Protein 6P7L (pdb70)

Secondary structure (DSSP, 8-state):
-PPPHHHHHHHHHHHHHHHHHHHTT-HHHHHTTEEEEEEEE-TTS-EEESHHHHHHHHHHHGGGGTT-EEEEEEEEEEEEE-TTS-EEEEEEEEEEEE-TT--EEEPPPEEEEEEEEEETTEEEEEEEEEEEHHHHHHH-/-PPPHHHHHHHHHHHHHHHHHHHTT-HHHHHHTEEEEEEEE--EEESHHHHHHHHHHHHGGGTT-EEEEEEEEEEEEE-TTS-EEEEEEEEEEEE-TT--EEEPPPEEEEEEEEEETTEEEEEEEEEEEHHHHHHH-/-PPPHHHHHHHHHHHHHHHHHHHTT-HHHHHHTEEEEEEEE---EEESHHHHHHHHHHHHGGGTT-EEEEEEEEEEEEE-TTS-EEEEEEEEEEEE-TT--EEEPPPEEEEEEEEEETTEEEEEEEEEEEHHHHHHH-/-PPPHHHHHHHHHHHHHHHHHHHTT-HHHHHTTEEEEEEEE--EEESHHHHHHHHHHHHGGGTT-EEEEEEEEEEEEE-TTS-EEEEEEEEEEEE-TT--EEEPPPEEEEEEEEEETTEEEEEEEEEEEHHHHHHH-/-PPPHHHHHHHHHHHHHHHHHHHTT-HHHHHTTEEEEEEEE--EEESHHHHHHHHHHHHGGGTTSEEEEEEEEEEEEE-TTS-EEEEEEEEEEEE-TTS-EEEPPPEEEEEEEEEETTEEEEEEEEEEEHHHHHHT-/-PPPHHHHHHHHHHHHHHHHHHHTT-HHHHHTTEEEEEEEE--EEESHHHHHHHHHHHHGGGTTSEEEEEEEEEEEEE-TTS-EEEEEEEEEEEE-TTS-EEEPPPEEEEEEEEEETTEEEEEEEEEEEHHHHH-

Nearest PDB structures (foldseek):
  6p7l-assembly1_D  TM=1.007E+00  e=2.075E-25  Streptomyces sp. CM020
  6p7l-assembly1_A  TM=1.002E+00  e=9.064E-24  Streptomyces sp. CM020
  6p7l-assembly2_C  TM=9.957E-01  e=1.278E-23  Streptomyces sp. CM020
  3eby-assembly1_A  TM=8.204E-01  e=1.516E-06  Novosphingobium aromaticivorans DSM 12444
  3a76-assembly1_A  TM=8.064E-01  e=2.973E-05  Sphingomonas paucimobilis

Solvent-accessible surface area: 33736 Å² total; per-residue (Å²): 206,90,7,47,11,110,7,24,5,22,0,26,2,23,4,1,80,1,2,32,93,31,3,52,86,70,18,32,15,2,4,60,15,1,22,94,51,1,85,20,97,67,32,47,44,79,50,33,86,11,34,156,37,2,50,59,22,16,118,74,43,21,38,82,20,67,49,15,11,9,20,26,20,14,32,13,26,18,0,40,86,54,162,117,20,22,0,54,6,12,1,0,8,13,9,8,10,0,24,32,108,11,3,0,66,24,36,20,0,18,20,6,126,3,30,0,24,101,57,115,50,83,10,59,0,108,27,9,50,37,82,51,1,0,30,48,10,36,96,153,196,95,8,55,16,110,11,24,5,28,0,25,2,23,4,0,75,0,2,34,93,33,1,50,78,71,11,33,15,2,4,56,9,7,26,92,48,0,88,22,124,96,120,70,36,78,10,43,150,35,3,53,60,24,14,134,78,51,20,49,121,20,58,53,15,7,10,21,26,20,15,34,9,25,9,0,64,101,47,164,111,32,19,2,52,4,16,1,0,8,10,11,10,18,0,30,8,7,8,18,3,86,17,30,25,0,18,39,6,104,5,28,0,18,109,74,115,46,70,5,86,0,115,33,9,22,41,71,103,1,3,81,51,13,143,91,154,202,84,7,49,10,108,6,24,5,22,0,27,5,22,3,1,97,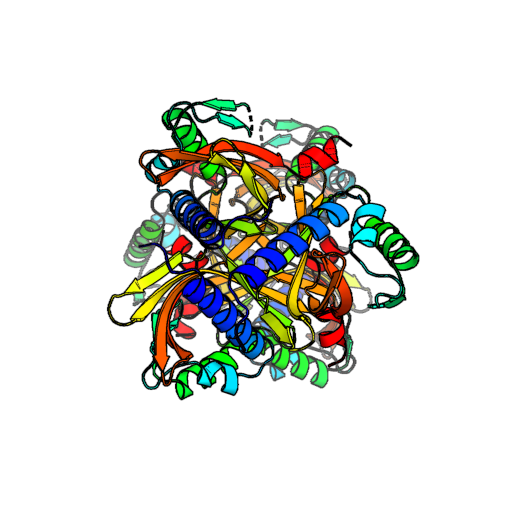0,0,32,92,31,3,50,95,68,20,35,15,2,4,59,15,0,24,85,54,0,93,18,112,93,53,59,71,41,87,10,34,151,36,2,42,56,22,18,123,74,44,20,40,78,19,73,66,18,28,11,19,27,20,16,33,13,27,17,0,91,75,48,164,121,16,21,0,53,5,13,1,0,8,13,10,9,10,0,18,34,80,11,2,0,66,23,38,18,0,16,21,6,129,4,23,0,22,98,55,118,50,85,11,63,0,115,29,7,54,42,81,76,1,0,53,48,16,36,94,152,179,96,8,53,15,108,10,19,4,26,0,18,1,23,4,1,81,0,2,33,97,34,2,51,89,66,16,32,15,2,3,59,15,1,20,90,54,0,40,21,24,110,126,92,36,88,10,44,149,32,2,51,59,21,14,126,78,49,22,55,128,20,32,50,16,8,10,22,26,18,17,32,11,26,5,1,62,98,48,165,114,35,16,3,43,5,16,1,0,8,12,12,10,10,0,22,8,8,8,16,4,98,22,28,27,0,17,42,5,104,3,34,0,22,112,58,112,49,84,8,72,0,110,27,10,50,47,75,106,2,9,80,50,14,158,93,142,159,99,7,50,17,107,9,23,5,22,0,25,6,22,5,1,79,0,2,31,104,34,2,52,78,59,18,33,14,1,3,60,22,0,26,95,45,1,95,17,114,107,120,59,52,79,7,41,151,32,2,45,59,17,6,128,74,56,20,54,90,35,92,43,16,8,8,21,29,21,15,33,12,28,9,0,58,75,41,153,99,30,25,1,49,5,14,1,0,8,10,20,8,20,0,30,26,123,12,36,12,41,8,54,15,0,18,23,6,124,3,34,0,29,113,58,113,51,85,11,66,0,119,25,9,60,39,65,95,2,8,72,59,14,164,89,156,122,103,9,55,24,126,8,25,5,20,0,25,2,21,4,0,66,0,1,33,106,32,2,50,81,58,19,32,14,1,3,61,21,0,22,91,45,2,98,29,132,67,122,52,54,78,9,45,137,22,2,46,49,18,11,132,74,64,21,55,90,32,93,47,18,9,10,22,29,19,16,32,13,27,4,1,70,85,50,122,117,30,17,1,47,5,10,1,0,8,12,18,9,20,0,29,23,117,15,30,12,38,9,51,17,0,19,23,5,135,3,34,0,26,110,61,112,56,82,4,66,0,113,20,8,56,44,82,97,3,4,77,94,45,182

InterPro domains:
  IPR032710 NTF2-like domain superfamily [SSF54427] (30-164)
  IPR037401 SnoaL-like domain [PF13577] (36-157)

Organism: NCBI:txid569580

Structure (mmCIF, N/CA/C/O backbone):
data_6P7L
#
_entry.id   6P7L
#
_cell.length_a   50.201
_cell.length_b   84.932
_cell.length_c   104.655
_cell.angle_alpha   90.000
_cell.angle_beta   100.108
_cell.angle_gamma   90.000
#
_symmetry.space_group_name_H-M   'P 1 21 1'
#
loop_
_entity.id
_entity.type
_entity.pdbx_description
1 polymer Aln2
2 non-polymer GLYCEROL
3 water water
#
loop_
_atom_site.group_PDB
_atom_site.id
_atom_site.type_symbol
_atom_site.label_atom_id
_atom_site.label_alt_id
_atom_site.label_comp_id
_atom_site.label_asym_id
_atom_site.label_entity_id
_atom_site.label_seq_id
_atom_site.pdbx_PDB_ins_code
_atom_site.Cartn_x
_atom_site.Cartn_y
_atom_site.Cartn_z
_atom_site.occupancy
_atom_site.B_iso_or_equiv
_atom_site.auth_seq_id
_atom_site.auth_comp_id
_atom_site.auth_asym_id
_atom_site.auth_atom_id
_atom_site.pdbx_PDB_model_num
ATOM 1 N N . LYS A 1 30 ? -1.34392 99.36233 23.36446 1.000 67.84401 30 LYS A N 1
ATOM 2 C CA . LYS A 1 30 ? -1.27874 98.12311 24.12891 1.000 28.71405 30 LYS A CA 1
ATOM 3 C C . LYS A 1 30 ? 0.15621 97.72015 24.42554 1.000 21.81171 30 LYS A C 1
ATOM 4 O O . LYS A 1 30 ? 0.39184 96.82089 25.23302 1.000 25.88642 30 LYS A O 1
ATOM 22 N N . LEU A 1 31 ? 1.12554 98.38343 23.79731 1.000 22.37520 31 LEU A N 1
ATOM 23 C CA . LEU A 1 31 ? 2.51721 98.01260 24.05258 1.000 16.93686 31 LEU A CA 1
ATOM 24 C C . LEU A 1 31 ? 2.90373 98.43788 25.46849 1.000 22.30802 31 LEU A C 1
ATOM 25 O O . LEU A 1 31 ? 2.44880 99.47812 25.94425 1.000 21.49687 31 LEU A O 1
ATOM 41 N N . PRO A 1 32 ? 3.69443 97.65146 26.18159 1.000 22.93332 32 PRO A N 1
ATOM 42 C CA . PRO A 1 32 ? 4.12420 98.08461 27.52251 1.000 18.68806 32 PRO A CA 1
ATOM 43 C C . PRO A 1 32 ? 5.14876 99.20166 27.43279 1.000 10.91401 32 PRO A C 1
ATOM 44 O O . PRO A 1 32 ? 5.95135 99.24256 26.50406 1.000 14.92747 32 PRO A O 1
ATOM 55 N N . SER A 1 33 ? 5.16779 100.07436 28.45810 1.000 15.38154 33 SER A N 1
ATOM 56 C CA . SER A 1 33 ? 6.21324 101.09043 28.52503 1.000 13.87232 33 SER A CA 1
ATOM 57 C C . SER A 1 33 ? 7.55888 100.38164 28.65573 1.000 18.15931 33 SER A C 1
ATOM 58 O O . SER A 1 33 ? 7.62663 99.24687 29.16395 1.000 13.77188 33 SER A O 1
ATOM 66 N N . PRO A 1 34 ? 8.64890 101.01282 28.20276 1.000 15.48092 34 PRO A N 1
ATOM 67 C CA . PRO A 1 34 ? 9.95449 100.37398 28.40567 1.000 15.34450 34 PRO A CA 1
ATOM 68 C C . PRO A 1 34 ? 10.27601 100.15705 29.87470 1.000 15.79393 34 PRO A C 1
ATOM 69 O O . PRO A 1 34 ? 10.84757 99.11652 30.23791 1.000 13.86818 34 PRO A O 1
ATOM 80 N N . GLU A 1 35 ? 9.86471 101.09057 30.73545 1.000 12.69528 35 GLU A N 1
ATOM 81 C CA . GLU A 1 35 ? 10.11480 100.93807 32.16410 1.000 15.65910 35 GLU A CA 1
ATOM 82 C C . GLU A 1 35 ? 9.44691 99.67861 32.69693 1.000 14.95071 35 GLU A C 1
ATOM 83 O O . GLU A 1 35 ? 10.05554 98.90219 33.45506 1.000 13.68184 35 GLU A O 1
ATOM 95 N N . LEU A 1 36 ? 8.18816 99.45730 32.30012 1.000 12.50608 36 LEU A N 1
ATOM 96 C CA . LEU A 1 36 ? 7.46421 98.26600 32.73596 1.000 15.95244 36 LEU A CA 1
ATOM 97 C C . LEU A 1 36 ? 8.10962 97.00873 32.18825 1.000 17.28901 36 LEU A C 1
ATOM 98 O O . LEU A 1 36 ? 8.29077 96.02175 32.91120 1.000 12.28296 36 LEU A O 1
ATOM 114 N N . TYR A 1 37 ? 8.46243 97.01937 30.89622 1.000 15.42350 37 TYR A N 1
ATOM 115 C CA . TYR A 1 37 ? 9.09778 95.84488 30.30131 1.000 15.74958 37 TYR A CA 1
ATOM 116 C C . TYR A 1 37 ? 10.38297 95.46811 31.04027 1.000 12.53210 37 TYR A C 1
ATOM 117 O O . TYR A 1 37 ? 10.59089 94.29704 31.41846 1.000 12.46938 37 TYR A O 1
ATOM 135 N N . VAL A 1 38 ? 11.24115 96.45709 31.28496 1.000 12.52832 38 VAL A N 1
ATOM 136 C CA . VAL A 1 38 ? 12.47543 96.19236 32.00741 1.000 14.61640 38 VAL A CA 1
ATOM 137 C C . VAL A 1 38 ? 12.16000 95.65445 33.39869 1.000 19.09197 38 VAL A C 1
ATOM 138 O O . VAL A 1 38 ? 12.78686 94.69533 33.85987 1.000 15.99349 38 VAL A O 1
ATOM 151 N N . GLU A 1 39 ? 11.17784 96.25799 34.07794 1.000 12.53966 39 GLU A N 1
ATOM 152 C CA . GLU A 1 39 ? 10.80238 95.83011 35.42329 1.000 10.78139 39 GLU A CA 1
ATOM 153 C C . GLU A 1 39 ? 10.35896 94.36938 35.43830 1.000 15.05215 39 GLU A C 1
ATOM 154 O O . GLU A 1 39 ? 10.69965 93.61261 36.36399 1.000 13.47677 39 GLU A O 1
ATOM 166 N N . VAL A 1 40 ? 9.58177 93.96814 34.42468 1.000 14.93183 40 VAL A N 1
ATOM 167 C CA . VAL A 1 40 ? 9.12460 92.59057 34.29429 1.000 10.87353 40 VAL A CA 1
ATOM 168 C C . VAL A 1 40 ? 10.29817 91.64135 34.06102 1.000 14.53429 40 VAL A C 1
ATOM 169 O O . VAL A 1 40 ? 10.38102 90.57812 34.68831 1.000 14.08934 40 VAL A O 1
ATOM 182 N N . THR A 1 41 ? 11.23602 92.00375 33.18063 1.000 11.33805 41 THR A N 1
ATOM 183 C CA . THR A 1 41 ? 12.36079 91.09250 32.94921 1.000 13.59865 41 THR A CA 1
ATOM 184 C C . THR A 1 41 ? 13.15676 90.87672 34.22573 1.000 9.97879 41 THR A C 1
ATOM 185 O O . THR A 1 41 ? 13.67209 89.77448 34.47056 1.000 13.67736 41 THR A O 1
ATOM 196 N N . GLN A 1 42 ? 13.29556 91.92214 35.02977 1.000 12.45935 42 GLN A N 1
ATOM 197 C CA . GLN A 1 42 ? 14.09855 91.82733 36.25140 1.000 12.98375 42 GLN A CA 1
ATOM 198 C C . GLN A 1 42 ? 13.35358 91.03806 37.31852 1.000 16.16975 42 GLN A C 1
ATOM 199 O O . GLN A 1 42 ? 13.96470 90.28004 38.07878 1.000 13.74287 42 GLN A O 1
ATOM 213 N N . PHE A 1 43 ? 12.03212 91.22442 37.41200 1.000 14.89268 43 PHE A N 1
ATOM 214 C CA . PHE A 1 43 ? 11.23664 90.41626 38.32914 1.000 13.26189 43 PHE A CA 1
ATOM 215 C C . PHE A 1 43 ? 11.41297 88.92729 38.04731 1.000 15.14123 43 PHE A C 1
ATOM 216 O O . PHE A 1 43 ? 11.66978 88.13173 38.95302 1.000 13.48409 43 PHE A O 1
ATOM 233 N N . TYR A 1 44 ? 11.28678 88.53768 36.79247 1.000 11.29131 44 TYR A N 1
ATOM 234 C CA . TYR A 1 44 ? 11.33059 87.11903 36.45638 1.000 11.75455 44 TYR A CA 1
ATOM 235 C C . TYR A 1 44 ? 12.74241 86.54031 36.60043 1.000 11.80915 44 TYR A C 1
ATOM 236 O O . TYR A 1 44 ? 12.90647 85.39334 37.04858 1.000 13.03006 44 TYR A O 1
ATOM 254 N N . ALA A 1 45 ? 13.76900 87.32078 36.24041 1.000 12.92650 45 ALA A N 1
ATOM 255 C CA . ALA A 1 45 ? 15.13365 86.84736 36.41257 1.000 11.83919 45 ALA A CA 1
ATOM 256 C C . ALA A 1 45 ? 15.38492 86.53219 37.88217 1.000 13.35219 45 ALA A C 1
ATOM 257 O O . ALA A 1 45 ? 15.90121 85.45666 38.23191 1.000 11.83817 45 ALA A O 1
ATOM 264 N N . ARG A 1 46 ? 15.00366 87.46368 38.76398 1.000 13.42095 46 ARG A N 1
ATOM 265 C CA . ARG A 1 46 ? 15.22654 87.24684 40.19332 1.000 15.85420 46 ARG A CA 1
ATOM 266 C C . ARG A 1 46 ? 14.33337 86.12769 40.71187 1.000 13.92168 46 ARG A C 1
ATOM 267 O O . ARG A 1 46 ? 14.76191 85.30087 41.53534 1.000 15.26031 46 ARG A O 1
ATOM 288 N N . GLN A 1 47 ? 13.09594 86.05713 40.23075 1.000 12.82926 47 GLN A N 1
ATOM 289 C CA . GLN A 1 47 ? 12.19881 85.01236 40.71659 1.000 17.35476 47 GLN A CA 1
ATOM 290 C C . GLN A 1 47 ? 12.73509 83.62295 40.37445 1.000 16.30927 47 GLN A C 1
ATOM 291 O O . GLN A 1 47 ? 12.69162 82.70086 41.20956 1.000 13.90388 47 GLN A O 1
ATOM 305 N N . MET A 1 48 ? 13.20790 83.44012 39.13467 1.000 13.50804 48 MET A N 1
ATOM 306 C CA . MET A 1 48 ? 13.67945 82.11656 38.72525 1.000 11.68777 48 MET A CA 1
ATOM 307 C C . MET A 1 48 ? 15.05910 81.83132 39.32939 1.000 15.57017 48 MET A C 1
ATOM 308 O O . MET A 1 48 ? 15.36724 80.67154 39.65426 1.000 13.15906 48 MET A O 1
ATOM 322 N N . HIS A 1 49 ? 15.89980 82.86170 39.51134 1.000 13.56210 49 HIS A N 1
ATOM 323 C CA . HIS A 1 49 ? 17.16765 82.60787 40.19800 1.000 11.29436 49 HIS A CA 1
ATOM 324 C C . HIS A 1 49 ? 16.91195 82.00692 41.56935 1.000 13.74868 49 HIS A C 1
ATOM 325 O O . HIS A 1 49 ? 17.59691 81.05617 41.97772 1.000 16.32627 49 HIS A O 1
ATOM 339 N N . ARG A 1 50 ? 15.90705 82.52780 42.27576 1.000 13.44419 50 ARG A N 1
ATOM 340 C CA . ARG A 1 50 ? 15.61036 82.03186 43.61301 1.000 13.17062 50 ARG A CA 1
ATOM 341 C C . ARG A 1 50 ? 15.10102 80.60355 43.53893 1.000 16.17904 50 ARG A C 1
ATOM 342 O O . ARG A 1 50 ? 15.54277 79.72942 44.29793 1.000 20.03159 50 ARG A O 1
ATOM 363 N N . MET A 1 51 ? 14.16823 80.34111 42.62148 1.000 15.00254 51 MET A N 1
ATOM 364 C CA . MET A 1 51 ? 13.60852 79.00050 42.55953 1.000 18.68525 51 MET A CA 1
ATOM 365 C C . MET A 1 51 ? 14.66162 77.98505 42.16611 1.000 13.23812 51 MET A C 1
ATOM 366 O O . MET A 1 51 ? 14.79436 76.92553 42.79956 1.000 16.68137 51 MET A O 1
ATOM 380 N N . ASP A 1 52 ? 15.42945 78.28668 41.11939 1.000 13.99073 52 ASP A N 1
ATOM 381 C CA . ASP A 1 52 ? 16.44818 77.34525 40.65216 1.000 14.43390 52 ASP A CA 1
ATOM 382 C C . ASP A 1 52 ? 17.58405 77.18430 41.65870 1.000 17.35889 52 ASP A C 1
ATOM 383 O O . ASP A 1 52 ? 18.29318 76.17061 41.62653 1.000 19.46992 52 ASP A O 1
ATOM 392 N N . GLY A 1 53 ? 17.79314 78.17506 42.51386 1.000 17.33838 53 GLY A N 1
ATOM 393 C CA . GLY A 1 53 ? 18.80762 78.11854 43.53102 1.000 20.01069 53 GLY A CA 1
ATOM 394 C C . GLY A 1 53 ? 18.35171 77.52792 44.84250 1.000 23.52475 53 GLY A C 1
ATOM 395 O O . GLY A 1 53 ? 19.09840 77.58053 45.83004 1.000 21.94800 53 GLY A O 1
ATOM 399 N N . ASP A 1 54 ? 17.18216 76.91036 44.85149 1.000 23.73489 54 ASP A N 1
ATOM 400 C CA . ASP A 1 54 ? 16.60206 76.26459 46.02485 1.000 23.93722 54 ASP A CA 1
ATOM 401 C C . ASP A 1 54 ? 16.21305 77.25170 47.11699 1.000 21.04591 54 ASP A C 1
ATOM 402 O O . ASP A 1 54 ? 16.04952 76.86560 48.28624 1.000 21.79436 54 ASP A O 1
ATOM 411 N N . ASP A 1 55 ? 16.05122 78.52043 46.77774 1.000 21.77233 55 ASP A N 1
ATOM 412 C CA . ASP A 1 55 ? 15.50300 79.50067 47.71254 1.000 24.67248 55 ASP A CA 1
ATOM 413 C C . ASP A 1 55 ? 13.97932 79.52787 47.54635 1.000 15.35872 55 ASP A C 1
ATOM 414 O O . ASP A 1 55 ? 13.36862 80.45846 46.98965 1.000 17.82698 55 ASP A O 1
ATOM 423 N N . PHE A 1 56 ? 13.35780 78.43622 48.01314 1.000 19.48868 56 PHE A N 1
ATOM 424 C CA . PHE A 1 56 ? 11.92829 78.25066 47.79164 1.000 22.11405 56 PHE A CA 1
ATOM 425 C C . PHE A 1 56 ? 11.12840 79.25634 48.60065 1.000 17.29399 56 PHE A C 1
ATOM 426 O O . PHE A 1 56 ? 10.08791 79.72293 48.13872 1.000 20.90074 56 PHE A O 1
ATOM 443 N N . GLY A 1 57 ? 11.62067 79.64243 49.77589 1.000 22.67632 57 GLY A N 1
ATOM 444 C CA . GLY A 1 57 ? 10.94103 80.67966 50.54241 1.000 24.76487 57 GLY A CA 1
ATOM 445 C C . GLY A 1 57 ? 10.97758 82.02491 49.83600 1.000 25.63262 57 GLY A C 1
ATOM 446 O O . GLY A 1 57 ? 9.96039 82.72517 49.74163 1.000 18.79709 57 GLY A O 1
ATOM 450 N N . GLY A 1 58 ? 12.14284 82.38632 49.29432 1.000 21.21283 58 GLY A N 1
ATOM 451 C CA . GLY A 1 58 ? 12.24801 83.62997 48.55335 1.000 22.12925 58 GLY A CA 1
ATOM 452 C C . GLY A 1 58 ? 11.43158 83.61483 47.27543 1.000 14.67689 58 GLY A C 1
ATOM 453 O O . GLY A 1 58 ? 10.88010 84.64093 46.87568 1.000 17.02313 58 GLY A O 1
ATOM 457 N N . PHE A 1 59 ? 11.38214 82.46505 46.58706 1.000 15.42818 59 PHE A N 1
ATOM 458 C CA . PHE A 1 59 ? 10.51201 82.32483 45.42455 1.000 14.11613 59 PHE A CA 1
ATOM 459 C C . PHE A 1 59 ? 9.05432 82.56618 45.80420 1.000 17.82874 59 PHE A C 1
ATOM 460 O O . PHE A 1 59 ? 8.34568 83.35688 45.16868 1.000 13.87798 59 PHE A O 1
ATOM 477 N N . ALA A 1 60 ? 8.59670 81.90404 46.86099 1.000 15.75874 60 ALA A N 1
ATOM 478 C CA . ALA A 1 60 ? 7.19870 82.03084 47.25011 1.000 15.91642 60 ALA A CA 1
ATOM 479 C C . ALA A 1 60 ? 6.88053 83.43630 47.75203 1.000 13.40999 60 ALA A C 1
ATOM 480 O O . ALA A 1 60 ? 5.75003 83.91033 47.61353 1.000 17.03893 60 ALA A O 1
ATOM 487 N N . ALA A 1 61 ? 7.85201 84.11817 48.34029 1.000 16.65039 61 ALA A N 1
ATOM 488 C CA . ALA A 1 61 ? 7.62006 85.46733 48.85613 1.000 15.43405 61 ALA A CA 1
ATOM 489 C C . ALA A 1 61 ? 7.35083 86.47004 47.74789 1.000 16.52446 61 ALA A C 1
ATOM 490 O O . ALA A 1 61 ? 6.86672 87.58263 48.02466 1.000 19.06852 61 ALA A O 1
ATOM 497 N N . THR A 1 62 ? 7.65429 86.10869 46.50287 1.000 12.75992 62 THR A N 1
ATOM 498 C CA . THR A 1 62 ? 7.31822 86.99800 45.40529 1.000 11.02495 62 THR A CA 1
ATOM 499 C C . THR A 1 62 ? 5.83430 86.95020 45.06474 1.000 14.19695 62 THR A C 1
ATOM 500 O O . THR A 1 62 ? 5.36625 87.80120 44.28972 1.000 16.43940 62 THR A O 1
ATOM 511 N N . PHE A 1 63 ? 5.08373 86.00238 45.64937 1.000 15.78826 63 PHE A N 1
ATOM 512 C CA . PHE A 1 63 ? 3.64989 85.89099 45.41101 1.000 14.07880 63 PHE A CA 1
ATOM 513 C C . PHE A 1 63 ? 2.87207 86.64250 46.48935 1.000 17.13748 63 PHE A C 1
ATOM 514 O O . PHE A 1 63 ? 3.29437 86.72820 47.64213 1.000 17.65229 63 PHE A O 1
ATOM 531 N N . VAL A 1 64 ? 1.73047 87.22104 46.09706 1.000 15.14180 64 VAL A N 1
ATOM 532 C CA . VAL A 1 64 ? 0.87165 87.91066 47.05781 1.000 15.89252 64 VAL A CA 1
ATOM 533 C C . VAL A 1 64 ? -0.00369 86.92584 47.82343 1.000 18.67671 64 VAL A C 1
ATOM 534 O O . VAL A 1 64 ? -0.19572 85.77420 47.43832 1.000 18.40804 64 VAL A O 1
ATOM 547 N N . ALA A 1 65 ? -0.56332 87.40849 48.93133 1.000 19.26041 65 ALA A N 1
ATOM 548 C CA . ALA A 1 65 ? -1.52649 86.61155 49.67743 1.000 22.42100 65 ALA A CA 1
ATOM 549 C C . ALA A 1 65 ? -2.67136 86.19484 48.75405 1.000 25.81275 65 ALA A C 1
ATOM 550 O O . ALA A 1 65 ? -3.13914 86.97740 47.92665 1.000 23.43277 65 ALA A O 1
ATOM 557 N N . GLY A 1 66 ? -3.10914 84.95165 48.88209 1.000 24.76442 66 GLY A N 1
ATOM 558 C CA . GLY A 1 66 ? -4.17151 84.45635 48.01758 1.000 23.39726 66 GLY A CA 1
ATOM 559 C C . GLY A 1 66 ? -3.81409 84.25155 46.55724 1.000 27.92102 66 GLY A C 1
ATOM 560 O O . GLY A 1 66 ? -4.71595 83.95912 45.76301 1.000 21.31396 66 GLY A O 1
ATOM 564 N N . ALA A 1 67 ? -2.53467 84.33798 46.18560 1.000 20.40364 67 ALA A N 1
ATOM 565 C CA . ALA A 1 67 ? -2.13152 84.08062 44.79941 1.000 17.74148 67 ALA A CA 1
ATOM 566 C C . ALA A 1 67 ? -2.54755 82.67274 44.37953 1.000 21.06657 67 ALA A C 1
ATOM 567 O O . ALA A 1 67 ? -2.58541 81.74485 45.18445 1.000 21.52788 67 ALA A O 1
ATOM 574 N N . GLU A 1 68 ? -2.92666 82.52593 43.12015 1.000 17.76702 68 GLU A N 1
ATOM 575 C CA . GLU A 1 68 ? -3.36263 81.23847 42.59009 1.000 19.95235 68 GLU A CA 1
ATOM 576 C C . GLU A 1 68 ? -2.30041 80.71519 41.63947 1.000 20.36584 68 GLU A C 1
ATOM 577 O O . GLU A 1 68 ? -1.88680 81.42836 40.71698 1.000 24.55878 68 GLU A O 1
ATOM 589 N N . PHE A 1 69 ? -1.84937 79.48360 41.87869 1.000 16.53393 69 PHE A N 1
ATOM 590 C CA . PHE A 1 69 ? -0.83534 78.83099 41.06124 1.000 19.50114 69 PHE A CA 1
ATOM 591 C C . PHE A 1 69 ? -1.47038 77.57302 40.49764 1.000 21.71212 69 PHE A C 1
ATOM 592 O O . PHE A 1 69 ? -1.65545 76.59468 41.23339 1.000 19.26688 69 PHE A O 1
ATOM 609 N N . ARG A 1 70 ? -1.73442 77.56928 39.19174 1.000 18.80949 70 ARG A N 1
ATOM 610 C CA . ARG A 1 70 ? -2.44070 76.47312 38.54164 1.000 20.82551 70 ARG A CA 1
ATOM 611 C C . ARG A 1 70 ? -1.43256 75.63913 37.77010 1.000 21.48705 70 ARG A C 1
ATOM 612 O O . ARG A 1 70 ? -0.90795 76.06870 36.72757 1.000 22.38585 70 ARG A O 1
ATOM 633 N N . LEU A 1 71 ? -1.28586 74.40180 38.23269 1.000 28.49454 71 LEU A N 1
ATOM 634 C CA . LEU A 1 71 ? -0.34025 73.42695 37.75411 1.000 57.40521 71 LEU A CA 1
ATOM 635 C C . LEU A 1 71 ? -0.83753 72.85303 36.44188 1.000 41.83601 71 LEU A C 1
ATOM 636 O O . LEU A 1 71 ? -2.03976 72.88398 36.12477 1.000 33.80965 71 LEU A O 1
ATOM 652 N N . ALA A 1 72 ? 0.10108 72.24670 35.72033 1.000 28.21556 72 ALA A N 1
ATOM 653 C CA . ALA A 1 72 ? -0.23472 71.69813 34.40940 1.000 31.31514 72 ALA A CA 1
ATOM 654 C C . ALA A 1 72 ? -1.41331 70.72691 34.48307 1.000 77.38414 72 ALA A C 1
ATOM 655 O O . ALA A 1 72 ? -2.26851 70.69198 33.58707 1.000 40.18833 72 ALA A O 1
ATOM 662 N N . GLY A 1 73 ? -1.49024 69.94530 35.54291 1.000 96.19854 73 GLY A N 1
ATOM 663 C CA . GLY A 1 73 ? -2.50502 68.92123 35.64992 1.000 83.95691 73 GLY A CA 1
ATOM 664 C C . GLY A 1 73 ? -3.85897 69.35392 36.15400 1.000 54.57803 73 GLY A C 1
ATOM 665 O O . GLY A 1 73 ? -4.79796 68.54966 36.17567 1.000 49.00252 73 GLY A O 1
ATOM 669 N N . GLY A 1 74 ? -3.99674 70.60179 36.56133 1.000 49.07720 74 GLY A N 1
ATOM 670 C CA . GLY A 1 74 ? -5.24486 71.12127 37.07202 1.000 50.52047 74 GLY A CA 1
ATOM 671 C C . GLY A 1 74 ? -5.25341 71.38797 38.55779 1.000 38.15271 74 GLY A C 1
ATOM 672 O O . GLY A 1 74 ? -6.16899 72.06548 39.03875 1.000 44.49166 74 GLY A O 1
ATOM 676 N N . THR A 1 75 ? -4.28661 70.87491 39.30650 1.000 35.59385 75 THR A N 1
ATOM 677 C CA . THR A 1 75 ? -4.21277 71.21065 40.72099 1.000 44.93534 75 THR A CA 1
ATOM 678 C C . THR A 1 75 ? -3.87183 72.68936 40.89586 1.000 41.16622 75 THR A C 1
ATOM 679 O O . THR A 1 75 ? -3.05450 73.25411 40.15743 1.000 33.71576 75 THR A O 1
ATOM 690 N N . VAL A 1 76 ? -4.54904 73.33771 41.83682 1.000 28.34024 76 VAL A N 1
ATOM 691 C CA . VAL A 1 76 ? -4.32539 74.74699 42.12798 1.000 22.54308 76 VAL A CA 1
ATOM 692 C C . VAL A 1 76 ? -3.71419 74.82144 43.51319 1.000 27.21855 76 VAL A C 1
ATOM 693 O O . VAL A 1 76 ? -4.22812 74.21002 44.45904 1.000 28.24032 76 VAL A O 1
ATOM 706 N N . LEU A 1 77 ? -2.64715 75.59199 43.63621 1.000 21.85036 77 LEU A N 1
ATOM 707 C CA . LEU A 1 77 ? -2.08438 75.96525 44.92317 1.000 20.26906 77 LEU A CA 1
ATOM 708 C C . LEU A 1 77 ? -2.52226 77.38929 45.22231 1.000 18.63997 77 LEU A C 1
ATOM 709 O O . LEU A 1 77 ? -2.38404 78.26950 44.37606 1.000 20.87425 77 LEU A O 1
ATOM 725 N N . THR A 1 78 ? -3.08339 77.60741 46.40282 1.000 22.29385 78 THR A N 1
ATOM 726 C CA . THR A 1 78 ? -3.57592 78.92755 46.77824 1.000 19.88641 78 THR A CA 1
ATOM 727 C C . THR A 1 78 ? -2.75355 79.45388 47.94429 1.000 16.93753 78 THR A C 1
ATOM 728 O O . THR A 1 78 ? -2.71589 78.84537 49.02193 1.000 19.69731 78 THR A O 1
ATOM 739 N N . GLY A 1 79 ? -2.15597 80.61247 47.73396 1.000 19.20964 79 GLY A N 1
ATOM 740 C CA . GLY A 1 79 ? -1.39999 81.28495 48.75611 1.000 16.33652 79 GLY A CA 1
ATOM 741 C C . GLY A 1 79 ? 0.07484 80.95696 48.70890 1.000 15.98491 79 GLY A C 1
ATOM 742 O O . GLY A 1 79 ? 0.49256 79.88181 48.27859 1.000 18.11932 79 GLY A O 1
ATOM 746 N N . PRO A 1 80 ? 0.89846 81.89877 49.16486 1.000 18.90405 80 PRO A N 1
ATOM 747 C CA . PRO A 1 80 ? 2.35474 81.70259 49.03847 1.000 13.98437 80 PRO A CA 1
ATOM 748 C C . PRO A 1 80 ? 2.87329 80.51120 49.82424 1.000 13.97329 80 PRO A C 1
ATOM 749 O O . PRO A 1 80 ? 3.83178 79.87469 49.37741 1.000 15.19395 80 PRO A O 1
ATOM 760 N N . GLU A 1 81 ? 2.29660 80.19601 50.99264 1.000 14.56910 81 GLU A N 1
ATOM 761 C CA . GLU A 1 81 ? 2.78163 79.03843 51.75490 1.000 15.09182 81 GLU A CA 1
ATOM 762 C C . GLU A 1 81 ? 2.55945 77.73719 50.98139 1.000 19.75903 81 GLU A C 1
ATOM 763 O O . GLU A 1 81 ? 3.44177 76.86109 50.94819 1.000 15.58037 81 GLU A O 1
ATOM 775 N N . ALA A 1 82 ? 1.38299 77.57901 50.37457 1.000 17.33381 82 ALA A N 1
ATOM 776 C CA . ALA A 1 82 ? 1.13406 76.38565 49.56822 1.000 16.65705 82 ALA A CA 1
ATOM 777 C C . ALA A 1 82 ? 2.04558 76.36741 48.34467 1.000 16.53466 82 ALA A C 1
ATOM 778 O O . ALA A 1 82 ? 2.50529 75.30673 47.91419 1.000 17.65541 82 ALA A O 1
ATOM 785 N N . ILE A 1 83 ? 2.29917 77.53571 47.76037 1.000 13.45843 83 ILE A N 1
ATOM 786 C CA . ILE A 1 83 ? 3.16830 77.61480 46.59355 1.000 11.85750 83 ILE A CA 1
ATOM 787 C C . ILE A 1 83 ? 4.59912 77.23952 46.97132 1.000 16.25750 83 ILE A C 1
ATOM 788 O O . ILE A 1 83 ? 5.29763 76.53161 46.21870 1.000 15.23833 83 ILE A O 1
ATOM 804 N N . GLU A 1 84 ? 5.06517 77.68762 48.14066 1.000 15.84100 84 GLU A N 1
ATOM 805 C CA . GLU A 1 84 ? 6.39948 77.27579 48.57485 1.000 14.09573 84 GLU A CA 1
ATOM 806 C C . GLU A 1 84 ? 6.47138 75.75920 48.73787 1.000 16.66290 84 GLU A C 1
ATOM 807 O O . GLU A 1 84 ? 7.42291 75.10608 48.27598 1.000 15.58137 84 GLU A O 1
ATOM 819 N N . ALA A 1 85 ? 5.49002 75.17956 49.43305 1.000 13.99681 85 ALA A N 1
ATOM 820 C CA . ALA A 1 85 ? 5.49531 73.74140 49.64110 1.000 15.53144 85 ALA A CA 1
ATOM 821 C C . ALA A 1 85 ? 5.44642 72.98860 48.30671 1.000 16.24821 85 ALA A C 1
ATOM 822 O O . ALA A 1 85 ? 6.11250 71.95333 48.13534 1.000 18.27106 85 ALA A O 1
ATOM 829 N N . GLY A 1 86 ? 4.63037 73.45992 47.36332 1.000 15.41860 86 GLY A N 1
ATOM 830 C CA . GLY A 1 86 ? 4.54604 72.78369 46.07324 1.000 19.25536 86 GLY A CA 1
ATOM 831 C C . GLY A 1 86 ? 5.83333 72.87539 45.27374 1.000 17.07580 86 GLY A C 1
ATOM 832 O O . GLY A 1 86 ? 6.24623 71.91370 44.59683 1.000 16.97129 86 GLY A O 1
ATOM 836 N N . ALA A 1 87 ? 6.47852 74.03928 45.31889 1.000 17.87913 87 ALA A N 1
ATOM 837 C CA . ALA A 1 87 ? 7.72775 74.22377 44.59895 1.000 18.70735 87 ALA A CA 1
ATOM 838 C C . ALA A 1 87 ? 8.82614 73.33654 45.16622 1.000 20.70369 87 ALA A C 1
ATOM 839 O O . ALA A 1 87 ? 9.59153 72.71940 44.40911 1.000 20.11331 87 ALA A O 1
ATOM 846 N N . ARG A 1 88 ? 8.92687 73.26613 46.49439 1.000 15.81941 88 ARG A N 1
ATOM 847 C CA . ARG A 1 88 ? 9.90972 72.39061 47.11407 1.000 27.00465 88 ARG A CA 1
ATOM 848 C C . ARG A 1 88 ? 9.64775 70.93310 46.75040 1.000 23.85679 88 ARG A C 1
ATOM 849 O O . ARG A 1 88 ? 10.57954 70.18599 46.41728 1.000 19.75676 88 ARG A O 1
ATOM 870 N N . ALA A 1 89 ? 8.38088 70.51144 46.81524 1.000 18.74799 89 ALA A N 1
ATOM 871 C CA . ALA A 1 89 ? 8.04178 69.12833 46.50832 1.000 18.07471 89 ALA A CA 1
ATOM 872 C C . ALA A 1 89 ? 8.37983 68.81487 45.05681 1.000 21.11963 89 ALA A C 1
ATOM 873 O O . ALA A 1 89 ? 8.94987 67.76624 44.75322 1.000 22.76180 89 ALA A O 1
ATOM 880 N N . ALA A 1 90 ? 8.03195 69.72533 44.14273 1.000 21.08458 90 ALA A N 1
ATOM 881 C CA . ALA A 1 90 ? 8.26511 69.48992 42.71844 1.000 25.45733 90 ALA A CA 1
ATOM 882 C C . ALA A 1 90 ? 9.74293 69.38118 42.39453 1.000 26.89382 90 ALA A C 1
ATOM 883 O O . ALA A 1 90 ? 10.12519 68.68541 41.44020 1.000 21.98013 90 ALA A O 1
ATOM 890 N N . ALA A 1 91 ? 10.57726 70.10332 43.13906 1.000 20.28460 91 ALA A N 1
ATOM 891 C CA . ALA A 1 91 ? 12.01684 70.08512 42.90188 1.000 30.43842 91 ALA A CA 1
ATOM 892 C C . ALA A 1 91 ? 12.60466 68.71026 43.16998 1.000 32.79850 91 ALA A C 1
ATOM 893 O O . ALA A 1 91 ? 13.71864 68.41810 42.74058 1.000 17.63983 91 ALA A O 1
ATOM 900 N N . GLY A 1 92 ? 11.90141 67.85974 43.89853 1.000 25.46065 92 GLY A N 1
ATOM 901 C CA . GLY A 1 92 ? 12.41648 66.52418 44.10540 1.000 23.62580 92 GLY A CA 1
ATOM 902 C C . GLY A 1 92 ? 12.70350 65.79373 42.80697 1.000 25.40480 92 GLY A C 1
ATOM 903 O O . GLY A 1 92 ? 13.56552 64.92034 42.76227 1.000 27.04041 92 GLY A O 1
ATOM 907 N N . ARG A 1 93 ? 11.99956 66.14927 41.73281 1.000 21.45727 93 ARG A N 1
ATOM 908 C CA . ARG A 1 93 ? 12.18401 65.47172 40.45195 1.000 22.15449 93 ARG A CA 1
ATOM 909 C C . ARG A 1 93 ? 13.58124 65.66635 39.88728 1.000 31.75234 93 ARG A C 1
ATOM 910 O O . ARG A 1 93 ? 13.96878 64.92130 38.98831 1.000 27.99662 93 ARG A O 1
ATOM 931 N N . PHE A 1 94 ? 14.33373 66.65899 40.37011 1.000 22.82529 94 PHE A N 1
ATOM 932 C CA . PHE A 1 94 ? 15.66864 66.92798 39.83744 1.000 27.39136 94 PHE A CA 1
ATOM 933 C C . PHE A 1 94 ? 16.76210 66.05982 40.45375 1.000 33.46158 94 PHE A C 1
ATOM 934 O O . PHE A 1 94 ? 17.86539 66.00467 39.89870 1.000 32.05739 94 PHE A O 1
ATOM 951 N N . ASP A 1 95 ? 16.51744 65.43790 41.60806 1.000 59.76390 95 ASP A N 1
ATOM 952 C CA . ASP A 1 95 ? 17.39688 64.38958 42.14470 1.000 76.79892 95 ASP A CA 1
ATOM 953 C C . ASP A 1 95 ? 18.83336 64.86152 42.37599 1.000 45.92473 95 ASP A C 1
ATOM 954 O O . ASP A 1 95 ? 19.79518 64.11041 42.18316 1.000 39.97850 95 ASP A O 1
ATOM 958 N N . GLY A 1 96 ? 18.98781 66.09451 42.83348 1.000 34.93530 96 GLY A N 1
ATOM 959 C CA . GLY A 1 96 ? 20.30049 66.65608 43.08953 1.000 40.70043 96 GLY A CA 1
ATOM 960 C C . GLY A 1 96 ? 20.97115 67.31429 41.89414 1.000 31.42359 96 GLY A C 1
ATOM 961 O O . GLY A 1 96 ? 21.99415 67.98367 42.05984 1.000 30.26333 96 GLY A O 1
ATOM 965 N N . ALA A 1 97 ? 20.38641 67.22202 40.71867 1.000 20.65453 97 ALA A N 1
ATOM 966 C CA . ALA A 1 97 ? 20.88275 67.90823 39.54194 1.000 15.57486 97 ALA A CA 1
ATOM 967 C C . ALA A 1 97 ? 20.37619 69.35388 39.56735 1.000 14.05549 97 ALA A C 1
ATOM 968 O O . ALA A 1 97 ? 19.56299 69.74473 40.42833 1.000 18.34491 97 ALA A O 1
ATOM 975 N N . GLN A 1 98 ? 20.88454 70.15946 38.64492 1.000 12.99239 98 GLN A N 1
ATOM 976 C CA . GLN A 1 98 ? 20.66648 71.60337 38.67673 1.000 17.64028 98 GLN A CA 1
ATOM 977 C C . GLN A 1 98 ? 19.66846 72.03346 37.62528 1.000 15.76253 98 GLN A C 1
ATOM 978 O O . GLN A 1 98 ? 19.99412 72.00756 36.42386 1.000 12.29763 98 GLN A O 1
ATOM 992 N N . PRO A 1 99 ? 18.48517 72.49268 38.00718 1.000 12.41850 99 PRO A N 1
ATOM 993 C CA . PRO A 1 99 ? 17.54337 73.01666 37.01917 1.000 11.19512 99 PRO A CA 1
ATOM 994 C C . PRO A 1 99 ? 17.87721 74.43764 36.63456 1.000 12.87063 99 PRO A C 1
ATOM 995 O O . PRO A 1 99 ? 18.35710 75.21937 37.45386 1.000 13.05880 99 PRO A O 1
ATOM 1006 N N . ARG A 1 100 ? 17.51122 74.79316 35.40411 1.000 11.77166 100 ARG A N 1
ATOM 1007 C CA . ARG A 1 100 ? 17.51095 76.19028 34.98220 1.000 12.34871 100 ARG A CA 1
ATOM 1008 C C . ARG A 1 100 ? 16.23739 76.41933 34.17763 1.000 16.02178 100 ARG A C 1
ATOM 1009 O O . ARG A 1 100 ? 15.94789 75.66231 33.24173 1.000 12.32202 100 ARG A O 1
ATOM 1030 N N . HIS A 1 101 ? 15.46525 77.43260 34.57667 1.000 14.26385 101 HIS A N 1
ATOM 1031 C CA . HIS A 1 101 ? 14.23981 77.80865 33.87504 1.000 15.57844 101 HIS A CA 1
ATOM 1032 C C . HIS A 1 101 ? 14.62213 78.80722 32.79508 1.000 17.61957 101 HIS A C 1
ATOM 1033 O O . HIS A 1 101 ? 15.40468 79.72733 33.04920 1.000 17.95707 101 HIS A O 1
ATOM 1047 N N . TRP A 1 102 ? 14.07472 78.60829 31.59546 1.000 14.13910 102 TRP A N 1
ATOM 1048 C CA . TRP A 1 102 ? 14.28300 79.45939 30.43522 1.000 10.34786 102 TRP A CA 1
ATOM 1049 C C . TRP A 1 102 ? 12.91554 79.96285 29.97434 1.000 12.05804 102 TRP A C 1
ATOM 1050 O O . TRP A 1 102 ? 12.03328 79.15511 29.67278 1.000 12.98507 102 TRP A O 1
ATOM 1071 N N . PHE A 1 103 ? 12.75350 81.27804 29.90246 1.000 16.04466 103 PHE A N 1
ATOM 1072 C CA . PHE A 1 103 ? 11.53562 81.90404 29.40217 1.000 12.97722 103 PHE A CA 1
ATOM 1073 C C . PHE A 1 103 ? 11.87429 82.59447 28.09621 1.000 17.65277 103 PHE A C 1
ATOM 1074 O O . PHE A 1 103 ? 12.99751 83.10618 27.93734 1.000 19.29286 103 PHE A O 1
ATOM 1091 N N . ASP A 1 104 ? 10.90133 82.67287 27.19306 1.000 13.40164 104 ASP A N 1
ATOM 1092 C CA . ASP A 1 104 ? 11.09356 83.39725 25.94491 1.000 20.82686 104 ASP A CA 1
ATOM 1093 C C . ASP A 1 104 ? 9.73533 83.70159 25.33879 1.000 14.85346 104 ASP A C 1
ATOM 1094 O O . ASP A 1 104 ? 8.68847 83.19934 25.79051 1.000 14.33597 104 ASP A O 1
ATOM 1103 N N . MET A 1 105 ? 9.76957 84.55789 24.30458 1.000 18.69513 105 MET A N 1
ATOM 1104 C CA . MET A 1 105 ? 8.58829 84.94593 23.52273 1.000 18.14505 105 MET A CA 1
ATOM 1105 C C . MET A 1 105 ? 7.49546 85.51449 24.43272 1.000 10.35436 105 MET A C 1
ATOM 1106 O O . MET A 1 105 ? 6.32711 85.07376 24.39455 1.000 14.31826 105 MET A O 1
ATOM 1120 N N . MET A 1 106 ? 7.87297 86.48978 25.25753 1.000 10.52207 106 MET A N 1
ATOM 1121 C CA . MET A 1 106 ? 6.99507 86.99456 26.30776 1.000 10.91853 106 MET A CA 1
ATOM 1122 C C . MET A 1 106 ? 6.23267 88.24063 25.86722 1.000 13.04984 106 MET A C 1
ATOM 1123 O O . MET A 1 106 ? 6.84897 89.25534 25.52315 1.000 12.35659 106 MET A O 1
ATOM 1137 N N . THR A 1 107 ? 4.89232 88.15782 25.89494 1.000 14.40360 107 THR A N 1
ATOM 1138 C CA . THR A 1 107 ? 4.01750 89.31259 25.73336 1.000 15.54945 107 THR A CA 1
ATOM 1139 C C . THR A 1 107 ? 3.79599 89.93713 27.10805 1.000 13.94154 107 THR A C 1
ATOM 1140 O O . THR A 1 107 ? 3.73434 89.24483 28.14173 1.000 13.85152 107 THR A O 1
ATOM 1151 N N . VAL A 1 108 ? 3.64847 91.25216 27.11545 1.000 14.92430 108 VAL A N 1
ATOM 1152 C CA . VAL A 1 108 ? 3.42772 92.01630 28.34202 1.000 15.00461 108 VAL A CA 1
ATOM 1153 C C . VAL A 1 108 ? 2.34093 93.05473 28.07423 1.000 16.68612 108 VAL A C 1
ATOM 1154 O O . VAL A 1 108 ? 2.47454 93.85020 27.14074 1.000 18.20135 108 VAL A O 1
ATOM 1167 N N . GLU A 1 109 ? 1.28999 93.08172 28.90258 1.000 16.90642 109 GLU A N 1
ATOM 1168 C CA . GLU A 1 109 ? 0.21187 94.05711 28.75914 1.000 18.66229 109 GLU A CA 1
ATOM 1169 C C . GLU A 1 109 ? -0.07459 94.63284 30.13255 1.000 18.32926 109 GLU A C 1
ATOM 1170 O O . GLU A 1 109 ? -0.17929 93.86761 31.09181 1.000 17.43200 109 GLU A O 1
ATOM 1174 N N . GLU A 1 110 ? -0.22862 95.95708 30.20951 1.000 19.54957 110 GLU A N 1
ATOM 1175 C CA . GLU A 1 110 ? -0.56320 96.64095 31.45755 1.000 19.57616 110 GLU A CA 1
ATOM 1176 C C . GLU A 1 110 ? -1.98872 97.15994 31.39237 1.000 21.02040 110 GLU A C 1
ATOM 1177 O O . GLU A 1 110 ? -2.34620 97.88894 30.45915 1.000 22.92371 110 GLU A O 1
ATOM 1189 N N . ALA A 1 111 ? -2.78551 96.81791 32.39025 1.000 20.67595 111 ALA A N 1
ATOM 1190 C CA . ALA A 1 111 ? -4.14218 97.33751 32.46811 1.000 22.48577 111 ALA A CA 1
ATOM 1191 C C . ALA A 1 111 ? -4.14098 98.72940 33.08974 1.000 22.80463 111 ALA A C 1
ATOM 1192 O O . ALA A 1 111 ? -3.17457 99.16158 33.71154 1.000 22.10930 111 ALA A O 1
ATOM 1199 N N . ASP A 1 112 ? -5.24994 99.44344 32.90263 1.000 27.77123 112 ASP A N 1
ATOM 1200 C CA . ASP A 1 112 ? -5.32311 100.81057 33.40712 1.000 56.46402 112 ASP A CA 1
ATOM 1201 C C . ASP A 1 112 ? -5.11369 100.87450 34.91587 1.000 43.97952 112 ASP A C 1
ATOM 1202 O O . ASP A 1 112 ? -4.66477 101.90500 35.43023 1.000 42.59951 112 ASP A O 1
ATOM 1211 N N . ASP A 1 113 ? -5.39958 99.79430 35.64716 1.000 33.26425 113 ASP A N 1
ATOM 1212 C CA . ASP A 1 113 ? -5.17540 99.81566 37.08782 1.000 29.94382 113 ASP A CA 1
ATOM 1213 C C . ASP A 1 113 ? -3.79751 99.30181 37.49567 1.000 31.96777 113 ASP A C 1
ATOM 1214 O O . ASP A 1 113 ? -3.54701 99.10624 38.69095 1.000 35.59128 113 ASP A O 1
ATOM 1223 N N . GLY A 1 114 ? -2.88224 99.12778 36.55035 1.000 27.31220 114 GLY A N 1
ATOM 1224 C CA . GLY A 1 114 ? -1.55235 98.66906 36.87333 1.000 25.90314 114 GLY A CA 1
ATOM 1225 C C . GLY A 1 114 ? -1.36767 97.16545 36.87290 1.000 23.58405 114 GLY A C 1
ATOM 1226 O O . GLY A 1 114 ? -0.23081 96.69047 36.99218 1.000 21.88263 114 GLY A O 1
ATOM 1230 N N . THR A 1 115 ? -2.43439 96.39562 36.73659 1.000 23.76752 115 THR A N 1
ATOM 1231 C CA . THR A 1 115 ? -2.27746 94.95410 36.63821 1.000 22.97647 115 THR A CA 1
ATOM 1232 C C . THR A 1 115 ? -1.57900 94.59578 35.33024 1.000 18.51548 115 THR A C 1
ATOM 1233 O O . THR A 1 115 ? -1.91518 95.11554 34.25415 1.000 23.48279 115 THR A O 1
ATOM 1244 N N . VAL A 1 116 ? -0.60973 93.69995 35.42867 1.000 16.48920 116 VAL A N 1
ATOM 1245 C CA . VAL A 1 116 ? 0.20586 93.27439 34.29849 1.000 15.67137 116 VAL A CA 1
ATOM 1246 C C . VAL A 1 116 ? -0.10685 91.83231 33.93380 1.000 16.41677 116 VAL A C 1
ATOM 1247 O O . VAL A 1 116 ? -0.11668 90.95189 34.79892 1.000 20.30872 116 VAL A O 1
ATOM 1260 N N . SER A 1 117 ? -0.38753 91.58493 32.65607 1.000 15.55586 117 SER A N 1
ATOM 1261 C CA . SER A 1 117 ? -0.63244 90.23585 32.15087 1.000 15.53185 117 SER A CA 1
ATOM 1262 C C . SER A 1 117 ? 0.52609 89.86713 31.23658 1.000 16.40563 117 SER A C 1
ATOM 1263 O O . SER A 1 117 ? 0.88892 90.65548 30.35548 1.000 16.76039 117 SER A O 1
ATOM 1271 N N . THR A 1 118 ? 1.08963 88.68162 31.43126 1.000 14.32389 118 THR A N 1
ATOM 1272 C CA . THR A 1 118 ? 2.11974 88.18051 30.53681 1.000 13.70545 118 THR A CA 1
ATOM 1273 C C . THR A 1 118 ? 1.77373 86.77711 30.03889 1.000 13.85586 118 THR A C 1
ATOM 1274 O O . THR A 1 118 ? 1.00416 86.02569 30.65343 1.000 14.29569 118 THR A O 1
ATOM 1285 N N . SER A 1 119 ? 2.34835 86.42234 28.89022 1.000 13.60029 119 SER A N 1
ATOM 1286 C CA . SER A 1 119 ? 2.27360 85.07060 28.34460 1.000 13.70292 119 SER A CA 1
ATOM 1287 C C . SER A 1 119 ? 3.64319 84.79348 27.75799 1.000 14.13566 119 SER A C 1
ATOM 1288 O O . SER A 1 119 ? 4.28170 85.68775 27.17663 1.000 16.27157 119 SER A O 1
ATOM 1296 N N . TYR A 1 120 ? 4.11095 83.57164 27.95088 1.000 12.88439 120 TYR A N 1
ATOM 1297 C CA . TYR A 1 120 ? 5.45205 83.25955 27.47242 1.000 12.38810 120 TYR A CA 1
ATOM 1298 C C . TYR A 1 120 ? 5.63801 81.75956 27.35505 1.000 12.42392 120 TYR A C 1
ATOM 1299 O O . TYR A 1 120 ? 4.84399 80.96293 27.86616 1.000 13.00265 120 TYR A O 1
ATOM 1317 N N . TYR A 1 121 ? 6.70388 81.39543 26.64520 1.000 12.18187 121 TYR A N 1
ATOM 1318 C CA . TYR A 1 121 ? 7.17098 80.02686 26.58673 1.000 12.66854 121 TYR A CA 1
ATOM 1319 C C . TYR A 1 121 ? 8.14506 79.77364 27.73999 1.000 13.69940 121 TYR A C 1
ATOM 1320 O O . TYR A 1 121 ? 8.94859 80.63921 28.07956 1.000 15.28079 121 TYR A O 1
ATOM 1338 N N . ALA A 1 122 ? 8.12848 78.56186 28.27512 1.000 12.73434 122 ALA A N 1
ATOM 1339 C CA . ALA A 1 122 ? 9.07935 78.16602 29.29990 1.000 12.65804 122 ALA A CA 1
ATOM 1340 C C . ALA A 1 122 ? 9.49385 76.71588 29.12933 1.000 13.16212 122 ALA A C 1
ATOM 1341 O O . ALA A 1 122 ? 8.71791 75.86516 28.69356 1.000 16.65316 122 ALA A O 1
ATOM 1348 N N . THR A 1 123 ? 10.74772 76.45545 29.50011 1.000 11.46474 123 THR A N 1
ATOM 1349 C CA . THR A 1 123 ? 11.22400 75.09630 29.66662 1.000 12.41812 123 THR A CA 1
ATOM 1350 C C . THR A 1 123 ? 12.23515 75.08903 30.79735 1.000 16.35809 123 THR A C 1
ATOM 1351 O O . THR A 1 123 ? 12.61754 76.13365 31.32742 1.000 14.72310 123 THR A O 1
ATOM 1362 N N . VAL A 1 124 ? 12.60097 73.88687 31.20407 1.000 14.37654 124 VAL A N 1
ATOM 1363 C CA . VAL A 1 124 ? 13.59587 73.66374 32.24609 1.000 12.54970 124 VAL A CA 1
ATOM 1364 C C . VAL A 1 124 ? 14.64360 72.72412 31.68010 1.000 12.43740 124 VAL A C 1
ATOM 1365 O O . VAL A 1 124 ? 14.30845 71.64570 31.15878 1.000 15.07182 124 VAL A O 1
ATOM 1378 N N . THR A 1 125 ? 15.90763 73.14293 31.77760 1.000 13.08221 125 THR A N 1
ATOM 1379 C CA . THR A 1 125 ? 17.01726 72.22913 31.55576 1.000 12.02324 125 THR A CA 1
ATOM 1380 C C . THR A 1 125 ? 17.45640 71.67843 32.90551 1.000 13.62283 125 THR A C 1
ATOM 1381 O O . THR A 1 125 ? 17.40780 72.37257 33.92330 1.000 12.35801 125 THR A O 1
ATOM 1392 N N . VAL A 1 126 ? 17.90886 70.42865 32.90939 1.000 13.86990 126 VAL A N 1
ATOM 1393 C CA . VAL A 1 126 ? 18.39649 69.79973 34.13322 1.000 13.40412 126 VAL A CA 1
ATOM 1394 C C . VAL A 1 126 ? 19.78214 69.23046 33.87332 1.000 14.57570 126 VAL A C 1
ATOM 1395 O O . VAL A 1 126 ? 19.92805 68.26576 33.11627 1.000 15.07788 126 VAL A O 1
ATOM 1408 N N . THR A 1 127 ? 20.78514 69.79336 34.53767 1.000 12.34753 127 THR A N 1
ATOM 1409 C CA . THR A 1 127 ? 22.18306 69.45409 34.31119 1.000 12.02478 127 THR A CA 1
ATOM 1410 C C . THR A 1 127 ? 22.70206 68.64064 35.48414 1.000 13.52906 127 THR A C 1
ATOM 1411 O O . THR A 1 127 ? 22.65418 69.09143 36.62900 1.000 16.97919 127 THR A O 1
ATOM 1422 N N . SER A 1 128 ? 23.21572 67.45697 35.18704 1.000 15.15803 128 SER A N 1
ATOM 1423 C CA . SER A 1 128 ? 23.70072 66.52632 36.19565 1.000 18.94585 128 SER A CA 1
ATOM 1424 C C . SER A 1 128 ? 25.20939 66.60522 36.42164 1.000 21.91760 128 SER A C 1
ATOM 1425 O O . SER A 1 128 ? 25.96490 67.23150 35.66792 1.000 21.85211 128 SER A O 1
ATOM 1433 N N . ALA A 1 129 ? 25.63940 65.91063 37.48374 1.000 25.04298 129 ALA A N 1
ATOM 1434 C CA . ALA A 1 129 ? 27.05614 65.81781 37.82311 1.000 28.39353 129 ALA A CA 1
ATOM 1435 C C . ALA A 1 129 ? 27.87583 65.18098 36.71129 1.000 31.35588 129 ALA A C 1
ATOM 1436 O O . ALA A 1 129 ? 29.07707 65.44418 36.61585 1.000 33.22276 129 ALA A O 1
ATOM 1443 N N . GLN A 1 130 ? 27.26139 64.35820 35.86358 1.000 33.28836 130 GLN A N 1
ATOM 1444 C CA . GLN A 1 130 ? 27.97221 63.71338 34.76744 1.000 40.01120 130 GLN A CA 1
ATOM 1445 C C . GLN A 1 130 ? 27.92640 64.53932 33.48718 1.000 36.85493 130 GLN A C 1
ATOM 1446 O O . GLN A 1 130 ? 28.45036 64.10259 32.45567 1.000 37.92789 130 GLN A O 1
ATOM 1460 N N . GLY A 1 131 ? 27.38771 65.74663 33.55122 1.000 27.70578 131 GLY A N 1
ATOM 1461 C CA . GLY A 1 131 ? 27.27520 66.59594 32.38973 1.000 48.42644 131 GLY A CA 1
ATOM 1462 C C . GLY A 1 131 ? 26.10232 66.27869 31.49526 1.000 34.62123 131 GLY A C 1
ATOM 1463 O O . GLY A 1 131 ? 26.03285 66.80637 30.38245 1.000 35.28102 131 GLY A O 1
ATOM 1467 N N . ALA A 1 132 ? 25.20199 65.39932 31.92543 1.000 38.17794 132 ALA A N 1
ATOM 1468 C CA . ALA A 1 132 ? 23.97877 65.17868 31.17536 1.000 36.30196 132 ALA A CA 1
ATOM 1469 C C . ALA A 1 132 ? 23.12360 66.42788 31.26540 1.000 20.46857 132 ALA A C 1
ATOM 1470 O O . ALA A 1 132 ? 23.15792 67.14659 32.27944 1.000 20.31371 132 ALA A O 1
ATOM 1477 N N . VAL A 1 133 ? 22.43984 66.74103 30.16813 1.000 22.52105 133 VAL A N 1
ATOM 1478 C CA . VAL A 1 133 ? 21.47514 67.83284 30.10375 1.000 20.14080 133 VAL A CA 1
ATOM 1479 C C . VAL A 1 133 ? 20.15216 67.26329 29.60740 1.000 24.30426 133 VAL A C 1
ATOM 1480 O O . VAL A 1 133 ? 20.08570 66.76336 28.48154 1.000 24.10537 133 VAL A O 1
ATOM 1493 N N . LEU A 1 134 ? 19.11617 67.31535 30.44343 1.000 17.49053 134 LEU A N 1
ATOM 1494 C CA . LEU A 1 134 ? 17.74352 66.97100 30.06510 1.000 16.21805 134 LEU A CA 1
ATOM 1495 C C . LEU A 1 134 ? 16.98458 68.24961 29.74920 1.000 16.99377 134 LEU A C 1
ATOM 1496 O O . LEU A 1 134 ? 17.25222 69.28438 30.35910 1.000 19.46664 134 LEU A O 1
ATOM 1512 N N . VAL A 1 135 ? 16.10887 68.20860 28.74826 1.000 14.84332 135 VAL A N 1
ATOM 1513 C CA . VAL A 1 135 ? 15.20285 69.32277 28.45700 1.000 13.03489 135 VAL A CA 1
ATOM 1514 C C . VAL A 1 135 ? 13.77683 68.87627 28.74333 1.000 17.33924 135 VAL A C 1
ATOM 1515 O O . VAL A 1 135 ? 13.28435 67.91640 28.13240 1.000 15.64168 135 VAL A O 1
ATOM 1528 N N . GLU A 1 136 ? 13.11929 69.56979 29.66656 1.000 15.87048 136 GLU A N 1
ATOM 1529 C CA . GLU A 1 136 ? 11.75750 69.21861 30.04151 1.000 12.96446 136 GLU A CA 1
ATOM 1530 C C . GLU A 1 136 ? 10.73925 69.69041 29.00117 1.000 14.97038 136 GLU A C 1
ATOM 1531 O O . GLU A 1 136 ? 11.00960 70.60751 28.21504 1.000 15.48524 136 GLU A O 1
ATOM 1543 N N . PRO A 1 137 ? 9.56590 69.04971 28.96013 1.000 13.18886 137 PRO A N 1
ATOM 1544 C CA . PRO A 1 137 ? 8.53511 69.47267 28.00458 1.000 15.61484 137 PRO A CA 1
ATOM 1545 C C . PRO A 1 137 ? 8.29308 70.97433 28.09425 1.000 13.41799 137 PRO A C 1
ATOM 1546 O O . PRO A 1 137 ? 8.22027 71.56653 29.18038 1.000 14.96224 137 PRO A O 1
ATOM 1557 N N . THR A 1 138 ? 8.12366 71.59574 26.93542 1.000 15.35050 138 THR A N 1
ATOM 1558 C CA . THR A 1 138 ? 7.89791 73.02197 26.96417 1.000 13.83915 138 THR A CA 1
ATOM 1559 C C . THR A 1 138 ? 6.49649 73.31802 27.49693 1.000 15.74636 138 THR A C 1
ATOM 1560 O O . THR A 1 138 ? 5.60033 72.47291 27.49434 1.000 16.14279 138 THR A O 1
ATOM 1571 N N . CYS A 1 139 ? 6.35122 74.52420 28.03406 1.000 12.29001 139 CYS A N 1
ATOM 1572 C CA . CYS A 1 139 ? 5.11372 75.02274 28.61382 1.000 12.96907 139 CYS A CA 1
ATOM 1573 C C . CYS A 1 139 ? 4.75947 76.37109 28.00821 1.000 14.51315 139 CYS A C 1
ATOM 1574 O O . CYS A 1 139 ? 5.63016 77.16853 27.63956 1.000 14.48659 139 CYS A O 1
ATOM 1582 N N . PHE A 1 140 ? 3.46921 76.64275 27.97647 1.000 17.13116 140 PHE A N 1
ATOM 1583 C CA . PHE A 1 140 ? 2.96443 77.97522 27.71341 1.000 13.98871 140 PHE A CA 1
ATOM 1584 C C . PHE A 1 140 ? 2.38406 78.50399 29.00449 1.000 13.47413 140 PHE A C 1
ATOM 1585 O O . PHE A 1 140 ? 1.47373 77.88834 29.58290 1.000 15.48208 140 PHE A O 1
ATOM 1602 N N . VAL A 1 141 ? 2.90701 79.64503 29.44863 1.000 13.26431 141 VAL A N 1
ATOM 1603 C CA . VAL A 1 141 ? 2.62658 80.17945 30.77126 1.000 13.93970 141 VAL A CA 1
ATOM 1604 C C . VAL A 1 141 ? 1.89142 81.50500 30.63412 1.000 12.94400 141 VAL A C 1
ATOM 1605 O O . VAL A 1 141 ? 2.23925 82.34045 29.78854 1.000 12.37837 141 VAL A O 1
ATOM 1618 N N . ARG A 1 142 ? 0.87176 81.69047 31.47030 1.000 11.57340 142 ARG A N 1
ATOM 1619 C CA . ARG A 1 142 ? 0.16599 82.96283 31.58449 1.000 12.27984 142 ARG A CA 1
ATOM 1620 C C . ARG A 1 142 ? 0.22088 83.41079 33.04269 1.000 14.65525 142 ARG A C 1
ATOM 1621 O O . ARG A 1 142 ? -0.21687 82.68218 33.94218 1.000 15.31473 142 ARG A O 1
ATOM 1642 N N . ASP A 1 143 ? 0.73061 84.62480 33.27258 1.000 13.71340 143 ASP A N 1
ATOM 1643 C CA . ASP A 1 143 ? 0.82481 85.19730 34.60394 1.000 12.16452 143 ASP A CA 1
ATOM 1644 C C . ASP A 1 143 ? 0.01366 86.48425 34.70742 1.000 12.17833 143 ASP A C 1
ATOM 1645 O O . ASP A 1 143 ? -0.18209 87.20101 33.72007 1.000 14.39657 143 ASP A O 1
ATOM 1654 N N . THR A 1 144 ? -0.39151 86.83181 35.92114 1.000 12.99367 144 THR A N 1
ATOM 1655 C CA . THR A 1 144 ? -0.74549 88.21238 36.21794 1.000 15.13991 144 THR A CA 1
ATOM 1656 C C . THR A 1 144 ? 0.16259 88.67602 37.34768 1.000 19.07745 144 THR A C 1
ATOM 1657 O O . THR A 1 144 ? 0.45200 87.90706 38.28729 1.000 17.23084 144 THR A O 1
ATOM 1668 N N . LEU A 1 145 ? 0.63853 89.91161 37.21773 1.000 14.85525 145 LEU A N 1
ATOM 1669 C CA . LEU A 1 145 ? 1.46709 90.56287 38.21817 1.000 18.77413 145 LEU A CA 1
ATOM 1670 C C . LEU A 1 145 ? 0.75600 91.80685 38.72510 1.000 19.77959 145 LEU A C 1
ATOM 1671 O O . LEU A 1 145 ? -0.00019 92.46981 37.99634 1.000 19.93975 145 LEU A O 1
ATOM 1687 N N . VAL A 1 146 ? 1.01711 92.13182 39.98730 1.000 18.59812 146 VAL A N 1
ATOM 1688 C CA . VAL A 1 146 ? 0.43820 93.31140 40.60777 1.000 16.32317 146 VAL A CA 1
ATOM 1689 C C . VAL A 1 146 ? 1.53945 94.03657 41.36280 1.000 21.27111 146 VAL A C 1
ATOM 1690 O O . VAL A 1 146 ? 2.54493 93.44841 41.75362 1.000 20.04314 146 VAL A O 1
ATOM 1703 N N . ARG A 1 147 ? 1.33158 95.32698 41.57787 1.000 22.69603 147 ARG A N 1
ATOM 1704 C CA . ARG A 1 147 ? 2.30072 96.16857 42.26849 1.000 30.77238 147 ARG A CA 1
ATOM 1705 C C . ARG A 1 147 ? 1.90979 96.30281 43.73821 1.000 30.20036 147 ARG A C 1
ATOM 1706 O O . ARG A 1 147 ? 0.77087 96.65721 44.04782 1.000 28.57584 147 ARG A O 1
ATOM 1727 N N . VAL A 1 148 ? 2.85027 96.00362 44.64052 1.000 22.65065 148 VAL A N 1
ATOM 1728 C CA . VAL A 1 148 ? 2.61154 96.08920 46.08054 1.000 23.56577 148 VAL A CA 1
ATOM 1729 C C . VAL A 1 148 ? 3.74910 96.88268 46.68287 1.000 21.88428 148 VAL A C 1
ATOM 1730 O O . VAL A 1 148 ? 4.91635 96.47742 46.57104 1.000 25.40823 148 VAL A O 1
ATOM 1743 N N . SER A 1 149 ? 3.40645 98.01860 47.30622 1.000 23.71010 149 SER A N 1
ATOM 1744 C CA . SER A 1 149 ? 4.37605 98.97882 47.83067 1.000 28.76785 149 SER A CA 1
ATOM 1745 C C . SER A 1 149 ? 5.44235 99.27485 46.78207 1.000 31.70461 149 SER A C 1
ATOM 1746 O O . SER A 1 149 ? 6.64448 99.26347 47.05566 1.000 33.65661 149 SER A O 1
ATOM 1754 N N . GLY A 1 150 ? 5.00477 99.40522 45.53354 1.000 31.82140 150 GLY A N 1
ATOM 1755 C CA . GLY A 1 150 ? 5.84245 99.87394 44.45618 1.000 38.28494 150 GLY A CA 1
ATOM 1756 C C . GLY A 1 150 ? 6.57219 98.80535 43.68916 1.000 42.16113 150 GLY A C 1
ATOM 1757 O O . GLY A 1 150 ? 7.26537 99.13736 42.72014 1.000 56.52535 150 GLY A O 1
ATOM 1761 N N . VAL A 1 151 ? 6.44801 97.53916 44.08438 1.000 31.45624 151 VAL A N 1
ATOM 1762 C CA . VAL A 1 151 ? 7.24016 96.48732 43.46438 1.000 42.01148 151 VAL A CA 1
ATOM 1763 C C . VAL A 1 151 ? 6.29246 95.44435 42.89988 1.000 27.97468 151 VAL A C 1
ATOM 1764 O O . VAL A 1 151 ? 5.21270 95.19835 43.44173 1.000 22.78344 151 VAL A O 1
ATOM 1777 N N . LEU A 1 152 ? 6.71390 94.80672 41.81906 1.000 20.27715 152 LEU A N 1
ATOM 1778 C CA . LEU A 1 152 ? 5.89074 93.75608 41.23478 1.000 18.83655 152 LEU A CA 1
ATOM 1779 C C . LEU A 1 152 ? 5.89514 92.49095 42.08310 1.000 20.02582 152 LEU A C 1
ATOM 1780 O O . LEU A 1 152 ? 6.91422 92.11936 42.68902 1.000 19.37584 152 LEU A O 1
ATOM 1796 N N . ARG A 1 153 ? 4.74117 91.82369 42.09704 1.000 17.55537 153 ARG A N 1
ATOM 1797 C CA . ARG A 1 153 ? 4.51967 90.54089 42.74970 1.000 18.54335 153 ARG A CA 1
ATOM 1798 C C . ARG A 1 153 ? 3.65173 89.67784 41.84116 1.000 19.95815 153 ARG A C 1
ATOM 1799 O O . ARG A 1 153 ? 2.83249 90.19087 41.07102 1.000 16.28124 153 ARG A O 1
ATOM 1820 N N . SER A 1 154 ? 3.80327 88.36857 41.95994 1.000 15.93733 154 SER A N 1
ATOM 1821 C CA . SER A 1 154 ? 2.96708 87.42955 41.21753 1.000 14.25672 154 SER A CA 1
ATOM 1822 C C . SER A 1 154 ? 1.60909 87.27959 41.90008 1.000 19.73873 154 SER A C 1
ATOM 1823 O O . SER A 1 154 ? 1.53978 87.06931 43.11883 1.000 19.15675 154 SER A O 1
ATOM 1831 N N . ARG A 1 155 ? 0.53197 87.41933 41.12142 1.000 15.62329 155 ARG A N 1
ATOM 1832 C CA . ARG A 1 155 ? -0.83381 87.18268 41.59818 1.000 17.60121 155 ARG A CA 1
ATOM 1833 C C . ARG A 1 155 ? -1.42930 85.87390 41.10795 1.000 17.56721 155 ARG A C 1
ATOM 1834 O O . ARG A 1 155 ? -2.13942 85.19127 41.85859 1.000 24.02683 155 ARG A O 1
ATOM 1855 N N . SER A 1 156 ? -1.13531 85.49746 39.86723 1.000 16.22422 156 SER A N 1
ATOM 1856 C CA . SER A 1 156 ? -1.69855 84.32261 39.22530 1.000 17.47878 156 SER A CA 1
ATOM 1857 C C . SER A 1 156 ? -0.61433 83.73790 38.34709 1.000 19.00300 156 SER A C 1
ATOM 1858 O O . SER A 1 156 ? 0.15475 84.48725 37.75077 1.000 18.50334 156 SER A O 1
ATOM 1866 N N . ARG A 1 157 ? -0.51340 82.41309 38.29539 1.000 13.55554 157 ARG A N 1
ATOM 1867 C CA . ARG A 1 157 ? 0.34530 81.74434 37.32550 1.000 14.66559 157 ARG A CA 1
ATOM 1868 C C . ARG A 1 157 ? -0.43426 80.52584 36.83282 1.000 14.77262 157 ARG A C 1
ATOM 1869 O O . ARG A 1 157 ? -0.91775 79.73516 37.65450 1.000 16.39080 157 ARG A O 1
ATOM 1890 N N . VAL A 1 158 ? -0.55959 80.37117 35.51524 1.000 12.48603 158 VAL A N 1
ATOM 1891 C CA . VAL A 1 158 ? -1.23774 79.20737 34.92158 1.000 12.71269 158 VAL A CA 1
ATOM 1892 C C . VAL A 1 158 ? -0.28414 78.57543 33.91491 1.000 17.52038 158 VAL A C 1
ATOM 1893 O O . VAL A 1 158 ? 0.14169 79.23856 32.96537 1.000 16.31377 158 VAL A O 1
ATOM 1906 N N . ILE A 1 159 ? 0.04925 77.30942 34.11190 1.000 15.61681 159 ILE A N 1
ATOM 1907 C CA . ILE A 1 159 ? 1.00575 76.59141 33.27069 1.000 19.75165 159 ILE A CA 1
ATOM 1908 C C . ILE A 1 159 ? 0.24016 75.57932 32.42462 1.000 15.44865 159 ILE A C 1
ATOM 1909 O O . ILE A 1 159 ? -0.49935 74.75371 32.96898 1.000 18.39675 159 ILE A O 1
ATOM 1925 N N . GLU A 1 160 ? 0.39778 75.64691 31.10069 1.000 15.31730 160 GLU A N 1
ATOM 1926 C CA . GLU A 1 160 ? -0.14540 74.63563 30.19238 1.000 19.24793 160 GLU A CA 1
ATOM 1927 C C . GLU A 1 160 ? 1.04839 73.87093 29.63771 1.000 14.97733 160 GLU A C 1
ATOM 1928 O O . GLU A 1 160 ? 1.91624 74.47080 28.98887 1.000 15.72683 160 GLU A O 1
ATOM 1940 N N . ARG A 1 161 ? 1.12994 72.57322 29.92909 1.000 15.53895 161 ARG A N 1
ATOM 1941 C CA . ARG A 1 161 ? 2.27551 71.78949 29.48822 1.000 12.70845 161 ARG A CA 1
ATOM 1942 C C . ARG A 1 161 ? 2.02113 71.22129 28.10331 1.000 15.38015 161 ARG A C 1
ATOM 1943 O O . ARG A 1 161 ? 0.96453 70.62285 27.85228 1.000 16.50038 161 ARG A O 1
ATOM 1964 N N . ASP A 1 162 ? 2.98185 71.43491 27.19504 1.000 13.28055 162 ASP A N 1
ATOM 1965 C CA . ASP A 1 162 ? 2.71840 71.13692 25.79580 1.000 16.03132 162 ASP A CA 1
ATOM 1966 C C . ASP A 1 162 ? 2.52448 69.65179 25.56294 1.000 18.68944 162 ASP A C 1
ATOM 1967 O O . ASP A 1 162 ? 1.77020 69.27860 24.65922 1.000 15.82482 162 ASP A O 1
ATOM 1976 N N . ASP A 1 163 ? 3.19196 68.77812 26.33701 1.000 16.38771 163 ASP A N 1
ATOM 1977 C CA . ASP A 1 163 ? 2.96115 67.35150 26.12045 1.000 15.25528 163 ASP A CA 1
ATOM 1978 C C . ASP A 1 163 ? 1.51702 66.97816 26.46607 1.000 15.75691 163 ASP A C 1
ATOM 1979 O O . ASP A 1 163 ? 0.88990 66.16853 25.77391 1.000 16.86035 163 ASP A O 1
ATOM 1988 N N . LEU A 1 164 ? 0.97192 67.57750 27.52542 1.000 16.21732 164 LEU A N 1
ATOM 1989 C CA . LEU A 1 164 ? -0.40748 67.31679 27.91976 1.000 17.12299 164 LEU A CA 1
ATOM 1990 C C . LEU A 1 164 ? -1.37959 67.84949 26.88102 1.000 16.26293 164 LEU A C 1
ATOM 1991 O O . LEU A 1 164 ? -2.39143 67.19703 26.58349 1.000 21.68306 164 LEU A O 1
ATOM 2007 N N . VAL A 1 165 ? -1.06802 69.01493 26.29507 1.000 22.45902 165 VAL A N 1
ATOM 2008 C CA . VAL A 1 165 ? -1.88772 69.57447 25.21535 1.000 23.96551 165 VAL A CA 1
ATOM 2009 C C . VAL A 1 165 ? -1.89587 68.63899 24.02461 1.000 20.68233 165 VAL A C 1
ATOM 2010 O O . VAL A 1 165 ? -2.95847 68.32880 23.45614 1.000 19.69699 165 VAL A O 1
ATOM 2023 N N . VAL A 1 166 ? -0.71118 68.15521 23.64084 1.000 17.42843 166 VAL A N 1
ATOM 2024 C CA . VAL A 1 166 ? -0.61022 67.20995 22.53148 1.000 15.84952 166 VAL A CA 1
ATOM 2025 C C . VAL A 1 166 ? -1.44713 65.96391 22.80954 1.000 17.53212 166 VAL A C 1
ATOM 2026 O O . VAL A 1 166 ? -2.14656 65.45463 21.92966 1.000 22.51307 166 VAL A O 1
ATOM 2039 N N . ARG A 1 167 ? -1.31912 65.41446 24.01597 1.000 18.22103 167 ARG A N 1
ATOM 2040 C CA . ARG A 1 167 ? -2.03524 64.18072 24.34279 1.000 20.52336 167 ARG A CA 1
ATOM 2041 C C . ARG A 1 167 ? -3.53538 64.37559 24.20830 1.000 21.71699 167 ARG A C 1
ATOM 2042 O O . ARG A 1 167 ? -4.23075 63.51108 23.67729 1.000 23.58485 167 ARG A O 1
ATOM 2063 N N . ALA A 1 168 ? -4.04934 65.51927 24.67191 1.000 23.87975 168 ALA A N 1
ATOM 2064 C CA . ALA A 1 168 ? -5.48356 65.79518 24.56198 1.000 33.62546 168 ALA A CA 1
ATOM 2065 C C . ALA A 1 168 ? -5.94091 65.96583 23.11795 1.000 40.53557 168 ALA A C 1
ATOM 2066 O O . ALA A 1 168 ? -7.13131 65.77181 22.83081 1.000 38.01338 168 ALA A O 1
ATOM 2073 N N . ARG A 1 169 ? -5.02938 66.28200 22.20609 1.000 31.74273 169 ARG A N 1
ATOM 2074 C CA . ARG A 1 169 ? -5.33996 66.37718 20.77287 1.000 53.21213 169 ARG A CA 1
ATOM 2075 C C . ARG A 1 169 ? -5.24416 65.02699 20.04115 1.000 54.61987 169 ARG A C 1
ATOM 2076 O O . ARG A 1 169 ? -4.53258 64.10417 20.46879 1.000 34.84973 169 ARG A O 1
ATOM 2097 N N . LYS B 1 30 ? 1.77082 22.65460 17.12024 1.000 75.47462 30 LYS B N 1
ATOM 2098 C CA . LYS B 1 30 ? 1.96826 23.97408 16.54015 1.000 49.62456 30 LYS B CA 1
ATOM 2099 C C . LYS B 1 30 ? 2.94245 24.78857 17.38215 1.000 23.76907 30 LYS B C 1
ATOM 2100 O O . LYS B 1 30 ? 3.63986 25.62768 16.86350 1.000 23.82347 30 LYS B O 1
ATOM 2118 N N . LEU B 1 31 ? 2.97818 24.52170 18.67576 1.000 22.51279 31 LEU B N 1
ATOM 2119 C CA . LEU B 1 31 ? 3.86251 25.26574 19.55881 1.000 21.24842 31 LEU B CA 1
ATOM 2120 C C . LEU B 1 31 ? 5.32315 24.90190 19.28684 1.000 17.74551 31 LEU B C 1
ATOM 2121 O O . LEU B 1 31 ? 5.64143 23.73706 19.02332 1.000 23.08524 31 LEU B O 1
ATOM 2137 N N . PRO B 1 32 ? 6.22579 25.87533 19.33175 1.000 17.09206 32 PRO B N 1
ATOM 2138 C CA . PRO B 1 32 ? 7.64405 25.57885 19.12119 1.000 18.44074 32 PRO B CA 1
ATOM 2139 C C . PRO B 1 32 ? 8.21217 24.88543 20.33894 1.000 14.84521 32 PRO B C 1
ATOM 2140 O O . PRO B 1 32 ? 7.73168 25.07217 21.45352 1.000 18.81410 32 PRO B O 1
ATOM 2151 N N . SER B 1 33 ? 9.26213 24.09481 20.12918 1.000 15.76281 33 SER B N 1
ATOM 2152 C CA . SER B 1 33 ? 9.94128 23.52663 21.28757 1.000 12.67005 33 SER B CA 1
ATOM 2153 C C . SER B 1 33 ? 10.52989 24.66526 22.11628 1.000 13.83226 33 SER B C 1
ATOM 2154 O O . SER B 1 33 ? 10.82097 25.74853 21.58474 1.000 14.01671 33 SER B O 1
ATOM 2162 N N . PRO B 1 34 ? 10.72454 24.46748 23.42066 1.000 13.81703 34 PRO B N 1
ATOM 2163 C CA . PRO B 1 34 ? 11.38529 25.52489 24.18731 1.000 15.28357 34 PRO B CA 1
ATOM 2164 C C . PRO B 1 34 ? 12.77888 25.82346 23.67930 1.000 12.04409 34 PRO B C 1
ATOM 2165 O O . PRO B 1 34 ? 13.17827 26.99266 23.69056 1.000 12.19205 34 PRO B O 1
ATOM 2176 N N . GLU B 1 35 ? 13.51005 24.81162 23.20435 1.000 14.19501 35 GLU B N 1
ATOM 2177 C CA . GLU B 1 35 ? 14.82946 25.06787 22.63099 1.000 13.96930 35 GLU B CA 1
ATOM 2178 C C . GLU B 1 35 ? 14.73145 26.01424 21.44263 1.000 17.89685 35 GLU B C 1
ATOM 2179 O O . GLU B 1 35 ? 15.46144 27.00821 21.34482 1.000 13.13510 35 GLU B O 1
ATOM 2191 N N . LEU B 1 36 ? 13.78962 25.76020 20.55201 1.000 14.68467 36 LEU B N 1
ATOM 2192 C CA . LEU B 1 36 ? 13.63942 26.64734 19.39793 1.000 16.23910 36 LEU B CA 1
ATOM 2193 C C . LEU B 1 36 ? 13.23606 28.06177 19.82229 1.000 19.92553 36 LEU B C 1
ATOM 2194 O O . LEU B 1 36 ? 13.78963 29.05631 19.32416 1.000 13.63898 36 LEU B O 1
ATOM 2210 N N . TYR B 1 37 ? 12.27180 28.17716 20.73954 1.000 11.01890 37 TYR B N 1
ATOM 2211 C CA . TYR B 1 37 ? 11.84921 29.48591 21.21618 1.000 10.04405 37 TYR B CA 1
ATOM 2212 C C . TYR B 1 37 ? 13.02245 30.27632 21.77655 1.000 13.78224 37 TYR B C 1
ATOM 2213 O O . TYR B 1 37 ? 13.20867 31.44678 21.42987 1.000 15.42497 37 TYR B O 1
ATOM 2231 N N . VAL B 1 38 ? 13.83381 29.65308 22.64482 1.000 13.33771 38 VAL B N 1
ATOM 2232 C CA . VAL B 1 38 ? 14.99634 30.34873 23.20191 1.000 11.18893 38 VAL B CA 1
ATOM 2233 C C . VAL B 1 38 ? 15.96636 30.76033 22.10345 1.000 13.25649 38 VAL B C 1
ATOM 2234 O O . VAL B 1 38 ? 16.48859 31.88124 22.09411 1.000 15.79934 38 VAL B O 1
ATOM 2247 N N . GLU B 1 39 ? 16.24077 29.84889 21.18016 1.000 14.65857 39 GLU B N 1
ATOM 2248 C CA . GLU B 1 39 ? 17.17431 30.14856 20.10442 1.000 13.57586 39 GLU B CA 1
ATOM 2249 C C . GLU B 1 39 ? 16.70276 31.34899 19.30496 1.000 14.69807 39 GLU B C 1
ATOM 2250 O O . GLU B 1 39 ? 17.51580 32.18226 18.90624 1.000 13.96939 39 GLU B O 1
ATOM 2262 N N . VAL B 1 40 ? 15.39321 31.44536 19.05035 1.000 16.03973 40 VAL B N 1
ATOM 2263 C CA . VAL B 1 40 ? 14.85556 32.60046 18.32612 1.000 12.05158 40 VAL B CA 1
ATOM 2264 C C . VAL B 1 40 ? 15.04798 33.89054 19.11925 1.000 11.63620 40 VAL B C 1
ATOM 2265 O O . VAL B 1 40 ? 15.47237 34.92094 18.55957 1.000 14.78053 40 VAL B O 1
ATOM 2278 N N . THR B 1 41 ? 14.80927 33.85922 20.43471 1.000 12.27095 41 THR B N 1
ATOM 2279 C CA . THR B 1 41 ? 14.98576 35.10135 21.18930 1.000 15.96134 41 THR B CA 1
ATOM 2280 C C . THR B 1 41 ? 16.43319 35.56884 21.13105 1.000 12.66978 41 THR B C 1
ATOM 2281 O O . THR B 1 41 ? 16.70972 36.77953 21.07488 1.000 15.62182 41 THR B O 1
ATOM 2292 N N . GLN B 1 42 ? 17.36755 34.61476 21.17884 1.000 11.20799 42 GLN B N 1
ATOM 2293 C CA . GLN B 1 42 ? 18.79106 34.92907 21.18720 1.000 12.21580 42 GLN B CA 1
ATOM 2294 C C . GLN B 1 42 ? 19.26740 35.39909 19.82595 1.000 15.01502 42 GLN B C 1
ATOM 2295 O O . GLN B 1 42 ? 20.07334 36.32905 19.72816 1.000 15.63278 42 GLN B O 1
ATOM 2309 N N . PHE B 1 43 ? 18.74575 34.78409 18.76552 1.000 14.81280 43 PHE B N 1
ATOM 2310 C CA . PHE B 1 43 ? 19.00963 35.24824 17.41115 1.000 14.34731 43 PHE B CA 1
ATOM 2311 C C . PHE B 1 43 ? 18.62879 36.71715 17.25001 1.000 15.96060 43 PHE B C 1
ATOM 2312 O O . PHE B 1 43 ? 19.42370 37.54527 16.76387 1.000 14.33421 43 PHE B O 1
ATOM 2329 N N . TYR B 1 44 ? 17.40939 37.06596 17.65923 1.000 13.93620 44 TYR B N 1
ATOM 2330 C CA . TYR B 1 44 ? 16.94945 38.43468 17.47126 1.000 11.36584 44 TYR B CA 1
ATOM 2331 C C . TYR B 1 44 ? 17.68556 39.40384 18.38956 1.000 12.45629 44 TYR B C 1
ATOM 2332 O O . TYR B 1 44 ? 17.99727 40.53237 17.97853 1.000 16.91638 44 TYR B O 1
ATOM 2350 N N . ALA B 1 45 ? 17.97692 38.99912 19.62519 1.000 11.61976 45 ALA B N 1
ATOM 2351 C CA . ALA B 1 45 ? 18.71946 39.90194 20.51046 1.000 15.81517 45 ALA B CA 1
ATOM 2352 C C . ALA B 1 45 ? 20.06721 40.25596 19.89954 1.000 15.11307 45 ALA B C 1
ATOM 2353 O O . ALA B 1 45 ? 20.44456 41.42872 19.85733 1.000 15.98366 45 ALA B O 1
ATOM 2360 N N . ARG B 1 46 ? 20.79610 39.24322 19.39135 1.000 13.65181 46 ARG B N 1
ATOM 2361 C CA . ARG B 1 46 ? 22.11649 39.47780 18.81028 1.000 16.66766 46 ARG B CA 1
ATOM 2362 C C . ARG B 1 46 ? 22.00897 40.25251 17.51198 1.000 14.07776 46 ARG B C 1
ATOM 2363 O O . ARG B 1 46 ? 22.80721 41.16443 17.26735 1.000 18.34749 46 ARG B O 1
ATOM 2384 N N . GLN B 1 47 ? 21.00506 39.93148 16.68589 1.000 11.87632 47 GLN B N 1
ATOM 2385 C CA . GLN B 1 47 ? 20.82448 40.62115 15.41293 1.000 15.39714 47 GLN B CA 1
ATOM 2386 C C . GLN B 1 47 ? 20.56001 42.12028 15.62717 1.000 16.94645 47 GLN B C 1
ATOM 2387 O O . GLN B 1 47 ? 21.16531 42.97516 14.96363 1.000 18.16414 47 GLN B O 1
ATOM 2401 N N . MET B 1 48 ? 19.68177 42.46281 16.57864 1.000 17.13503 48 MET B N 1
ATOM 2402 C CA . MET B 1 48 ? 19.38657 43.86930 16.79990 1.000 17.23755 48 MET B CA 1
ATOM 2403 C C . MET B 1 48 ? 20.52752 44.57973 17.53397 1.000 17.90427 48 MET B C 1
ATOM 2404 O O . MET B 1 48 ? 20.80501 45.74542 17.25265 1.000 14.67271 48 MET B O 1
ATOM 2418 N N . HIS B 1 49 ? 21.21340 43.90909 18.46336 1.000 13.27970 49 HIS B N 1
ATOM 2419 C CA . HIS B 1 49 ? 22.35709 44.56913 19.10202 1.000 14.70028 49 HIS B CA 1
ATOM 2420 C C . HIS B 1 49 ? 23.36104 44.98690 18.04696 1.000 13.95480 49 HIS B C 1
ATOM 2421 O O . HIS B 1 49 ? 23.98005 46.04476 18.15337 1.000 14.75921 49 HIS B O 1
ATOM 2435 N N . ARG B 1 50 ? 23.55346 44.13631 17.03786 1.000 17.62825 50 ARG B N 1
ATOM 2436 C CA . ARG B 1 50 ? 24.50134 44.45143 15.96647 1.000 18.08320 50 ARG B CA 1
ATOM 2437 C C . ARG B 1 50 ? 24.01163 45.65084 15.16585 1.000 18.40286 50 ARG B C 1
ATOM 2438 O O . ARG B 1 50 ? 24.76232 46.60732 14.93161 1.000 19.38931 50 ARG B O 1
ATOM 2459 N N . MET B 1 51 ? 22.74490 45.64152 14.76267 1.000 19.12032 51 MET B N 1
ATOM 2460 C CA . MET B 1 51 ? 22.26334 46.75253 13.95076 1.000 18.64578 51 MET B CA 1
ATOM 2461 C C . MET B 1 51 ? 22.26787 48.06051 14.73319 1.000 16.31115 51 MET B C 1
ATOM 2462 O O . MET B 1 51 ? 22.70052 49.09835 14.22101 1.000 20.41347 51 MET B O 1
ATOM 2476 N N . ASP B 1 52 ? 21.74768 48.03622 15.96148 1.000 15.80359 52 ASP B N 1
ATOM 2477 C CA . ASP B 1 52 ? 21.68783 49.25370 16.76619 1.000 16.69325 52 ASP B CA 1
ATOM 2478 C C . ASP B 1 52 ? 23.09141 49.74000 17.14314 1.000 20.38296 52 ASP B C 1
ATOM 2479 O O . ASP B 1 52 ? 23.28903 50.92288 17.43973 1.000 21.29184 52 ASP B O 1
ATOM 2488 N N . GLY B 1 53 ? 24.06208 48.83879 17.17819 1.000 23.83910 53 GLY B N 1
ATOM 2489 C CA . GLY B 1 53 ? 25.42663 49.20607 17.48049 1.000 29.54851 53 GLY B CA 1
ATOM 2490 C C . GLY B 1 53 ? 26.27056 49.54021 16.26573 1.000 33.99948 53 GLY B C 1
ATOM 2491 O O . GLY B 1 53 ? 27.49132 49.66751 16.39498 1.000 31.59032 53 GLY B O 1
ATOM 2495 N N . ASP B 1 54 ? 25.64703 49.67385 15.08998 1.000 27.71263 54 ASP B N 1
ATOM 2496 C CA . ASP B 1 54 ? 26.28520 50.05046 13.82720 1.000 30.00063 54 ASP B CA 1
ATOM 2497 C C . ASP B 1 54 ? 27.23488 48.99052 13.29417 1.000 29.73467 54 ASP B C 1
ATOM 2498 O O . ASP B 1 54 ? 28.16055 49.31062 12.52647 1.000 33.98516 54 ASP B O 1
ATOM 2507 N N . ASP B 1 55 ? 27.04163 47.73829 13.69517 1.000 28.46839 55 ASP B N 1
ATOM 2508 C CA . ASP B 1 55 ? 27.76166 46.61819 13.10759 1.000 29.30357 55 ASP B CA 1
ATOM 2509 C C . ASP B 1 55 ? 26.92698 46.08701 11.94617 1.000 26.20658 55 ASP B C 1
ATOM 2510 O O . ASP B 1 55 ? 26.33345 45.02499 12.00369 1.000 25.67508 55 ASP B O 1
ATOM 2519 N N . PHE B 1 56 ? 26.90028 46.87142 10.86454 1.000 28.19954 56 PHE B N 1
ATOM 2520 C CA . PHE B 1 56 ? 25.98487 46.57199 9.77026 1.000 37.37497 56 PHE B CA 1
ATOM 2521 C C . PHE B 1 56 ? 26.40272 45.32427 9.01121 1.000 34.94975 56 PHE B C 1
ATOM 2522 O O . PHE B 1 56 ? 25.54360 44.58980 8.51366 1.000 27.66461 56 PHE B O 1
ATOM 2539 N N . GLY B 1 57 ? 27.70420 45.06615 8.90644 1.000 39.39223 57 GLY B N 1
ATOM 2540 C CA . GLY B 1 57 ? 28.14370 43.81029 8.32130 1.000 35.53385 57 GLY B CA 1
ATOM 2541 C C . GLY B 1 57 ? 27.74750 42.62030 9.17390 1.000 35.08012 57 GLY B C 1
ATOM 2542 O O . GLY B 1 57 ? 27.29199 41.59559 8.65718 1.000 29.61659 57 GLY B O 1
ATOM 2546 N N . GLY B 1 58 ? 27.91293 42.74002 10.49355 1.000 30.66290 58 GLY B N 1
ATOM 2547 C CA . GLY B 1 58 ? 27.50340 41.66552 11.37036 1.000 31.46115 58 GLY B CA 1
ATOM 2548 C C . GLY B 1 58 ? 26.00664 41.44221 11.33741 1.000 26.49103 58 GLY B C 1
ATOM 2549 O O . GLY B 1 58 ? 25.54260 40.30791 11.40234 1.000 25.67620 58 GLY B O 1
ATOM 2553 N N . PHE B 1 59 ? 25.23138 42.52585 11.25322 1.000 23.85940 59 PHE B N 1
ATOM 2554 C CA . PHE B 1 59 ? 23.78836 42.40212 11.05714 1.000 21.31434 59 PHE B CA 1
ATOM 2555 C C . PHE B 1 59 ? 23.49572 41.61911 9.78428 1.000 21.33565 59 PHE B C 1
ATOM 2556 O O . PHE B 1 59 ? 22.69950 40.67320 9.78017 1.000 22.14357 59 PHE B O 1
ATOM 2573 N N . ALA B 1 60 ? 24.15519 42.01164 8.69355 1.000 26.87259 60 ALA B N 1
ATOM 2574 C CA . ALA B 1 60 ? 23.90637 41.40404 7.39581 1.000 30.27553 60 ALA B CA 1
ATOM 2575 C C . ALA B 1 60 ? 24.31052 39.93865 7.38689 1.000 23.13321 60 ALA B C 1
ATOM 2576 O O . ALA B 1 60 ? 23.68391 39.12989 6.69033 1.000 26.74915 60 ALA B O 1
ATOM 2583 N N . ALA B 1 61 ? 25.31635 39.56512 8.18388 1.000 32.01768 61 ALA B N 1
ATOM 2584 C CA . ALA B 1 61 ? 25.75474 38.17445 8.22305 1.000 31.64108 61 ALA B CA 1
ATOM 2585 C C . ALA B 1 61 ? 24.68996 37.25716 8.81246 1.000 23.68459 61 ALA B C 1
ATOM 2586 O O . ALA B 1 61 ? 24.74515 36.03559 8.60744 1.000 26.06967 61 ALA B O 1
ATOM 2593 N N . THR B 1 62 ? 23.69897 37.81915 9.50224 1.000 20.10021 62 THR B N 1
ATOM 2594 C CA . THR B 1 62 ? 22.63945 36.97072 10.01919 1.000 17.48871 62 THR B CA 1
ATOM 2595 C C . THR B 1 62 ? 21.64331 36.55786 8.95075 1.000 19.15346 62 THR B C 1
ATOM 2596 O O . THR B 1 62 ? 20.76343 35.75517 9.24307 1.000 22.25820 62 THR B O 1
ATOM 2607 N N . PHE B 1 63 ? 21.75044 37.08613 7.73314 1.000 20.59276 63 PHE B N 1
ATOM 2608 C CA . PHE B 1 63 ? 20.87076 36.74963 6.62636 1.000 21.61709 63 PHE B CA 1
ATOM 2609 C C . PHE B 1 63 ? 21.54976 35.76709 5.68573 1.000 22.60892 63 PHE B C 1
ATOM 2610 O O . PHE B 1 63 ? 22.76167 35.83530 5.46806 1.000 24.10898 63 PHE B O 1
ATOM 2627 N N . VAL B 1 64 ? 20.75085 34.87700 5.09059 1.000 25.08846 64 VAL B N 1
ATOM 2628 C CA . VAL B 1 64 ? 21.30828 33.94556 4.12219 1.000 25.57927 64 VAL B CA 1
ATOM 2629 C C . VAL B 1 64 ? 21.54623 34.65775 2.79320 1.000 27.79851 64 VAL B C 1
ATOM 2630 O O . VAL B 1 64 ? 20.95355 35.68918 2.48212 1.000 24.60423 64 VAL B O 1
ATOM 2643 N N . ALA B 1 65 ? 22.39721 34.06113 1.98041 1.000 24.08542 65 ALA B N 1
ATOM 2644 C CA . ALA B 1 65 ? 22.56251 34.52729 0.60968 1.000 25.73740 65 ALA B CA 1
ATOM 2645 C C . ALA B 1 65 ? 21.19020 34.49517 -0.04561 1.000 40.62519 65 ALA B C 1
ATOM 2646 O O . ALA B 1 65 ? 20.43020 33.54589 0.13316 1.000 38.30908 65 ALA B O 1
ATOM 2653 N N . GLY B 1 66 ? 20.83445 35.54389 -0.75243 1.000 41.92887 66 GLY B N 1
ATOM 2654 C CA . GLY B 1 66 ? 19.52269 35.53923 -1.36805 1.000 44.55246 66 GLY B CA 1
ATOM 2655 C C . GLY B 1 66 ? 18.37172 35.80293 -0.42924 1.000 30.02601 66 GLY B C 1
ATOM 2656 O O . GLY B 1 66 ? 17.21300 35.65183 -0.83421 1.000 32.36990 66 GLY B O 1
ATOM 2660 N N . ALA B 1 67 ? 18.64753 36.18471 0.81059 1.000 24.06954 67 ALA B N 1
ATOM 2661 C CA . ALA B 1 67 ? 17.58217 36.62087 1.70073 1.000 23.39171 67 ALA B CA 1
ATOM 2662 C C . ALA B 1 67 ? 16.86550 37.82702 1.09515 1.000 31.14780 67 ALA B C 1
ATOM 2663 O O . ALA B 1 67 ? 17.46887 38.63589 0.39064 1.000 28.95743 67 ALA B O 1
ATOM 2670 N N . GLU B 1 68 ? 15.55468 37.92075 1.32931 1.000 21.77433 68 GLU B N 1
ATOM 2671 C CA . GLU B 1 68 ? 14.74051 39.02970 0.83908 1.000 22.28883 68 GLU B CA 1
ATOM 2672 C C . GLU B 1 68 ? 14.24011 39.85312 2.02637 1.000 25.88833 68 GLU B C 1
ATOM 2673 O O . GLU B 1 68 ? 13.70762 39.29637 2.98950 1.000 26.41922 68 GLU B O 1
ATOM 2685 N N . PHE B 1 69 ? 14.44970 41.16509 1.95703 1.000 26.53769 69 PHE B N 1
ATOM 2686 C CA . PHE B 1 69 ? 14.06434 42.14604 2.97319 1.000 27.90245 69 PHE B CA 1
ATOM 2687 C C . PHE B 1 69 ? 13.13144 43.15138 2.30271 1.000 23.56137 69 PHE B C 1
ATOM 2688 O O . PHE B 1 69 ? 13.55626 43.91376 1.42249 1.000 25.88657 69 PHE B O 1
ATOM 2705 N N . ARG B 1 70 ? 11.85319 43.13213 2.68506 1.000 24.30870 70 ARG B N 1
ATOM 2706 C CA . ARG B 1 70 ? 10.82656 43.96776 2.06956 1.000 31.47372 70 ARG B CA 1
ATOM 2707 C C . ARG B 1 70 ? 10.47525 45.09996 3.02894 1.000 29.64016 70 ARG B C 1
ATOM 2708 O O . ARG B 1 70 ? 9.95505 44.84966 4.12522 1.000 26.06542 70 ARG B O 1
ATOM 2729 N N . LEU B 1 71 ? 10.77030 46.31994 2.61018 1.000 31.27252 71 LEU B N 1
ATOM 2730 C CA . LEU B 1 71 ? 10.54463 47.52927 3.37994 1.000 61.10614 71 LEU B CA 1
ATOM 2731 C C . LEU B 1 71 ? 9.09594 47.98129 3.29417 1.000 31.08945 71 LEU B C 1
ATOM 2732 O O . LEU B 1 71 ? 8.60407 48.64023 4.22318 1.000 50.49405 71 LEU B O 1
ATOM 2748 N N . THR B 1 75 ? 9.65976 48.39962 -1.54896 1.000 47.57867 75 THR B N 1
ATOM 2749 C CA . THR B 1 75 ? 10.90878 47.90212 -2.11649 1.000 67.17315 75 THR B CA 1
ATOM 2750 C C . THR B 1 75 ? 11.58707 46.78473 -1.29148 1.000 61.09513 75 THR B C 1
ATOM 2751 O O . THR B 1 75 ? 11.60647 46.75104 -0.03789 1.000 48.49597 75 THR B O 1
ATOM 2761 N N . VAL B 1 76 ? 12.13613 45.86426 -2.07830 1.000 36.21321 76 VAL B N 1
ATOM 2762 C CA . VAL B 1 76 ? 12.77403 44.63979 -1.61490 1.000 43.01941 76 VAL B CA 1
ATOM 2763 C C . VAL B 1 76 ? 14.27760 44.76490 -1.79098 1.000 49.01174 76 VAL B C 1
ATOM 2764 O O . VAL B 1 76 ? 14.75529 45.18606 -2.85048 1.000 45.95314 76 VAL B O 1
ATOM 2777 N N . LEU B 1 77 ? 15.01547 44.39635 -0.75317 1.000 42.76363 77 LEU B N 1
ATOM 2778 C CA . LEU B 1 77 ? 16.45559 44.21203 -0.80821 1.000 38.38901 77 LEU B CA 1
ATOM 2779 C C . LEU B 1 77 ? 16.74872 42.72101 -0.80556 1.000 37.15352 77 LEU B C 1
ATOM 2780 O O . LEU B 1 77 ? 16.18859 41.98031 0.01168 1.000 33.81042 77 LEU B O 1
ATOM 2796 N N . THR B 1 78 ? 17.59244 42.28233 -1.73832 1.000 37.29253 78 THR B N 1
ATOM 2797 C CA . THR B 1 78 ? 17.94927 40.87495 -1.86200 1.000 33.49018 78 THR B CA 1
ATOM 2798 C C . THR B 1 78 ? 19.43746 40.68782 -1.60355 1.000 29.21335 78 THR B C 1
ATOM 2799 O O . THR B 1 78 ? 20.27732 41.30468 -2.27846 1.000 28.88761 78 THR B O 1
ATOM 2810 N N . GLY B 1 79 ? 19.75460 39.80868 -0.64797 1.000 31.15858 79 GLY B N 1
ATOM 2811 C CA . GLY B 1 79 ? 21.12134 39.44341 -0.36149 1.000 33.80753 79 GLY B CA 1
ATOM 2812 C C . GLY B 1 79 ? 21.73320 40.27351 0.74549 1.000 32.03094 79 GLY B C 1
ATOM 2813 O O . GLY B 1 79 ? 21.35045 41.42481 0.97104 1.000 31.32691 79 GLY B O 1
ATOM 2817 N N . PRO B 1 80 ? 22.71015 39.69857 1.45672 1.000 33.70930 80 PRO B N 1
ATOM 2818 C CA . PRO B 1 80 ? 23.30866 40.43521 2.58342 1.000 32.81894 80 PRO B CA 1
ATOM 2819 C C . PRO B 1 80 ? 23.96021 41.74486 2.16351 1.000 32.93837 80 PRO B C 1
ATOM 2820 O O . PRO B 1 80 ? 23.92557 42.70619 2.93258 1.000 32.47884 80 PRO B O 1
ATOM 2831 N N . GLU B 1 81 ? 24.56861 41.82182 0.97702 1.000 33.70270 81 GLU B N 1
ATOM 2832 C CA . GLU B 1 81 ? 25.21299 43.07493 0.59623 1.000 34.05884 81 GLU B CA 1
ATOM 2833 C C . GLU B 1 81 ? 24.19821 44.20738 0.50157 1.000 32.99938 81 GLU B C 1
ATOM 2834 O O . GLU B 1 81 ? 24.40235 45.29000 1.05785 1.000 37.45635 81 GLU B O 1
ATOM 2846 N N . ALA B 1 82 ? 23.08263 43.97070 -0.18237 1.000 32.33338 82 ALA B N 1
ATOM 2847 C CA . ALA B 1 82 ? 22.06857 45.01341 -0.29634 1.000 36.30496 82 ALA B CA 1
ATOM 2848 C C . ALA B 1 82 ? 21.42810 45.30723 1.05815 1.000 33.05107 82 ALA B C 1
ATOM 2849 O O . ALA B 1 82 ? 21.08571 46.45694 1.35405 1.000 29.94369 82 ALA B O 1
ATOM 2856 N N . ILE B 1 83 ? 21.24949 44.27951 1.89335 1.000 30.29200 83 ILE B N 1
ATOM 2857 C CA . ILE B 1 83 ? 20.64768 44.48986 3.20385 1.000 29.54303 83 ILE B CA 1
ATOM 2858 C C . ILE B 1 83 ? 21.57102 45.32712 4.07802 1.000 29.85948 83 ILE B C 1
ATOM 2859 O O . ILE B 1 83 ? 21.11674 46.19662 4.83509 1.000 29.24331 83 ILE B O 1
ATOM 2875 N N . GLU B 1 84 ? 22.88033 45.08081 3.99621 1.000 30.89986 84 GLU B N 1
ATOM 2876 C CA . GLU B 1 84 ? 23.82258 45.88224 4.76906 1.000 33.32374 84 GLU B CA 1
ATOM 2877 C C . GLU B 1 84 ? 23.78330 47.34474 4.34124 1.000 33.25383 84 GLU B C 1
ATOM 2878 O O . GLU B 1 84 ? 23.66360 48.24912 5.17949 1.000 31.62077 84 GLU B O 1
ATOM 2890 N N . ALA B 1 85 ? 23.86851 47.58737 3.03242 1.000 31.56005 85 ALA B N 1
ATOM 2891 C CA . ALA B 1 85 ? 23.89253 48.95606 2.52407 1.000 32.40081 85 ALA B CA 1
ATOM 2892 C C . ALA B 1 85 ? 22.60822 49.69130 2.86713 1.000 35.43231 85 ALA B C 1
ATOM 2893 O O . ALA B 1 85 ? 22.63566 50.87061 3.24450 1.000 33.31125 85 ALA B O 1
ATOM 2900 N N . GLY B 1 86 ? 21.47146 49.00986 2.74156 1.000 31.33422 86 GLY B N 1
ATOM 2901 C CA . GLY B 1 86 ? 20.21295 49.62523 3.11424 1.000 36.75611 86 GLY B CA 1
ATOM 2902 C C . GLY B 1 86 ? 20.15377 49.91183 4.59822 1.000 28.22704 86 GLY B C 1
ATOM 2903 O O . GLY B 1 86 ? 19.65974 50.96143 5.01898 1.000 35.88094 86 GLY B O 1
ATOM 2907 N N . ALA B 1 87 ? 20.66866 48.99858 5.41751 1.000 30.95172 87 ALA B N 1
ATOM 2908 C CA . ALA B 1 87 ? 20.65515 49.25435 6.85620 1.000 37.06237 87 ALA B CA 1
ATOM 2909 C C . ALA B 1 87 ? 21.53894 50.44616 7.19525 1.000 40.69516 87 ALA B C 1
ATOM 2910 O O . ALA B 1 87 ? 21.16677 51.29763 8.01407 1.000 32.88979 87 ALA B O 1
ATOM 2917 N N . ARG B 1 88 ? 22.71465 50.52678 6.56288 1.000 36.86027 88 ARG B N 1
ATOM 2918 C CA . ARG B 1 88 ? 23.59508 51.66485 6.78926 1.000 37.23201 88 ARG B CA 1
ATOM 2919 C C . ARG B 1 88 ? 22.91828 52.95834 6.36809 1.000 30.75009 88 ARG B C 1
ATOM 2920 O O . ARG B 1 88 ? 22.99411 53.96932 7.07603 1.000 37.22171 88 ARG B O 1
ATOM 2941 N N . ALA B 1 89 ? 22.25673 52.94566 5.21154 1.000 33.89342 89 ALA B N 1
ATOM 2942 C CA . ALA B 1 89 ? 21.58354 54.14299 4.72140 1.000 42.06478 89 ALA B CA 1
ATOM 2943 C C . ALA B 1 89 ? 20.43463 54.54019 5.64264 1.000 46.53857 89 ALA B C 1
ATOM 2944 O O . ALA B 1 89 ? 20.31176 55.70968 6.02837 1.000 35.70063 89 ALA B O 1
ATOM 2951 N N . ALA B 1 90 ? 19.59730 53.57656 6.02483 1.000 37.77034 90 ALA B N 1
ATOM 2952 C CA . ALA B 1 90 ? 18.46656 53.88060 6.89636 1.000 40.86311 90 ALA B CA 1
ATOM 2953 C C . ALA B 1 90 ? 18.92650 54.45146 8.22872 1.000 38.76054 90 ALA B C 1
ATOM 2954 O O . ALA B 1 90 ? 18.22402 55.27798 8.82977 1.000 41.42830 90 ALA B O 1
ATOM 2961 N N . ALA B 1 91 ? 20.09035 54.01750 8.71757 1.000 34.98317 91 ALA B N 1
ATOM 2962 C CA . ALA B 1 91 ? 20.58894 54.52602 9.99208 1.000 34.56685 91 ALA B CA 1
ATOM 2963 C C . ALA B 1 91 ? 20.87770 56.01834 9.94288 1.000 32.56195 91 ALA B C 1
ATOM 2964 O O . ALA B 1 91 ? 20.88784 56.67372 10.99207 1.000 30.80734 91 ALA B O 1
ATOM 2971 N N . GLY B 1 92 ? 21.09061 56.57599 8.75040 1.000 32.19663 92 GLY B N 1
ATOM 2972 C CA . GLY B 1 92 ? 21.34913 57.99983 8.64802 1.000 34.06939 92 GLY B CA 1
ATOM 2973 C C . GLY B 1 92 ? 20.25349 58.85872 9.24432 1.000 30.31935 92 GLY B C 1
ATOM 2974 O O . GLY B 1 92 ? 20.50716 59.99010 9.65851 1.000 37.29136 92 GLY B O 1
ATOM 2978 N N . ARG B 1 93 ? 19.02271 58.34672 9.28066 1.000 30.56766 93 ARG B N 1
ATOM 2979 C CA . ARG B 1 93 ? 17.90849 59.11051 9.83355 1.000 37.68918 93 ARG B CA 1
ATOM 2980 C C . ARG B 1 93 ? 18.06304 59.39835 11.32278 1.000 36.68096 93 ARG B C 1
ATOM 2981 O O . ARG B 1 93 ? 17.36097 60.26877 11.84978 1.000 33.93904 93 ARG B O 1
ATOM 3002 N N . PHE B 1 94 ? 18.93870 58.67724 12.02020 1.000 31.46599 94 PHE B N 1
ATOM 3003 C CA . PHE B 1 94 ? 19.08852 58.87408 13.45539 1.000 32.64903 94 PHE B CA 1
ATOM 3004 C C . PHE B 1 94 ? 19.98029 60.06484 13.79926 1.000 49.41793 94 PHE B C 1
ATOM 3005 O O . PHE B 1 94 ? 19.93430 60.55011 14.93673 1.000 32.91359 94 PHE B O 1
ATOM 3022 N N . ASP B 1 95 ? 20.79320 60.54586 12.85841 1.000 54.81429 95 ASP B N 1
ATOM 3023 C CA . ASP B 1 95 ? 21.52634 61.80461 13.03779 1.000 72.42338 95 ASP B CA 1
ATOM 3024 C C . ASP B 1 95 ? 22.44435 61.76084 14.25946 1.000 57.01055 95 ASP B C 1
ATOM 3025 O O . ASP B 1 95 ? 22.49165 62.69237 15.06673 1.000 43.95384 95 ASP B O 1
ATOM 3034 N N . GLY B 1 96 ? 23.14012 60.65185 14.43633 1.000 51.68348 96 GLY B N 1
ATOM 3035 C CA . GLY B 1 96 ? 24.05524 60.51644 15.54772 1.000 61.78272 96 GLY B CA 1
ATOM 3036 C C . GLY B 1 96 ? 23.40674 60.11807 16.85935 1.000 38.37847 96 GLY B C 1
ATOM 3037 O O . GLY B 1 96 ? 24.12485 59.82889 17.82754 1.000 35.74508 96 GLY B O 1
ATOM 3041 N N . ALA B 1 97 ? 22.08316 60.02612 16.90767 1.000 25.01711 97 ALA B N 1
ATOM 3042 C CA . ALA B 1 97 ? 21.40460 59.61478 18.12854 1.000 21.14446 97 ALA B CA 1
ATOM 3043 C C . ALA B 1 97 ? 21.44943 58.09197 18.21472 1.000 19.57636 97 ALA B C 1
ATOM 3044 O O . ALA B 1 97 ? 21.90409 57.41180 17.29786 1.000 19.86226 97 ALA B O 1
ATOM 3051 N N . GLN B 1 98 ? 21.01546 57.54533 19.34756 1.000 17.00262 98 GLN B N 1
ATOM 3052 C CA . GLN B 1 98 ? 21.18176 56.11895 19.56261 1.000 20.30838 98 GLN B CA 1
ATOM 3053 C C . GLN B 1 98 ? 19.86741 55.37924 19.36542 1.000 14.36179 98 GLN B C 1
ATOM 3054 O O . GLN B 1 98 ? 18.94970 55.51576 20.19858 1.000 13.59270 98 GLN B O 1
ATOM 3068 N N . PRO B 1 99 ? 19.75123 54.55567 18.32662 1.000 14.63924 99 PRO B N 1
ATOM 3069 C CA . PRO B 1 99 ? 18.55132 53.73845 18.18473 1.000 14.47381 99 PRO B CA 1
ATOM 3070 C C . PRO B 1 99 ? 18.56861 52.49351 19.05088 1.000 14.18005 99 PRO B C 1
ATOM 3071 O O . PRO B 1 99 ? 19.61512 51.91591 19.33097 1.000 15.75412 99 PRO B O 1
ATOM 3082 N N . ARG B 1 100 ? 17.38281 52.07546 19.43325 1.000 11.86949 100 ARG B N 1
ATOM 3083 C CA . ARG B 1 100 ? 17.16673 50.75792 20.03285 1.000 14.96005 100 ARG B CA 1
ATOM 3084 C C . ARG B 1 100 ? 15.90132 50.13470 19.45960 1.000 16.28062 100 ARG B C 1
ATOM 3085 O O . ARG B 1 100 ? 14.84023 50.75091 19.51064 1.000 14.33731 100 ARG B O 1
ATOM 3106 N N . HIS B 1 101 ? 16.00083 48.91428 18.92872 1.000 11.70298 101 HIS B N 1
ATOM 3107 C CA . HIS B 1 101 ? 14.84448 48.19882 18.39483 1.000 12.25319 101 HIS B CA 1
ATOM 3108 C C . HIS B 1 101 ? 14.20144 47.43016 19.53214 1.000 17.59047 101 HIS B C 1
ATOM 3109 O O . HIS B 1 101 ? 14.90049 46.80004 20.32015 1.000 15.93359 101 HIS B O 1
ATOM 3123 N N . TRP B 1 102 ? 12.87283 47.48577 19.62261 1.000 13.01151 102 TRP B N 1
ATOM 3124 C CA . TRP B 1 102 ? 12.09448 46.76063 20.62735 1.000 18.18386 102 TRP B CA 1
ATOM 3125 C C . TRP B 1 102 ? 11.13142 45.83447 19.89125 1.000 21.22333 102 TRP B C 1
ATOM 3126 O O . TRP B 1 102 ? 10.34578 46.30295 19.05894 1.000 17.54019 102 TRP B O 1
ATOM 3147 N N . PHE B 1 103 ? 11.19590 44.52631 20.18071 1.000 12.42485 103 PHE B N 1
ATOM 3148 C CA . PHE B 1 103 ? 10.25723 43.55164 19.62117 1.000 12.22882 103 PHE B CA 1
ATOM 3149 C C . PHE B 1 103 ? 9.36142 43.03660 20.74638 1.000 21.00320 103 PHE B C 1
ATOM 3150 O O . PHE B 1 103 ? 9.79267 42.92385 21.89617 1.000 19.10820 103 PHE B O 1
ATOM 3167 N N . ASP B 1 104 ? 8.12931 42.66552 20.42051 1.000 17.53230 104 ASP B N 1
ATOM 3168 C CA . ASP B 1 104 ? 7.26999 42.07758 21.43464 1.000 20.46424 104 ASP B CA 1
ATOM 3169 C C . ASP B 1 104 ? 6.13314 41.36598 20.73642 1.000 18.58211 104 ASP B C 1
ATOM 3170 O O . ASP B 1 104 ? 5.94074 41.50213 19.52413 1.000 14.59967 104 ASP B O 1
ATOM 3179 N N . MET B 1 105 ? 5.38488 40.58616 21.52390 1.000 19.14889 105 MET B N 1
ATOM 3180 C CA . MET B 1 105 ? 4.20799 39.87928 21.03071 1.000 17.69356 105 MET B CA 1
ATOM 3181 C C . MET B 1 105 ? 4.57887 38.98438 19.84518 1.000 13.72507 105 MET B C 1
ATOM 3182 O O . MET B 1 105 ? 3.97236 39.02006 18.77163 1.000 17.62277 105 MET B O 1
ATOM 3196 N N . MET B 1 106 ? 5.58604 38.16918 20.05131 1.000 17.01014 106 MET B N 1
ATOM 3197 C CA . MET B 1 106 ? 6.15971 37.37666 18.97221 1.000 16.99474 106 MET B CA 1
ATOM 3198 C C . MET B 1 106 ? 5.58644 35.96061 18.89828 1.000 18.32806 106 MET B C 1
ATOM 3199 O O . MET B 1 106 ? 5.72968 35.17004 19.82881 1.000 13.64673 106 MET B O 1
ATOM 3213 N N . THR B 1 107 ? 5.01128 35.61924 17.74608 1.000 14.10136 107 THR B N 1
ATOM 3214 C CA . THR B 1 107 ? 4.64639 34.24670 17.45911 1.000 12.59621 107 THR B CA 1
ATOM 3215 C C . THR B 1 107 ? 5.83319 33.52464 16.84083 1.000 16.23164 107 THR B C 1
ATOM 3216 O O . THR B 1 107 ? 6.59085 34.11224 16.07327 1.000 15.87003 107 THR B O 1
ATOM 3227 N N . VAL B 1 108 ? 5.95479 32.24040 17.14577 1.000 15.20425 108 VAL B N 1
ATOM 3228 C CA . VAL B 1 108 ? 7.02887 31.38823 16.62640 1.000 12.45584 108 VAL B CA 1
ATOM 3229 C C . VAL B 1 108 ? 6.41775 30.05272 16.25908 1.000 16.49490 108 VAL B C 1
ATOM 3230 O O . VAL B 1 108 ? 5.78236 29.39967 17.09769 1.000 16.06529 108 VAL B O 1
ATOM 3243 N N . GLU B 1 109 ? 6.60050 29.64777 15.00525 1.000 14.84217 109 GLU B N 1
ATOM 3244 C CA . GLU B 1 109 ? 6.07009 28.37966 14.52923 1.000 20.10937 109 GLU B CA 1
ATOM 3245 C C . GLU B 1 109 ? 7.08274 27.71554 13.62528 1.000 23.66403 109 GLU B C 1
ATOM 3246 O O . GLU B 1 109 ? 7.64169 28.37515 12.74561 1.000 21.71470 109 GLU B O 1
ATOM 3258 N N . GLU B 1 110 ? 7.26058 26.40021 13.78975 1.000 20.57342 110 GLU B N 1
ATOM 3259 C CA . GLU B 1 110 ? 8.14532 25.62899 12.93174 1.000 20.69792 110 GLU B CA 1
ATOM 3260 C C . GLU B 1 110 ? 7.31121 24.86164 11.91621 1.000 20.58758 110 GLU B C 1
ATOM 3261 O O . GLU B 1 110 ? 6.42514 24.07514 12.28584 1.000 23.62200 110 GLU B O 1
ATOM 3273 N N . ALA B 1 111 ? 7.62480 25.04999 10.63650 1.000 21.37299 111 ALA B N 1
ATOM 3274 C CA . ALA B 1 111 ? 6.91623 24.32709 9.58627 1.000 21.54393 111 ALA B CA 1
ATOM 3275 C C . ALA B 1 111 ? 7.47895 22.91662 9.40614 1.000 26.66642 111 ALA B C 1
ATOM 3276 O O . ALA B 1 111 ? 8.57849 22.58306 9.85946 1.000 24.10437 111 ALA B O 1
ATOM 3283 N N . ASP B 1 112 ? 6.71309 22.08496 8.69788 1.000 22.30454 112 ASP B N 1
ATOM 3284 C CA . ASP B 1 112 ? 7.11070 20.69197 8.51482 1.000 26.76882 112 ASP B CA 1
ATOM 3285 C C . ASP B 1 112 ? 8.44841 20.57416 7.78946 1.000 23.25822 112 ASP B C 1
ATOM 3286 O O . ASP B 1 112 ? 9.15931 19.57108 7.94695 1.000 31.17470 112 ASP B O 1
ATOM 3295 N N . ASP B 1 113 ? 8.79836 21.56770 6.97630 1.000 26.42772 113 ASP B N 1
ATOM 3296 C CA . ASP B 1 113 ? 10.06196 21.57397 6.25012 1.000 30.50271 113 ASP B CA 1
ATOM 3297 C C . ASP B 1 113 ? 11.18398 22.28251 7.01006 1.000 29.65629 113 ASP B C 1
ATOM 3298 O O . ASP B 1 113 ? 12.19700 22.63899 6.40265 1.000 26.69246 113 ASP B O 1
ATOM 3307 N N . GLY B 1 114 ? 11.01830 22.52238 8.31677 1.000 28.25635 114 GLY B N 1
ATOM 3308 C CA . GLY B 1 114 ? 12.07431 23.09843 9.11509 1.000 28.10485 114 GLY B CA 1
ATOM 3309 C C . GLY B 1 114 ? 12.14740 24.60839 9.10228 1.000 23.47324 114 GLY B C 1
ATOM 3310 O O . GLY B 1 114 ? 12.96514 25.17425 9.83338 1.000 27.45742 114 GLY B O 1
ATOM 3314 N N . THR B 1 115 ? 11.37301 25.27520 8.24463 1.000 26.20439 115 THR B N 1
ATOM 3315 C CA . THR B 1 115 ? 11.35103 26.73185 8.24741 1.000 20.91015 115 THR B CA 1
ATOM 3316 C C . THR B 1 115 ? 10.62039 27.27487 9.46804 1.000 18.69445 115 THR B C 1
ATOM 3317 O O . THR B 1 115 ? 9.57542 26.76280 9.86989 1.000 28.17306 115 THR B O 1
ATOM 3328 N N . VAL B 1 116 ? 11.16778 28.32694 10.05627 1.000 17.80262 116 VAL B N 1
ATOM 3329 C CA . VAL B 1 116 ? 10.58004 28.94867 11.22959 1.000 17.08183 116 VAL B CA 1
ATOM 3330 C C . VAL B 1 116 ? 9.97013 30.27170 10.79141 1.000 20.51915 116 VAL B C 1
ATOM 3331 O O . VAL B 1 116 ? 10.65399 31.11209 10.20821 1.000 22.10799 116 VAL B O 1
ATOM 3344 N N . SER B 1 117 ? 8.68963 30.45407 11.09379 1.000 16.81153 117 SER B N 1
ATOM 3345 C CA . SER B 1 117 ? 7.95748 31.67963 10.81719 1.000 17.91169 117 SER B CA 1
ATOM 3346 C C . SER B 1 117 ? 7.69286 32.40220 12.12308 1.000 19.20157 117 SER B C 1
ATOM 3347 O O . SER B 1 117 ? 7.23836 31.78448 13.08310 1.000 19.08877 117 SER B O 1
ATOM 3355 N N . THR B 1 118 ? 7.96540 33.70128 12.14548 1.000 16.10477 118 THR B N 1
ATOM 3356 C CA . THR B 1 118 ? 7.64189 34.54923 13.28765 1.000 16.28234 118 THR B CA 1
ATOM 3357 C C . THR B 1 118 ? 6.86241 35.76690 12.81119 1.000 14.77745 118 THR B C 1
ATOM 3358 O O . THR B 1 118 ? 6.94580 36.17607 11.64325 1.000 15.34457 118 THR B O 1
ATOM 3369 N N . SER B 1 119 ? 6.06834 36.32939 13.72250 1.000 14.73992 119 SER B N 1
ATOM 3370 C CA . SER B 1 119 ? 5.39507 37.60126 13.51026 1.000 15.77933 119 SER B CA 1
ATOM 3371 C C . SER B 1 119 ? 5.46934 38.33530 14.83315 1.000 18.90932 119 SER B C 1
ATOM 3372 O O . SER B 1 119 ? 5.37556 37.71076 15.89661 1.000 19.15136 119 SER B O 1
ATOM 3380 N N . TYR B 1 120 ? 5.70193 39.64346 14.76824 1.000 15.04417 120 TYR B N 1
ATOM 3381 C CA . TYR B 1 120 ? 5.88705 40.39660 15.99819 1.000 15.08242 120 TYR B CA 1
ATOM 3382 C C . TYR B 1 120 ? 5.68468 41.88737 15.75868 1.000 14.54210 120 TYR B C 1
ATOM 3383 O O . TYR B 1 120 ? 5.58472 42.36317 14.62384 1.000 15.77367 120 TYR B O 1
ATOM 3401 N N . TYR B 1 121 ? 5.54559 42.59468 16.87201 1.000 14.41540 121 TYR B N 1
ATOM 3402 C CA . TYR B 1 121 ? 5.51322 44.03585 16.90970 1.000 12.81675 121 TYR B CA 1
ATOM 3403 C C . TYR B 1 121 ? 6.93300 44.54310 17.05333 1.000 11.63647 121 TYR B C 1
ATOM 3404 O O . TYR B 1 121 ? 7.73094 43.95826 17.80485 1.000 12.98984 121 TYR B O 1
ATOM 3422 N N . ALA B 1 122 ? 7.21175 45.67497 16.40544 1.000 16.88755 122 ALA B N 1
ATOM 3423 C CA . ALA B 1 122 ? 8.51358 46.31551 16.48276 1.000 14.15483 122 ALA B CA 1
ATOM 3424 C C . ALA B 1 122 ? 8.35786 47.82777 16.50073 1.000 18.49481 122 ALA B C 1
ATOM 3425 O O . ALA B 1 122 ? 7.50510 48.40162 15.81942 1.000 18.39699 122 ALA B O 1
ATOM 3432 N N . THR B 1 123 ? 9.19125 48.47318 17.28284 1.000 15.73000 123 THR B N 1
ATOM 3433 C CA . THR B 1 123 ? 9.34594 49.91515 17.15210 1.000 19.03631 123 THR B CA 1
ATOM 3434 C C . THR B 1 123 ? 10.80878 50.21153 17.41277 1.000 19.29971 123 THR B C 1
ATOM 3435 O O . THR B 1 123 ? 11.57884 49.32406 17.81019 1.000 22.01020 123 THR B O 1
ATOM 3446 N N . VAL B 1 124 ? 11.20405 51.45632 17.12101 1.000 16.06558 124 VAL B N 1
ATOM 3447 C CA . VAL B 1 124 ? 12.55726 51.92650 17.37772 1.000 11.59249 124 VAL B CA 1
ATOM 3448 C C . VAL B 1 124 ? 12.44286 53.16824 18.25276 1.000 14.50433 124 VAL B C 1
ATOM 3449 O O . VAL B 1 124 ? 11.70126 54.09531 17.90938 1.000 20.31606 124 VAL B O 1
ATOM 3462 N N . THR B 1 125 ? 13.16197 53.17664 19.37070 1.000 15.63567 125 THR B N 1
ATOM 3463 C CA . THR B 1 125 ? 13.38330 54.40333 20.12195 1.000 11.29118 125 THR B CA 1
ATOM 3464 C C . THR B 1 125 ? 14.69060 55.03474 19.66583 1.000 14.40111 125 THR B C 1
ATOM 3465 O O . THR B 1 125 ? 15.63517 54.34677 19.29580 1.000 15.93334 125 THR B O 1
ATOM 3476 N N . VAL B 1 126 ? 14.72315 56.36187 19.65151 1.000 15.24040 126 VAL B N 1
ATOM 3477 C CA . VAL B 1 126 ? 15.89590 57.10290 19.22445 1.000 13.56242 126 VAL B CA 1
ATOM 3478 C C . VAL B 1 126 ? 16.18097 58.10593 20.33336 1.000 13.49786 126 VAL B C 1
ATOM 3479 O O . VAL B 1 126 ? 15.41662 59.05271 20.50615 1.000 16.38297 126 VAL B O 1
ATOM 3492 N N . THR B 1 127 ? 17.28727 57.92025 21.05732 1.000 18.33940 127 THR B N 1
ATOM 3493 C CA . THR B 1 127 ? 17.61279 58.74182 22.22725 1.000 14.01748 127 THR B CA 1
ATOM 3494 C C . THR B 1 127 ? 18.69295 59.74857 21.85433 1.000 17.25190 127 THR B C 1
ATOM 3495 O O . THR B 1 127 ? 19.76305 59.38410 21.33107 1.000 16.47702 127 THR B O 1
ATOM 3506 N N . SER B 1 128 ? 18.40444 61.01825 22.12772 1.000 18.31638 128 SER B N 1
ATOM 3507 C CA . SER B 1 128 ? 19.26342 62.12345 21.75524 1.000 14.84062 128 SER B CA 1
ATOM 3508 C C . SER B 1 128 ? 20.30933 62.36682 22.83253 1.000 17.46361 128 SER B C 1
ATOM 3509 O O . SER B 1 128 ? 20.29963 61.75758 23.89547 1.000 16.42291 128 SER B O 1
ATOM 3517 N N . ALA B 1 129 ? 21.22913 63.27672 22.52905 1.000 13.67307 129 ALA B N 1
ATOM 3518 C CA . ALA B 1 129 ? 22.23007 63.69437 23.50243 1.000 17.08821 129 ALA B CA 1
ATOM 3519 C C . ALA B 1 129 ? 21.60960 64.27125 24.76740 1.000 14.46820 129 ALA B C 1
ATOM 3520 O O . ALA B 1 129 ? 22.29628 64.40127 25.79324 1.000 19.03470 129 ALA B O 1
ATOM 3527 N N . GLN B 1 130 ? 20.38693 64.76197 24.68427 1.000 13.77215 130 GLN B N 1
ATOM 3528 C CA . GLN B 1 130 ? 19.70797 65.31731 25.84997 1.000 14.89855 130 GLN B CA 1
ATOM 3529 C C . GLN B 1 130 ? 18.76887 64.31216 26.48605 1.000 15.55147 130 GLN B C 1
ATOM 3530 O O . GLN B 1 130 ? 17.96720 64.68458 27.33767 1.000 15.99584 130 GLN B O 1
ATOM 3544 N N . GLY B 1 131 ? 18.79505 63.05894 26.03999 1.000 19.12307 131 GLY B N 1
ATOM 3545 C CA . GLY B 1 131 ? 17.91342 62.06583 26.63144 1.000 18.83882 131 GLY B CA 1
ATOM 3546 C C . GLY B 1 131 ? 16.47872 62.13166 26.14940 1.000 15.24696 131 GLY B C 1
ATOM 3547 O O . GLY B 1 131 ? 15.62137 61.49976 26.76266 1.000 17.12106 131 GLY B O 1
ATOM 3551 N N . ALA B 1 132 ? 16.18192 62.93542 25.12482 1.000 13.67848 132 ALA B N 1
ATOM 3552 C CA . ALA B 1 132 ? 14.85819 62.89822 24.51495 1.000 13.47774 132 ALA B CA 1
ATOM 3553 C C . ALA B 1 132 ? 14.70838 61.57963 23.78115 1.000 16.40554 132 ALA B C 1
ATOM 3554 O O . ALA B 1 132 ? 15.57902 61.20360 23.00173 1.000 16.47789 132 ALA B O 1
ATOM 3561 N N . VAL B 1 133 ? 13.56963 60.92267 23.94184 1.000 14.46235 133 VAL B N 1
ATOM 3562 C CA . VAL B 1 133 ? 13.35968 59.62440 23.29758 1.000 12.90999 133 VAL B CA 1
ATOM 3563 C C . VAL B 1 133 ? 12.25105 59.80019 22.28002 1.000 15.17532 133 VAL B C 1
ATOM 3564 O O . VAL B 1 133 ? 11.07688 59.91422 22.63570 1.000 18.41368 133 VAL B O 1
ATOM 3577 N N . LEU B 1 134 ? 12.60504 59.69077 21.00728 1.000 14.75858 134 LEU B N 1
ATOM 3578 C CA . LEU B 1 134 ? 11.61614 59.66782 19.93899 1.000 16.00586 134 LEU B CA 1
ATOM 3579 C C . LEU B 1 134 ? 11.16290 58.22861 19.81057 1.000 19.79816 134 LEU B C 1
ATOM 3580 O O . LEU B 1 134 ? 11.98378 57.30834 19.91609 1.000 18.35144 134 LEU B O 1
ATOM 3596 N N . VAL B 1 135 ? 9.85311 58.02041 19.67342 1.000 16.25620 135 VAL B N 1
ATOM 3597 C CA . VAL B 1 135 ? 9.29636 56.68237 19.43927 1.000 15.55745 135 VAL B CA 1
ATOM 3598 C C . VAL B 1 135 ? 8.77437 56.64488 18.00750 1.000 17.89589 135 VAL B C 1
ATOM 3599 O O . VAL B 1 135 ? 7.83483 57.37217 17.66650 1.000 17.25510 135 VAL B O 1
ATOM 3612 N N . GLU B 1 136 ? 9.36322 55.77848 17.18024 1.000 18.07342 136 GLU B N 1
ATOM 3613 C CA . GLU B 1 136 ? 8.97109 55.70218 15.79008 1.000 20.78988 136 GLU B CA 1
ATOM 3614 C C . GLU B 1 136 ? 7.64708 54.95673 15.66010 1.000 18.53089 136 GLU B C 1
ATOM 3615 O O . GLU B 1 136 ? 7.28958 54.15771 16.52805 1.000 17.36597 136 GLU B O 1
ATOM 3627 N N . PRO B 1 137 ? 6.91348 55.20143 14.57292 1.000 17.48325 137 PRO B N 1
ATOM 3628 C CA . PRO B 1 137 ? 5.69593 54.42840 14.29785 1.000 15.39932 137 PRO B CA 1
ATOM 3629 C C . PRO B 1 137 ? 5.96977 52.94410 14.41385 1.000 18.46145 137 PRO B C 1
ATOM 3630 O O . PRO B 1 137 ? 7.02708 52.45876 14.01580 1.000 18.79066 137 PRO B O 1
ATOM 3641 N N . THR B 1 138 ? 5.01352 52.21901 14.98877 1.000 16.01849 138 THR B N 1
ATOM 3642 C CA . THR B 1 138 ? 5.18738 50.80780 15.19607 1.000 14.00437 138 THR B CA 1
ATOM 3643 C C . THR B 1 138 ? 5.03588 50.08324 13.86993 1.000 15.47635 138 THR B C 1
ATOM 3644 O O . THR B 1 138 ? 4.48635 50.61998 12.89127 1.000 19.86015 138 THR B O 1
ATOM 3655 N N . CYS B 1 139 ? 5.57784 48.87668 13.83763 1.000 16.37379 139 CYS B N 1
ATOM 3656 C CA . CYS B 1 139 ? 5.55824 47.98768 12.68760 1.000 14.29081 139 CYS B CA 1
ATOM 3657 C C . CYS B 1 139 ? 5.01653 46.63000 13.10613 1.000 18.55322 139 CYS B C 1
ATOM 3658 O O . CYS B 1 139 ? 5.21515 46.19959 14.24281 1.000 17.15340 139 CYS B O 1
ATOM 3666 N N . PHE B 1 140 ? 4.39501 45.93633 12.16076 1.000 16.53553 140 PHE B N 1
ATOM 3667 C CA . PHE B 1 140 ? 4.08600 44.51582 12.27250 1.000 17.15341 140 PHE B CA 1
ATOM 3668 C C . PHE B 1 140 ? 5.04034 43.79041 11.31716 1.000 20.54328 140 PHE B C 1
ATOM 3669 O O . PHE B 1 140 ? 5.10975 44.12321 10.13242 1.000 21.99314 140 PHE B O 1
ATOM 3686 N N . VAL B 1 141 ? 5.84306 42.88540 11.85414 1.000 15.23611 141 VAL B N 1
ATOM 3687 C CA . VAL B 1 141 ? 6.92845 42.25403 11.11164 1.000 13.92328 141 VAL B CA 1
ATOM 3688 C C . VAL B 1 141 ? 6.63498 40.77504 10.98910 1.000 18.26188 141 VAL B C 1
ATOM 3689 O O . VAL B 1 141 ? 6.20443 40.14136 11.95359 1.000 18.48387 141 VAL B O 1
ATOM 3702 N N . ARG B 1 142 ? 6.85925 40.22762 9.79434 1.000 19.72041 142 ARG B N 1
ATOM 3703 C CA . ARG B 1 142 ? 6.78497 38.79257 9.56002 1.000 17.24636 142 ARG B CA 1
ATOM 3704 C C . ARG B 1 142 ? 8.11859 38.33670 8.98250 1.000 20.09037 142 ARG B C 1
ATOM 3705 O O . ARG B 1 142 ? 8.56574 38.85997 7.94775 1.000 18.58048 142 ARG B O 1
ATOM 3726 N N . ASP B 1 143 ? 8.74216 37.36966 9.66024 1.000 17.24756 143 ASP B N 1
ATOM 3727 C CA . ASP B 1 143 ? 10.03103 36.81856 9.28846 1.000 19.65015 143 ASP B CA 1
ATOM 3728 C C . ASP B 1 143 ? 9.90230 35.34204 8.93805 1.000 16.50621 143 ASP B C 1
ATOM 3729 O O . ASP B 1 143 ? 9.05281 34.62862 9.47721 1.000 17.36336 143 ASP B O 1
ATOM 3738 N N . THR B 1 144 ? 10.79351 34.86895 8.07565 1.000 15.57812 144 THR B N 1
ATOM 3739 C CA . THR B 1 144 ? 11.06778 33.45183 7.95586 1.000 16.47001 144 THR B CA 1
ATOM 3740 C C . THR B 1 144 ? 12.52778 33.26932 8.28700 1.000 20.12825 144 THR B C 1
ATOM 3741 O O . THR B 1 144 ? 13.35894 34.05935 7.82858 1.000 19.10866 144 THR B O 1
ATOM 3752 N N . LEU B 1 145 ? 12.81235 32.25073 9.09819 1.000 16.49198 145 LEU B N 1
ATOM 3753 C CA . LEU B 1 145 ? 14.15830 31.86606 9.47749 1.000 16.99382 145 LEU B CA 1
ATOM 3754 C C . LEU B 1 145 ? 14.40360 30.44963 8.98694 1.000 22.11382 145 LEU B C 1
ATOM 3755 O O . LEU B 1 145 ? 13.48619 29.62728 8.90765 1.000 21.48487 145 LEU B O 1
ATOM 3771 N N . VAL B 1 146 ? 15.64384 30.16862 8.62340 1.000 21.18951 146 VAL B N 1
ATOM 3772 C CA . VAL B 1 146 ? 16.02037 28.83603 8.16659 1.000 21.80937 146 VAL B CA 1
ATOM 3773 C C . VAL B 1 146 ? 17.31713 28.45326 8.85881 1.000 23.31426 146 VAL B C 1
ATOM 3774 O O . VAL B 1 146 ? 18.08440 29.30533 9.30891 1.000 25.31254 146 VAL B O 1
ATOM 3787 N N . ARG B 1 147 ? 17.54919 27.15052 8.94065 1.000 24.38024 147 ARG B N 1
ATOM 3788 C CA . ARG B 1 147 ? 18.72958 26.61175 9.59935 1.000 23.40387 147 ARG B CA 1
ATOM 3789 C C . ARG B 1 147 ? 19.77310 26.29843 8.54452 1.000 27.76929 147 ARG B C 1
ATOM 3790 O O . ARG B 1 147 ? 19.47401 25.64910 7.54056 1.000 26.52682 147 ARG B O 1
ATOM 3811 N N . VAL B 1 148 ? 20.97567 26.81500 8.73033 1.000 29.30658 148 VAL B N 1
ATOM 3812 C CA . VAL B 1 148 ? 22.06812 26.56630 7.79200 1.000 36.42373 148 VAL B CA 1
ATOM 3813 C C . VAL B 1 148 ? 23.28344 26.13812 8.59511 1.000 48.26970 148 VAL B C 1
ATOM 3814 O O . VAL B 1 148 ? 23.72870 26.87033 9.49025 1.000 36.48110 148 VAL B O 1
ATOM 3827 N N . SER B 1 149 ? 23.82634 24.95815 8.30159 1.000 40.76267 149 SER B N 1
ATOM 3828 C CA . SER B 1 149 ? 24.88007 24.37818 9.12782 1.000 58.11007 149 SER B CA 1
ATOM 3829 C C . SER B 1 149 ? 24.41705 24.25272 10.56769 1.000 56.54132 149 SER B C 1
ATOM 3830 O O . SER B 1 149 ? 25.21345 24.33275 11.49990 1.000 48.40608 149 SER B O 1
ATOM 3838 N N . GLY B 1 150 ? 23.10844 24.17051 10.75998 1.000 79.45810 150 GLY B N 1
ATOM 3839 C CA . GLY B 1 150 ? 22.58342 23.97208 12.08156 1.000 72.20533 150 GLY B CA 1
ATOM 3840 C C . GLY B 1 150 ? 22.27032 25.27077 12.78022 1.000 40.47089 150 GLY B C 1
ATOM 3841 O O . GLY B 1 150 ? 21.81509 25.24638 13.92405 1.000 37.26732 150 GLY B O 1
ATOM 3845 N N . VAL B 1 151 ? 22.46878 26.40145 12.10960 1.000 31.69335 151 VAL B N 1
ATOM 3846 C CA . VAL B 1 151 ? 22.39468 27.72512 12.72337 1.000 39.55207 151 VAL B CA 1
ATOM 3847 C C . VAL B 1 151 ? 21.23418 28.47062 12.09417 1.000 26.03414 151 VAL B C 1
ATOM 3848 O O . VAL B 1 151 ? 21.04784 28.41403 10.87641 1.000 29.10939 151 VAL B O 1
ATOM 3861 N N . LEU B 1 152 ? 20.47954 29.20469 12.90825 1.000 24.00294 152 LEU B N 1
ATOM 3862 C CA . LEU B 1 152 ? 19.37071 29.98072 12.38933 1.000 28.37236 152 LEU B CA 1
ATOM 3863 C C . LEU B 1 152 ? 19.89780 31.21192 11.67810 1.000 22.75322 152 LEU B C 1
ATOM 3864 O O . LEU B 1 152 ? 20.79136 31.90368 12.18498 1.000 21.95199 152 LEU B O 1
ATOM 3880 N N . ARG B 1 153 ? 19.28291 31.51403 10.53754 1.000 21.25001 153 ARG B N 1
ATOM 3881 C CA . ARG B 1 153 ? 19.57987 32.68905 9.73155 1.000 21.69000 153 ARG B CA 1
ATOM 3882 C C . ARG B 1 153 ? 18.27186 33.24974 9.20894 1.000 19.73681 153 ARG B C 1
ATOM 3883 O O . ARG B 1 153 ? 17.30227 32.51433 9.01086 1.000 21.70755 153 ARG B O 1
ATOM 3904 N N . SER B 1 154 ? 18.26231 34.55068 8.95084 1.000 19.10850 154 SER B N 1
ATOM 3905 C CA . SER B 1 154 ? 17.08496 35.18024 8.36707 1.000 18.07055 154 SER B CA 1
ATOM 3906 C C . SER B 1 154 ? 17.00071 34.86717 6.88396 1.000 23.33109 154 SER B C 1
ATOM 3907 O O . SER B 1 154 ? 17.95924 35.10823 6.14821 1.000 22.02287 154 SER B O 1
ATOM 3915 N N . ARG B 1 155 ? 15.83623 34.39365 6.44625 1.000 21.54715 155 ARG B N 1
ATOM 3916 C CA . ARG B 1 155 ? 15.58544 34.14469 5.03081 1.000 22.22616 155 ARG B CA 1
ATOM 3917 C C . ARG B 1 155 ? 14.74055 35.23545 4.40241 1.000 21.92760 155 ARG B C 1
ATOM 3918 O O . ARG B 1 155 ? 14.99111 35.62308 3.25280 1.000 24.17170 155 ARG B O 1
ATOM 3939 N N . SER B 1 156 ? 13.73646 35.72578 5.13407 1.000 22.09948 156 SER B N 1
ATOM 3940 C CA . SER B 1 156 ? 12.84350 36.76182 4.63229 1.000 21.29421 156 SER B CA 1
ATOM 3941 C C . SER B 1 156 ? 12.37457 37.62752 5.78118 1.000 25.37492 156 SER B C 1
ATOM 3942 O O . SER B 1 156 ? 12.22492 37.15943 6.91421 1.000 22.35927 156 SER B O 1
ATOM 3950 N N . ARG B 1 157 ? 12.19779 38.91760 5.49066 1.000 17.48513 157 ARG B N 1
ATOM 3951 C CA . ARG B 1 157 ? 11.63831 39.85341 6.45603 1.000 18.92150 157 ARG B CA 1
ATOM 3952 C C . ARG B 1 157 ? 10.70549 40.78779 5.70198 1.000 20.28235 157 ARG B C 1
ATOM 3953 O O . ARG B 1 157 ? 11.09435 41.36425 4.69116 1.000 20.79940 157 ARG B O 1
ATOM 3974 N N . VAL B 1 158 ? 9.47443 40.91152 6.17202 1.000 19.66579 158 VAL B N 1
ATOM 3975 C CA . VAL B 1 158 ? 8.49292 41.80121 5.56687 1.000 22.63933 158 VAL B CA 1
ATOM 3976 C C . VAL B 1 158 ? 7.98157 42.73308 6.65301 1.000 23.53018 158 VAL B C 1
ATOM 3977 O O . VAL B 1 158 ? 7.41132 42.27429 7.64794 1.000 22.27026 158 VAL B O 1
ATOM 3990 N N . ILE B 1 159 ? 8.17831 44.03598 6.46088 1.000 22.88379 159 ILE B N 1
ATOM 3991 C CA . ILE B 1 159 ? 7.83160 45.05714 7.44272 1.000 18.90829 159 ILE B CA 1
ATOM 3992 C C . ILE B 1 159 ? 6.59444 45.78850 6.95168 1.000 22.09836 159 ILE B C 1
ATOM 3993 O O . ILE B 1 159 ? 6.58402 46.29528 5.82889 1.000 22.79890 159 ILE B O 1
ATOM 4009 N N . GLU B 1 160 ? 5.55393 45.83791 7.77636 1.000 21.80854 160 GLU B N 1
ATOM 4010 C CA . GLU B 1 160 ? 4.36153 46.64125 7.53130 1.000 24.39349 160 GLU B CA 1
ATOM 4011 C C . GLU B 1 160 ? 4.37552 47.77759 8.54140 1.000 19.82375 160 GLU B C 1
ATOM 4012 O O . GLU B 1 160 ? 4.33013 47.52655 9.74824 1.000 18.54164 160 GLU B O 1
ATOM 4024 N N . ARG B 1 161 ? 4.49518 49.01845 8.06925 1.000 21.93119 161 ARG B N 1
ATOM 4025 C CA . ARG B 1 161 ? 4.57236 50.15769 8.98157 1.000 21.98105 161 ARG B CA 1
ATOM 4026 C C . ARG B 1 161 ? 3.14894 50.62354 9.29604 1.000 17.00404 161 ARG B C 1
ATOM 4027 O O . ARG B 1 161 ? 2.32576 50.78636 8.38744 1.000 20.35763 161 ARG B O 1
ATOM 4048 N N . ASP B 1 162 ? 2.84788 50.76997 10.58898 1.000 22.74316 162 ASP B N 1
ATOM 4049 C CA . ASP B 1 162 ? 1.46836 50.99054 11.00659 1.000 19.07720 162 ASP B CA 1
ATOM 4050 C C . ASP B 1 162 ? 0.95216 52.34779 10.56640 1.000 20.55236 162 ASP B C 1
ATOM 4051 O O . ASP B 1 162 ? -0.23175 52.46804 10.25629 1.000 23.05231 162 ASP B O 1
ATOM 4060 N N . ASP B 1 163 ? 1.80487 53.37110 10.49896 1.000 17.34893 163 ASP B N 1
ATOM 4061 C CA . ASP B 1 163 ? 1.31817 54.66301 10.02799 1.000 18.98828 163 ASP B CA 1
ATOM 4062 C C . ASP B 1 163 ? 0.90708 54.57528 8.55464 1.000 22.29760 163 ASP B C 1
ATOM 4063 O O . ASP B 1 163 ? -0.06579 55.20928 8.12649 1.000 22.11984 163 ASP B O 1
ATOM 4072 N N . LEU B 1 164 ? 1.64133 53.79467 7.76190 1.000 23.32475 164 LEU B N 1
ATOM 4073 C CA . LEU B 1 164 ? 1.27967 53.64388 6.35421 1.000 25.91765 164 LEU B CA 1
ATOM 4074 C C . LEU B 1 164 ? -0.01453 52.85092 6.19190 1.000 20.77174 164 LEU B C 1
ATOM 4075 O O . LEU B 1 164 ? -0.83760 53.16222 5.32360 1.000 26.01619 164 LEU B O 1
ATOM 4091 N N . VAL B 1 165 ? -0.20834 51.83178 7.02967 1.000 19.32926 165 VAL B N 1
ATOM 4092 C CA . VAL B 1 165 ? -1.44281 51.06076 6.99919 1.000 26.18463 165 VAL B CA 1
ATOM 4093 C C . VAL B 1 165 ? -2.62832 51.94894 7.33728 1.000 23.44525 165 VAL B C 1
ATOM 4094 O O . VAL B 1 165 ? -3.65210 51.93025 6.64414 1.000 24.62993 165 VAL B O 1
ATOM 4107 N N . VAL B 1 166 ? -2.49519 52.76299 8.39203 1.000 26.28797 166 VAL B N 1
ATOM 4108 C CA . VAL B 1 166 ? -3.55571 53.70431 8.77046 1.000 26.16453 166 VAL B CA 1
ATOM 4109 C C . VAL B 1 166 ? -3.83707 54.66948 7.63698 1.000 29.15216 166 VAL B C 1
ATOM 4110 O O . VAL B 1 166 ? -4.99467 54.92843 7.28375 1.000 26.42798 166 VAL B O 1
ATOM 4123 N N . ARG B 1 167 ? -2.77859 55.27275 7.08881 1.000 24.41681 167 ARG B N 1
ATOM 4124 C CA . ARG B 1 167 ? -2.96358 56.18746 5.96884 1.000 26.85539 167 ARG B CA 1
ATOM 4125 C C . ARG B 1 167 ? -3.75293 55.55414 4.83548 1.000 28.36977 167 ARG B C 1
ATOM 4126 O O . ARG B 1 167 ? -4.63350 56.19575 4.25631 1.000 35.74225 167 ARG B O 1
ATOM 4147 N N . ALA B 1 168 ? -3.50378 54.29486 4.55063 1.000 27.33323 168 ALA B N 1
ATOM 4148 C CA . ALA B 1 168 ? -4.14014 53.64565 3.41618 1.000 33.07646 168 ALA B CA 1
ATOM 4149 C C . ALA B 1 168 ? -5.60639 53.31362 3.66186 1.000 48.56510 168 ALA B C 1
ATOM 4150 O O . ALA B 1 168 ? -6.34279 53.11584 2.68921 1.000 59.69438 168 ALA B O 1
ATOM 4157 N N . ARG B 1 169 ? -6.04677 53.22912 4.91718 1.000 48.71567 169 ARG B N 1
ATOM 4158 C CA . ARG B 1 169 ? -7.47472 53.05263 5.19809 1.000 42.67355 169 ARG B CA 1
ATOM 4159 C C . ARG B 1 169 ? -8.19351 54.35754 4.93736 1.000 45.51093 169 ARG B C 1
ATOM 4160 O O . ARG B 1 169 ? -7.97657 55.33604 5.66130 1.000 59.98099 169 ARG B O 1
ATOM 4181 N N . LYS C 1 30 ? 26.51338 27.63543 23.45189 1.000 91.65862 30 LYS C N 1
ATOM 4182 C CA . LYS C 1 30 ? 26.48825 28.94538 24.08418 1.000 43.60265 30 LYS C CA 1
ATOM 4183 C C . LYS C 1 30 ? 25.04400 29.37002 24.37489 1.000 33.11142 30 LYS C C 1
ATOM 4184 O O . LYS C 1 30 ? 24.82740 30.29334 25.14905 1.000 25.88973 30 LYS C O 1
ATOM 4202 N N . LEU C 1 31 ? 24.06824 28.69673 23.76509 1.000 25.67657 31 LEU C N 1
ATOM 4203 C CA . LEU C 1 31 ? 22.66993 29.03860 24.02283 1.000 24.40069 31 LEU C CA 1
ATOM 4204 C C . LEU C 1 31 ? 22.28422 28.58595 25.42606 1.000 23.24087 31 LEU C C 1
ATOM 4205 O O . LEU C 1 31 ? 22.69200 27.50668 25.85675 1.000 19.63855 31 LEU C O 1
ATOM 4221 N N . PRO C 1 32 ? 21.49201 29.36694 26.14958 1.000 19.19468 32 PRO C N 1
ATOM 4222 C CA . PRO C 1 32 ? 21.07582 28.94690 27.49437 1.000 24.77545 32 PRO C CA 1
ATOM 4223 C C . PRO C 1 32 ? 20.05222 27.83537 27.41604 1.000 15.18013 32 PRO C C 1
ATOM 4224 O O . PRO C 1 32 ? 19.28946 27.76348 26.46087 1.000 15.68399 32 PRO C O 1
ATOM 4235 N N . SER C 1 33 ? 20.03812 26.95750 28.43064 1.000 15.76225 33 SER C N 1
ATOM 4236 C CA . SER C 1 33 ? 18.98415 25.95169 28.48079 1.000 13.40623 33 SER C CA 1
ATOM 4237 C C . SER C 1 33 ? 17.63691 26.65867 28.63110 1.000 16.55069 33 SER C C 1
ATOM 4238 O O . SER C 1 33 ? 17.56483 27.76598 29.18300 1.000 12.95711 33 SER C O 1
ATOM 4246 N N . PRO C 1 34 ? 16.54497 26.04482 28.16937 1.000 12.60456 34 PRO C N 1
ATOM 4247 C CA . PRO C 1 34 ? 15.22697 26.68971 28.36878 1.000 17.81582 34 PRO C CA 1
ATOM 4248 C C . PRO C 1 34 ? 14.88528 26.90019 29.84079 1.000 15.72305 34 PRO C C 1
ATOM 4249 O O . PRO C 1 34 ? 14.25632 27.90327 30.21856 1.000 14.26768 34 PRO C O 1
ATOM 4260 N N . GLU C 1 35 ? 15.29795 25.96219 30.69405 1.000 13.66356 35 GLU C N 1
ATOM 4261 C CA . GLU C 1 35 ? 15.09448 26.10440 32.12264 1.000 13.11202 35 GLU C CA 1
ATOM 4262 C C . GLU C 1 35 ? 15.77154 27.36055 32.65007 1.000 12.15759 35 GLU C C 1
ATOM 4263 O O . GLU C 1 35 ? 15.17825 28.12840 33.41329 1.000 14.78813 35 GLU C O 1
ATOM 4275 N N . LEU C 1 36 ? 17.02215 27.58563 32.25278 1.000 13.09441 36 LEU C N 1
ATOM 4276 C CA . LEU C 1 36 ? 17.72572 28.78749 32.70445 1.000 15.56826 36 LEU C CA 1
ATOM 4277 C C . LEU C 1 36 ? 17.07351 30.04283 32.14304 1.000 14.74419 36 LEU C C 1
ATOM 4278 O O . LEU C 1 36 ? 16.88186 31.03645 32.85724 1.000 11.83100 36 LEU C O 1
ATOM 4294 N N . TYR C 1 37 ? 16.72975 30.02799 30.85792 1.000 12.48544 37 TYR C N 1
ATOM 4295 C CA . TYR C 1 37 ? 16.08647 31.19422 30.25269 1.000 12.05102 37 TYR C CA 1
ATOM 4296 C C . TYR C 1 37 ? 14.79981 31.56810 30.98752 1.000 14.25810 37 TYR C C 1
ATOM 4297 O O . TYR C 1 37 ? 14.61831 32.73493 31.37499 1.000 13.08668 37 TYR C O 1
ATOM 4315 N N . VAL C 1 38 ? 13.92364 30.58508 31.25182 1.000 13.41179 38 VAL C N 1
ATOM 4316 C CA . VAL C 1 38 ? 12.69560 30.86047 31.99887 1.000 12.58937 38 VAL C CA 1
ATOM 4317 C C . VAL C 1 38 ? 13.02693 31.42555 33.39033 1.000 14.88964 38 VAL C C 1
ATOM 4318 O O . VAL C 1 38 ? 12.42306 32.40185 33.84151 1.000 14.79468 38 VAL C O 1
ATOM 4331 N N . GLU C 1 39 ? 13.99974 30.82300 34.07669 1.000 11.74010 39 GLU C N 1
ATOM 4332 C CA . GLU C 1 39 ? 14.37127 31.27875 35.40652 1.000 11.07232 39 GLU C CA 1
ATOM 4333 C C . GLU C 1 39 ? 14.79101 32.74287 35.38661 1.000 10.73113 39 GLU C C 1
ATOM 4334 O O . GLU C 1 39 ? 14.42997 33.51754 36.28893 1.000 12.30948 39 GLU C O 1
ATOM 4346 N N . VAL C 1 40 ? 15.59809 33.11501 34.38647 1.000 13.51839 40 VAL C N 1
ATOM 4347 C CA . VAL C 1 40 ? 16.05677 34.48686 34.23832 1.000 12.48434 40 VAL C CA 1
ATOM 4348 C C . VAL C 1 40 ? 14.87260 35.42471 34.01200 1.000 15.54022 40 VAL C C 1
ATOM 4349 O O . VAL C 1 40 ? 14.77774 36.46922 34.66255 1.000 10.55583 40 VAL C O 1
ATOM 4362 N N . THR C 1 41 ? 13.92814 35.06608 33.12767 1.000 13.02122 41 THR C N 1
ATOM 4363 C CA . THR C 1 41 ? 12.79033 35.98269 32.92448 1.000 11.74871 41 THR C CA 1
ATOM 4364 C C . THR C 1 41 ? 12.03632 36.21399 34.22321 1.000 12.36048 41 THR C C 1
ATOM 4365 O O . THR C 1 41 ? 11.55067 37.32404 34.47535 1.000 12.60123 41 THR C O 1
ATOM 4376 N N . GLN C 1 42 ? 11.90772 35.16323 35.05049 1.000 15.44869 42 GLN C N 1
ATOM 4377 C CA . GLN C 1 42 ? 11.15591 35.24972 36.30192 1.000 14.47981 42 GLN C CA 1
ATOM 4378 C C . GLN C 1 42 ? 11.92408 36.02976 37.36106 1.000 15.13411 42 GLN C C 1
ATOM 4379 O O . GLN C 1 42 ? 11.33521 36.79924 38.12154 1.000 13.34809 42 GLN C O 1
ATOM 4393 N N . PHE C 1 43 ? 13.24283 35.85018 37.41408 1.000 13.57302 43 PHE C N 1
ATOM 4394 C CA . PHE C 1 43 ? 14.08011 36.66424 38.28329 1.000 14.13774 43 PHE C CA 1
ATOM 4395 C C . PHE C 1 43 ? 13.89792 38.15080 37.99537 1.000 13.17107 43 PHE C C 1
ATOM 4396 O O . PHE C 1 43 ? 13.68888 38.95664 38.91076 1.000 13.02218 43 PHE C O 1
ATOM 4413 N N . TYR C 1 44 ? 13.98410 38.53722 36.72732 1.000 10.72183 44 TYR C N 1
ATOM 4414 C CA . TYR C 1 44 ? 13.89017 39.95773 36.41874 1.000 11.85728 44 TYR C CA 1
ATOM 4415 C C . TYR C 1 44 ? 12.47236 40.49595 36.62364 1.000 12.02269 44 TYR C C 1
ATOM 4416 O O . TYR C 1 44 ? 12.29140 41.64347 37.05703 1.000 12.30251 44 TYR C O 1
ATOM 4434 N N . ALA C 1 45 ? 11.46100 39.71502 36.28431 1.000 11.15608 45 ALA C N 1
ATOM 4435 C CA . ALA C 1 45 ? 10.09430 40.18282 36.49913 1.000 11.95680 45 ALA C CA 1
ATOM 4436 C C . ALA C 1 45 ? 9.85723 40.50397 37.96708 1.000 11.28800 45 ALA C C 1
ATOM 4437 O O . ALA C 1 45 ? 9.31180 41.56993 38.31153 1.000 12.57561 45 ALA C O 1
ATOM 4444 N N . ARG C 1 46 ? 10.27246 39.59542 38.84392 1.000 12.34105 46 ARG C N 1
ATOM 4445 C CA . ARG C 1 46 ? 10.08171 39.78979 40.27163 1.000 16.29545 46 ARG C CA 1
ATOM 4446 C C . ARG C 1 46 ? 10.96322 40.91384 40.77114 1.000 12.25073 46 ARG C C 1
ATOM 4447 O O . ARG C 1 46 ? 10.52261 41.75029 41.56804 1.000 16.01605 46 ARG C O 1
ATOM 4468 N N . GLN C 1 47 ? 12.20669 40.97447 40.29609 1.000 10.78777 47 GLN C N 1
ATOM 4469 C CA . GLN C 1 47 ? 13.10298 42.02111 40.77320 1.000 12.64438 47 GLN C CA 1
ATOM 4470 C C . GLN C 1 47 ? 12.57389 43.40032 40.39378 1.000 15.94962 47 GLN C C 1
ATOM 4471 O O . GLN C 1 47 ? 12.59368 44.32372 41.21697 1.000 14.40376 47 GLN C O 1
ATOM 4485 N N . MET C 1 48 ? 12.10262 43.56363 39.15268 1.000 11.73233 48 MET C N 1
ATOM 4486 C CA . MET C 1 48 ? 11.61405 44.87452 38.73975 1.000 11.02820 48 MET C CA 1
ATOM 4487 C C . MET C 1 48 ? 10.22757 45.17581 39.33837 1.000 12.62797 48 MET C C 1
ATOM 4488 O O . MET C 1 48 ? 9.94836 46.32601 39.67890 1.000 12.53235 48 MET C O 1
ATOM 4502 N N . HIS C 1 49 ? 9.35106 44.17963 39.50949 1.000 12.84817 49 HIS C N 1
ATOM 4503 C CA . HIS C 1 49 ? 8.10279 44.47614 40.22369 1.000 14.16490 49 HIS C CA 1
ATOM 4504 C C . HIS C 1 49 ? 8.38484 45.07722 41.59969 1.000 16.89060 49 HIS C C 1
ATOM 4505 O O . HIS C 1 49 ? 7.68626 46.00151 42.04902 1.000 16.10542 49 HIS C O 1
ATOM 4519 N N . ARG C 1 50 ? 9.39035 44.54436 42.29749 1.000 15.24935 50 ARG C N 1
ATOM 4520 C CA . ARG C 1 50 ? 9.74070 45.06165 43.62354 1.000 13.10251 50 ARG C CA 1
ATOM 4521 C C . ARG C 1 50 ? 10.29874 46.48103 43.53933 1.000 15.47021 50 ARG C C 1
ATOM 4522 O O . ARG C 1 50 ? 9.95360 47.34552 44.35294 1.000 18.22930 50 ARG C O 1
ATOM 4543 N N . MET C 1 51 ? 11.20562 46.72761 42.59043 1.000 16.85695 51 MET C N 1
ATOM 4544 C CA . MET C 1 51 ? 11.79305 48.05671 42.48246 1.000 14.67121 51 MET C CA 1
ATOM 4545 C C . MET C 1 51 ? 10.73442 49.08318 42.13936 1.000 12.39159 51 MET C C 1
ATOM 4546 O O . MET C 1 51 ? 10.66021 50.15253 42.76438 1.000 16.31899 51 MET C O 1
ATOM 4560 N N . ASP C 1 52 ? 9.90849 48.77743 41.13240 1.000 14.83831 52 ASP C N 1
ATOM 4561 C CA . ASP C 1 52 ? 8.89055 49.72393 40.68457 1.000 14.06038 52 ASP C CA 1
ATOM 4562 C C . ASP C 1 52 ? 7.77991 49.90690 41.72329 1.000 21.48703 52 ASP C C 1
ATOM 4563 O O . ASP C 1 52 ? 7.11466 50.94944 41.74237 1.000 20.01785 52 ASP C O 1
ATOM 4572 N N . GLY C 1 53 ? 7.55283 48.91444 42.57224 1.000 16.50404 53 GLY C N 1
ATOM 4573 C CA . GLY C 1 53 ? 6.54976 48.96960 43.61738 1.000 17.61507 53 GLY C CA 1
ATOM 4574 C C . GLY C 1 53 ? 7.03924 49.49364 44.94734 1.000 23.22634 53 GLY C C 1
ATOM 4575 O O . GLY C 1 53 ? 6.35551 49.34376 45.96739 1.000 21.34025 53 GLY C O 1
ATOM 4579 N N . ASP C 1 54 ? 8.22084 50.08489 44.97709 1.000 22.42833 54 ASP C N 1
ATOM 4580 C CA . ASP C 1 54 ? 8.79426 50.67752 46.18667 1.000 21.86150 54 ASP C CA 1
ATOM 4581 C C . ASP C 1 54 ? 9.13055 49.64669 47.25843 1.000 22.12743 54 ASP C C 1
ATOM 4582 O O . ASP C 1 54 ? 9.23486 50.00239 48.45408 1.000 24.62609 54 ASP C O 1
ATOM 4591 N N . ASP C 1 55 ? 9.28508 48.37578 46.87442 1.000 19.83747 55 ASP C N 1
ATOM 4592 C CA . ASP C 1 55 ? 9.74836 47.35201 47.80235 1.000 20.27926 55 ASP C CA 1
ATOM 4593 C C . ASP C 1 55 ? 11.26865 47.32869 47.71408 1.000 22.69170 55 ASP C C 1
ATOM 4594 O O . ASP C 1 55 ? 11.88221 46.45150 47.10557 1.000 19.67899 55 ASP C O 1
ATOM 4603 N N . PHE C 1 56 ? 11.87642 48.39561 48.25376 1.000 19.75496 56 PHE C N 1
ATOM 4604 C CA . PHE C 1 56 ? 13.31405 48.56323 48.04014 1.000 17.79356 56 PHE C CA 1
ATOM 4605 C C . PHE C 1 56 ? 14.09868 47.51928 48.82014 1.000 22.55454 56 PHE C C 1
ATOM 4606 O O . PHE C 1 56 ? 15.18691 47.12295 48.39924 1.000 24.14751 56 PHE C O 1
ATOM 4623 N N . GLY C 1 57 ? 13.57804 47.08720 49.96515 1.000 20.82585 57 GLY C N 1
ATOM 4624 C CA . GLY C 1 57 ? 14.22493 46.00695 50.70040 1.000 25.26080 57 GLY C CA 1
ATOM 4625 C C . GLY C 1 57 ? 14.18408 44.67767 49.96468 1.000 26.53151 57 GLY C C 1
ATOM 4626 O O . GLY C 1 57 ? 15.18608 43.95510 49.92051 1.000 22.20515 57 GLY C O 1
ATOM 4630 N N . GLY C 1 58 ? 13.02737 44.32366 49.39073 1.000 24.71463 58 GLY C N 1
ATOM 4631 C CA . GLY C 1 58 ? 12.94779 43.09820 48.59343 1.000 21.85998 58 GLY C CA 1
ATOM 4632 C C . GLY C 1 58 ? 13.77042 43.17113 47.31423 1.000 18.76862 58 GLY C C 1
ATOM 4633 O O . GLY C 1 58 ? 14.36762 42.17436 46.86392 1.000 17.60812 58 GLY C O 1
ATOM 4637 N N . PHE C 1 59 ? 13.79395 44.34298 46.68974 1.000 20.06542 59 PHE C N 1
ATOM 4638 C CA . PHE C 1 59 ? 14.69158 44.56347 45.55991 1.000 19.02881 59 PHE C CA 1
ATOM 4639 C C . PHE C 1 59 ? 16.13238 44.28947 45.96898 1.000 18.14233 59 PHE C C 1
ATOM 4640 O O . PHE C 1 59 ? 16.87518 43.58190 45.27495 1.000 16.16155 59 PHE C O 1
ATOM 4657 N N . ALA C 1 60 ? 16.55675 44.85242 47.09370 1.000 16.19174 60 ALA C N 1
ATOM 4658 C CA . ALA C 1 60 ? 17.95535 44.69487 47.49548 1.000 23.88845 60 ALA C CA 1
ATOM 4659 C C . ALA C 1 60 ? 18.28521 43.24772 47.83925 1.000 19.10867 60 ALA C C 1
ATOM 4660 O O . ALA C 1 60 ? 19.44035 42.82167 47.70309 1.000 23.04462 60 ALA C O 1
ATOM 4667 N N . ALA C 1 61 ? 17.29585 42.49103 48.31202 1.000 20.77337 61 ALA C N 1
ATOM 4668 C CA . ALA C 1 61 ? 17.52342 41.10791 48.69817 1.000 26.13481 61 ALA C CA 1
ATOM 4669 C C . ALA C 1 61 ? 17.86586 40.23195 47.50412 1.000 23.53153 61 ALA C C 1
ATOM 4670 O O . ALA C 1 61 ? 18.43486 39.15388 47.68342 1.000 17.86483 61 ALA C O 1
ATOM 4677 N N . THR C 1 62 ? 17.56704 40.69057 46.28635 1.000 15.07625 62 THR C N 1
ATOM 4678 C CA . THR C 1 62 ? 17.89513 39.90185 45.10510 1.000 14.23775 62 THR C CA 1
ATOM 4679 C C . THR C 1 62 ? 19.36918 39.98852 44.76555 1.000 15.47694 62 THR C C 1
ATOM 4680 O O . THR C 1 62 ? 19.81887 39.26333 43.86717 1.000 16.29834 62 THR C O 1
ATOM 4691 N N . PHE C 1 63 ? 20.12387 40.86595 45.44730 1.000 16.90988 63 PHE C N 1
ATOM 4692 C CA . PHE C 1 63 ? 21.55453 41.02570 45.20597 1.000 19.48092 63 PHE C CA 1
ATOM 4693 C C . PHE C 1 63 ? 22.38908 40.23681 46.20308 1.000 19.46378 63 PHE C C 1
ATOM 4694 O O . PHE C 1 63 ? 22.03999 40.13310 47.38171 1.000 18.78782 63 PHE C O 1
ATOM 4711 N N . VAL C 1 64 ? 23.55167 39.74182 45.74293 1.000 17.22016 64 VAL C N 1
ATOM 4712 C CA . VAL C 1 64 ? 24.47902 39.08208 46.69566 1.000 16.13201 64 VAL C CA 1
ATOM 4713 C C . VAL C 1 64 ? 25.13881 40.14414 47.58357 1.000 19.59657 64 VAL C C 1
ATOM 4714 O O . VAL C 1 64 ? 25.12133 41.33084 47.29505 1.000 18.15002 64 VAL C O 1
ATOM 4727 N N . ALA C 1 65 ? 25.73357 39.69672 48.68794 1.000 22.00033 65 ALA C N 1
ATOM 4728 C CA . ALA C 1 65 ? 26.29061 40.63551 49.67192 1.000 21.30192 65 ALA C CA 1
ATOM 4729 C C . ALA C 1 65 ? 27.42203 41.51066 49.13398 1.000 22.33879 65 ALA C C 1
ATOM 4730 O O . ALA C 1 65 ? 27.62445 42.61961 49.63707 1.000 27.73262 65 ALA C O 1
ATOM 4737 N N . GLY C 1 66 ? 28.21954 41.01566 48.19398 1.000 23.07247 66 GLY C N 1
ATOM 4738 C CA . GLY C 1 66 ? 29.29963 41.81126 47.63014 1.000 24.43265 66 GLY C CA 1
ATOM 4739 C C . GLY C 1 66 ? 28.96171 42.44786 46.29214 1.000 19.06789 66 GLY C C 1
ATOM 4740 O O . GLY C 1 66 ? 29.86016 42.88972 45.55358 1.000 19.88774 66 GLY C O 1
ATOM 4744 N N . ALA C 1 67 ? 27.67318 42.47584 45.96329 1.000 16.67631 67 ALA C N 1
ATOM 4745 C CA . ALA C 1 67 ? 27.23722 42.93180 44.63918 1.000 16.29161 67 ALA C CA 1
ATOM 4746 C C . ALA C 1 67 ? 27.66148 44.36322 44.33204 1.000 16.67515 67 ALA C C 1
ATOM 4747 O O . ALA C 1 67 ? 27.81701 45.20192 45.21899 1.000 17.85317 67 ALA C O 1
ATOM 4754 N N . GLU C 1 68 ? 27.96169 44.60038 43.05327 1.000 17.30933 68 GLU C N 1
ATOM 4755 C CA . GLU C 1 68 ? 28.38026 45.90627 42.56726 1.000 17.96093 68 GLU C CA 1
ATOM 4756 C C . GLU C 1 68 ? 27.35805 46.41654 41.56364 1.000 17.11148 68 GLU C C 1
ATOM 4757 O O . GLU C 1 68 ? 27.03638 45.72231 40.59629 1.000 20.93470 68 GLU C O 1
ATOM 4769 N N . PHE C 1 69 ? 26.88077 47.63403 41.77312 1.000 16.91896 69 PHE C N 1
ATOM 4770 C CA . PHE C 1 69 ? 25.87586 48.27131 40.93072 1.000 17.24667 69 PHE C CA 1
ATOM 4771 C C . PHE C 1 69 ? 26.52585 49.54285 40.39549 1.000 17.86436 69 PHE C C 1
ATOM 4772 O O . PHE C 1 69 ? 26.78379 50.47034 41.16529 1.000 18.65749 69 PHE C O 1
ATOM 4789 N N . ARG C 1 70 ? 26.83592 49.56935 39.10395 1.000 20.91908 70 ARG C N 1
ATOM 4790 C CA . ARG C 1 70 ? 27.53688 50.69490 38.49193 1.000 23.66386 70 ARG C CA 1
ATOM 4791 C C . ARG C 1 70 ? 26.56025 51.49624 37.64935 1.000 20.45849 70 ARG C C 1
ATOM 4792 O O . ARG C 1 70 ? 26.03375 50.99499 36.64737 1.000 19.74843 70 ARG C O 1
ATOM 4813 N N . LEU C 1 71 ? 26.33418 52.73851 38.05531 1.000 26.67480 71 LEU C N 1
ATOM 4814 C CA . LEU C 1 71 ? 25.41805 53.65007 37.38753 1.000 38.36640 71 LEU C CA 1
ATOM 4815 C C . LEU C 1 71 ? 26.06644 54.29131 36.17239 1.000 27.15176 71 LEU C C 1
ATOM 4816 O O . LEU C 1 71 ? 25.37599 54.93181 35.36461 1.000 48.52776 71 LEU C O 1
ATOM 4832 N N . GLY C 1 74 ? 28.95379 57.22390 36.68365 1.000 35.62555 74 GLY C N 1
ATOM 4833 C CA . GLY C 1 74 ? 29.90776 56.16369 36.95073 1.000 61.66133 74 GLY C CA 1
ATOM 4834 C C . GLY C 1 74 ? 30.18256 55.80824 38.40689 1.000 69.62508 74 GLY C C 1
ATOM 4835 O O . GLY C 1 74 ? 31.17706 55.16355 38.71139 1.000 76.39604 74 GLY C O 1
ATOM 4838 N N . THR C 1 75 ? 29.30040 56.21877 39.31149 1.000 36.23597 75 THR C N 1
ATOM 4839 C CA . THR C 1 75 ? 29.42548 55.83581 40.71673 1.000 31.93513 75 THR C CA 1
ATOM 4840 C C . THR C 1 75 ? 29.07833 54.36340 40.91995 1.000 27.71636 75 THR C C 1
ATOM 4841 O O . THR C 1 75 ? 28.20338 53.80857 40.24283 1.000 29.23798 75 THR C O 1
ATOM 4845 N N . VAL C 1 76 ? 29.80411 53.70162 41.81687 1.000 28.36715 76 VAL C N 1
ATOM 4846 C CA . VAL C 1 76 ? 29.59710 52.28303 42.09183 1.000 23.48560 76 VAL C CA 1
ATOM 4847 C C . VAL C 1 76 ? 28.95953 52.16989 43.46284 1.000 22.99010 76 VAL C C 1
ATOM 4848 O O . VAL C 1 76 ? 29.45503 52.75987 44.43070 1.000 27.08392 76 VAL C O 1
ATOM 4861 N N . LEU C 1 77 ? 27.87802 51.40518 43.55464 1.000 20.91511 77 LEU C N 1
ATOM 4862 C CA . LEU C 1 77 ? 27.30147 51.04086 44.84198 1.000 21.46808 77 LEU C CA 1
ATOM 4863 C C . LEU C 1 77 ? 27.66879 49.59683 45.14643 1.000 19.32787 77 LEU C C 1
ATOM 4864 O O . LEU C 1 77 ? 27.45556 48.71341 44.31387 1.000 20.36783 77 LEU C O 1
ATOM 4880 N N . THR C 1 78 ? 28.20936 49.35854 46.34221 1.000 23.38114 78 THR C N 1
ATOM 4881 C CA . THR C 1 78 ? 28.66398 48.02843 46.73082 1.000 20.23050 78 THR C CA 1
ATOM 4882 C C . THR C 1 78 ? 27.83353 47.51744 47.90044 1.000 18.76430 78 THR C C 1
ATOM 4883 O O . THR C 1 78 ? 27.74993 48.18047 48.93308 1.000 19.88814 78 THR C O 1
ATOM 4894 N N . GLY C 1 79 ? 27.21498 46.34741 47.71408 1.000 19.24203 79 GLY C N 1
ATOM 4895 C CA . GLY C 1 79 ? 26.46724 45.70407 48.76841 1.000 26.03758 79 GLY C CA 1
ATOM 4896 C C . GLY C 1 79 ? 24.99605 46.08637 48.71874 1.000 24.28982 79 GLY C C 1
ATOM 4897 O O . GLY C 1 79 ? 24.61589 47.15470 48.23640 1.000 18.00114 79 GLY C O 1
ATOM 4901 N N . PRO C 1 80 ? 24.14649 45.20957 49.23046 1.000 18.13586 80 PRO C N 1
ATOM 4902 C CA . PRO C 1 80 ? 22.70376 45.46942 49.13907 1.000 17.80168 80 PRO C CA 1
ATOM 4903 C C . PRO C 1 80 ? 22.23033 46.70275 49.89511 1.000 15.80032 80 PRO C C 1
ATOM 4904 O O . PRO C 1 80 ? 21.26849 47.32392 49.44161 1.000 17.90520 80 PRO C O 1
ATOM 4915 N N . GLU C 1 81 ? 22.79559 47.03756 51.06313 1.000 16.61414 81 GLU C N 1
ATOM 4916 C CA . GLU C 1 81 ? 22.32692 48.23930 51.75467 1.000 17.80613 81 GLU C CA 1
ATOM 4917 C C . GLU C 1 81 ? 22.54989 49.48306 50.89821 1.000 17.53398 81 GLU C C 1
ATOM 4918 O O . GLU C 1 81 ? 21.67613 50.36668 50.82240 1.000 17.94461 81 GLU C O 1
ATOM 4930 N N . ALA C 1 82 ? 23.72168 49.58176 50.25442 1.000 17.31535 82 ALA C N 1
ATOM 4931 C CA . ALA C 1 82 ? 23.99673 50.74798 49.41746 1.000 22.76293 82 ALA C CA 1
ATOM 4932 C C . ALA C 1 82 ? 23.09555 50.76415 48.19255 1.000 23.62070 82 ALA C C 1
ATOM 4933 O O . ALA C 1 82 ? 22.63551 51.83192 47.75019 1.000 16.71434 82 ALA C O 1
ATOM 4940 N N . ILE C 1 83 ? 22.83730 49.57941 47.63751 1.000 17.74420 83 ILE C N 1
ATOM 4941 C CA . ILE C 1 83 ? 21.99043 49.45612 46.46865 1.000 16.18943 83 ILE C CA 1
ATOM 4942 C C . ILE C 1 83 ? 20.55698 49.79768 46.83133 1.000 15.42139 83 ILE C C 1
ATOM 4943 O O . ILE C 1 83 ? 19.87386 50.52171 46.09428 1.000 17.42249 83 ILE C O 1
ATOM 4959 N N . GLU C 1 84 ? 20.09980 49.35394 48.01623 1.000 16.51194 84 GLU C N 1
ATOM 4960 C CA . GLU C 1 84 ? 18.76045 49.71809 48.47437 1.000 17.28117 84 GLU C CA 1
ATOM 4961 C C . GLU C 1 84 ? 18.61208 51.22650 48.64126 1.000 17.98030 84 GLU C C 1
ATOM 4962 O O . GLU C 1 84 ? 17.62438 51.81712 48.18722 1.000 17.25348 84 GLU C O 1
ATOM 4974 N N . ALA C 1 85 ? 19.55920 51.85969 49.34779 1.000 17.51570 85 ALA C N 1
ATOM 4975 C CA . ALA C 1 85 ? 19.51090 53.29973 49.56205 1.000 18.81813 85 ALA C CA 1
ATOM 4976 C C . ALA C 1 85 ? 19.59538 54.06024 48.24421 1.000 18.09294 85 ALA C C 1
ATOM 4977 O O . ALA C 1 85 ? 18.95132 55.10593 48.07382 1.000 19.96074 85 ALA C O 1
ATOM 4984 N N . GLY C 1 86 ? 20.41108 53.57215 47.31376 1.000 19.68155 86 GLY C N 1
ATOM 4985 C CA . GLY C 1 86 ? 20.52845 54.24791 46.04021 1.000 19.57858 86 GLY C CA 1
ATOM 4986 C C . GLY C 1 86 ? 19.23965 54.19238 45.25137 1.000 19.56622 86 GLY C C 1
ATOM 4987 O O . GLY C 1 86 ? 18.85672 55.17133 44.60320 1.000 20.82267 86 GLY C O 1
ATOM 4991 N N . ALA C 1 87 ? 18.56868 53.03463 45.27361 1.000 19.64768 87 ALA C N 1
ATOM 4992 C CA . ALA C 1 87 ? 17.30612 52.89539 44.56770 1.000 20.88795 87 ALA C CA 1
ATOM 4993 C C . ALA C 1 87 ? 16.22241 53.76271 45.19318 1.000 22.43548 87 ALA C C 1
ATOM 4994 O O . ALA C 1 87 ? 15.40814 54.36793 44.47840 1.000 20.47183 87 ALA C O 1
ATOM 5001 N N . ARG C 1 88 ? 16.16409 53.80168 46.52651 1.000 19.17479 88 ARG C N 1
ATOM 5002 C CA . ARG C 1 88 ? 15.19402 54.66171 47.19936 1.000 20.57249 88 ARG C CA 1
ATOM 5003 C C . ARG C 1 88 ? 15.43695 56.13001 46.85538 1.000 19.81556 88 ARG C C 1
ATOM 5004 O O . ARG C 1 88 ? 14.51026 56.87371 46.50056 1.000 22.49678 88 ARG C O 1
ATOM 5025 N N . ALA C 1 89 ? 16.69890 56.54776 46.89429 1.000 19.70971 89 ALA C N 1
ATOM 5026 C CA . ALA C 1 89 ? 17.01972 57.94022 46.60122 1.000 23.28804 89 ALA C CA 1
ATOM 5027 C C . ALA C 1 89 ? 16.65861 58.26905 45.15724 1.000 23.55173 89 ALA C C 1
ATOM 5028 O O . ALA C 1 89 ? 16.03459 59.29215 44.87369 1.000 21.78020 89 ALA C O 1
ATOM 5035 N N . ALA C 1 90 ? 17.02181 57.38321 44.23509 1.000 20.01359 90 ALA C N 1
ATOM 5036 C CA . ALA C 1 90 ? 16.76685 57.59751 42.81442 1.000 27.18044 90 ALA C CA 1
ATOM 5037 C C . ALA C 1 90 ? 15.28512 57.68371 42.50671 1.000 28.14970 90 ALA C C 1
ATOM 5038 O O . ALA C 1 90 ? 14.88552 58.37676 41.56970 1.000 24.80275 90 ALA C O 1
ATOM 5045 N N . ALA C 1 91 ? 14.46699 56.94261 43.24143 1.000 23.87248 91 ALA C N 1
ATOM 5046 C CA . ALA C 1 91 ? 13.02390 56.97034 43.02004 1.000 27.86632 91 ALA C CA 1
ATOM 5047 C C . ALA C 1 91 ? 12.45099 58.34730 43.30980 1.000 26.34787 91 ALA C C 1
ATOM 5048 O O . ALA C 1 91 ? 11.34357 58.66036 42.88028 1.000 22.21923 91 ALA C O 1
ATOM 5055 N N . GLY C 1 92 ? 13.16077 59.17571 44.05720 1.000 26.43544 92 GLY C N 1
ATOM 5056 C CA . GLY C 1 92 ? 12.63807 60.50038 44.31382 1.000 26.37226 92 GLY C CA 1
ATOM 5057 C C . GLY C 1 92 ? 12.34266 61.26158 43.04388 1.000 24.48697 92 GLY C C 1
ATOM 5058 O O . GLY C 1 92 ? 11.43287 62.09229 43.01586 1.000 26.63618 92 GLY C O 1
ATOM 5062 N N . ARG C 1 93 ? 13.06097 60.95344 41.96014 1.000 23.40050 93 ARG C N 1
ATOM 5063 C CA . ARG C 1 93 ? 12.86473 61.66833 40.70267 1.000 36.30262 93 ARG C CA 1
ATOM 5064 C C . ARG C 1 93 ? 11.46850 61.48310 40.12310 1.000 49.61423 93 ARG C C 1
ATOM 5065 O O . ARG C 1 93 ? 11.07564 62.26657 39.25051 1.000 32.56820 93 ARG C O 1
ATOM 5086 N N . PHE C 1 94 ? 10.71825 60.47044 40.58282 1.000 42.83486 94 PHE C N 1
ATOM 5087 C CA . PHE C 1 94 ? 9.39641 60.16181 40.02988 1.000 33.97671 94 PHE C CA 1
ATOM 5088 C C . PHE C 1 94 ? 8.26499 61.02177 40.59684 1.000 33.88882 94 PHE C C 1
ATOM 5089 O O . PHE C 1 94 ? 7.16017 61.00992 40.03966 1.000 32.22209 94 PHE C O 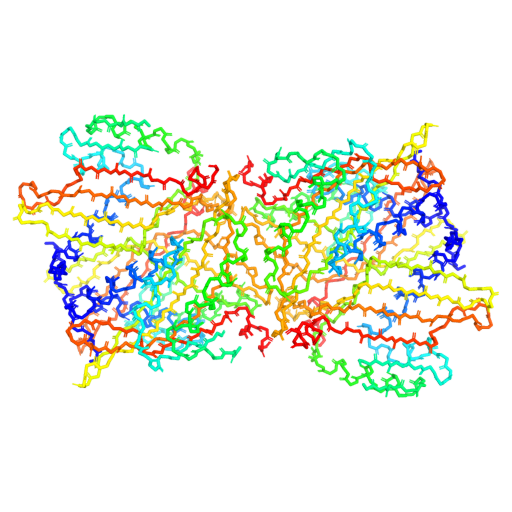1
ATOM 5106 N N . ASP C 1 95 ? 8.47552 61.75674 41.68549 1.000 57.61973 95 ASP C N 1
ATOM 5107 C CA . ASP C 1 95 ? 7.50242 62.75295 42.13108 1.000 73.07342 95 ASP C CA 1
ATOM 5108 C C . ASP C 1 95 ? 6.13444 62.19059 42.47817 1.000 44.47878 95 ASP C C 1
ATOM 5109 O O . ASP C 1 95 ? 5.13612 62.93259 42.43491 1.000 37.68515 95 ASP C O 1
ATOM 5113 N N . GLY C 1 96 ? 6.08973 60.95244 42.96012 1.000 32.13097 96 GLY C N 1
ATOM 5114 C CA . GLY C 1 96 ? 4.81778 60.32677 43.24869 1.000 33.80793 96 GLY C CA 1
ATOM 5115 C C . GLY C 1 96 ? 4.16287 59.65607 42.04609 1.000 22.33017 96 GLY C C 1
ATOM 5116 O O . GLY C 1 96 ? 3.12292 58.99761 42.20695 1.000 28.84356 96 GLY C O 1
ATOM 5120 N N . ALA C 1 97 ? 4.75502 59.76963 40.85859 1.000 19.14853 97 ALA C N 1
ATOM 5121 C CA . ALA C 1 97 ? 4.27544 59.08107 39.67761 1.000 14.52144 97 ALA C CA 1
ATOM 5122 C C . ALA C 1 97 ? 4.79785 57.64635 39.69039 1.000 13.94070 97 ALA C C 1
ATOM 5123 O O . ALA C 1 97 ? 5.66825 57.27809 40.47792 1.000 21.06225 97 ALA C O 1
ATOM 5130 N N . GLN C 1 98 ? 4.29743 56.84528 38.76987 1.000 15.24938 98 GLN C N 1
ATOM 5131 C CA . GLN C 1 98 ? 4.55178 55.40516 38.82146 1.000 15.55322 98 GLN C CA 1
ATOM 5132 C C . GLN C 1 98 ? 5.54532 54.99310 37.75169 1.000 13.69646 98 GLN C C 1
ATOM 5133 O O . GLN C 1 98 ? 5.20579 55.02163 36.55421 1.000 13.46251 98 GLN C O 1
ATOM 5147 N N . PRO C 1 99 ? 6.74797 54.56802 38.12673 1.000 14.14973 99 PRO C N 1
ATOM 5148 C CA . PRO C 1 99 ? 7.67705 54.03024 37.12695 1.000 11.25810 99 PRO C CA 1
ATOM 5149 C C . PRO C 1 99 ? 7.30661 52.61135 36.72567 1.000 14.91138 99 PRO C C 1
ATOM 5150 O O . PRO C 1 99 ? 6.81865 51.81802 37.53709 1.000 13.47904 99 PRO C O 1
ATOM 5161 N N . ARG C 1 100 ? 7.64833 52.26347 35.47870 1.000 14.02549 100 ARG C N 1
ATOM 5162 C CA . ARG C 1 100 ? 7.65519 50.86696 35.05227 1.000 14.38591 100 ARG C CA 1
ATOM 5163 C C . ARG C 1 100 ? 8.92558 50.63245 34.24318 1.000 15.06485 100 ARG C C 1
ATOM 5164 O O . ARG C 1 100 ? 9.17983 51.37903 33.28623 1.000 13.59004 100 ARG C O 1
ATOM 5185 N N . HIS C 1 101 ? 9.72162 49.61317 34.63804 1.000 13.27135 101 HIS C N 1
ATOM 5186 C CA . HIS C 1 101 ? 10.94913 49.24798 33.92698 1.000 14.75600 101 HIS C CA 1
ATOM 5187 C C . HIS C 1 101 ? 10.56160 48.28175 32.81492 1.000 14.98674 101 HIS C C 1
ATOM 5188 O O . HIS C 1 101 ? 9.71846 47.39513 33.01882 1.000 17.76952 101 HIS C O 1
ATOM 5202 N N . TRP C 1 102 ? 11.10493 48.51230 31.62676 1.000 12.40231 102 TRP C N 1
ATOM 5203 C CA . TRP C 1 102 ? 10.87513 47.68506 30.44822 1.000 11.70902 102 TRP C CA 1
ATOM 5204 C C . TRP C 1 102 ? 12.23749 47.17354 29.98433 1.000 11.38399 102 TRP C C 1
ATOM 5205 O O . TRP C 1 102 ? 13.10694 47.98839 29.67377 1.000 12.98123 102 TRP C O 1
ATOM 5226 N N . PHE C 1 103 ? 12.40791 45.84425 29.92224 1.000 15.91856 103 PHE C N 1
ATOM 5227 C CA . PHE C 1 103 ? 13.62017 45.21634 29.39734 1.000 13.69672 103 PHE C CA 1
ATOM 5228 C C . PHE C 1 103 ? 13.27173 44.49420 28.09437 1.000 19.59306 103 PHE C C 1
ATOM 5229 O O . PHE C 1 103 ? 12.16318 43.97831 27.93823 1.000 19.24111 103 PHE C O 1
ATOM 5246 N N . ASP C 1 104 ? 14.23066 44.40533 27.18625 1.000 13.79535 104 ASP C N 1
ATOM 5247 C CA . ASP C 1 104 ? 14.02785 43.67944 25.93523 1.000 20.90013 104 ASP C CA 1
ATOM 5248 C C . ASP C 1 104 ? 15.37437 43.38419 25.28970 1.000 17.40179 104 ASP C C 1
ATOM 5249 O O . ASP C 1 104 ? 16.42662 43.90087 25.70405 1.000 16.20471 104 ASP C O 1
ATOM 5258 N N . MET C 1 105 ? 15.31839 42.53506 24.25255 1.000 15.28773 105 MET C N 1
ATOM 5259 C CA . MET C 1 105 ? 16.49165 42.14974 23.47136 1.000 15.62245 105 MET C CA 1
ATOM 5260 C C . MET C 1 105 ? 17.57783 41.57167 24.37960 1.000 13.83449 105 MET C C 1
ATOM 5261 O O . MET C 1 105 ? 18.72966 42.02384 24.35542 1.000 15.30271 105 MET C O 1
ATOM 5275 N N . MET C 1 106 ? 17.21803 40.58488 25.20914 1.000 14.35290 106 MET C N 1
ATOM 5276 C CA . MET C 1 106 ? 18.11783 40.09957 26.26531 1.000 12.90476 106 MET C CA 1
ATOM 5277 C C . MET C 1 106 ? 18.90960 38.87481 25.81218 1.000 12.83724 106 MET C C 1
ATOM 5278 O O . MET C 1 106 ? 18.32086 37.84504 25.44847 1.000 16.34020 106 MET C O 1
ATOM 5292 N N . THR C 1 107 ? 20.25191 38.99192 25.79931 1.000 15.62285 107 THR C N 1
ATOM 5293 C CA . THR C 1 107 ? 21.12060 37.83381 25.62421 1.000 14.68339 107 THR C CA 1
ATOM 5294 C C . THR C 1 107 ? 21.34788 37.17443 26.98210 1.000 15.22540 107 THR C C 1
ATOM 5295 O O . THR C 1 107 ? 21.41460 37.83273 28.02849 1.000 16.23596 107 THR C O 1
ATOM 5306 N N . VAL C 1 108 ? 21.48455 35.86074 26.95501 1.000 14.96749 108 VAL C N 1
ATOM 5307 C CA . VAL C 1 108 ? 21.69906 35.07065 28.15755 1.000 13.54507 108 VAL C CA 1
ATOM 5308 C C . VAL C 1 108 ? 22.77089 34.01849 27.86737 1.000 17.11391 108 VAL C C 1
ATOM 5309 O O . VAL C 1 108 ? 22.64676 33.22771 26.92097 1.000 15.84046 108 VAL C O 1
ATOM 5322 N N . GLU C 1 109 ? 23.81678 33.98820 28.69420 1.000 15.98919 109 GLU C N 1
ATOM 5323 C CA . GLU C 1 109 ? 24.88661 32.99285 28.56563 1.000 16.30649 109 GLU C CA 1
ATOM 5324 C C . GLU C 1 109 ? 25.21664 32.42852 29.94289 1.000 16.88689 109 GLU C C 1
ATOM 5325 O O . GLU C 1 109 ? 25.29425 33.17064 30.92406 1.000 18.76147 109 GLU C O 1
ATOM 5337 N N . GLU C 1 110 ? 25.33513 31.11356 30.03833 1.000 16.91870 110 GLU C N 1
ATOM 5338 C CA . GLU C 1 110 ? 25.71085 30.44920 31.28686 1.000 17.64976 110 GLU C CA 1
ATOM 5339 C C . GLU C 1 110 ? 27.12078 29.88208 31.21238 1.000 19.79847 110 GLU C C 1
ATOM 5340 O O . GLU C 1 110 ? 27.44998 29.13426 30.28432 1.000 28.31782 110 GLU C O 1
ATOM 5352 N N . ALA C 1 111 ? 27.92933 30.18871 32.21614 1.000 20.03270 111 ALA C N 1
ATOM 5353 C CA . ALA C 1 111 ? 29.26616 29.61565 32.30061 1.000 22.56895 111 ALA C CA 1
ATOM 5354 C C . ALA C 1 111 ? 29.22595 28.23747 32.96024 1.000 24.43536 111 ALA C C 1
ATOM 5355 O O . ALA C 1 111 ? 28.24810 27.85487 33.59935 1.000 23.71548 111 ALA C O 1
ATOM 5362 N N . ASP C 1 112 ? 30.32410 27.49659 32.81071 1.000 27.32853 112 ASP C N 1
ATOM 5363 C CA . ASP C 1 112 ? 30.35327 26.13240 33.32102 1.000 91.36474 112 ASP C CA 1
ATOM 5364 C C . ASP C 1 112 ? 30.10223 26.08457 34.82031 1.000 77.80216 112 ASP C C 1
ATOM 5365 O O . ASP C 1 112 ? 29.56745 25.09035 35.32150 1.000 77.47226 112 ASP C O 1
ATOM 5374 N N . ASP C 1 113 ? 30.43028 27.15010 35.54751 1.000 41.89998 113 ASP C N 1
ATOM 5375 C CA . ASP C 1 113 ? 30.19206 27.16822 36.98244 1.000 36.79264 113 ASP C CA 1
ATOM 5376 C C . ASP C 1 113 ? 28.83592 27.75597 37.35498 1.000 37.18631 113 ASP C C 1
ATOM 5377 O O . ASP C 1 113 ? 28.59359 28.01677 38.53802 1.000 30.03687 113 ASP C O 1
ATOM 5386 N N . GLY C 1 114 ? 27.93442 27.93534 36.39033 1.000 30.56792 114 GLY C N 1
ATOM 5387 C CA . GLY C 1 114 ? 26.61724 28.44375 36.68647 1.000 28.16447 114 GLY C CA 1
ATOM 5388 C C . GLY C 1 114 ? 26.47925 29.95800 36.65771 1.000 23.18608 114 GLY C C 1
ATOM 5389 O O . GLY C 1 114 ? 25.35047 30.46619 36.75610 1.000 25.94418 114 GLY C O 1
ATOM 5393 N N . THR C 1 115 ? 27.56850 30.69829 36.51620 1.000 20.26481 115 THR C N 1
ATOM 5394 C CA . THR C 1 115 ? 27.44300 32.15232 36.39681 1.000 19.54935 115 THR C CA 1
ATOM 5395 C C . THR C 1 115 ? 26.72673 32.51348 35.09943 1.000 21.59150 115 THR C C 1
ATOM 5396 O O . THR C 1 115 ? 27.03738 31.99000 34.02303 1.000 21.66188 115 THR C O 1
ATOM 5407 N N . VAL C 1 116 ? 25.77304 33.42925 35.20827 1.000 15.67253 116 VAL C N 1
ATOM 5408 C CA . VAL C 1 116 ? 24.94325 33.86674 34.09118 1.000 12.52457 116 VAL C CA 1
ATOM 5409 C C . VAL C 1 116 ? 25.32136 35.28486 33.72777 1.000 14.56071 116 VAL C C 1
ATOM 5410 O O . VAL C 1 116 ? 25.40561 36.15596 34.59500 1.000 17.21820 116 VAL C O 1
ATOM 5423 N N . SER C 1 117 ? 25.58144 35.51431 32.45109 1.000 14.56974 117 SER C N 1
ATOM 5424 C CA . SER C 1 117 ? 25.82388 36.85202 31.92589 1.000 14.84912 117 SER C CA 1
ATOM 5425 C C . SER C 1 117 ? 24.64836 37.23674 31.03268 1.000 12.15217 117 SER C C 1
ATOM 5426 O O . SER C 1 117 ? 24.26481 36.47997 30.14059 1.000 18.44710 117 SER C O 1
ATOM 5434 N N . THR C 1 118 ? 24.08907 38.42058 31.25252 1.000 10.97324 118 THR C N 1
ATOM 5435 C CA . THR C 1 118 ? 23.05188 38.91251 30.37824 1.000 10.85037 118 THR C CA 1
ATOM 5436 C C . THR C 1 118 ? 23.41875 40.31267 29.90227 1.000 12.74255 118 THR C C 1
ATOM 5437 O O . THR C 1 118 ? 24.17307 41.05326 30.54739 1.000 14.36419 118 THR C O 1
ATOM 5448 N N . SER C 1 119 ? 22.84096 40.67842 28.75638 1.000 11.48916 119 SER C N 1
ATOM 5449 C CA . SER C 1 119 ? 22.90875 42.03586 28.22178 1.000 10.22993 119 SER C CA 1
ATOM 5450 C C . SER C 1 119 ? 21.53819 42.31643 27.63025 1.000 16.49464 119 SER C C 1
ATOM 5451 O O . SER C 1 119 ? 20.91304 41.41927 27.05207 1.000 14.72758 119 SER C O 1
ATOM 5459 N N . TYR C 1 120 ? 21.04363 43.53420 27.83630 1.000 12.01649 120 TYR C N 1
ATOM 5460 C CA . TYR C 1 120 ? 19.69206 43.84539 27.38599 1.000 13.38789 120 TYR C CA 1
ATOM 5461 C C . TYR C 1 120 ? 19.48692 45.34576 27.27809 1.000 17.00934 120 TYR C C 1
ATOM 5462 O O . TYR C 1 120 ? 20.28528 46.14478 27.77580 1.000 16.14811 120 TYR C O 1
ATOM 5480 N N . TYR C 1 121 ? 18.41551 45.71541 26.57564 1.000 12.75881 121 TYR C N 1
ATOM 5481 C CA . TYR C 1 121 ? 17.96623 47.09003 26.52197 1.000 12.97237 121 TYR C CA 1
ATOM 5482 C C . TYR C 1 121 ? 17.00913 47.33649 27.67623 1.000 14.83219 121 TYR C C 1
ATOM 5483 O O . TYR C 1 121 ? 16.24536 46.45031 28.03907 1.000 14.46275 121 TYR C O 1
ATOM 5501 N N . ALA C 1 122 ? 17.02744 48.54882 28.21769 1.000 10.45097 122 ALA C N 1
ATOM 5502 C CA . ALA C 1 122 ? 16.11085 48.94033 29.28593 1.000 13.95385 122 ALA C CA 1
ATOM 5503 C C . ALA C 1 122 ? 15.67255 50.39174 29.13260 1.000 12.74288 122 ALA C C 1
ATOM 5504 O O . ALA C 1 122 ? 16.41366 51.25438 28.64895 1.000 14.60758 122 ALA C O 1
ATOM 5511 N N . THR C 1 123 ? 14.41132 50.63808 29.50819 1.000 12.41902 123 THR C N 1
ATOM 5512 C CA . THR C 1 123 ? 13.95358 51.99386 29.70165 1.000 13.21516 123 THR C CA 1
ATOM 5513 C C . THR C 1 123 ? 12.93856 51.99138 30.83086 1.000 17.43794 123 THR C C 1
ATOM 5514 O O . THR C 1 123 ? 12.54870 50.94363 31.35112 1.000 15.31468 123 THR C O 1
ATOM 5525 N N . VAL C 1 124 ? 12.58198 53.18781 31.25269 1.000 12.49167 124 VAL C N 1
ATOM 5526 C CA . VAL C 1 124 ? 11.57998 53.39910 32.29609 1.000 11.86792 124 VAL C CA 1
ATOM 5527 C C . VAL C 1 124 ? 10.53632 54.33733 31.74071 1.000 15.93640 124 VAL C C 1
ATOM 5528 O O . VAL C 1 124 ? 10.88809 55.40899 31.22229 1.000 15.57392 124 VAL C O 1
ATOM 5541 N N . THR C 1 125 ? 9.25990 53.92422 31.83669 1.000 12.18174 125 THR C N 1
ATOM 5542 C CA . THR C 1 125 ? 8.13916 54.83068 31.64539 1.000 12.64240 125 THR C CA 1
ATOM 5543 C C . THR C 1 125 ? 7.69436 55.37001 33.00326 1.000 18.28294 125 THR C C 1
ATOM 5544 O O . THR C 1 125 ? 7.76819 54.67430 34.02217 1.000 13.06494 125 THR C O 1
ATOM 5555 N N . VAL C 1 126 ? 7.24463 56.62009 33.01239 1.000 14.58258 126 VAL C N 1
ATOM 5556 C CA . VAL C 1 126 ? 6.77848 57.26694 34.23223 1.000 14.82427 126 VAL C CA 1
ATOM 5557 C C . VAL C 1 126 ? 5.39161 57.82235 33.96783 1.000 19.89492 126 VAL C C 1
ATOM 5558 O O . VAL C 1 126 ? 5.23731 58.80204 33.22068 1.000 16.13536 126 VAL C O 1
ATOM 5571 N N . THR C 1 127 ? 4.39033 57.23284 34.61755 1.000 14.81800 127 THR C N 1
ATOM 5572 C CA . THR C 1 127 ? 2.98515 57.57169 34.41019 1.000 15.31396 127 THR C CA 1
ATOM 5573 C C . THR C 1 127 ? 2.45737 58.38557 35.58034 1.000 18.54199 127 THR C C 1
ATOM 5574 O O . THR C 1 127 ? 2.49901 57.94223 36.73425 1.000 16.89963 127 THR C O 1
ATOM 5585 N N . SER C 1 128 ? 1.93383 59.57066 35.28180 1.000 15.60177 128 SER C N 1
ATOM 5586 C CA . SER C 1 128 ? 1.45710 60.47636 36.31737 1.000 20.05515 128 SER C CA 1
ATOM 5587 C C . SER C 1 128 ? -0.05241 60.37085 36.56487 1.000 21.64471 128 SER C C 1
ATOM 5588 O O . SER C 1 128 ? -0.80294 59.74445 35.81598 1.000 25.98691 128 SER C O 1
ATOM 5596 N N . ALA C 1 129 ? -0.48470 61.05524 37.61946 1.000 25.89092 129 ALA C N 1
ATOM 5597 C CA . ALA C 1 129 ? -1.90757 61.14829 37.96350 1.000 28.67065 129 ALA C CA 1
ATOM 5598 C C . ALA C 1 129 ? -2.73958 61.79735 36.85855 1.000 31.90119 129 ALA C C 1
ATOM 5599 O O . ALA C 1 129 ? -3.95568 61.58044 36.79385 1.000 34.46800 129 ALA C O 1
ATOM 5606 N N . GLN C 1 130 ? -2.13337 62.62387 36.01237 1.000 48.50613 130 GLN C N 1
ATOM 5607 C CA . GLN C 1 130 ? -2.86980 63.24026 34.91418 1.000 47.58971 130 GLN C CA 1
ATOM 5608 C C . GLN C 1 130 ? -2.78794 62.39204 33.64808 1.000 42.69632 130 GLN C C 1
ATOM 5609 O O . GLN C 1 130 ? -3.23739 62.81677 32.57880 1.000 41.04297 130 GLN C O 1
ATOM 5623 N N . GLY C 1 131 ? -2.24296 61.19162 33.75163 1.000 32.76980 131 GLY C N 1
ATOM 5624 C CA . GLY C 1 131 ? -2.12022 60.33176 32.59496 1.000 42.96330 131 GLY C CA 1
ATOM 5625 C C . GLY C 1 131 ? -0.96689 60.67384 31.68382 1.000 41.90044 131 GLY C C 1
ATOM 5626 O O . GLY C 1 131 ? -0.88629 60.12431 30.58010 1.000 51.23721 131 GLY C O 1
ATOM 5630 N N . ALA C 1 132 ? -0.09064 61.58709 32.09464 1.000 35.40198 132 ALA C N 1
ATOM 5631 C CA . ALA C 1 132 ? 1.12020 61.84889 31.33546 1.000 30.30671 132 ALA C CA 1
ATOM 5632 C C . ALA C 1 132 ? 2.01044 60.62380 31.43067 1.000 21.80792 132 ALA C C 1
ATOM 5633 O O . ALA C 1 132 ? 1.96115 59.89727 32.42726 1.000 19.22478 132 ALA C O 1
ATOM 5640 N N . VAL C 1 133 ? 2.69262 60.31403 30.32748 1.000 22.38819 133 VAL C N 1
ATOM 5641 C CA . VAL C 1 133 ? 3.66223 59.22835 30.25239 1.000 19.94938 133 VAL C CA 1
ATOM 5642 C C . VAL C 1 133 ? 4.96310 59.81301 29.72295 1.000 19.01614 133 VAL C C 1
ATOM 5643 O O . VAL C 1 133 ? 4.97650 60.36825 28.62312 1.000 24.09731 133 VAL C O 1
ATOM 5656 N N . LEU C 1 134 ? 6.01747 59.75437 30.52164 1.000 17.89909 134 LEU C N 1
ATOM 5657 C CA . LEU C 1 134 ? 7.37623 60.10403 30.11037 1.000 16.75361 134 LEU C CA 1
ATOM 5658 C C . LEU C 1 134 ? 8.14785 58.82541 29.80352 1.000 17.48634 134 LEU C C 1
ATOM 5659 O O . LEU C 1 134 ? 7.93294 57.80188 30.46000 1.000 18.76534 134 LEU C O 1
ATOM 5675 N N . VAL C 1 135 ? 9.00229 58.87494 28.78033 1.000 17.73213 135 VAL C N 1
ATOM 5676 C CA . VAL C 1 135 ? 9.93374 57.78377 28.48854 1.000 17.66317 135 VAL C CA 1
ATOM 5677 C C . VAL C 1 135 ? 11.35893 58.24439 28.79200 1.000 14.22435 135 VAL C C 1
ATOM 5678 O O . VAL C 1 135 ? 11.85955 59.21965 28.20184 1.000 15.22645 135 VAL C O 1
ATOM 5691 N N . GLU C 1 136 ? 12.02119 57.55150 29.73046 1.000 16.19418 136 GLU C N 1
ATOM 5692 C CA . GLU C 1 136 ? 13.38323 57.92485 30.10048 1.000 17.04161 136 GLU C CA 1
ATOM 5693 C C . GLU C 1 136 ? 14.39833 57.44219 29.05663 1.000 16.33123 136 GLU C C 1
ATOM 5694 O O . GLU C 1 136 ? 14.12711 56.51131 28.29248 1.000 15.72992 136 GLU C O 1
ATOM 5706 N N . PRO C 1 137 ? 15.57695 58.07538 28.99962 1.000 13.77946 137 PRO C N 1
ATOM 5707 C CA . PRO C 1 137 ? 16.59325 57.65830 28.01979 1.000 12.33832 137 PRO C CA 1
ATOM 5708 C C . PRO C 1 137 ? 16.82966 56.15580 28.09070 1.000 12.13546 137 PRO C C 1
ATOM 5709 O O . PRO C 1 137 ? 16.87371 55.56586 29.18025 1.000 16.62005 137 PRO C O 1
ATOM 5720 N N . THR C 1 138 ? 16.99063 55.52920 26.92818 1.000 14.79957 138 THR C N 1
ATOM 5721 C CA . THR C 1 138 ? 17.24336 54.10233 26.94572 1.000 18.78018 138 THR C CA 1
ATOM 5722 C C . THR C 1 138 ? 18.64572 53.80838 27.48404 1.000 15.63904 138 THR C C 1
ATOM 5723 O O . THR C 1 138 ? 19.55974 54.64925 27.47043 1.000 16.38687 138 THR C O 1
ATOM 5734 N N . CYS C 1 139 ? 18.79131 52.58785 27.99802 1.000 14.10811 139 CYS C N 1
ATOM 5735 C CA . CYS C 1 139 ? 20.04011 52.09616 28.55395 1.000 14.57927 139 CYS C CA 1
ATOM 5736 C C . CYS C 1 139 ? 20.38462 50.75694 27.93937 1.000 14.20713 139 CYS C C 1
ATOM 5737 O O . CYS C 1 139 ? 19.50347 49.97890 27.55313 1.000 13.97808 139 CYS C O 1
ATOM 5745 N N . PHE C 1 140 ? 21.67672 50.47761 27.88514 1.000 15.06435 140 PHE C N 1
ATOM 5746 C CA . PHE C 1 140 ? 22.17268 49.14846 27.60459 1.000 15.89275 140 PHE C CA 1
ATOM 5747 C C . PHE C 1 140 ? 22.76298 48.63372 28.90053 1.000 15.01656 140 PHE C C 1
ATOM 5748 O O . PHE C 1 140 ? 23.66141 49.26974 29.46318 1.000 18.75691 140 PHE C O 1
ATOM 5765 N N . VAL C 1 141 ? 22.24510 47.50022 29.36930 1.000 14.44486 141 VAL C N 1
ATOM 5766 C CA . VAL C 1 141 ? 22.55723 46.95528 30.67982 1.000 14.41204 141 VAL C CA 1
ATOM 5767 C C . VAL C 1 141 ? 23.28381 45.62030 30.52237 1.000 14.21293 141 VAL C C 1
ATOM 5768 O O . VAL C 1 141 ? 22.94195 44.80054 29.65767 1.000 11.94369 141 VAL C O 1
ATOM 5781 N N . ARG C 1 142 ? 24.30795 45.42024 31.34812 1.000 14.20237 142 ARG C N 1
ATOM 5782 C CA . ARG C 1 142 ? 25.00510 44.15032 31.46032 1.000 12.93392 142 ARG C CA 1
ATOM 5783 C C . ARG C 1 142 ? 24.94367 43.70982 32.91297 1.000 15.95753 142 ARG C C 1
ATOM 5784 O O . ARG C 1 142 ? 25.36300 44.44326 33.82336 1.000 18.26035 142 ARG C O 1
ATOM 5805 N N . ASP C 1 143 ? 24.44084 42.50256 33.11985 1.000 16.84150 143 ASP C N 1
ATOM 5806 C CA . ASP C 1 143 ? 24.33395 41.90492 34.43242 1.000 13.59420 143 ASP C CA 1
ATOM 5807 C C . ASP C 1 143 ? 25.13822 40.61631 34.51062 1.000 13.54580 143 ASP C C 1
ATOM 5808 O O . ASP C 1 143 ? 25.28028 39.87564 33.52767 1.000 13.78551 143 ASP C O 1
ATOM 5817 N N . THR C 1 144 ? 25.57857 40.30012 35.71974 1.000 14.71452 144 THR C N 1
ATOM 5818 C CA . THR C 1 144 ? 26.00717 38.96753 36.07310 1.000 14.64506 144 THR C CA 1
ATOM 5819 C C . THR C 1 144 ? 25.11341 38.48700 37.19556 1.000 18.55460 144 THR C C 1
ATOM 5820 O O . THR C 1 144 ? 24.84562 39.22325 38.16135 1.000 16.65035 144 THR C O 1
ATOM 5831 N N . LEU C 1 145 ? 24.66250 37.24860 37.05569 1.000 14.52557 145 LEU C N 1
ATOM 5832 C CA . LEU C 1 145 ? 23.81996 36.59848 38.04435 1.000 17.09446 145 LEU C CA 1
ATOM 5833 C C . LEU C 1 145 ? 24.53734 35.34642 38.50166 1.000 18.65949 145 LEU C C 1
ATOM 5834 O O . LEU C 1 145 ? 25.26303 34.70843 37.72280 1.000 21.17589 145 LEU C O 1
ATOM 5850 N N . VAL C 1 146 ? 24.33451 34.98604 39.76949 1.000 18.34788 146 VAL C N 1
ATOM 5851 C CA . VAL C 1 146 ? 24.95326 33.79666 40.33637 1.000 19.08447 146 VAL C CA 1
ATOM 5852 C C . VAL C 1 146 ? 23.86260 33.03221 41.06614 1.000 19.98299 146 VAL C C 1
ATOM 5853 O O . VAL C 1 146 ? 22.84571 33.59229 41.46070 1.000 19.87322 146 VAL C O 1
ATOM 5866 N N . ARG C 1 147 ? 24.08746 31.73928 41.24506 1.000 21.81973 147 ARG C N 1
ATOM 5867 C CA . ARG C 1 147 ? 23.13174 30.87472 41.93038 1.000 23.23786 147 ARG C CA 1
ATOM 5868 C C . ARG C 1 147 ? 23.56862 30.70380 43.38048 1.000 28.91147 147 ARG C C 1
ATOM 5869 O O . ARG C 1 147 ? 24.70410 30.30064 43.64757 1.000 27.56636 147 ARG C O 1
ATOM 5890 N N . VAL C 1 148 ? 22.66463 31.01023 44.30881 1.000 21.80420 148 VAL C N 1
ATOM 5891 C CA . VAL C 1 148 ? 22.94296 30.92521 45.73730 1.000 21.97923 148 VAL C CA 1
ATOM 5892 C C . VAL C 1 148 ? 21.82007 30.13554 46.38197 1.000 20.95226 148 VAL C C 1
ATOM 5893 O O . VAL C 1 148 ? 20.65298 30.53940 46.32561 1.000 24.13673 148 VAL C O 1
ATOM 5906 N N . SER C 1 149 ? 22.16415 28.98837 46.95936 1.000 24.67301 149 SER C N 1
ATOM 5907 C CA . SER C 1 149 ? 21.16835 28.10107 47.54182 1.000 27.25901 149 SER C CA 1
ATOM 5908 C C . SER C 1 149 ? 20.01227 27.85764 46.57964 1.000 29.90476 149 SER C C 1
ATOM 5909 O O . SER C 1 149 ? 18.84139 27.93301 46.94469 1.000 26.30435 149 SER C O 1
ATOM 5917 N N . GLY C 1 150 ? 20.36074 27.60413 45.32631 1.000 26.35484 150 GLY C N 1
ATOM 5918 C CA . GLY C 1 150 ? 19.44459 27.13760 44.32225 1.000 32.73636 150 GLY C CA 1
ATOM 5919 C C . GLY C 1 150 ? 18.70335 28.18399 43.53883 1.000 36.18769 150 GLY C C 1
ATOM 5920 O O . GLY C 1 150 ? 17.93189 27.80813 42.65244 1.000 30.20832 150 GLY C O 1
ATOM 5924 N N . VAL C 1 151 ? 18.87284 29.46749 43.85960 1.000 28.72988 151 VAL C N 1
ATOM 5925 C CA . VAL C 1 151 ? 18.12558 30.55025 43.23055 1.000 29.31413 151 VAL C CA 1
ATOM 5926 C C . VAL C 1 151 ? 19.07486 31.62271 42.72279 1.000 27.47202 151 VAL C C 1
ATOM 5927 O O . VAL C 1 151 ? 20.17051 31.83201 43.25147 1.000 23.68516 151 VAL C O 1
ATOM 5940 N N . LEU C 1 152 ? 18.63093 32.33322 41.70073 1.000 20.18057 152 LEU C N 1
ATOM 5941 C CA . LEU C 1 152 ? 19.46649 33.37415 41.11693 1.000 20.06467 152 LEU C CA 1
ATOM 5942 C C . LEU C 1 152 ? 19.52272 34.62921 41.97321 1.000 21.59226 152 LEU C C 1
ATOM 5943 O O . LEU C 1 152 ? 18.53704 35.03309 42.59316 1.000 18.70557 152 LEU C O 1
ATOM 5959 N N . ARG C 1 153 ? 20.69589 35.26700 41.96232 1.000 16.86024 153 ARG C N 1
ATOM 5960 C CA . ARG C 1 153 ? 20.92908 36.54971 42.62431 1.000 16.41253 153 ARG C CA 1
ATOM 5961 C C . ARG C 1 153 ? 21.76449 37.43733 41.71404 1.000 19.72847 153 ARG C C 1
ATOM 5962 O O . ARG C 1 153 ? 22.60577 36.95278 40.96186 1.000 15.74737 153 ARG C O 1
ATOM 5983 N N . SER C 1 154 ? 21.56734 38.74791 41.81240 1.000 15.13398 154 SER C N 1
ATOM 5984 C CA . SER C 1 154 ? 22.38254 39.67816 41.04670 1.000 17.46495 154 SER C CA 1
ATOM 5985 C C . SER C 1 154 ? 23.75189 39.81699 41.70425 1.000 18.92341 154 SER C C 1
ATOM 5986 O O . SER C 1 154 ? 23.84396 40.12994 42.90748 1.000 15.81223 154 SER C O 1
ATOM 5994 N N . ARG C 1 155 ? 24.81340 39.65902 40.90801 1.000 17.61656 155 ARG C N 1
ATOM 5995 C CA . ARG C 1 155 ? 26.16750 39.91491 41.40223 1.000 19.77746 155 ARG C CA 1
ATOM 5996 C C . ARG C 1 155 ? 26.69676 41.26205 40.93722 1.000 15.72081 155 ARG C C 1
ATOM 5997 O O . ARG C 1 155 ? 27.41132 41.94376 41.67666 1.000 22.74751 155 ARG C O 1
ATOM 6018 N N . SER C 1 156 ? 26.41584 41.63059 39.69579 1.000 14.88760 156 SER C N 1
ATOM 6019 C CA . SER C 1 156 ? 26.88284 42.90783 39.18447 1.000 18.48364 156 SER C CA 1
ATOM 6020 C C . SER C 1 156 ? 25.88510 43.40671 38.15383 1.000 17.26700 156 SER C C 1
ATOM 6021 O O . SER C 1 156 ? 25.25308 42.61783 37.43765 1.000 14.17829 156 SER C O 1
ATOM 6029 N N . ARG C 1 157 ? 25.73957 44.72126 38.10636 1.000 13.51665 157 ARG C N 1
ATOM 6030 C CA . ARG C 1 157 ? 24.87298 45.38623 37.14501 1.000 16.48492 157 ARG C CA 1
ATOM 6031 C C . ARG C 1 157 ? 25.63930 46.61212 36.67624 1.000 17.92377 157 ARG C C 1
ATOM 6032 O O . ARG C 1 157 ? 26.12642 47.38722 37.50496 1.000 17.76571 157 ARG C O 1
ATOM 6053 N N . VAL C 1 158 ? 25.77807 46.77167 35.36441 1.000 12.90504 158 VAL C N 1
ATOM 6054 C CA . VAL C 1 158 ? 26.45698 47.92688 34.79252 1.000 11.20895 158 VAL C CA 1
ATOM 6055 C C . VAL C 1 158 ? 25.51262 48.56588 33.79013 1.000 18.36017 158 VAL C C 1
ATOM 6056 O O . VAL C 1 158 ? 25.12297 47.91967 32.81495 1.000 14.30101 158 VAL C O 1
ATOM 6069 N N . ILE C 1 159 ? 25.16938 49.82754 34.00650 1.000 16.37149 159 ILE C N 1
ATOM 6070 C CA . ILE C 1 159 ? 24.20158 50.54974 33.18591 1.000 14.65441 159 ILE C CA 1
ATOM 6071 C C . ILE C 1 159 ? 24.96144 51.55841 32.33597 1.000 16.60592 159 ILE C C 1
ATOM 6072 O O . ILE C 1 159 ? 25.68627 52.39962 32.87191 1.000 19.91330 159 ILE C O 1
ATOM 6088 N N . GLU C 1 160 ? 24.78819 51.49390 31.01343 1.000 17.91628 160 GLU C N 1
ATOM 6089 C CA . GLU C 1 160 ? 25.30753 52.52485 30.11750 1.000 15.76825 160 GLU C CA 1
ATOM 6090 C C . GLU C 1 160 ? 24.11133 53.28661 29.56551 1.000 16.04772 160 GLU C C 1
ATOM 6091 O O . GLU C 1 160 ? 23.26572 52.69914 28.88494 1.000 16.66191 160 GLU C O 1
ATOM 6103 N N . ARG C 1 161 ? 24.01000 54.56933 29.88974 1.000 16.24142 161 ARG C N 1
ATOM 6104 C CA . ARG C 1 161 ? 22.84886 55.33662 29.46756 1.000 13.37678 161 ARG C CA 1
ATOM 6105 C C . ARG C 1 161 ? 23.08280 55.87926 28.06169 1.000 17.00093 161 ARG C C 1
ATOM 6106 O O . ARG C 1 161 ? 24.14104 56.41655 27.77697 1.000 14.99602 161 ARG C O 1
ATOM 6127 N N . ASP C 1 162 ? 22.11766 55.67510 27.16423 1.000 12.45309 162 ASP C N 1
ATOM 6128 C CA . ASP C 1 162 ? 22.37576 55.96396 25.76175 1.000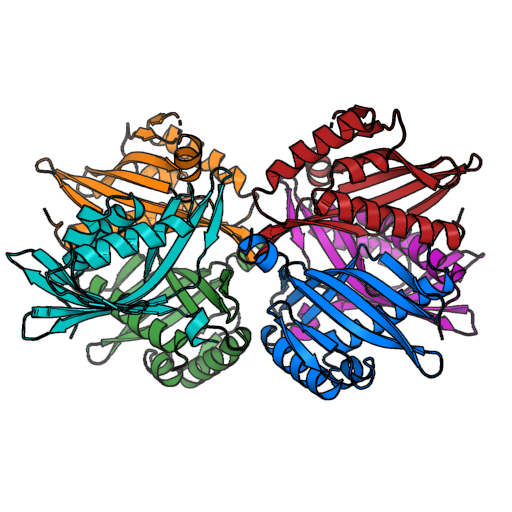 12.41709 162 ASP C CA 1
ATOM 6129 C C . ASP C 1 162 ? 22.57950 57.45533 25.50759 1.000 21.25614 162 ASP C C 1
ATOM 6130 O O . ASP C 1 162 ? 23.31734 57.81212 24.58687 1.000 17.25017 162 ASP C O 1
ATOM 6139 N N . ASP C 1 163 ? 21.92497 58.34092 26.27046 1.000 14.58094 163 ASP C N 1
ATOM 6140 C CA . ASP C 1 163 ? 22.16145 59.77535 26.04654 1.000 15.04290 163 ASP C CA 1
ATOM 6141 C C . ASP C 1 163 ? 23.60286 60.14493 26.38303 1.000 15.07001 163 ASP C C 1
ATOM 6142 O O . ASP C 1 163 ? 24.24626 60.92258 25.66247 1.000 16.26147 163 ASP C O 1
ATOM 6151 N N . LEU C 1 164 ? 24.15066 59.53769 27.43508 1.000 15.35851 164 LEU C N 1
ATOM 6152 C CA . LEU C 1 164 ? 25.53819 59.78493 27.81885 1.000 16.71008 164 LEU C CA 1
ATOM 6153 C C . LEU C 1 164 ? 26.50144 59.23442 26.78298 1.000 16.73103 164 LEU C C 1
ATOM 6154 O O . LEU C 1 164 ? 27.54274 59.84723 26.50524 1.000 15.53201 164 LEU C O 1
ATOM 6170 N N . VAL C 1 165 ? 26.18043 58.07707 26.20423 1.000 21.15905 165 VAL C N 1
ATOM 6171 C CA . VAL C 1 165 ? 27.00556 57.52549 25.13033 1.000 21.31809 165 VAL C CA 1
ATOM 6172 C C . VAL C 1 165 ? 27.00408 58.45453 23.92916 1.000 20.63729 165 VAL C C 1
ATOM 6173 O O . VAL C 1 165 ? 28.05215 58.74085 23.33668 1.000 19.97792 165 VAL C O 1
ATOM 6186 N N . VAL C 1 166 ? 25.82719 58.92967 23.53546 1.000 16.28406 166 VAL C N 1
ATOM 6187 C CA . VAL C 1 166 ? 25.73887 59.86425 22.41919 1.000 17.95995 166 VAL C CA 1
ATOM 6188 C C . VAL C 1 166 ? 26.56778 61.11957 22.70878 1.000 18.90462 166 VAL C C 1
ATOM 6189 O O . VAL C 1 166 ? 27.30771 61.62053 21.84913 1.000 20.25659 166 VAL C O 1
ATOM 6202 N N . ARG C 1 167 ? 26.42842 61.65897 23.91254 1.000 18.38137 167 ARG C N 1
ATOM 6203 C CA . ARG C 1 167 ? 27.16869 62.87186 24.26698 1.000 19.38955 167 ARG C CA 1
ATOM 6204 C C . ARG C 1 167 ? 28.67114 62.65344 24.14870 1.000 21.34436 167 ARG C C 1
ATOM 6205 O O . ARG C 1 167 ? 29.38681 63.49932 23.60623 1.000 23.21186 167 ARG C O 1
ATOM 6226 N N . ALA C 1 168 ? 29.15408 61.48831 24.58152 1.000 25.07443 168 ALA C N 1
ATOM 6227 C CA . ALA C 1 168 ? 30.58229 61.18575 24.50147 1.000 38.87014 168 ALA C CA 1
ATOM 6228 C C . ALA C 1 168 ? 31.09151 61.06964 23.06937 1.000 35.40121 168 ALA C C 1
ATOM 6229 O O . ALA C 1 168 ? 32.29045 61.27815 22.83052 1.000 36.32122 168 ALA C O 1
ATOM 6236 N N . ARG C 1 169 ? 30.22488 60.74998 22.11718 1.000 30.53782 169 ARG C N 1
ATOM 6237 C CA . ARG C 1 169 ? 30.61568 60.66527 20.71324 1.000 34.74524 169 ARG C CA 1
ATOM 6238 C C . ARG C 1 169 ? 30.63028 62.01100 19.98882 1.000 42.82107 169 ARG C C 1
ATOM 6239 O O . ARG C 1 169 ? 29.85045 62.91502 20.30632 1.000 53.77851 169 ARG C O 1
ATOM 6260 N N . LYS D 1 30 ? 22.70422 104.36350 16.21981 1.000 52.21543 30 LYS D N 1
ATOM 6261 C CA . LYS D 1 30 ? 23.09606 102.95916 16.24401 1.000 47.60825 30 LYS D CA 1
ATOM 6262 C C . LYS D 1 30 ? 22.18274 102.19465 17.20678 1.000 31.45825 30 LYS D C 1
ATOM 6263 O O . LYS D 1 30 ? 21.46482 101.33390 16.76194 1.000 29.22547 30 LYS D O 1
ATOM 6281 N N . LEU D 1 31 ? 22.19307 102.51100 18.50477 1.000 24.20737 31 LEU D N 1
ATOM 6282 C CA . LEU D 1 31 ? 21.31619 101.78845 19.43651 1.000 20.13434 31 LEU D CA 1
ATOM 6283 C C . LEU D 1 31 ? 19.85819 102.18673 19.19424 1.000 17.33786 31 LEU D C 1
ATOM 6284 O O . LEU D 1 31 ? 19.57041 103.37000 18.98912 1.000 20.71290 31 LEU D O 1
ATOM 6300 N N . PRO D 1 32 ? 18.93044 101.22263 19.23163 1.000 21.06937 32 PRO D N 1
ATOM 6301 C CA . PRO D 1 32 ? 17.50729 101.53274 19.05474 1.000 20.13468 32 PRO D CA 1
ATOM 6302 C C . PRO D 1 32 ? 16.94725 102.17662 20.30968 1.000 15.67252 32 PRO D C 1
ATOM 6303 O O . PRO D 1 32 ? 17.41757 101.92310 21.42012 1.000 18.77045 32 PRO D O 1
ATOM 6314 N N . SER D 1 33 ? 15.90419 102.98718 20.11813 1.000 16.37816 33 SER D N 1
ATOM 6315 C CA . SER D 1 33 ? 15.23505 103.55414 21.28313 1.000 16.82508 33 SER D CA 1
ATOM 6316 C C . SER D 1 33 ? 14.65875 102.41956 22.12861 1.000 13.49002 33 SER D C 1
ATOM 6317 O O . SER D 1 33 ? 14.34557 101.33626 21.60830 1.000 13.58755 33 SER D O 1
ATOM 6325 N N . PRO D 1 34 ? 14.46853 102.62750 23.43908 1.000 13.23566 34 PRO D N 1
ATOM 6326 C CA . PRO D 1 34 ? 13.81369 101.56380 24.20660 1.000 13.96101 34 PRO D CA 1
ATOM 6327 C C . PRO D 1 34 ? 12.41306 101.25581 23.68258 1.000 14.68950 34 PRO D C 1
ATOM 6328 O O . PRO D 1 34 ? 11.99354 100.08754 23.71656 1.000 13.82395 34 PRO D O 1
ATOM 6339 N N . GLU D 1 35 ? 11.68672 102.26593 23.18065 1.000 13.80800 35 GLU D N 1
ATOM 6340 C CA . GLU D 1 35 ? 10.35549 102.00201 22.64815 1.000 14.38658 35 GLU D CA 1
ATOM 6341 C C . GLU D 1 35 ? 10.43960 101.05394 21.46839 1.000 15.51902 35 GLU D C 1
ATOM 6342 O O . GLU D 1 35 ? 9.66719 100.09420 21.36128 1.000 13.43105 35 GLU D O 1
ATOM 6354 N N . LEU D 1 36 ? 11.37571 101.30966 20.56281 1.000 14.40076 36 LEU D N 1
ATOM 6355 C CA . LEU D 1 36 ? 11.51897 100.42979 19.40435 1.000 15.18379 36 LEU D CA 1
ATOM 6356 C C . LEU D 1 36 ? 11.92089 99.02330 19.83842 1.000 18.74333 36 LEU D C 1
ATOM 6357 O O . LEU D 1 36 ? 11.35934 98.02758 19.36115 1.000 15.38021 36 LEU D O 1
ATOM 6373 N N . TYR D 1 37 ? 12.88224 98.91984 20.75411 1.000 13.54923 37 TYR D N 1
ATOM 6374 C CA . TYR D 1 37 ? 13.31573 97.60637 21.22212 1.000 11.09094 37 TYR D CA 1
ATOM 6375 C C . TYR D 1 37 ? 12.14342 96.81203 21.78062 1.000 12.80690 37 TYR D C 1
ATOM 6376 O O . TYR D 1 37 ? 11.95904 95.63871 21.43937 1.000 14.86297 37 TYR D O 1
ATOM 6394 N N . VAL D 1 38 ? 11.34174 97.43344 22.64520 1.000 13.33455 38 VAL D N 1
ATOM 6395 C CA . VAL D 1 38 ? 10.19589 96.74176 23.22823 1.000 12.93681 38 VAL D CA 1
ATOM 6396 C C . VAL D 1 38 ? 9.20776 96.32394 22.15841 1.000 13.25777 38 VAL D C 1
ATOM 6397 O O . VAL D 1 38 ? 8.69377 95.19390 22.18000 1.000 16.68443 38 VAL D O 1
ATOM 6410 N N . GLU D 1 39 ? 8.92113 97.23077 21.22253 1.000 15.24157 39 GLU D N 1
ATOM 6411 C CA . GLU D 1 39 ? 7.97479 96.94781 20.14879 1.000 13.53204 39 GLU D CA 1
ATOM 6412 C C . GLU D 1 39 ? 8.42271 95.74153 19.33378 1.000 14.13802 39 GLU D C 1
ATOM 6413 O O . GLU D 1 39 ? 7.59003 94.90424 18.95336 1.000 12.89435 39 GLU D O 1
ATOM 6425 N N . VAL D 1 40 ? 9.73397 95.63759 19.06650 1.000 16.23156 40 VAL D N 1
ATOM 6426 C CA . VAL D 1 40 ? 10.27017 94.49284 18.33167 1.000 16.26733 40 VAL D CA 1
ATOM 6427 C C . VAL D 1 40 ? 10.09678 93.19830 19.12395 1.000 14.43737 40 VAL D C 1
ATOM 6428 O O . VAL D 1 40 ? 9.67631 92.17944 18.56143 1.000 15.44459 40 VAL D O 1
ATOM 6441 N N . THR D 1 41 ? 10.37138 93.20732 20.44280 1.000 13.90749 41 THR D N 1
ATOM 6442 C CA . THR D 1 41 ? 10.16929 91.96664 21.20509 1.000 15.59705 41 THR D CA 1
ATOM 6443 C C . THR D 1 41 ? 8.70481 91.52997 21.17088 1.000 13.24847 41 THR D C 1
ATOM 6444 O O . THR D 1 41 ? 8.39288 90.32610 21.14051 1.000 15.25186 41 THR D O 1
ATOM 6455 N N . GLN D 1 42 ? 7.78510 92.49059 21.25055 1.000 10.99717 42 GLN D N 1
ATOM 6456 C CA . GLN D 1 42 ? 6.36502 92.15794 21.25636 1.000 12.68169 42 GLN D CA 1
ATOM 6457 C C . GLN D 1 42 ? 5.90043 91.70127 19.88146 1.000 15.86355 42 GLN D C 1
ATOM 6458 O O . GLN D 1 42 ? 5.08090 90.77904 19.76368 1.000 13.22724 42 GLN D O 1
ATOM 6472 N N . PHE D 1 43 ? 6.41747 92.33493 18.83666 1.000 15.94198 43 PHE D N 1
ATOM 6473 C CA . PHE D 1 43 ? 6.13123 91.88707 17.47962 1.000 15.04662 43 PHE D CA 1
ATOM 6474 C C . PHE D 1 43 ? 6.49577 90.40790 17.29702 1.000 12.78086 43 PHE D C 1
ATOM 6475 O O . PHE D 1 43 ? 5.70216 89.61952 16.75249 1.000 15.38407 43 PHE D O 1
ATOM 6492 N N . TYR D 1 44 ? 7.70925 90.02285 17.72590 1.000 12.15902 44 TYR D N 1
ATOM 6493 C CA . TYR D 1 44 ? 8.16807 88.65587 17.52434 1.000 13.76932 44 TYR D CA 1
ATOM 6494 C C . TYR D 1 44 ? 7.42840 87.68656 18.43169 1.000 15.67590 44 TYR D C 1
ATOM 6495 O O . TYR D 1 44 ? 7.06578 86.59138 17.99636 1.000 15.55646 44 TYR D O 1
ATOM 6513 N N . ALA D 1 45 ? 7.16549 88.07376 19.68556 1.000 12.64889 45 ALA D N 1
ATOM 6514 C CA . ALA D 1 45 ? 6.40755 87.18476 20.55652 1.000 14.38901 45 ALA D CA 1
ATOM 6515 C C . ALA D 1 45 ? 5.05953 86.86227 19.91776 1.000 16.32652 45 ALA D C 1
ATOM 6516 O O . ALA D 1 45 ? 4.67302 85.69997 19.80336 1.000 16.12113 45 ALA D O 1
ATOM 6523 N N . ARG D 1 46 ? 4.35130 87.88722 19.42908 1.000 17.01864 46 ARG D N 1
ATOM 6524 C CA . ARG D 1 46 ? 3.02530 87.64800 18.85394 1.000 20.38225 46 ARG D CA 1
ATOM 6525 C C . ARG D 1 46 ? 3.11848 86.85976 17.55917 1.000 19.53533 46 ARG D C 1
ATOM 6526 O O . ARG D 1 46 ? 2.31019 85.96795 17.31600 1.000 18.94863 46 ARG D O 1
ATOM 6547 N N . GLN D 1 47 ? 4.10232 87.15710 16.72071 1.000 14.93168 47 GLN D N 1
ATOM 6548 C CA . GLN D 1 47 ? 4.25465 86.43273 15.45859 1.000 15.00782 47 GLN D CA 1
ATOM 6549 C C . GLN D 1 47 ? 4.53063 84.94513 15.68982 1.000 16.21040 47 GLN D C 1
ATOM 6550 O O . GLN D 1 47 ? 3.93533 84.08788 15.02707 1.000 20.63916 47 GLN D O 1
ATOM 6564 N N . MET D 1 48 ? 5.40451 84.61580 16.64511 1.000 13.14972 48 MET D N 1
ATOM 6565 C CA . MET D 1 48 ? 5.72018 83.21456 16.87020 1.000 13.73249 48 MET D CA 1
ATOM 6566 C C . MET D 1 48 ? 4.57985 82.51362 17.59516 1.000 20.34104 48 MET D C 1
ATOM 6567 O O . MET D 1 48 ? 4.31595 81.33711 17.34250 1.000 17.64107 48 MET D O 1
ATOM 6581 N N . HIS D 1 49 ? 3.90909 83.19820 18.52827 1.000 13.89167 49 HIS D N 1
ATOM 6582 C CA . HIS D 1 49 ? 2.75814 82.55565 19.16536 1.000 14.80903 49 HIS D CA 1
ATOM 6583 C C . HIS D 1 49 ? 1.74664 82.13585 18.11904 1.000 15.37724 49 HIS D C 1
ATOM 6584 O O . HIS D 1 49 ? 1.16542 81.05261 18.20399 1.000 16.79213 49 HIS D O 1
ATOM 6598 N N . ARG D 1 50 ? 1.51473 82.99282 17.12659 1.000 17.66694 50 ARG D N 1
ATOM 6599 C CA . ARG D 1 50 ? 0.57385 82.65408 16.07024 1.000 18.62741 50 ARG D CA 1
ATOM 6600 C C . ARG D 1 50 ? 1.08040 81.46736 15.26877 1.000 22.13283 50 ARG D C 1
ATOM 6601 O O . ARG D 1 50 ? 0.32795 80.52267 14.99540 1.000 22.33656 50 ARG D O 1
ATOM 6622 N N . MET D 1 51 ? 2.35358 81.49392 14.86949 1.000 16.36931 51 MET D N 1
ATOM 6623 C CA . MET D 1 51 ? 2.82764 80.38522 14.04498 1.000 16.83133 51 MET D CA 1
ATOM 6624 C C . MET D 1 51 ? 2.80058 79.07349 14.81890 1.000 17.27852 51 MET D C 1
ATOM 6625 O O . MET D 1 51 ? 2.35794 78.04323 14.29121 1.000 18.37772 51 MET D O 1
ATOM 6639 N N . ASP D 1 52 ? 3.31162 79.08881 16.05319 1.000 16.82161 52 ASP D N 1
ATOM 6640 C CA . ASP D 1 52 ? 3.35409 77.88034 16.86982 1.000 17.78203 52 ASP D CA 1
ATOM 6641 C C . ASP D 1 52 ? 1.96299 77.40601 17.24627 1.000 19.70906 52 ASP D C 1
ATOM 6642 O O . ASP D 1 52 ? 1.78491 76.21506 17.53836 1.000 21.67015 52 ASP D O 1
ATOM 6651 N N . GLY D 1 53 ? 0.99184 78.30822 17.25620 1.000 23.63347 53 GLY D N 1
ATOM 6652 C CA . GLY D 1 53 ? -0.38062 77.96721 17.55644 1.000 26.87409 53 GLY D CA 1
ATOM 6653 C C . GLY D 1 53 ? -1.22870 77.62872 16.34605 1.000 31.99892 53 GLY D C 1
ATOM 6654 O O . GLY D 1 53 ? -2.45879 77.59345 16.46138 1.000 30.23149 53 GLY D O 1
ATOM 6658 N N . ASP D 1 54 ? -0.61332 77.42616 15.18141 1.000 26.21497 54 ASP D N 1
ATOM 6659 C CA . ASP D 1 54 ? -1.29803 77.04504 13.94554 1.000 37.76102 54 ASP D CA 1
ATOM 6660 C C . ASP D 1 54 ? -2.22990 78.13155 13.42499 1.000 40.07633 54 ASP D C 1
ATOM 6661 O O . ASP D 1 54 ? -3.18681 77.83293 12.68218 1.000 34.04109 54 ASP D O 1
ATOM 6670 N N . ASP D 1 55 ? -1.98794 79.38767 13.81239 1.000 25.46162 55 ASP D N 1
ATOM 6671 C CA . ASP D 1 55 ? -2.69967 80.52641 13.23388 1.000 26.61580 55 ASP D CA 1
ATOM 6672 C C . ASP D 1 55 ? -1.87951 81.05323 12.05579 1.000 28.00526 55 ASP D C 1
ATOM 6673 O O . ASP D 1 55 ? -1.24847 82.10808 12.10639 1.000 26.08998 55 ASP D O 1
ATOM 6682 N N . PHE D 1 56 ? -1.89754 80.27361 10.97508 1.000 26.57022 56 PHE D N 1
ATOM 6683 C CA . PHE D 1 56 ? -0.98643 80.53785 9.86718 1.000 30.65130 56 PHE D CA 1
ATOM 6684 C C . PHE D 1 56 ? -1.34883 81.80654 9.11889 1.000 26.84191 56 PHE D C 1
ATOM 6685 O O . PHE D 1 56 ? -0.45187 82.52763 8.65472 1.000 30.87699 56 PHE D O 1
ATOM 6702 N N . GLY D 1 57 ? -2.64685 82.10075 9.01523 1.000 31.93173 57 GLY D N 1
ATOM 6703 C CA . GLY D 1 57 ? -3.07843 83.35922 8.42595 1.000 37.52226 57 GLY D CA 1
ATOM 6704 C C . GLY D 1 57 ? -2.68736 84.55728 9.27429 1.000 40.57563 57 GLY D C 1
ATOM 6705 O O . GLY D 1 57 ? -2.24980 85.58640 8.75282 1.000 28.24569 57 GLY D O 1
ATOM 6709 N N . GLY D 1 58 ? -2.86734 84.45163 10.58998 1.000 31.78970 58 GLY D N 1
ATOM 6710 C CA . GLY D 1 58 ? -2.45505 85.52825 11.46642 1.000 30.89934 58 GLY D CA 1
ATOM 6711 C C . GLY D 1 58 ? -0.95503 85.72900 11.44487 1.000 27.06576 58 GLY D C 1
ATOM 6712 O O . GLY D 1 58 ? -0.47554 86.85951 11.52127 1.000 25.40995 58 GLY D O 1
ATOM 6716 N N . PHE D 1 59 ? -0.19686 84.62728 11.35703 1.000 25.74046 59 PHE D N 1
ATOM 6717 C CA . PHE D 1 59 ? 1.24264 84.71257 11.14026 1.000 22.08223 59 PHE D CA 1
ATOM 6718 C C . PHE D 1 59 ? 1.55006 85.46820 9.85625 1.000 22.79186 59 PHE D C 1
ATOM 6719 O O . PHE D 1 59 ? 2.39716 86.36884 9.82889 1.000 20.90647 59 PHE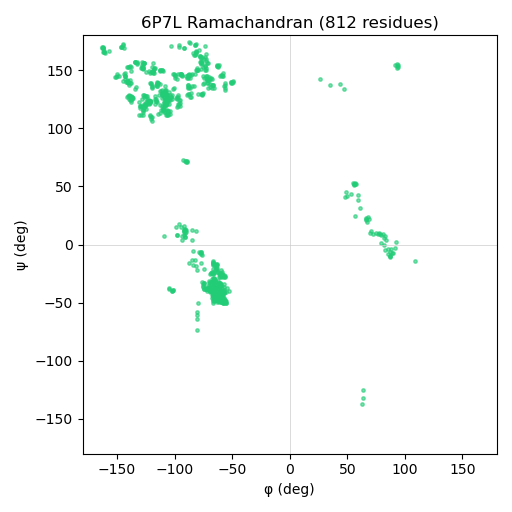 D O 1
ATOM 6736 N N . ALA D 1 60 ? 0.88657 85.08871 8.76791 1.000 23.56768 60 ALA D N 1
ATOM 6737 C CA . ALA D 1 60 ? 1.16539 85.71164 7.47901 1.000 39.91449 60 ALA D CA 1
ATOM 6738 C C . ALA D 1 60 ? 0.76788 87.18405 7.46591 1.000 27.76423 60 ALA D C 1
ATOM 6739 O O . ALA D 1 60 ? 1.39896 87.98506 6.76697 1.000 27.42405 60 ALA D O 1
ATOM 6746 N N . ALA D 1 61 ? -0.24766 87.56438 8.25595 1.000 27.45104 61 ALA D N 1
ATOM 6747 C CA . ALA D 1 61 ? -0.69524 88.94959 8.29378 1.000 31.74584 61 ALA D CA 1
ATOM 6748 C C . ALA D 1 61 ? 0.35462 89.87610 8.89393 1.000 24.86473 61 ALA D C 1
ATOM 6749 O O . ALA D 1 61 ? 0.25363 91.09884 8.73303 1.000 28.15564 61 ALA D O 1
ATOM 6756 N N . THR D 1 62 ? 1.35505 89.32599 9.57658 1.000 20.31009 62 THR D N 1
ATOM 6757 C CA . THR D 1 62 ? 2.42583 90.16659 10.10030 1.000 22.77925 62 THR D CA 1
ATOM 6758 C C . THR D 1 62 ? 3.42721 90.58226 9.02912 1.000 20.16266 62 THR D C 1
ATOM 6759 O O . THR D 1 62 ? 4.33898 91.37233 9.32741 1.000 21.25890 62 THR D O 1
ATOM 6770 N N . PHE D 1 63 ? 3.30640 90.04068 7.81522 1.000 24.09684 63 PHE D N 1
ATOM 6771 C CA . PHE D 1 63 ? 4.17338 90.37963 6.69703 1.000 19.65978 63 PHE D CA 1
ATOM 6772 C C . PHE D 1 63 ? 3.49361 91.35706 5.74638 1.000 21.96326 63 PHE D C 1
ATOM 6773 O O . PHE D 1 63 ? 2.29282 91.25690 5.47457 1.000 23.36054 63 PHE D O 1
ATOM 6790 N N . VAL D 1 64 ? 4.29070 92.23933 5.15075 1.000 26.26047 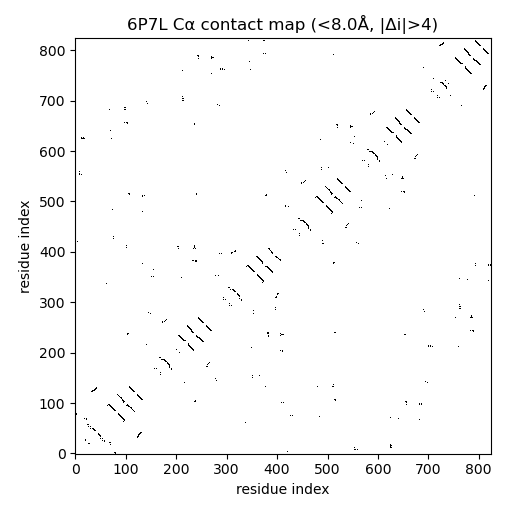64 VAL D N 1
ATOM 6791 C CA . VAL D 1 64 ? 3.74151 93.17329 4.17649 1.000 29.00396 64 VAL D CA 1
ATOM 6792 C C . VAL D 1 64 ? 3.51146 92.47501 2.83541 1.000 24.39122 64 VAL D C 1
ATOM 6793 O O . VAL D 1 64 ? 4.07576 91.42492 2.52312 1.000 27.03445 64 VAL D O 1
ATOM 6806 N N . ALA D 1 65 ? 2.68709 93.10288 2.01461 1.000 25.09382 65 ALA D N 1
ATOM 6807 C CA . ALA D 1 65 ? 2.51467 92.63826 0.65027 1.000 26.73829 65 ALA D CA 1
ATOM 6808 C C . ALA D 1 65 ? 3.87938 92.61915 -0.02522 1.000 32.19453 65 ALA D C 1
ATOM 6809 O O . ALA D 1 65 ? 4.66985 93.55584 0.10769 1.000 39.81463 65 ALA D O 1
ATOM 6816 N N . GLY D 1 66 ? 4.16400 91.55439 -0.75624 1.000 37.10685 66 GLY D N 1
ATOM 6817 C CA . GLY D 1 66 ? 5.47057 91.49899 -1.39568 1.000 46.19056 66 GLY D CA 1
ATOM 6818 C C . GLY D 1 66 ? 6.65345 91.25328 -0.48187 1.000 31.98206 66 GLY D C 1
ATOM 6819 O O . GLY D 1 66 ? 7.80003 91.35058 -0.93189 1.000 31.29711 66 GLY D O 1
ATOM 6823 N N . ALA D 1 67 ? 6.41710 90.92592 0.78153 1.000 24.17527 67 ALA D N 1
ATOM 6824 C CA . ALA D 1 67 ? 7.50346 90.50892 1.65901 1.000 22.82712 67 ALA D CA 1
ATOM 6825 C C . ALA D 1 67 ? 8.22626 89.28627 1.08201 1.000 24.52125 67 ALA D C 1
ATOM 6826 O O . ALA D 1 67 ? 7.62918 88.44122 0.41160 1.000 28.02254 67 ALA D O 1
ATOM 6833 N N . GLU D 1 68 ? 9.53351 89.20951 1.33615 1.000 24.40908 68 GLU D N 1
ATOM 6834 C CA . GLU D 1 68 ? 10.38572 88.11907 0.85650 1.000 26.92773 68 GLU D CA 1
ATOM 6835 C C . GLU D 1 68 ? 10.84738 87.25532 2.03057 1.000 27.71375 68 GLU D C 1
ATOM 6836 O O . GLU D 1 68 ? 11.42378 87.76973 2.99128 1.000 29.30096 68 GLU D O 1
ATOM 6840 N N . PHE D 1 69 ? 10.61386 85.94691 1.93371 1.000 28.89967 69 PHE D N 1
ATOM 6841 C CA . PHE D 1 69 ? 10.97624 84.95946 2.95483 1.000 23.20807 69 PHE D CA 1
ATOM 6842 C C . PHE D 1 69 ? 11.90728 83.94531 2.29081 1.000 24.60537 69 PHE D C 1
ATOM 6843 O O . PHE D 1 69 ? 11.48380 83.19494 1.39882 1.000 30.52407 69 PHE D O 1
ATOM 6860 N N . ARG D 1 70 ? 13.18271 83.95070 2.68261 1.000 26.76412 70 ARG D N 1
ATOM 6861 C CA . ARG D 1 70 ? 14.20452 83.09912 2.07641 1.000 35.86680 70 ARG D CA 1
ATOM 6862 C C . ARG D 1 70 ? 14.53658 81.96534 3.04185 1.000 26.14272 70 ARG D C 1
ATOM 6863 O O . ARG D 1 70 ? 15.04016 82.20283 4.14675 1.000 26.44769 70 ARG D O 1
ATOM 6867 N N . LEU D 1 71 ? 14.22287 80.74367 2.63313 1.000 29.92714 71 LEU D N 1
ATOM 6868 C CA . LEU D 1 71 ? 14.44030 79.55472 3.45760 1.000 51.26339 71 LEU D CA 1
ATOM 6869 C C . LEU D 1 71 ? 15.87800 79.05450 3.40949 1.000 29.66335 71 LEU D C 1
ATOM 6870 O O . LEU D 1 71 ? 16.66288 79.52389 2.59682 1.000 51.71112 71 LEU D O 1
ATOM 6886 N N . THR D 1 75 ? 15.19182 78.67719 -1.39393 1.000 42.35670 75 THR D N 1
ATOM 6887 C CA . THR D 1 75 ? 13.87026 78.96102 -1.95604 1.000 50.11313 75 THR D CA 1
ATOM 6888 C C . THR D 1 75 ? 13.26179 80.22324 -1.33671 1.000 60.61103 75 THR D C 1
ATOM 6889 O O . THR D 1 75 ? 13.33718 80.41947 -0.12340 1.000 54.06916 75 THR D O 1
ATOM 6893 N N . VAL D 1 76 ? 12.64614 81.06191 -2.16815 1.000 39.47689 76 VAL D N 1
ATOM 6894 C CA . VAL D 1 76 ? 12.07304 82.32953 -1.73021 1.000 51.22769 76 VAL D CA 1
ATOM 6895 C C . VAL D 1 76 ? 10.55974 82.23728 -1.82239 1.000 68.90286 76 VAL D C 1
ATOM 6896 O O . VAL D 1 76 ? 10.01977 81.77953 -2.83614 1.000 85.07089 76 VAL D O 1
ATOM 6908 N N . LEU D 1 77 ? 9.88023 82.66995 -0.76480 1.000 39.92132 77 LEU D N 1
ATOM 6909 C CA . LEU D 1 77 ? 8.43756 82.87067 -0.76471 1.000 32.75276 77 LEU D CA 1
ATOM 6910 C C . LEU D 1 77 ? 8.15018 84.36058 -0.78516 1.000 33.07610 77 LEU D C 1
ATOM 6911 O O . LEU D 1 77 ? 8.69710 85.10576 0.02618 1.000 30.38280 77 LEU D O 1
ATOM 6927 N N . THR D 1 78 ? 7.30484 84.79944 -1.70992 1.000 32.10786 78 THR D N 1
ATOM 6928 C CA . THR D 1 78 ? 6.97789 86.21236 -1.84707 1.000 28.68405 78 THR D CA 1
ATOM 6929 C C . THR D 1 78 ? 5.50272 86.42709 -1.55251 1.000 29.88445 78 THR D C 1
ATOM 6930 O O . THR D 1 78 ? 4.63710 85.81937 -2.20395 1.000 30.60952 78 THR D O 1
ATOM 6941 N N . GLY D 1 79 ? 5.21981 87.30305 -0.59402 1.000 29.22474 79 GLY D N 1
ATOM 6942 C CA . GLY D 1 79 ? 3.86106 87.68577 -0.28891 1.000 33.41662 79 GLY D CA 1
ATOM 6943 C C . GLY D 1 79 ? 3.25376 86.86463 0.82625 1.000 29.71727 79 GLY D C 1
ATOM 6944 O O . GLY D 1 79 ? 3.64592 85.71964 1.07143 1.000 29.35859 79 GLY D O 1
ATOM 6948 N N . PRO D 1 80 ? 2.27198 87.44141 1.52351 1.000 28.37434 80 PRO D N 1
ATOM 6949 C CA . PRO D 1 80 ? 1.66433 86.71131 2.64684 1.000 33.91709 80 PRO D CA 1
ATOM 6950 C C . PRO D 1 80 ? 1.01388 85.40547 2.23157 1.000 27.89336 80 PRO D C 1
ATOM 6951 O O . PRO D 1 80 ? 1.08551 84.41883 2.97118 1.000 28.74350 80 PRO D O 1
ATOM 6962 N N . GLU D 1 81 ? 0.37991 85.34901 1.06111 1.000 28.09552 81 GLU D N 1
ATOM 6963 C CA . GLU D 1 81 ? -0.26317 84.09307 0.69603 1.000 49.72437 81 GLU D CA 1
ATOM 6964 C C . GLU D 1 81 ? 0.75588 82.95973 0.61444 1.000 28.86185 81 GLU D C 1
ATOM 6965 O O . GLU D 1 81 ? 0.54425 81.87648 1.16706 1.000 33.26828 81 GLU D O 1
ATOM 6977 N N . ALA D 1 82 ? 1.88309 83.19378 -0.06577 1.000 29.23845 82 ALA D N 1
ATOM 6978 C CA . ALA D 1 82 ? 2.88552 82.13961 -0.19755 1.000 28.38414 82 ALA D CA 1
ATOM 6979 C C . ALA D 1 82 ? 3.50960 81.81701 1.15008 1.000 30.96447 82 ALA D C 1
ATOM 6980 O O . ALA D 1 82 ? 3.79539 80.65133 1.45511 1.000 27.79367 82 ALA D O 1
ATOM 6987 N N . ILE D 1 83 ? 3.71882 82.84039 1.97977 1.000 31.30736 83 ILE D N 1
ATOM 6988 C CA . ILE D 1 83 ? 4.32902 82.61697 3.28224 1.000 29.71412 83 ILE D CA 1
ATOM 6989 C C . ILE D 1 83 ? 3.40120 81.79212 4.16265 1.000 24.67049 83 ILE D C 1
ATOM 6990 O O . ILE D 1 83 ? 3.84492 80.88314 4.87862 1.000 25.51724 83 ILE D O 1
ATOM 7006 N N . GLU D 1 84 ? 2.09519 82.05592 4.09080 1.000 25.88236 84 GLU D N 1
ATOM 7007 C CA . GLU D 1 84 ? 1.15359 81.24445 4.85009 1.000 27.94415 84 GLU D CA 1
ATOM 7008 C C . GLU D 1 84 ? 1.19264 79.79047 4.39165 1.000 30.43485 84 GLU D C 1
ATOM 7009 O O . GLU D 1 84 ? 1.25778 78.86574 5.20840 1.000 28.95564 84 GLU D O 1
ATOM 7021 N N . ALA D 1 85 ? 1.12610 79.57226 3.07912 1.000 28.16048 85 ALA D N 1
ATOM 7022 C CA . ALA D 1 85 ? 1.09914 78.21328 2.55343 1.000 30.23729 85 ALA D CA 1
ATOM 7023 C C . ALA D 1 85 ? 2.37229 77.46126 2.90474 1.000 28.72155 85 ALA D C 1
ATOM 7024 O O . ALA D 1 85 ? 2.32612 76.27942 3.26800 1.000 33.41375 85 ALA D O 1
ATOM 7031 N N . GLY D 1 86 ? 3.51679 78.13608 2.81090 1.000 30.21315 86 GLY D N 1
ATOM 7032 C CA . GLY D 1 86 ? 4.77584 77.50384 3.15911 1.000 35.83920 86 GLY D CA 1
ATOM 7033 C C . GLY D 1 86 ? 4.87598 77.18507 4.63548 1.000 35.85869 86 GLY D C 1
ATOM 7034 O O . GLY D 1 86 ? 5.38435 76.12616 5.01728 1.000 35.47023 86 GLY D O 1
ATOM 7038 N N . ALA D 1 87 ? 4.38960 78.09097 5.48981 1.000 27.37660 87 ALA D N 1
ATOM 7039 C CA . ALA D 1 87 ? 4.41755 77.82745 6.92470 1.000 34.06513 87 ALA D CA 1
ATOM 7040 C C . ALA D 1 87 ? 3.53411 76.63666 7.27756 1.000 28.52801 87 ALA D C 1
ATOM 7041 O O . ALA D 1 87 ? 3.92003 75.78030 8.08622 1.000 29.33533 87 ALA D O 1
ATOM 7048 N N . ARG D 1 88 ? 2.34465 76.56386 6.66866 1.000 25.98453 88 ARG D N 1
ATOM 7049 C CA . ARG D 1 88 ? 1.45332 75.43936 6.90908 1.000 30.58798 88 ARG D CA 1
ATOM 7050 C C . ARG D 1 88 ? 2.11355 74.14210 6.48167 1.000 35.68066 88 ARG D C 1
ATOM 7051 O O . ARG D 1 88 ? 2.06547 73.13518 7.20374 1.000 35.36643 88 ARG D O 1
ATOM 7072 N N . ALA D 1 89 ? 2.75458 74.15862 5.31529 1.000 35.25394 89 ALA D N 1
ATOM 7073 C CA . ALA D 1 89 ? 3.42593 72.96771 4.82191 1.000 32.13183 89 ALA D CA 1
ATOM 7074 C C . ALA D 1 89 ? 4.57453 72.56953 5.73961 1.000 48.78758 89 ALA D C 1
ATOM 7075 O O . ALA D 1 89 ? 4.71294 71.39359 6.10394 1.000 36.86133 89 ALA D O 1
ATOM 7082 N N . ALA D 1 90 ? 5.41024 73.53766 6.12526 1.000 48.64121 90 ALA D N 1
ATOM 7083 C CA . ALA D 1 90 ? 6.54720 73.22746 6.98370 1.000 54.70499 90 ALA D CA 1
ATOM 7084 C C . ALA D 1 90 ? 6.09803 72.64211 8.31027 1.000 34.45715 90 ALA D C 1
ATOM 7085 O O . ALA D 1 90 ? 6.78299 71.78001 8.86800 1.000 34.56421 90 ALA D O 1
ATOM 7092 N N . ALA D 1 91 ? 4.94799 73.07933 8.81981 1.000 31.54571 91 ALA D N 1
ATOM 7093 C CA . ALA D 1 91 ? 4.45685 72.56682 10.09412 1.000 39.77566 91 ALA D CA 1
ATOM 7094 C C . ALA D 1 91 ? 4.14732 71.07657 10.03866 1.000 51.73675 91 ALA D C 1
ATOM 7095 O O . ALA D 1 91 ? 4.07844 70.42555 11.08680 1.000 32.46520 91 ALA D O 1
ATOM 7102 N N . GLY D 1 92 ? 3.94099 70.52204 8.84501 1.000 62.11439 92 GLY D N 1
ATOM 7103 C CA . GLY D 1 92 ? 3.66983 69.09798 8.73900 1.000 29.68743 92 GLY D CA 1
ATOM 7104 C C . GLY D 1 92 ? 4.75961 68.22417 9.32620 1.000 28.95681 92 GLY D C 1
ATOM 7105 O O . GLY D 1 92 ? 4.48938 67.11654 9.80140 1.000 33.12058 92 GLY D O 1
ATOM 7109 N N . ARG D 1 93 ? 5.99916 68.72104 9.34082 1.000 31.35815 93 ARG D N 1
ATOM 7110 C CA . ARG D 1 93 ? 7.11059 67.95383 9.88785 1.000 42.52530 93 ARG D CA 1
ATOM 7111 C C . ARG D 1 93 ? 6.94770 67.67624 11.37610 1.000 40.91530 93 ARG D C 1
ATOM 7112 O O . ARG D 1 93 ? 7.62589 66.79275 11.90778 1.000 39.04291 93 ARG D O 1
ATOM 7133 N N . PHE D 1 94 ? 6.07640 68.40667 12.07018 1.000 37.59567 94 PHE D N 1
ATOM 7134 C CA . PHE D 1 94 ? 5.95326 68.21236 13.51263 1.000 36.95706 94 PHE D CA 1
ATOM 7135 C C . PHE D 1 94 ? 5.08921 67.00156 13.87022 1.000 47.00506 94 PHE D C 1
ATOM 7136 O O . PHE D 1 94 ? 5.22410 66.45878 14.97699 1.000 37.30231 94 PHE D O 1
ATOM 7153 N N . ASP D 1 95 ? 4.22554 66.55155 12.95894 1.000 51.55429 95 ASP D N 1
ATOM 7154 C CA . ASP D 1 95 ? 3.55733 65.25006 13.08657 1.000 63.92784 95 ASP D CA 1
ATOM 7155 C C . ASP D 1 95 ? 2.77460 65.10533 14.39705 1.000 52.05745 95 ASP D C 1
ATOM 7156 O O . ASP D 1 95 ? 2.97744 64.16507 15.17322 1.000 38.79430 95 ASP D O 1
ATOM 7160 N N . GLY D 1 96 ? 1.89337 66.05572 14.67429 1.000 42.60985 96 GLY D N 1
ATOM 7161 C CA . GLY D 1 96 ? 1.09638 65.90573 15.86969 1.000 73.60885 96 GLY D CA 1
ATOM 7162 C C . GLY D 1 96 ? 1.75693 66.36851 17.14528 1.000 69.80795 96 GLY D C 1
ATOM 7163 O O . GLY D 1 96 ? 1.22611 66.09341 18.22597 1.000 101.76201 96 GLY D O 1
ATOM 7167 N N . ALA D 1 97 ? 2.95547 66.92882 17.06512 1.000 28.70806 97 ALA D N 1
ATOM 7168 C CA . ALA D 1 97 ? 3.67966 67.43577 18.22691 1.000 25.94189 97 ALA D CA 1
ATOM 7169 C C . ALA D 1 97 ? 3.60495 68.95716 18.29455 1.000 21.01777 97 ALA D C 1
ATOM 7170 O O . ALA D 1 97 ? 3.14118 69.62823 17.36766 1.000 21.60695 97 ALA D O 1
ATOM 7177 N N . GLN D 1 98 ? 4.07116 69.51772 19.42049 1.000 19.32781 98 GLN D N 1
ATOM 7178 C CA . GLN D 1 98 ? 3.90442 70.94866 19.63610 1.000 19.03044 98 GLN D CA 1
ATOM 7179 C C . GLN D 1 98 ? 5.22117 71.68244 19.43317 1.000 19.64982 98 GLN D C 1
ATOM 7180 O O . GLN D 1 98 ? 6.14069 71.53471 20.25830 1.000 15.88002 98 GLN D O 1
ATOM 7194 N N . PRO D 1 99 ? 5.35183 72.49903 18.39013 1.000 17.17591 99 PRO D N 1
ATOM 7195 C CA . PRO D 1 99 ? 6.55769 73.32830 18.24517 1.000 16.06677 99 PRO D CA 1
ATOM 7196 C C . PRO D 1 99 ? 6.54740 74.58118 19.11084 1.000 14.93424 99 PRO D C 1
ATOM 7197 O O . PRO D 1 99 ? 5.50100 75.14741 19.41132 1.000 17.14565 99 PRO D O 1
ATOM 7208 N N . ARG D 1 100 ? 7.74735 75.00191 19.49449 1.000 13.88141 100 ARG D N 1
ATOM 7209 C CA . ARG D 1 100 ? 7.96293 76.31223 20.10063 1.000 13.02375 100 ARG D CA 1
ATOM 7210 C C . ARG D 1 100 ? 9.22676 76.91826 19.52211 1.000 16.22940 100 ARG D C 1
ATOM 7211 O O . ARG D 1 100 ? 10.27448 76.28247 19.56115 1.000 16.00684 100 ARG D O 1
ATOM 7232 N N . HIS D 1 101 ? 9.12420 78.14034 18.98484 1.000 17.05748 101 HIS D N 1
ATOM 7233 C CA . HIS D 1 101 ? 10.25911 78.88025 18.42377 1.000 14.30777 101 HIS D CA 1
ATOM 7234 C C . HIS D 1 101 ? 10.89209 79.67030 19.55805 1.000 19.66078 101 HIS D C 1
ATOM 7235 O O . HIS D 1 101 ? 10.19581 80.29183 20.36436 1.000 19.38689 101 HIS D O 1
ATOM 7249 N N . TRP D 1 102 ? 12.22470 79.63122 19.62304 1.000 12.48175 102 TRP D N 1
ATOM 7250 C CA . TRP D 1 102 ? 13.01167 80.33477 20.62940 1.000 14.80689 102 TRP D CA 1
ATOM 7251 C C . TRP D 1 102 ? 13.95191 81.25279 19.87068 1.000 12.58337 102 TRP D C 1
ATOM 7252 O O . TRP D 1 102 ? 14.69139 80.77213 19.00776 1.000 14.35119 102 TRP D O 1
ATOM 7273 N N . PHE D 1 103 ? 13.90595 82.56012 20.15823 1.000 13.01021 103 PHE D N 1
ATOM 7274 C CA . PHE D 1 103 ? 14.84670 83.54652 19.62600 1.000 14.09830 103 PHE D CA 1
ATOM 7275 C C . PHE D 1 103 ? 15.76247 84.04549 20.74192 1.000 18.73456 103 PHE D C 1
ATOM 7276 O O . PHE D 1 103 ? 15.36198 84.13574 21.91176 1.000 18.15432 103 PHE D O 1
ATOM 7293 N N . ASP D 1 104 ? 16.99199 84.40400 20.38649 1.000 15.86542 104 ASP D N 1
ATOM 7294 C CA . ASP D 1 104 ? 17.88976 84.98606 21.38313 1.000 13.84036 104 ASP D CA 1
ATOM 7295 C C . ASP D 1 104 ? 19.01774 85.70063 20.66828 1.000 16.47599 104 ASP D C 1
ATOM 7296 O O . ASP D 1 104 ? 19.15530 85.60372 19.44724 1.000 15.22223 104 ASP D O 1
ATOM 7305 N N . MET D 1 105 ? 19.79335 86.47426 21.44224 1.000 13.23490 105 MET D N 1
ATOM 7306 C CA . MET D 1 105 ? 20.97851 87.17682 20.92332 1.000 17.13834 105 MET D CA 1
ATOM 7307 C C . MET D 1 105 ? 20.58581 88.09232 19.76765 1.000 14.43970 105 MET D C 1
ATOM 7308 O O . MET D 1 105 ? 21.14704 88.01487 18.67397 1.000 14.91691 105 MET D O 1
ATOM 7322 N N . MET D 1 106 ? 19.58455 88.93119 19.99608 1.000 16.16161 106 MET D N 1
ATOM 7323 C CA . MET D 1 106 ? 18.96742 89.70920 18.92618 1.000 15.35137 106 MET D CA 1
ATOM 7324 C C . MET D 1 106 ? 19.54344 91.11948 18.86057 1.000 17.76842 106 MET D C 1
ATOM 7325 O O . MET D 1 106 ? 19.47585 91.87033 19.83509 1.000 17.13981 106 MET D O 1
ATOM 7339 N N . THR D 1 107 ? 20.12179 91.45975 17.70453 1.000 14.66984 107 THR D N 1
ATOM 7340 C CA . THR D 1 107 ? 20.51951 92.81635 17.39518 1.000 15.63744 107 THR D CA 1
ATOM 7341 C C . THR D 1 107 ? 19.31995 93.53334 16.78548 1.000 12.42381 107 THR D C 1
ATOM 7342 O O . THR D 1 107 ? 18.54460 92.94025 16.02254 1.000 17.98409 107 THR D O 1
ATOM 7353 N N . VAL D 1 108 ? 19.18871 94.81571 17.11334 1.000 17.06683 108 VAL D N 1
ATOM 7354 C CA . VAL D 1 108 ? 18.09820 95.65135 16.62522 1.000 16.66485 108 VAL D CA 1
ATOM 7355 C C . VAL D 1 108 ? 18.68380 97.00581 16.24120 1.000 16.94171 108 VAL D C 1
ATOM 7356 O O . VAL D 1 108 ? 19.29546 97.68472 17.07141 1.000 18.46326 108 VAL D O 1
ATOM 7369 N N . GLU D 1 109 ? 18.49783 97.40868 14.99089 1.000 19.37917 109 GLU D N 1
ATOM 7370 C CA . GLU D 1 109 ? 18.96594 98.72915 14.59208 1.000 22.47029 109 GLU D CA 1
ATOM 7371 C C . GLU D 1 109 ? 17.98467 99.36975 13.62648 1.000 18.75538 109 GLU D C 1
ATOM 7372 O O . GLU D 1 109 ? 17.43413 98.69303 12.75335 1.000 20.22820 109 GLU D O 1
ATOM 7384 N N . GLU D 1 110 ? 17.77111 100.67469 13.80384 1.000 17.98211 110 GLU D N 1
ATOM 7385 C CA . GLU D 1 110 ? 16.92409 101.46212 12.91563 1.000 17.18582 110 GLU D CA 1
ATOM 7386 C C . GLU D 1 110 ? 17.78650 102.21871 11.90508 1.000 22.30642 110 GLU D C 1
ATOM 7387 O O . GLU D 1 110 ? 18.69074 102.97540 12.27797 1.000 23.28455 110 GLU D O 1
ATOM 7399 N N . ALA D 1 111 ? 17.47980 102.03821 10.62511 1.000 19.25603 111 ALA D N 1
ATOM 7400 C CA . ALA D 1 111 ? 18.19445 102.75041 9.58278 1.000 23.25791 111 ALA D CA 1
ATOM 7401 C C . ALA D 1 111 ? 17.64272 104.16268 9.41260 1.000 27.49390 111 ALA D C 1
ATOM 7402 O O . ALA D 1 111 ? 16.54536 104.49008 9.85741 1.000 25.80237 111 ALA D O 1
ATOM 7409 N N . ASP D 1 112 ? 18.40333 104.99145 8.70024 1.000 23.48645 112 ASP D N 1
ATOM 7410 C CA . ASP D 1 112 ? 17.99491 106.38805 8.51263 1.000 25.55812 112 ASP D CA 1
ATOM 7411 C C . ASP D 1 112 ? 16.65957 106.49861 7.78676 1.000 27.60793 112 ASP D C 1
ATOM 7412 O O . ASP D 1 112 ? 15.97195 107.52659 7.89607 1.000 36.60108 112 ASP D O 1
ATOM 7421 N N . ASP D 1 113 ? 16.30433 105.49025 6.99070 1.000 25.72133 113 ASP D N 1
ATOM 7422 C CA . ASP D 1 113 ? 15.06285 105.50844 6.22441 1.000 31.41119 113 ASP D CA 1
ATOM 7423 C C . ASP D 1 113 ? 13.90594 104.81609 6.94125 1.000 29.67800 113 ASP D C 1
ATOM 7424 O O . ASP D 1 113 ? 12.91033 104.48257 6.29285 1.000 26.50528 113 ASP D O 1
ATOM 7433 N N . GLY D 1 114 ? 14.03287 104.56729 8.24313 1.000 28.08178 114 GLY D N 1
ATOM 7434 C CA . GLY D 1 114 ? 12.96966 103.98875 9.02434 1.000 44.78979 114 GLY D CA 1
ATOM 7435 C C . GLY D 1 114 ? 12.91957 102.48293 9.02396 1.000 46.66202 114 GLY D C 1
ATOM 7436 O O . GLY D 1 114 ? 12.12093 101.92136 9.77274 1.000 30.34734 114 GLY D O 1
ATOM 7440 N N . THR D 1 115 ? 13.70718 101.82247 8.17765 1.000 19.99750 115 THR D N 1
ATOM 7441 C CA . THR D 1 115 ? 13.79091 100.36748 8.17286 1.000 19.07161 115 THR D CA 1
ATOM 7442 C C . THR D 1 115 ? 14.48450 99.86284 9.43047 1.000 17.53690 115 THR D C 1
ATOM 7443 O O . THR D 1 115 ? 15.49807 100.40625 9.85721 1.000 25.83542 115 THR D O 1
ATOM 7454 N N . VAL D 1 116 ? 13.94991 98.78879 9.99699 1.000 18.46144 116 VAL D N 1
ATOM 7455 C CA . VAL D 1 116 ? 14.51597 98.16654 11.17909 1.000 15.55463 116 VAL D CA 1
ATOM 7456 C C . VAL D 1 116 ? 15.14410 96.84153 10.75332 1.000 19.83150 116 VAL D C 1
ATOM 7457 O O . VAL D 1 116 ? 14.46280 95.98947 10.17786 1.000 20.64951 116 VAL D O 1
ATOM 7470 N N . SER D 1 117 ? 16.42495 96.65413 11.07454 1.000 18.30917 117 SER D N 1
ATOM 7471 C CA . SER D 1 117 ? 17.15965 95.43146 10.78963 1.000 18.87881 117 SER D CA 1
ATOM 7472 C C . SER D 1 117 ? 17.41717 94.68298 12.08357 1.000 18.51705 117 SER D C 1
ATOM 7473 O O . SER D 1 117 ? 17.92138 95.28002 13.03621 1.000 20.45892 117 SER D O 1
ATOM 7481 N N . THR D 1 118 ? 17.12743 93.38182 12.09428 1.000 13.54137 118 THR D N 1
ATOM 7482 C CA . THR D 1 118 ? 17.46002 92.53462 13.23259 1.000 13.11035 118 THR D CA 1
ATOM 7483 C C . THR D 1 118 ? 18.26052 91.32811 12.76815 1.000 17.83537 118 THR D C 1
ATOM 7484 O O . THR D 1 118 ? 18.19131 90.91308 11.61325 1.000 18.51185 118 THR D O 1
ATOM 7495 N N . SER D 1 119 ? 19.03624 90.75943 13.68680 1.000 13.67293 119 SER D N 1
ATOM 7496 C CA . SER D 1 119 ? 19.69321 89.48501 13.45819 1.000 16.04964 119 SER D CA 1
ATOM 7497 C C . SER D 1 119 ? 19.59518 88.74053 14.77250 1.000 17.31901 119 SER D C 1
ATOM 7498 O O . SER D 1 119 ? 19.74473 89.34612 15.83459 1.000 20.20893 119 SER D O 1
ATOM 7506 N N . TYR D 1 120 ? 19.31843 87.44522 14.70677 1.000 14.17286 120 TYR D N 1
ATOM 7507 C CA . TYR D 1 120 ? 19.16774 86.69847 15.94056 1.000 16.95679 120 TYR D CA 1
ATOM 7508 C C . TYR D 1 120 ? 19.41027 85.21153 15.70150 1.000 16.56560 120 TYR D C 1
ATOM 7509 O O . TYR D 1 120 ? 19.52010 84.72928 14.56729 1.000 13.92464 120 TYR D O 1
ATOM 7527 N N . TYR D 1 121 ? 19.57055 84.50942 16.80943 1.000 14.63965 121 TYR D N 1
ATOM 7528 C CA . TYR D 1 121 ? 19.59948 83.06514 16.82305 1.000 11.76372 121 TYR D CA 1
ATOM 7529 C C . TYR D 1 121 ? 18.18396 82.54971 17.01670 1.000 13.03725 121 TYR D C 1
ATOM 7530 O O . TYR D 1 121 ? 17.42228 83.10127 17.81098 1.000 14.88500 121 TYR D O 1
ATOM 7548 N N . ALA D 1 122 ? 17.88177 81.41608 16.37896 1.000 16.09924 122 ALA D N 1
ATOM 7549 C CA . ALA D 1 122 ? 16.57610 80.78144 16.48975 1.000 12.17851 122 ALA D CA 1
ATOM 7550 C C . ALA D 1 122 ? 16.72526 79.26813 16.49825 1.000 18.00548 122 ALA D C 1
ATOM 7551 O O . ALA D 1 122 ? 17.59299 78.72251 15.83537 1.000 16.42887 122 ALA D O 1
ATOM 7558 N N . THR D 1 123 ? 15.87765 78.59606 17.25296 1.000 16.66033 123 THR D N 1
ATOM 7559 C CA . THR D 1 123 ? 15.72914 77.15307 17.12923 1.000 16.06998 123 THR D CA 1
ATOM 7560 C C . THR D 1 123 ? 14.26202 76.86897 17.40043 1.000 17.93029 123 THR D C 1
ATOM 7561 O O . THR D 1 123 ? 13.49435 77.76741 17.78846 1.000 16.92580 123 THR D O 1
ATOM 7572 N N . VAL D 1 124 ? 13.86797 75.62863 17.12854 1.000 17.08072 124 VAL D N 1
ATOM 7573 C CA . VAL D 1 124 ? 12.52274 75.15132 17.37315 1.000 15.62738 124 VAL D CA 1
ATOM 7574 C C . VAL D 1 124 ? 12.64473 73.91868 18.25650 1.000 18.30413 124 VAL D C 1
ATOM 7575 O O . VAL D 1 124 ? 13.39618 72.99806 17.93141 1.000 20.18388 124 VAL D O 1
ATOM 7588 N N . THR D 1 125 ? 11.92344 73.90853 19.36507 1.000 16.25608 125 THR D N 1
ATOM 7589 C CA . THR D 1 125 ? 11.73275 72.68194 20.11812 1.000 12.85016 125 THR D CA 1
ATOM 7590 C C . THR D 1 125 ? 10.42286 72.05238 19.66694 1.000 16.82526 125 THR D C 1
ATOM 7591 O O . THR D 1 125 ? 9.47009 72.75009 19.31534 1.000 15.86515 125 THR D O 1
ATOM 7602 N N . VAL D 1 126 ? 10.37120 70.71769 19.67603 1.000 13.72063 126 VAL D N 1
ATOM 7603 C CA . VAL D 1 126 ? 9.18420 69.99250 19.26233 1.000 11.46706 126 VAL D CA 1
ATOM 7604 C C . VAL D 1 126 ? 8.88265 68.97091 20.34974 1.000 12.95600 126 VAL D C 1
ATOM 7605 O O . VAL D 1 126 ? 9.64002 68.02500 20.52449 1.000 15.77215 126 VAL D O 1
ATOM 7618 N N . THR D 1 127 ? 7.78498 69.16492 21.07817 1.000 16.20797 127 THR D N 1
ATOM 7619 C CA . THR D 1 127 ? 7.45454 68.34145 22.24003 1.000 13.75159 127 THR D CA 1
ATOM 7620 C C . THR D 1 127 ? 6.36838 67.34398 21.87842 1.000 15.54815 127 THR D C 1
ATOM 7621 O O . THR D 1 127 ? 5.30191 67.71483 21.37274 1.000 14.79740 127 THR D O 1
ATOM 7632 N N . SER D 1 128 ? 6.65534 66.07052 22.15268 1.000 13.98213 128 SER D N 1
ATOM 7633 C CA . SER D 1 128 ? 5.78606 64.96517 21.80407 1.000 16.52176 128 SER D CA 1
ATOM 7634 C C . SER D 1 128 ? 4.76435 64.72040 22.90334 1.000 16.26325 128 SER D C 1
ATOM 7635 O O . SER D 1 128 ? 4.78218 65.34942 23.96122 1.000 13.73450 128 SER D O 1
ATOM 7643 N N . ALA D 1 129 ? 3.84035 63.80609 22.61611 1.000 12.73898 129 ALA D N 1
ATOM 7644 C CA . ALA D 1 129 ? 2.83009 63.40243 23.58961 1.000 16.85861 129 ALA D CA 1
ATOM 7645 C C . ALA D 1 129 ? 3.44143 62.81058 24.84925 1.000 15.51886 129 ALA D C 1
ATOM 7646 O O . ALA D 1 129 ? 2.74160 62.68754 25.87164 1.000 16.81081 129 ALA D O 1
ATOM 7653 N N . GLN D 1 130 ? 4.67843 62.31404 24.76115 1.000 14.89620 130 GLN D N 1
ATOM 7654 C CA . GLN D 1 130 ? 5.39635 61.77424 25.90946 1.000 16.60687 130 GLN D CA 1
ATOM 7655 C C . GLN D 1 130 ? 6.35399 62.78749 26.51507 1.000 15.44434 130 GLN D C 1
ATOM 7656 O O . GLN D 1 130 ? 7.17536 62.42445 27.36876 1.000 15.91901 130 GLN D O 1
ATOM 7670 N N . GLY D 1 131 ? 6.30853 64.03509 26.06142 1.000 12.79029 131 GLY D N 1
ATOM 7671 C CA . GLY D 1 131 ? 7.19768 65.01248 26.63426 1.000 13.74349 131 GLY D CA 1
ATOM 7672 C C . GLY D 1 131 ? 8.61842 64.93652 26.14697 1.000 16.96316 131 GLY D C 1
ATOM 7673 O O . GLY D 1 131 ? 9.48551 65.56077 26.75463 1.000 16.52378 131 GLY D O 1
ATOM 7677 N N . ALA D 1 132 ? 8.89926 64.15496 25.11998 1.000 12.87986 132 ALA D N 1
ATOM 7678 C CA . ALA D 1 132 ? 10.22475 64.18137 24.50880 1.000 14.94152 132 ALA D CA 1
ATOM 7679 C C . ALA D 1 132 ? 10.38119 65.49009 23.75288 1.000 20.09081 132 ALA D C 1
ATOM 7680 O O . ALA D 1 132 ? 9.52648 65.85429 22.94432 1.000 16.97710 132 ALA D O 1
ATOM 7687 N N . VAL D 1 133 ? 11.52020 66.14247 23.91932 1.000 14.80310 133 VAL D N 1
ATOM 7688 C CA . VAL D 1 133 ? 11.72742 67.42991 23.27256 1.000 12.15022 133 VAL D CA 1
ATOM 7689 C C . VAL D 1 133 ? 12.81934 67.25897 22.23081 1.000 13.70453 133 VAL D C 1
ATOM 7690 O O . VAL D 1 133 ? 14.00683 67.15516 22.56345 1.000 16.53980 133 VAL D O 1
ATOM 7703 N N . LEU D 1 134 ? 12.41608 67.38848 20.96818 1.000 14.96975 134 LEU D N 1
ATOM 7704 C CA . LEU D 1 134 ? 13.37235 67.45099 19.87394 1.000 17.58745 134 LEU D CA 1
ATOM 7705 C C . LEU D 1 134 ? 13.84991 68.88730 19.79566 1.000 23.67957 134 LEU D C 1
ATOM 7706 O O . LEU D 1 134 ? 13.03761 69.80698 19.88722 1.000 21.09604 134 LEU D O 1
ATOM 7722 N N . VAL D 1 135 ? 15.16490 69.07305 19.61848 1.000 17.58212 135 VAL D N 1
ATOM 7723 C CA . VAL D 1 135 ? 15.75524 70.39642 19.40263 1.000 13.39760 135 VAL D CA 1
ATOM 7724 C C . VAL D 1 135 ? 16.26387 70.43421 17.96100 1.000 15.16981 135 VAL D C 1
ATOM 7725 O O . VAL D 1 135 ? 17.19216 69.69571 17.60576 1.000 14.90336 135 VAL D O 1
ATOM 7738 N N . GLU D 1 136 ? 15.68734 71.30086 17.15443 1.000 16.29808 136 GLU D N 1
ATOM 7739 C CA . GLU D 1 136 ? 16.07290 71.37978 15.75511 1.000 16.99948 136 GLU D CA 1
ATOM 7740 C C . GLU D 1 136 ? 17.39238 72.12022 15.59058 1.000 19.67380 136 GLU D C 1
ATOM 7741 O O . GLU D 1 136 ? 17.78568 72.92882 16.44160 1.000 17.45768 136 GLU D O 1
ATOM 7753 N N . PRO D 1 137 ? 18.09854 71.86465 14.49407 1.000 16.95959 137 PRO D N 1
ATOM 7754 C CA . PRO D 1 137 ? 19.31111 72.64124 14.21519 1.000 13.55732 137 PRO D CA 1
ATOM 7755 C C . PRO D 1 137 ? 19.05259 74.13074 14.34417 1.000 18.61925 137 PRO D C 1
ATOM 7756 O O . PRO D 1 137 ? 17.98970 74.64143 13.97165 1.000 17.40831 137 PRO D O 1
ATOM 7767 N N . THR D 1 138 ? 20.02796 74.82986 14.92690 1.000 14.84051 138 THR D N 1
ATOM 7768 C CA . THR D 1 138 ? 19.87335 76.24969 15.10173 1.000 13.13252 138 THR D CA 1
ATOM 7769 C C . THR D 1 138 ? 20.02038 76.98241 13.77299 1.000 16.88209 138 THR D C 1
ATOM 7770 O O . THR D 1 138 ? 20.57886 76.46327 12.79340 1.000 19.52974 138 THR D O 1
ATOM 7781 N N . CYS D 1 139 ? 19.50895 78.21533 13.76554 1.000 21.34698 139 CYS D N 1
ATOM 7782 C CA . CYS D 1 139 ? 19.53709 79.11320 12.63110 1.000 18.67761 139 CYS D CA 1
ATOM 7783 C C . CYS D 1 139 ? 20.09816 80.46367 13.05077 1.000 19.12653 139 CYS D C 1
ATOM 7784 O O . CYS D 1 139 ? 19.91850 80.90218 14.19514 1.000 16.06520 139 CYS D O 1
ATOM 7792 N N . PHE D 1 140 ? 20.71121 81.14054 12.09310 1.000 17.31230 140 PHE D N 1
ATOM 7793 C CA . PHE D 1 140 ? 21.02720 82.55873 12.19255 1.000 13.74673 140 PHE D CA 1
ATOM 7794 C C . PHE D 1 140 ? 20.06446 83.27866 11.25574 1.000 14.16117 140 PHE D C 1
ATOM 7795 O O . PHE D 1 140 ? 20.00325 82.94447 10.06316 1.000 18.51569 140 PHE D O 1
ATOM 7812 N N . VAL D 1 141 ? 19.26320 84.18302 11.81025 1.000 14.42421 141 VAL D N 1
ATOM 7813 C CA . VAL D 1 141 ? 18.16427 84.81903 11.07152 1.000 13.49997 141 VAL D CA 1
ATOM 7814 C C . VAL D 1 141 ? 18.44801 86.30494 10.93070 1.000 19.70294 141 VAL D C 1
ATOM 7815 O O . VAL D 1 141 ? 18.83779 86.96200 11.89734 1.000 21.09225 141 VAL D O 1
ATOM 7828 N N . ARG D 1 142 ? 18.21340 86.84000 9.73546 1.000 18.08502 142 ARG D N 1
ATOM 7829 C CA . ARG D 1 142 ? 18.28282 88.27463 9.47406 1.000 16.99764 142 ARG D CA 1
ATOM 7830 C C . ARG D 1 142 ? 16.94485 88.74916 8.91968 1.000 18.62244 142 ARG D C 1
ATOM 7831 O O . ARG D 1 142 ? 16.47201 88.24226 7.89375 1.000 18.72827 142 ARG D O 1
ATOM 7852 N N . ASP D 1 143 ? 16.34927 89.72096 9.60752 1.000 17.06031 143 ASP D N 1
ATOM 7853 C CA . ASP D 1 143 ? 15.05357 90.28297 9.27636 1.000 17.30756 143 ASP D CA 1
ATOM 7854 C C . ASP D 1 143 ? 15.17949 91.76368 8.95699 1.000 19.53778 143 ASP D C 1
ATOM 7855 O O . ASP D 1 143 ? 16.00076 92.48353 9.54625 1.000 17.17442 143 ASP D O 1
ATOM 7864 N N . THR D 1 144 ? 14.31303 92.24477 8.08428 1.000 16.34003 144 THR D N 1
ATOM 7865 C CA . THR D 1 144 ? 14.05281 93.67754 8.01838 1.000 15.74399 144 THR D CA 1
ATOM 7866 C C . THR D 1 144 ? 12.56942 93.86000 8.30967 1.000 25.06614 144 THR D C 1
ATOM 7867 O O . THR D 1 144 ? 11.73525 93.09293 7.80492 1.000 20.77692 144 THR D O 1
ATOM 7878 N N . LEU D 1 145 ? 12.26307 94.86074 9.13453 1.000 18.27944 145 LEU D N 1
ATOM 7879 C CA . LEU D 1 145 ? 10.91300 95.25445 9.50550 1.000 18.85134 145 LEU D CA 1
ATOM 7880 C C . LEU D 1 145 ? 10.66662 96.67679 9.03395 1.000 17.54095 145 LEU D C 1
ATOM 7881 O O . LEU D 1 145 ? 11.58071 97.50305 8.95430 1.000 21.70856 145 LEU D O 1
ATOM 7897 N N . VAL D 1 146 ? 9.42779 96.95710 8.67340 1.000 20.67093 146 VAL D N 1
ATOM 7898 C CA . VAL D 1 146 ? 9.06197 98.28177 8.20862 1.000 22.58447 146 VAL D CA 1
ATOM 7899 C C . VAL D 1 146 ? 7.77198 98.64598 8.91689 1.000 19.37037 146 VAL D C 1
ATOM 7900 O O . VAL D 1 146 ? 7.01934 97.78005 9.36559 1.000 25.68239 146 VAL D O 1
ATOM 7913 N N . ARG D 1 147 ? 7.52623 99.94491 8.99897 1.000 28.26969 147 ARG D N 1
ATOM 7914 C CA . ARG D 1 147 ? 6.33751 100.47307 9.64709 1.000 27.24682 147 ARG D CA 1
ATOM 7915 C C . ARG D 1 147 ? 5.28666 100.76283 8.58435 1.000 21.59339 147 ARG D C 1
ATOM 7916 O O . ARG D 1 147 ? 5.56800 101.43202 7.58759 1.000 23.80697 147 ARG D O 1
ATOM 7937 N N . VAL D 1 148 ? 4.07904 100.24861 8.80401 1.000 30.47739 148 VAL D N 1
ATOM 7938 C CA . VAL D 1 148 ? 2.96067 100.42879 7.88871 1.000 26.29303 148 VAL D CA 1
ATOM 7939 C C . VAL D 1 148 ? 1.78694 100.92541 8.71618 1.000 35.03054 148 VAL D C 1
ATOM 7940 O O . VAL D 1 148 ? 1.35077 100.23641 9.64840 1.000 32.40505 148 VAL D O 1
ATOM 7953 N N . SER D 1 149 ? 1.29058 102.11634 8.39496 1.000 34.48684 149 SER D N 1
ATOM 7954 C CA . SER D 1 149 ? 0.27266 102.75155 9.22423 1.000 62.97835 149 SER D CA 1
ATOM 7955 C C . SER D 1 149 ? 0.72219 102.74079 10.68100 1.000 51.97195 149 SER D C 1
ATOM 7956 O O . SER D 1 149 ? -0.04189 102.41977 11.59305 1.000 45.97072 149 SER D O 1
ATOM 7964 N N . GLY D 1 150 ? 2.00370 103.02576 10.89055 1.000 48.07029 150 GLY D N 1
ATOM 7965 C CA . GLY D 1 150 ? 2.54203 103.12128 12.22182 1.000 33.97517 150 GLY D CA 1
ATOM 7966 C C . GLY D 1 150 ? 2.84486 101.79622 12.88502 1.000 34.50002 150 GLY D C 1
ATOM 7967 O O . GLY D 1 150 ? 3.32505 101.79453 14.02277 1.000 44.71733 150 GLY D O 1
ATOM 7971 N N . VAL D 1 151 ? 2.62873 100.67650 12.20328 1.000 33.08071 151 VAL D N 1
ATOM 7972 C CA . VAL D 1 151 ? 2.70537 99.35223 12.80475 1.000 32.09869 151 VAL D CA 1
ATOM 7973 C C . VAL D 1 151 ? 3.86668 98.60814 12.17379 1.000 26.43774 151 VAL D C 1
ATOM 7974 O O . VAL D 1 151 ? 4.01674 98.62762 10.94637 1.000 27.00927 151 VAL D O 1
ATOM 7987 N N . LEU D 1 152 ? 4.62051 97.87113 12.99327 1.000 26.04349 152 LEU D N 1
ATOM 7988 C CA . LEU D 1 152 ? 5.72862 97.09851 12.46239 1.000 29.79741 152 LEU D CA 1
ATOM 7989 C C . LEU D 1 152 ? 5.18857 95.87555 11.74034 1.000 28.52035 152 LEU D C 1
ATOM 7990 O O . LEU D 1 152 ? 4.25304 95.21184 12.21330 1.000 22.79304 152 LEU D O 1
ATOM 8006 N N . ARG D 1 153 ? 5.79394 95.57868 10.59808 1.000 22.06003 153 ARG D N 1
ATOM 8007 C CA . ARG D 1 153 ? 5.49093 94.40482 9.79955 1.000 22.18976 153 ARG D CA 1
ATOM 8008 C C . ARG D 1 153 ? 6.80493 93.87684 9.25881 1.000 20.75468 153 ARG D C 1
ATOM 8009 O O . ARG D 1 153 ? 7.76190 94.64485 9.08769 1.000 22.67400 153 ARG D O 1
ATOM 8030 N N . SER D 1 154 ? 6.84735 92.56478 8.99230 1.000 20.19622 154 SER D N 1
ATOM 8031 C CA . SER D 1 154 ? 8.02118 91.95030 8.38937 1.000 19.21102 154 SER D CA 1
ATOM 8032 C C . SER D 1 154 ? 8.07291 92.28128 6.90623 1.000 21.17945 154 SER D C 1
ATOM 8033 O O . SER D 1 154 ? 7.09175 92.07124 6.19527 1.000 23.23374 154 SER D O 1
ATOM 8041 N N . ARG D 1 155 ? 9.22462 92.75809 6.44100 1.000 22.11699 155 ARG D N 1
ATOM 8042 C CA . ARG D 1 155 ? 9.44445 92.96767 5.01691 1.000 27.86095 155 ARG D CA 1
ATOM 8043 C C . ARG D 1 155 ? 10.28162 91.85167 4.41259 1.000 22.95112 155 ARG D C 1
ATOM 8044 O O . ARG D 1 155 ? 10.02204 91.41066 3.29264 1.000 25.43282 155 ARG D O 1
ATOM 8065 N N . SER D 1 156 ? 11.29032 91.37888 5.13495 1.000 20.68329 156 SER D N 1
ATOM 8066 C CA . SER D 1 156 ? 12.15124 90.32690 4.61452 1.000 20.64991 156 SER D CA 1
ATOM 8067 C C . SER D 1 156 ? 12.66793 89.48566 5.76019 1.000 23.78709 156 SER D C 1
ATOM 8068 O O . SER D 1 156 ? 12.91810 89.98445 6.86805 1.000 22.16797 156 SER D O 1
ATOM 8076 N N . ARG D 1 157 ? 12.81246 88.18822 5.48103 1.000 20.27161 157 ARG D N 1
ATOM 8077 C CA . ARG D 1 157 ? 13.37839 87.25172 6.43461 1.000 15.98349 157 ARG D CA 1
ATOM 8078 C C . ARG D 1 157 ? 14.29067 86.30438 5.67217 1.000 22.77264 157 ARG D C 1
ATOM 8079 O O . ARG D 1 157 ? 13.87855 85.74184 4.66159 1.000 22.30747 157 ARG D O 1
ATOM 8100 N N . VAL D 1 158 ? 15.52862 86.15579 6.14002 1.000 18.82721 158 VAL D N 1
ATOM 8101 C CA . VAL D 1 158 ? 16.50679 85.26663 5.52684 1.000 20.11191 158 VAL D CA 1
ATOM 8102 C C . VAL D 1 158 ? 17.02261 84.32372 6.60478 1.000 18.30921 158 VAL D C 1
ATOM 8103 O O . VAL D 1 158 ? 17.59602 84.77260 7.60740 1.000 22.16193 158 VAL D O 1
ATOM 8116 N N . ILE D 1 159 ? 16.83318 83.02473 6.39861 1.000 20.84413 159 ILE D N 1
ATOM 8117 C CA . ILE D 1 159 ? 17.18533 82.01410 7.38503 1.000 21.62487 159 ILE D CA 1
ATOM 8118 C C . ILE D 1 159 ? 18.43335 81.30048 6.89566 1.000 22.07052 159 ILE D C 1
ATOM 8119 O O . ILE D 1 159 ? 18.46120 80.81979 5.76217 1.000 21.15869 159 ILE D O 1
ATOM 8135 N N . GLU D 1 160 ? 19.47202 81.27376 7.73108 1.000 24.14941 160 GLU D N 1
ATOM 8136 C CA . GLU D 1 160 ? 20.68320 80.48177 7.50749 1.000 25.56434 160 GLU D CA 1
ATOM 8137 C C . GLU D 1 160 ? 20.65475 79.34249 8.51610 1.000 22.03605 160 GLU D C 1
ATOM 8138 O O . GLU D 1 160 ? 20.73014 79.59117 9.72257 1.000 20.18444 160 GLU D O 1
ATOM 8150 N N . ARG D 1 161 ? 20.53400 78.10135 8.04839 1.000 21.37653 161 ARG D N 1
ATOM 8151 C CA . ARG D 1 161 ? 20.46133 76.95506 8.95000 1.000 22.36037 161 ARG D CA 1
ATOM 8152 C C . ARG D 1 161 ? 21.87160 76.45213 9.23206 1.000 25.76625 161 ARG D C 1
ATOM 8153 O O . ARG D 1 161 ? 22.67722 76.24168 8.30609 1.000 19.74530 161 ARG D O 1
ATOM 8174 N N . ASP D 1 162 ? 22.17292 76.30783 10.52449 1.000 24.08705 162 ASP D N 1
ATOM 8175 C CA . ASP D 1 162 ? 23.53777 76.07087 10.95011 1.000 19.54714 162 ASP D CA 1
ATOM 8176 C C . ASP D 1 162 ? 24.05858 74.71590 10.49325 1.000 21.66705 162 ASP D C 1
ATOM 8177 O O . ASP D 1 162 ? 25.25577 74.59166 10.21488 1.000 22.88007 162 ASP D O 1
ATOM 8186 N N . ASP D 1 163 ? 23.20329 73.69065 10.40389 1.000 19.43599 163 ASP D N 1
ATOM 8187 C CA . ASP D 1 163 ? 23.70930 72.40248 9.93000 1.000 20.25380 163 ASP D CA 1
ATOM 8188 C C . ASP D 1 163 ? 24.14261 72.50132 8.46961 1.000 21.08119 163 ASP D C 1
ATOM 8189 O O . ASP D 1 163 ? 25.14962 71.90328 8.07146 1.000 22.54993 163 ASP D O 1
ATOM 8198 N N . LEU D 1 164 ? 23.40452 73.27005 7.66950 1.000 20.95749 164 LEU D N 1
ATOM 8199 C CA . LEU D 1 164 ? 23.75587 73.45341 6.26378 1.000 35.66041 164 LEU D CA 1
ATOM 8200 C C . LEU D 1 164 ? 25.04028 74.25791 6.10354 1.000 26.22108 164 LEU D C 1
ATOM 8201 O O . LEU D 1 164 ? 25.85143 73.96973 5.21070 1.000 28.16745 164 LEU D O 1
ATOM 8217 N N . VAL D 1 165 ? 25.23742 75.28355 6.93571 1.000 21.91313 165 VAL D N 1
ATOM 8218 C CA . VAL D 1 165 ? 26.49320 76.02753 6.89200 1.000 28.12522 165 VAL D CA 1
ATOM 8219 C C . VAL D 1 165 ? 27.66712 75.11384 7.21874 1.000 23.26759 165 VAL D C 1
ATOM 8220 O O . VAL D 1 165 ? 28.69765 75.12353 6.52424 1.000 24.27979 165 VAL D O 1
ATOM 8233 N N . VAL D 1 166 ? 27.53220 74.32115 8.28928 1.000 23.58574 166 VAL D N 1
ATOM 8234 C CA . VAL D 1 166 ? 28.57176 73.36862 8.66897 1.000 25.03236 166 VAL D CA 1
ATOM 8235 C C . VAL D 1 166 ? 28.84885 72.40637 7.52496 1.000 28.03285 166 VAL D C 1
ATOM 8236 O O . VAL D 1 166 ? 30.00767 72.10767 7.21844 1.000 27.15312 166 VAL D O 1
ATOM 8249 N N . ARG D 1 167 ? 27.78468 71.83722 6.94338 1.000 25.34295 167 ARG D N 1
ATOM 8250 C CA . ARG D 1 167 ? 27.98560 70.87891 5.85876 1.000 27.77106 167 ARG D CA 1
ATOM 8251 C C . ARG D 1 167 ? 28.79153 71.51636 4.73256 1.000 29.13553 167 ARG D C 1
ATOM 8252 O O . ARG D 1 167 ? 29.61244 70.85506 4.08154 1.000 31.61763 167 ARG D O 1
ATOM 8273 N N . ALA D 1 168 ? 28.55628 72.80028 4.47640 1.000 35.13023 168 ALA D N 1
ATOM 8274 C CA . ALA D 1 168 ? 29.14742 73.46448 3.31722 1.000 38.86977 168 ALA D CA 1
ATOM 8275 C C . ALA D 1 168 ? 30.61816 73.80825 3.51347 1.000 55.07970 168 ALA D C 1
ATOM 8276 O O . ALA D 1 168 ? 31.31200 74.07503 2.52297 1.000 51.33625 168 ALA D O 1
ATOM 8283 N N . ARG D 1 169 ? 31.10720 73.79042 4.75064 1.000 59.92003 169 ARG D N 1
ATOM 8284 C CA . ARG D 1 169 ? 32.46976 74.21263 5.04162 1.000 53.14849 169 ARG D CA 1
ATOM 8285 C C . ARG D 1 169 ? 33.35944 73.06283 5.47936 1.000 39.15018 169 ARG D C 1
ATOM 8286 O O . ARG D 1 169 ? 32.91015 71.92164 5.60814 1.000 51.53551 169 ARG D O 1
ATOM 8307 N N . LYS E 1 30 ? 18.27947 98.16174 42.55981 1.000 30.31787 30 LYS E N 1
ATOM 8308 C CA . LYS E 1 30 ? 17.88221 99.30968 41.72940 1.000 22.45404 30 LYS E CA 1
ATOM 8309 C C . LYS E 1 30 ? 17.68013 98.86734 40.26254 1.000 19.30162 30 LYS E C 1
ATOM 8310 O O . LYS E 1 30 ? 18.56963 98.23214 39.67238 1.000 20.93222 30 LYS E O 1
ATOM 8328 N N . LEU E 1 31 ? 16.52896 99.21948 39.68612 1.000 20.02605 31 LEU E N 1
ATOM 8329 C CA . LEU E 1 31 ? 16.25753 98.81815 38.31531 1.000 20.74032 31 LEU E CA 1
ATOM 8330 C C . LEU E 1 31 ? 17.11962 99.61516 37.34281 1.000 21.72541 31 LEU E C 1
ATOM 8331 O O . LEU E 1 31 ? 17.34720 100.82204 37.54860 1.000 21.65261 31 LEU E O 1
ATOM 8347 N N . PRO E 1 32 ? 17.62681 98.99202 36.28254 1.000 17.09831 32 PRO E N 1
ATOM 8348 C CA . PRO E 1 32 ? 18.38035 99.74498 35.28173 1.000 16.40041 32 PRO E CA 1
ATOM 8349 C C . PRO E 1 32 ? 17.44406 100.61466 34.44492 1.000 16.96199 32 PRO E C 1
ATOM 8350 O O . PRO E 1 32 ? 16.27568 100.28935 34.26727 1.000 17.99517 32 PRO E O 1
ATOM 8361 N N . SER E 1 33 ? 17.96523 101.73310 33.93876 1.000 17.72331 33 SER E N 1
ATOM 8362 C CA . SER E 1 33 ? 17.18538 102.53204 32.99923 1.000 14.33634 33 SER E CA 1
ATOM 8363 C C . SER E 1 33 ? 16.90437 101.70152 31.74514 1.000 13.03981 33 SER E C 1
ATOM 8364 O O . SER E 1 33 ? 17.70066 100.81925 31.38011 1.000 13.84685 33 SER E O 1
ATOM 8372 N N . PRO E 1 34 ? 15.80927 101.99118 31.03581 1.000 18.36283 34 PRO E N 1
ATOM 8373 C CA . PRO E 1 34 ? 15.55533 101.23481 29.79730 1.000 13.22969 34 PRO E CA 1
ATOM 8374 C C . PRO E 1 34 ? 16.68661 101.40177 28.78419 1.000 14.24125 34 PRO E C 1
ATOM 8375 O O . PRO E 1 34 ? 17.02013 100.44969 28.07105 1.000 14.34301 34 PRO E O 1
ATOM 8386 N N . GLU E 1 35 ? 17.30105 102.59176 28.71441 1.000 14.61397 35 GLU E N 1
ATOM 8387 C CA . GLU E 1 35 ? 18.42357 102.77727 27.79277 1.000 17.60794 35 GLU E CA 1
ATOM 8388 C C . GLU E 1 35 ? 19.57917 101.84757 28.14058 1.000 18.80173 35 GLU E C 1
ATOM 8389 O O . GLU E 1 35 ? 20.20974 101.24964 27.24980 1.000 15.42300 35 GLU E O 1
ATOM 8401 N N . LEU E 1 36 ? 19.90319 101.74392 29.42512 1.000 14.69936 36 LEU E N 1
ATOM 8402 C CA . LEU E 1 36 ? 20.99095 100.84012 29.81688 1.000 14.80114 36 LEU E CA 1
ATOM 8403 C C . LEU E 1 36 ? 20.63579 99.39705 29.49958 1.000 10.73925 36 LEU E C 1
ATOM 8404 O O . LEU E 1 36 ? 21.45445 98.63543 28.99356 1.000 15.12174 36 LEU E O 1
ATOM 8420 N N . TYR E 1 37 ? 19.40562 98.99021 29.80907 1.000 13.96509 37 TYR E N 1
ATOM 8421 C CA . TYR E 1 37 ? 19.01922 97.61324 29.54287 1.000 17.15751 37 TYR E CA 1
ATOM 8422 C C . TYR E 1 37 ? 19.15702 97.28986 28.05609 1.000 13.11101 37 TYR E C 1
ATOM 8423 O O . TYR E 1 37 ? 19.73031 96.25549 27.67048 1.000 14.74902 37 TYR E O 1
ATOM 8441 N N . VAL E 1 38 ? 18.65036 98.16911 27.20434 1.000 13.20149 38 VAL E N 1
ATOM 8442 C CA . VAL E 1 38 ? 18.76298 97.93896 25.76843 1.000 14.52680 38 VAL E CA 1
ATOM 8443 C C . VAL E 1 38 ? 20.23449 97.86062 25.36392 1.000 14.19671 38 VAL E C 1
ATOM 8444 O O . VAL E 1 38 ? 20.65805 96.95090 24.63596 1.000 14.74967 38 VAL E O 1
ATOM 8457 N N . GLU E 1 39 ? 21.04566 98.77753 25.88175 1.000 12.09514 39 GLU E N 1
ATOM 8458 C CA . GLU E 1 39 ? 22.46241 98.78452 25.52788 1.000 16.67156 39 GLU E CA 1
ATOM 8459 C C . GLU E 1 39 ? 23.13338 97.46794 25.90074 1.000 19.05217 39 GLU E C 1
ATOM 8460 O O . GLU E 1 39 ? 23.97380 96.95088 25.15193 1.000 14.86572 39 GLU E O 1
ATOM 8472 N N . VAL E 1 40 ? 22.80256 96.93588 27.08450 1.000 15.94482 40 VAL E N 1
ATOM 8473 C CA . VAL E 1 40 ? 23.33968 95.65396 27.53340 1.000 12.14858 40 VAL E CA 1
ATOM 8474 C C . VAL E 1 40 ? 22.90460 94.51211 26.60883 1.000 14.92228 40 VAL E C 1
ATOM 8475 O O . VAL E 1 40 ? 23.71939 93.64676 26.25252 1.000 15.44572 40 VAL E O 1
ATOM 8488 N N . THR E 1 41 ? 21.62811 94.48142 26.19105 1.000 14.16538 41 THR E N 1
ATOM 8489 C CA . THR E 1 41 ? 21.22304 93.38801 25.30275 1.000 14.23371 41 THR E CA 1
ATOM 8490 C C . THR E 1 41 ? 22.02047 93.43660 24.01034 1.000 17.72208 41 THR E C 1
ATOM 8491 O O . THR E 1 41 ? 22.37225 92.39634 23.43794 1.000 14.13023 41 THR E O 1
ATOM 8502 N N . GLN E 1 42 ? 22.27042 94.64712 23.51534 1.000 14.02119 42 GLN E N 1
ATOM 8503 C CA . GLN E 1 42 ? 22.97320 94.78481 22.24281 1.000 11.14848 42 GLN E CA 1
ATOM 8504 C C . GLN E 1 42 ? 24.44912 94.44297 22.39788 1.000 15.42284 42 GLN E C 1
ATOM 8505 O O . GLN E 1 42 ? 25.06349 93.86822 21.48884 1.000 16.59091 42 GLN E O 1
ATOM 8519 N N . PHE E 1 43 ? 25.03579 94.80573 23.53545 1.000 17.54477 43 PHE E N 1
ATOM 8520 C CA . PHE E 1 43 ? 26.41384 94.41190 23.79812 1.000 17.41742 43 PHE E CA 1
ATOM 8521 C C . PHE E 1 43 ? 26.58178 92.89792 23.73009 1.000 15.54417 43 PHE E C 1
ATOM 8522 O O . PHE E 1 43 ? 27.51627 92.37912 23.09421 1.000 15.39791 43 PHE E O 1
ATOM 8539 N N . TYR E 1 44 ? 25.71549 92.16851 24.43469 1.000 13.17812 44 TYR E N 1
ATOM 8540 C CA . TYR E 1 44 ? 25.87947 90.72060 24.49751 1.000 13.58958 44 TYR E CA 1
ATOM 8541 C C . TYR E 1 44 ? 25.56342 90.04972 23.16962 1.000 14.21471 44 TYR E C 1
ATOM 8542 O O . TYR E 1 44 ? 26.24221 89.08488 22.77807 1.000 15.29250 44 TYR E O 1
ATOM 8560 N N . ALA E 1 45 ? 24.55422 90.54622 22.45108 1.000 14.12225 45 ALA E N 1
ATOM 8561 C CA . ALA E 1 45 ? 24.24623 89.95665 21.14898 1.000 12.74234 45 ALA E CA 1
ATOM 8562 C C . ALA E 1 45 ? 25.44596 90.05604 20.22006 1.000 17.26589 45 ALA E C 1
ATOM 8563 O O . ALA E 1 45 ? 25.82068 89.08138 19.55868 1.000 16.78213 45 ALA E O 1
ATOM 8570 N N . ARG E 1 46 ? 26.06406 91.23924 20.15669 1.000 15.03876 46 ARG E N 1
ATOM 8571 C CA . ARG E 1 46 ? 27.19911 91.43999 19.27622 1.000 16.71968 46 ARG E CA 1
ATOM 8572 C C . ARG E 1 46 ? 28.41446 90.66460 19.75910 1.000 15.42709 46 ARG E C 1
ATOM 8573 O O . ARG E 1 46 ? 29.15305 90.09618 18.94374 1.000 19.76285 46 ARG E O 1
ATOM 8594 N N . GLN E 1 47 ? 28.63823 90.62652 21.07175 1.000 16.04647 47 GLN E N 1
ATOM 8595 C CA . GLN E 1 47 ? 29.78382 89.89760 21.60275 1.000 17.09423 47 GLN E CA 1
ATOM 8596 C C . GLN E 1 47 ? 29.67216 88.41733 21.28507 1.000 18.64613 47 GLN E C 1
ATOM 8597 O O . GLN E 1 47 ? 30.63154 87.80511 20.82580 1.000 15.97370 47 GLN E O 1
ATOM 8611 N N . MET E 1 48 ? 28.49479 87.82503 21.49984 1.000 16.12395 48 MET E N 1
ATOM 8612 C CA . MET E 1 48 ? 28.36216 86.39437 21.26312 1.000 17.15035 48 MET E CA 1
ATOM 8613 C C . MET E 1 48 ? 28.31284 86.07266 19.77690 1.000 15.74760 48 MET E C 1
ATOM 8614 O O . MET E 1 48 ? 28.78448 85.00876 19.36783 1.000 17.32861 48 MET E O 1
ATOM 8628 N N . HIS E 1 49 ? 27.73660 86.95148 18.94388 1.000 15.80996 49 HIS E N 1
ATOM 8629 C CA . HIS E 1 49 ? 27.80280 86.69825 17.50298 1.000 15.94097 49 HIS E CA 1
ATOM 8630 C C . HIS E 1 49 ? 29.25466 86.56052 17.03748 1.000 21.35675 49 HIS E C 1
ATOM 8631 O O . HIS E 1 49 ? 29.57215 85.72758 16.17807 1.000 18.82306 49 HIS E O 1
ATOM 8645 N N . ARG E 1 50 ? 30.14600 87.40815 17.56551 1.000 16.54115 50 ARG E N 1
ATOM 8646 C CA . ARG E 1 50 ? 31.55546 87.33147 17.18909 1.000 16.57253 50 ARG E CA 1
ATOM 8647 C C . ARG E 1 50 ? 32.18332 86.02977 17.67491 1.000 27.40572 50 ARG E C 1
ATOM 8648 O O . ARG E 1 50 ? 32.85019 85.31748 16.91478 1.000 20.06990 50 ARG E O 1
ATOM 8669 N N . MET E 1 51 ? 31.95676 85.67913 18.93640 1.000 19.38783 51 MET E N 1
ATOM 8670 C CA . MET E 1 51 ? 32.55588 84.45097 19.44120 1.000 23.91361 51 MET E CA 1
ATOM 8671 C C . MET E 1 51 ? 32.05448 83.23944 18.65772 1.000 16.50704 51 MET E C 1
ATOM 8672 O O . MET E 1 51 ? 32.84588 82.40136 18.21415 1.000 19.33107 51 MET E O 1
ATOM 8686 N N . ASP E 1 52 ? 30.73760 83.14596 18.46317 1.000 15.86326 52 ASP E N 1
ATOM 8687 C CA . ASP E 1 52 ? 30.17142 82.00285 17.76686 1.000 19.64840 52 ASP E CA 1
ATOM 8688 C C . ASP E 1 52 ? 30.53566 81.98455 16.28896 1.000 20.53454 52 ASP E C 1
ATOM 8689 O O . ASP E 1 52 ? 30.48521 80.92671 15.66228 1.000 20.11249 52 ASP E O 1
ATOM 8698 N N . GLY E 1 53 ? 30.84509 83.13497 15.71307 1.000 20.43021 53 GLY E N 1
ATOM 8699 C CA . GLY E 1 53 ? 31.20690 83.24033 14.31934 1.000 21.30407 53 GLY E CA 1
ATOM 8700 C C . GLY E 1 53 ? 32.69307 83.12534 14.06685 1.000 29.07676 53 GLY E C 1
ATOM 8701 O O . GLY E 1 53 ? 33.13986 83.35226 12.93678 1.000 27.51155 53 GLY E O 1
ATOM 8705 N N . ASP E 1 54 ? 33.45810 82.74683 15.09644 1.000 23.30093 54 ASP E N 1
ATOM 8706 C CA . ASP E 1 54 ? 34.90158 82.53763 15.05278 1.000 21.93007 54 ASP E CA 1
ATOM 8707 C C . ASP E 1 54 ? 35.69390 83.83210 14.87110 1.000 24.58291 54 ASP E C 1
ATOM 8708 O O . ASP E 1 54 ? 36.86534 83.79178 14.45620 1.000 28.54197 54 ASP E O 1
ATOM 8717 N N . ASP E 1 55 ? 35.10026 84.97586 15.21923 1.000 27.86693 55 ASP E N 1
ATOM 8718 C CA . ASP E 1 55 ? 35.81521 86.26273 15.22972 1.000 24.26962 55 ASP E CA 1
ATOM 8719 C C . ASP E 1 55 ? 36.43647 86.44848 16.61700 1.000 34.53005 55 ASP E C 1
ATOM 8720 O O . ASP E 1 55 ? 35.98845 87.22744 17.45073 1.000 26.09208 55 ASP E O 1
ATOM 8729 N N . PHE E 1 56 ? 37.48075 85.66118 16.87253 1.000 36.42553 56 PHE E N 1
ATOM 8730 C CA . PHE E 1 56 ? 38.01044 85.57923 18.22954 1.000 39.88206 56 PHE E CA 1
ATOM 8731 C C . PHE E 1 56 ? 38.67410 86.88350 18.64434 1.000 26.76437 56 PHE E C 1
ATOM 8732 O O . PHE E 1 56 ? 38.59221 87.28617 19.81154 1.000 25.92619 56 PHE E O 1
ATOM 8749 N N . GLY E 1 57 ? 39.32857 87.55756 17.69946 1.000 25.39191 57 GLY E N 1
ATOM 8750 C CA . GLY E 1 57 ? 39.91452 88.84766 18.00717 1.000 29.41473 57 GLY E CA 1
ATOM 8751 C C . GLY E 1 57 ? 38.86697 89.90176 18.28659 1.000 37.70414 57 GLY E C 1
ATOM 8752 O O . GLY E 1 57 ? 39.01530 90.70794 19.21282 1.000 33.31370 57 GLY E O 1
ATOM 8756 N N . GLY E 1 58 ? 37.80709 89.92984 17.46823 1.000 33.92112 58 GLY E N 1
ATOM 8757 C CA . GLY E 1 58 ? 36.72321 90.85978 17.71152 1.000 26.16795 58 GLY E CA 1
ATOM 8758 C C . GLY E 1 58 ? 36.01125 90.56699 19.01379 1.000 27.77075 58 GLY E C 1
ATOM 8759 O O . GLY E 1 58 ? 35.60186 91.47942 19.72653 1.000 25.49283 58 GLY E O 1
ATOM 8763 N N . PHE E 1 59 ? 35.84279 89.28773 19.33704 1.000 23.94927 59 PHE E N 1
ATOM 8764 C CA . PHE E 1 59 ? 35.33063 88.92012 20.65017 1.000 20.66266 59 PHE E CA 1
ATOM 8765 C C . PHE E 1 59 ? 36.22339 89.47604 21.75776 1.000 24.01957 59 PHE E C 1
ATOM 8766 O O . PHE E 1 59 ? 35.74198 90.15878 22.66927 1.000 23.25636 59 PHE E O 1
ATOM 8783 N N . ALA E 1 60 ? 37.53669 89.24166 21.66256 1.000 24.51704 60 ALA E N 1
ATOM 8784 C CA . ALA E 1 60 ? 38.43395 89.65516 22.73914 1.000 25.17515 60 ALA E CA 1
ATOM 8785 C C . ALA E 1 60 ? 38.48835 91.16569 22.86127 1.000 22.47464 60 ALA E C 1
ATOM 8786 O O . ALA E 1 60 ? 38.72025 91.69027 23.95929 1.000 26.35702 60 ALA E O 1
ATOM 8793 N N . ALA E 1 61 ? 38.28000 91.87470 21.74917 1.000 21.61060 61 ALA E N 1
ATOM 8794 C CA . ALA E 1 61 ? 38.28809 93.33143 21.73997 1.000 29.49290 61 ALA E CA 1
ATOM 8795 C C . ALA E 1 61 ? 37.12856 93.91929 22.52969 1.000 25.56075 61 ALA E C 1
ATOM 8796 O O . ALA E 1 61 ? 37.16059 95.11229 22.84443 1.000 25.25582 61 ALA E O 1
ATOM 8803 N N . THR E 1 62 ? 36.09423 93.12290 22.84960 1.000 21.82213 62 THR E N 1
ATOM 8804 C CA . THR E 1 62 ? 35.04892 93.65291 23.70258 1.000 20.59739 62 THR E CA 1
ATOM 8805 C C . THR E 1 62 ? 35.46857 93.69399 25.16441 1.000 23.52174 62 THR E C 1
ATOM 8806 O O . THR E 1 62 ? 34.71820 94.22967 25.97095 1.000 21.07399 62 THR E O 1
ATOM 8817 N N . PHE E 1 63 ? 36.63030 93.13782 25.52319 1.000 19.45424 63 PHE E N 1
ATOM 8818 C CA . PHE E 1 63 ? 37.15968 93.15635 26.88023 1.000 19.95137 63 PHE E CA 1
ATOM 8819 C C . PHE E 1 63 ? 38.20708 94.25436 27.03975 1.000 18.45818 63 PHE E C 1
ATOM 8820 O O . PHE E 1 63 ? 38.97902 94.54699 26.11451 1.000 25.25891 63 PHE E O 1
ATOM 8837 N N . VAL E 1 64 ? 38.23537 94.86213 28.23533 1.000 26.11309 64 VAL E N 1
ATOM 8838 C CA . VAL E 1 64 ? 39.24552 95.88192 28.54370 1.000 27.40322 64 VAL E CA 1
ATOM 8839 C C . VAL E 1 64 ? 40.58779 95.23182 28.87053 1.000 27.18499 64 VAL E C 1
ATOM 8840 O O . VAL E 1 64 ? 40.68399 94.04554 29.20257 1.000 20.71736 64 VAL E O 1
ATOM 8853 N N . ALA E 1 65 ? 41.65835 96.04463 28.80408 1.000 21.67910 65 ALA E N 1
ATOM 8854 C CA . ALA E 1 65 ? 42.96787 95.56907 29.21053 1.000 34.46336 65 ALA E CA 1
ATOM 8855 C C . ALA E 1 65 ? 42.87026 95.06128 30.63947 1.000 24.78835 65 ALA E C 1
ATOM 8856 O O . ALA E 1 65 ? 42.24821 95.70169 31.49136 1.000 23.47224 65 ALA E O 1
ATOM 8863 N N . GLY E 1 66 ? 43.43227 93.87770 30.87890 1.000 23.59313 66 GLY E N 1
ATOM 8864 C CA . GLY E 1 66 ? 43.41342 93.27147 32.18798 1.000 35.99151 66 GLY E CA 1
ATOM 8865 C C . GLY E 1 66 ? 42.08608 92.68013 32.61292 1.000 29.03054 66 GLY E C 1
ATOM 8866 O O . GLY E 1 66 ? 41.95789 92.27179 33.77256 1.000 27.07134 66 GLY E O 1
ATOM 8870 N N . ALA E 1 67 ? 41.11140 92.58132 31.71091 1.000 20.71090 67 ALA E N 1
ATOM 8871 C CA . ALA E 1 67 ? 39.82815 91.99009 32.08649 1.000 20.86222 67 ALA E CA 1
ATOM 8872 C C . ALA E 1 67 ? 40.05652 90.56986 32.58400 1.000 25.52370 67 ALA E C 1
ATOM 8873 O O . ALA E 1 67 ? 40.85997 89.83127 32.02181 1.000 22.95037 67 ALA E O 1
ATOM 8880 N N . GLU E 1 68 ? 39.26830 90.14854 33.56547 1.000 22.68403 68 GLU E N 1
ATOM 8881 C CA . GLU E 1 68 ? 39.41538 88.82979 34.17007 1.000 23.71542 68 GLU E CA 1
ATOM 8882 C C . GLU E 1 68 ? 38.27750 87.93810 33.69719 1.000 23.01677 68 GLU E C 1
ATOM 8883 O O . GLU E 1 68 ? 37.11086 88.28717 33.87171 1.000 22.96813 68 GLU E O 1
ATOM 8895 N N . PHE E 1 69 ? 38.63432 86.79979 33.09459 1.000 24.09184 69 PHE E N 1
ATOM 8896 C CA . PHE E 1 69 ? 37.70622 85.79868 32.57962 1.000 22.98734 69 PHE E CA 1
ATOM 8897 C C . PHE E 1 69 ? 38.01843 84.51576 33.33489 1.000 28.69505 69 PHE E C 1
ATOM 8898 O O . PHE E 1 69 ? 39.05093 83.87871 33.07479 1.000 30.60736 69 PHE E O 1
ATOM 8915 N N . ARG E 1 70 ? 37.14812 84.13736 34.27394 1.000 25.47088 70 ARG E N 1
ATOM 8916 C CA . ARG E 1 70 ? 37.38895 82.95293 35.09105 1.000 27.25368 70 ARG E CA 1
ATOM 8917 C C . ARG E 1 70 ? 36.42305 81.84220 34.70832 1.000 32.48689 70 ARG E C 1
ATOM 8918 O O . ARG E 1 70 ? 35.20366 82.02840 34.78711 1.000 27.73355 70 ARG E O 1
ATOM 8939 N N . LEU E 1 71 ? 36.96537 80.71654 34.24743 1.000 30.03878 71 LEU E N 1
ATOM 8940 C CA . LEU E 1 71 ? 36.15579 79.56429 33.85026 1.000 58.71477 71 LEU E CA 1
ATOM 8941 C C . LEU E 1 71 ? 35.76068 78.81900 35.11776 1.000 32.09100 71 LEU E C 1
ATOM 8942 O O . LEU E 1 71 ? 36.52331 78.79784 36.09418 1.000 43.13512 71 LEU E O 1
ATOM 8958 N N . THR E 1 75 ? 40.20455 78.59973 36.91875 1.000 36.83004 75 THR E N 1
ATOM 8959 C CA . THR E 1 75 ? 41.26947 79.05655 36.02250 1.000 91.30101 75 THR E CA 1
ATOM 8960 C C . THR E 1 75 ? 40.89974 80.39898 35.38287 1.000 73.45746 75 THR E C 1
ATOM 8961 O O . THR E 1 75 ? 39.80917 80.54454 34.82528 1.000 52.64718 75 THR E O 1
ATOM 8965 N N . VAL E 1 76 ? 41.84433 81.33424 35.38801 1.000 39.34868 76 VAL E N 1
ATOM 8966 C CA . VAL E 1 76 ? 41.63523 82.70492 34.94115 1.000 47.47238 76 VAL E CA 1
ATOM 8967 C C . VAL E 1 76 ? 42.42169 82.99241 33.66835 1.000 37.84635 76 VAL E C 1
ATOM 8968 O O . VAL E 1 76 ? 43.57981 82.57032 33.51939 1.000 34.02159 76 VAL E O 1
ATOM 8980 N N . LEU E 1 77 ? 41.76729 83.69636 32.74675 1.000 27.66133 77 LEU E N 1
ATOM 8981 C CA . LEU E 1 77 ? 42.43686 84.37336 31.64252 1.000 26.88437 77 LEU E CA 1
ATOM 8982 C C . LEU E 1 77 ? 42.36979 85.87188 31.90558 1.000 46.75786 77 LEU E C 1
ATOM 8983 O O . LEU E 1 77 ? 41.29378 86.39740 32.20607 1.000 39.03790 77 LEU E O 1
ATOM 8999 N N . THR E 1 78 ? 43.50694 86.56461 31.81668 1.000 40.46431 78 THR E N 1
ATOM 9000 C CA . THR E 1 78 ? 43.52427 88.00071 32.08710 1.000 25.60953 78 THR E CA 1
ATOM 9001 C C . THR E 1 78 ? 43.92456 88.77409 30.84129 1.000 45.29245 78 THR E C 1
ATOM 9002 O O . THR E 1 78 ? 45.02695 88.59181 30.31736 1.000 25.80068 78 THR E O 1
ATOM 9013 N N . GLY E 1 79 ? 43.04331 89.66315 30.38749 1.000 26.54832 79 GLY E N 1
ATOM 9014 C CA . GLY E 1 79 ? 43.37236 90.51021 29.26248 1.000 25.64632 79 GLY E CA 1
ATOM 9015 C C . GLY E 1 79 ? 42.95097 89.91210 27.94092 1.000 21.62699 79 GLY E C 1
ATOM 9016 O O . GLY E 1 79 ? 42.82608 88.68629 27.78691 1.000 24.67034 79 GLY E O 1
ATOM 9020 N N . PRO E 1 80 ? 42.72342 90.78039 26.94808 1.000 32.70672 80 PRO E N 1
ATOM 9021 C CA . PRO E 1 80 ? 42.15417 90.28915 25.68016 1.000 29.97679 80 PRO E CA 1
ATOM 9022 C C . PRO E 1 80 ? 43.00519 89.25448 24.96183 1.000 28.65999 80 PRO E C 1
ATOM 9023 O O . PRO E 1 80 ? 42.45028 88.35203 24.31758 1.000 33.57710 80 PRO E O 1
ATOM 9034 N N . GLU E 1 81 ? 44.33001 89.36861 25.00744 1.000 31.38671 81 GLU E N 1
ATOM 9035 C CA . GLU E 1 81 ? 45.15625 88.38887 24.30849 1.000 37.20138 81 GLU E CA 1
ATOM 9036 C C . GLU E 1 81 ? 44.90616 86.98660 24.85410 1.000 37.38393 81 GLU E C 1
ATOM 9037 O O . GLU E 1 81 ? 44.69204 86.03628 24.09441 1.000 33.64107 81 GLU E O 1
ATOM 9049 N N . ALA E 1 82 ? 44.90133 86.84667 26.17828 1.000 29.53403 82 ALA E N 1
ATOM 9050 C CA . ALA E 1 82 ? 44.65276 85.55008 26.78272 1.000 34.60637 82 ALA E CA 1
ATOM 9051 C C . ALA E 1 82 ? 43.22006 85.09059 26.52255 1.000 29.35460 82 ALA E C 1
ATOM 9052 O O . ALA E 1 82 ? 42.97724 83.89692 26.28950 1.000 27.37032 82 ALA E O 1
ATOM 9059 N N . ILE E 1 83 ? 42.26596 86.02339 26.55635 1.000 25.48791 83 ILE E N 1
ATOM 9060 C CA . ILE E 1 83 ? 40.85449 85.68171 26.33643 1.000 23.65018 83 ILE E CA 1
ATOM 9061 C C . ILE E 1 83 ? 40.63993 85.24456 24.88815 1.000 28.53864 83 ILE E C 1
ATOM 9062 O O . ILE E 1 83 ? 39.92096 84.27535 24.62034 1.000 28.16105 83 ILE E O 1
ATOM 9078 N N . GLU E 1 84 ? 41.31073 85.90689 23.93895 1.000 30.05944 84 GLU E N 1
ATOM 9079 C CA . GLU E 1 84 ? 41.24017 85.46815 22.54950 1.000 31.86373 84 GLU E CA 1
ATOM 9080 C C . GLU E 1 84 ? 41.78807 84.05398 22.39776 1.000 35.68673 84 GLU E C 1
ATOM 9081 O O . GLU E 1 84 ? 41.18168 83.20549 21.73636 1.000 29.68092 84 GLU E O 1
ATOM 9093 N N . ALA E 1 85 ? 42.95435 83.78798 22.98617 1.000 30.31931 85 ALA E N 1
ATOM 9094 C CA . ALA E 1 85 ? 43.54864 82.46525 22.86409 1.000 37.60683 85 ALA E CA 1
ATOM 9095 C C . ALA E 1 85 ? 42.63402 81.40221 23.46163 1.000 33.66497 85 ALA E C 1
ATOM 9096 O O . ALA E 1 85 ? 42.46659 80.31966 22.88833 1.000 29.77900 85 ALA E O 1
ATOM 9103 N N . GLY E 1 86 ? 42.00202 81.70852 24.59431 1.000 37.93674 86 GLY E N 1
ATOM 9104 C CA . GLY E 1 86 ? 41.09585 80.75026 25.20205 1.000 39.78444 86 GLY E CA 1
ATOM 9105 C C . GLY E 1 86 ? 39.85653 80.47199 24.37154 1.000 37.97150 86 GLY E C 1
ATOM 9106 O O . GLY E 1 86 ? 39.39933 79.33045 24.28896 1.000 36.77507 86 GLY E O 1
ATOM 9110 N N . ALA E 1 87 ? 39.27250 81.50607 23.77297 1.000 25.48223 87 ALA E N 1
ATOM 9111 C CA . ALA E 1 87 ? 38.11720 81.27943 22.91940 1.000 26.81816 87 ALA E CA 1
ATOM 9112 C C . ALA E 1 87 ? 38.50034 80.45382 21.69945 1.000 32.75740 87 ALA E C 1
ATOM 9113 O O . ALA E 1 87 ? 37.75067 79.56507 21.27972 1.000 32.68113 87 ALA E O 1
ATOM 9120 N N . ARG E 1 88 ? 39.65736 80.74121 21.10234 1.000 42.18918 88 ARG E N 1
ATOM 9121 C CA . ARG E 1 88 ? 40.11314 79.93200 19.97925 1.000 43.77864 88 ARG E CA 1
ATOM 9122 C C . ARG E 1 88 ? 40.28055 78.48360 20.41808 1.000 42.10712 88 ARG E C 1
ATOM 9123 O O . ARG E 1 88 ? 39.82484 77.55911 19.73271 1.000 39.78364 88 ARG E O 1
ATOM 9144 N N . ALA E 1 89 ? 40.87835 78.27455 21.59335 1.000 53.57457 89 ALA E N 1
ATOM 9145 C CA . ALA E 1 89 ? 41.10961 76.92301 22.09278 1.000 50.58928 89 ALA E CA 1
ATOM 9146 C C . ALA E 1 89 ? 39.80666 76.20674 22.41454 1.000 44.20891 89 ALA E C 1
ATOM 9147 O O . ALA E 1 89 ? 39.58563 75.07447 21.96644 1.000 46.84622 89 ALA E O 1
ATOM 9154 N N . ALA E 1 90 ? 38.92364 76.85655 23.17977 1.000 40.42402 90 ALA E N 1
ATOM 9155 C CA . ALA E 1 90 ? 37.66865 76.22471 23.56100 1.000 51.53394 90 ALA E CA 1
ATOM 9156 C C . ALA E 1 90 ? 36.83486 75.90619 22.33541 1.000 51.31692 90 ALA E C 1
ATOM 9157 O O . ALA E 1 90 ? 36.09280 74.92041 22.32380 1.000 57.39261 90 ALA E O 1
ATOM 9164 N N . ALA E 1 91 ? 36.93225 76.73545 21.29792 1.000 43.49121 91 ALA E N 1
ATOM 9165 C CA . ALA E 1 91 ? 36.20228 76.45227 20.07292 1.000 39.00721 91 ALA E CA 1
ATOM 9166 C C . ALA E 1 91 ? 36.66835 75.15760 19.42970 1.000 44.92859 91 ALA E C 1
ATOM 9167 O O . ALA E 1 91 ? 35.89120 74.52262 18.70133 1.000 36.41151 91 ALA E O 1
ATOM 9174 N N . GLY E 1 92 ? 37.90941 74.73537 19.71480 1.000 49.97580 92 GLY E N 1
ATOM 9175 C CA . GLY E 1 92 ? 38.41258 73.49114 19.15958 1.000 42.93124 92 GLY E CA 1
ATOM 9176 C C . GLY E 1 92 ? 37.55099 72.29909 19.51171 1.000 37.79333 92 GLY E C 1
ATOM 9177 O O . GLY E 1 92 ? 37.50579 71.31880 18.76249 1.000 42.04219 92 GLY E O 1
ATOM 9181 N N . ARG E 1 93 ? 36.86255 72.36879 20.65243 1.000 46.00509 93 ARG E N 1
ATOM 9182 C CA . ARG E 1 93 ? 35.99443 71.29098 21.10566 1.000 45.57356 93 ARG E CA 1
ATOM 9183 C C . ARG E 1 93 ? 34.80863 71.06805 20.18342 1.000 43.02494 93 ARG E C 1
ATOM 9184 O O . ARG E 1 93 ? 34.24193 69.97269 20.15756 1.000 39.59724 93 ARG E O 1
ATOM 9188 N N . PHE E 1 94 ? 34.44501 72.06499 19.39915 1.000 33.40245 94 PHE E N 1
ATOM 9189 C CA . PHE E 1 94 ? 33.31426 71.95316 18.49144 1.000 40.47460 94 PHE E CA 1
ATOM 9190 C C . PHE E 1 94 ? 33.69621 71.30818 17.16574 1.000 36.60295 94 PHE E C 1
ATOM 9191 O O . PHE E 1 94 ? 32.79980 70.94648 16.39128 1.000 37.79963 94 PHE E O 1
ATOM 9208 N N . ASP E 1 95 ? 34.98975 71.17885 16.87637 1.000 58.34566 95 ASP E N 1
ATOM 9209 C CA . ASP E 1 95 ? 35.44152 70.56676 15.62162 1.000 65.48495 95 ASP E CA 1
ATOM 9210 C C . ASP E 1 95 ? 34.90511 71.53327 14.56698 1.000 50.59880 95 ASP E C 1
ATOM 9211 O O . ASP E 1 95 ? 35.04632 72.75323 14.73186 1.000 44.15509 95 ASP E O 1
ATOM 9215 N N . GLY E 1 96 ? 34.25971 71.05545 13.52274 1.000 39.27688 96 GLY E N 1
ATOM 9216 C CA . GLY E 1 96 ? 33.66682 71.95622 12.56704 1.000 31.40025 96 GLY E CA 1
ATOM 9217 C C . GLY E 1 96 ? 32.21224 72.29307 12.82046 1.000 30.90729 96 GLY E C 1
ATOM 9218 O O . GLY E 1 96 ? 31.60492 73.02444 12.02911 1.000 33.50809 96 GLY E O 1
ATOM 9222 N N . ALA E 1 97 ? 31.63175 71.81042 13.91091 1.000 23.47283 97 ALA E N 1
ATOM 9223 C CA . ALA E 1 97 ? 30.21582 72.05413 14.15170 1.000 21.99666 97 ALA E CA 1
ATOM 9224 C C . ALA E 1 97 ? 30.00778 73.50656 14.56668 1.000 27.82094 97 ALA E C 1
ATOM 9225 O O . ALA E 1 97 ? 30.96301 74.26013 14.78165 1.000 23.63439 97 ALA E O 1
ATOM 9232 N N . GLN E 1 98 ? 28.74015 73.91645 14.63772 1.000 18.61710 98 GLN E N 1
ATOM 9233 C CA . GLN E 1 98 ? 28.41580 75.32475 14.86650 1.000 16.82742 98 GLN E CA 1
ATOM 9234 C C . GLN E 1 98 ? 27.87582 75.57415 16.27599 1.000 15.68413 98 GLN E C 1
ATOM 9235 O O . GLN E 1 98 ? 26.78593 75.07927 16.62905 1.000 14.57996 98 GLN E O 1
ATOM 9249 N N . PRO E 1 99 ? 28.62264 76.27098 17.12122 1.000 18.91023 99 PRO E N 1
ATOM 9250 C CA . PRO E 1 99 ? 28.09109 76.64512 18.43517 1.000 16.57917 99 PRO E CA 1
ATOM 9251 C C . PRO E 1 99 ? 27.18725 77.87059 18.35371 1.000 13.38973 99 PRO E C 1
ATOM 9252 O O . PRO E 1 99 ? 27.36801 78.76404 17.52868 1.000 14.01649 99 PRO E O 1
ATOM 9263 N N . ARG E 1 100 ? 26.21878 77.92219 19.27003 1.000 17.54132 100 ARG E N 1
ATOM 9264 C CA . ARG E 1 100 ? 25.43417 79.12619 19.50332 1.000 13.73840 100 ARG E CA 1
ATOM 9265 C C . ARG E 1 100 ? 25.25385 79.30030 21.00525 1.000 14.22819 100 ARG E C 1
ATOM 9266 O O . ARG E 1 100 ? 24.83782 78.35693 21.67894 1.000 16.71642 100 ARG E O 1
ATOM 9287 N N . HIS E 1 101 ? 25.58794 80.48144 21.51989 1.000 15.58483 101 HIS E N 1
ATOM 9288 C CA . HIS E 1 101 ? 25.41581 80.79502 22.93296 1.000 14.06284 101 HIS E CA 1
ATOM 9289 C C . HIS E 1 101 ? 24.02180 81.35611 23.16773 1.000 16.12544 101 HIS E C 1
ATOM 9290 O O . HIS E 1 101 ? 23.53270 82.16760 22.38049 1.000 18.54570 101 HIS E O 1
ATOM 9304 N N . TRP E 1 102 ? 23.38238 80.89560 24.25065 1.000 16.49992 102 TRP E N 1
ATOM 9305 C CA . TRP E 1 102 ? 22.03567 81.29715 24.64200 1.000 12.48812 102 TRP E CA 1
ATOM 9306 C C . TRP E 1 102 ? 22.13767 81.86803 26.05449 1.000 14.31037 102 TRP E C 1
ATOM 9307 O O . TRP E 1 102 ? 22.58616 81.16791 26.97467 1.000 14.76109 102 TRP E O 1
ATOM 9328 N N . PHE E 1 103 ? 21.72867 83.11421 26.22976 1.000 13.78037 103 PHE E N 1
ATOM 9329 C CA . PHE E 1 103 ? 21.69531 83.73959 27.54952 1.000 15.63172 103 PHE E CA 1
ATOM 9330 C C . PHE E 1 103 ? 20.22172 83.93480 27.91916 1.000 15.28180 103 PHE E C 1
ATOM 9331 O O . PHE E 1 103 ? 19.37780 84.13721 27.03730 1.000 19.13955 103 PHE E O 1
ATOM 9348 N N . ASP E 1 104 ? 19.91353 83.89693 29.21351 1.000 15.42681 104 ASP E N 1
ATOM 9349 C CA . ASP E 1 104 ? 18.55474 84.19079 29.66388 1.000 17.43311 104 ASP E CA 1
ATOM 9350 C C . ASP E 1 104 ? 18.54781 84.48803 31.16169 1.000 16.29942 104 ASP E C 1
ATOM 9351 O O . ASP E 1 104 ? 19.53406 84.29305 31.87190 1.000 16.19438 104 ASP E O 1
ATOM 9360 N N . MET E 1 105 ? 17.39860 84.99375 31.63552 1.000 16.38481 105 MET E N 1
ATOM 9361 C CA . MET E 1 105 ? 17.21101 85.32470 33.04724 1.000 14.90186 105 MET E CA 1
ATOM 9362 C C . MET E 1 105 ? 18.30658 86.28641 33.54847 1.000 12.44652 105 MET E C 1
ATOM 9363 O O . MET E 1 105 ? 18.97136 86.04570 34.55228 1.000 15.89053 105 MET E O 1
ATOM 9377 N N . MET E 1 106 ? 18.48599 87.38705 32.84034 1.000 16.44249 106 MET E N 1
ATOM 9378 C CA . MET E 1 106 ? 19.62126 88.27234 33.08515 1.000 14.62959 106 MET E CA 1
ATOM 9379 C C . MET E 1 106 ? 19.22266 89.44034 33.98538 1.000 11.30498 106 MET E C 1
ATOM 9380 O O . MET E 1 106 ? 18.32837 90.21367 33.65286 1.000 13.33497 106 MET E O 1
ATOM 9394 N N . THR E 1 107 ? 19.87448 89.53973 35.14108 1.000 17.18127 107 THR E N 1
ATOM 9395 C CA . THR E 1 107 ? 19.74734 90.72173 35.97856 1.000 18.43979 107 THR E CA 1
ATOM 9396 C C . THR E 1 107 ? 20.74437 91.75782 35.49745 1.000 17.56431 107 THR E C 1
ATOM 9397 O O . THR E 1 107 ? 21.83636 91.41157 35.06905 1.000 17.83469 107 THR E O 1
ATOM 9408 N N . VAL E 1 108 ? 20.36864 93.02739 35.59784 1.000 19.52631 108 VAL E N 1
ATOM 9409 C CA . VAL E 1 108 ? 21.20273 94.15602 35.18619 1.000 16.70817 108 VAL E CA 1
ATOM 9410 C C . VAL E 1 108 ? 21.08827 95.23415 36.24971 1.000 16.14519 108 VAL E C 1
ATOM 9411 O O . VAL E 1 108 ? 19.97702 95.66299 36.57518 1.000 16.81619 108 VAL E O 1
ATOM 9424 N N . GLU E 1 109 ? 22.22921 95.67556 36.78754 1.000 17.32321 109 GLU E N 1
ATOM 9425 C CA . GLU E 1 109 ? 22.24056 96.70512 37.81171 1.000 19.34121 109 GLU E CA 1
ATOM 9426 C C . GLU E 1 109 ? 23.38130 97.65526 37.51514 1.000 20.96161 109 GLU E C 1
ATOM 9427 O O . GLU E 1 109 ? 24.46688 97.22022 37.12851 1.000 20.84694 109 GLU E O 1
ATOM 9439 N N . GLU E 1 110 ? 23.13315 98.94712 37.69130 1.000 23.09762 110 GLU E N 1
ATOM 9440 C CA . GLU E 1 110 ? 24.16620 99.95970 37.51772 1.000 25.37590 110 GLU E CA 1
ATOM 9441 C C . GLU E 1 110 ? 24.60646 100.49871 38.86901 1.000 28.63242 110 GLU E C 1
ATOM 9442 O O . GLU E 1 110 ? 23.77176 100.96014 39.64989 1.000 32.33463 110 GLU E O 1
ATOM 9454 N N . ALA E 1 111 ? 25.91769 100.47078 39.13132 1.000 30.78884 111 ALA E N 1
ATOM 9455 C CA . ALA E 1 111 ? 26.44323 101.09780 40.33727 1.000 33.64977 111 ALA E CA 1
ATOM 9456 C C . ALA E 1 111 ? 26.64866 102.59368 40.11576 1.000 38.02917 111 ALA E C 1
ATOM 9457 O O . ALA E 1 111 ? 26.66376 103.08323 38.98132 1.000 46.57731 111 ALA E O 1
ATOM 9464 N N . ASP E 1 112 ? 26.79238 103.33583 41.21772 1.000 49.53720 112 ASP E N 1
ATOM 9465 C CA . ASP E 1 112 ? 26.95485 104.78091 41.09171 1.000 47.60282 112 ASP E CA 1
ATOM 9466 C C . ASP E 1 112 ? 28.20960 105.13935 40.30700 1.000 55.33242 112 ASP E C 1
ATOM 9467 O O . ASP E 1 112 ? 28.24617 106.20237 39.67629 1.000 60.49006 112 ASP E O 1
ATOM 9476 N N . ASP E 1 113 ? 29.24131 104.28533 40.32883 1.000 61.12184 113 ASP E N 1
ATOM 9477 C CA . ASP E 1 113 ? 30.45797 104.60481 39.59194 1.000 66.97589 113 ASP E CA 1
ATOM 9478 C C . ASP E 1 113 ? 30.36221 104.17179 38.12883 1.000 53.49699 113 ASP E C 1
ATOM 9479 O O . ASP E 1 113 ? 31.37937 104.16045 37.42818 1.000 55.72729 113 ASP E O 1
ATOM 9483 N N . GLY E 1 114 ? 29.15595 103.82510 37.65447 1.000 45.65204 114 GLY E N 1
ATOM 9484 C CA . GLY E 1 114 ? 28.91831 103.47655 36.27299 1.000 47.45824 114 GLY E CA 1
ATOM 9485 C C . GLY E 1 114 ? 29.13728 102.02626 35.93406 1.000 34.66636 114 GLY E C 1
ATOM 9486 O O . GLY E 1 114 ? 28.69604 101.57989 34.86338 1.000 33.23466 114 GLY E O 1
ATOM 9490 N N . THR E 1 115 ? 29.72339 101.25731 36.83891 1.000 46.44206 115 THR E N 1
ATOM 9491 C CA . THR E 1 115 ? 29.92379 99.84632 36.56581 1.000 32.01863 115 THR E CA 1
ATOM 9492 C C . THR E 1 115 ? 28.58557 99.13139 36.49176 1.000 28.49087 115 THR E C 1
ATOM 9493 O O . THR E 1 115 ? 27.70924 99.34234 37.33074 1.000 27.68933 115 THR E O 1
ATOM 9504 N N . VAL E 1 116 ? 28.44397 98.24013 35.51061 1.000 17.68335 116 VAL E N 1
ATOM 9505 C CA . VAL E 1 116 ? 27.22372 97.45311 35.32062 1.000 16.82164 116 VAL E CA 1
ATOM 9506 C C . VAL E 1 116 ? 27.51297 96.01686 35.74697 1.000 18.80236 116 VAL E C 1
ATOM 9507 O O . VAL E 1 116 ? 28.50854 95.42100 35.31764 1.000 19.44454 116 VAL E O 1
ATOM 9520 N N . SER E 1 117 ? 26.65953 95.47438 36.60247 1.000 16.62060 117 SER E N 1
ATOM 9521 C CA . SER E 1 117 ? 26.75313 94.09610 37.06725 1.000 14.33996 117 SER E CA 1
ATOM 9522 C C . SER E 1 117 ? 25.58744 93.32026 36.47013 1.000 13.72798 117 SER E C 1
ATOM 9523 O O . SER E 1 117 ? 24.43925 93.76640 36.55369 1.000 14.35366 117 SER E O 1
ATOM 9531 N N . THR E 1 118 ? 25.88286 92.17332 35.85474 1.000 14.49549 118 THR E N 1
ATOM 9532 C CA . THR E 1 118 ? 24.84594 91.28638 35.35200 1.000 15.75581 118 THR E CA 1
ATOM 9533 C C . THR E 1 118 ? 25.06345 89.89095 35.91468 1.000 14.85607 118 THR E C 1
ATOM 9534 O O . THR E 1 118 ? 26.15498 89.51000 36.31952 1.000 15.68705 118 THR E O 1
ATOM 9545 N N . SER E 1 119 ? 23.99710 89.13264 35.96384 1.000 13.36681 119 SER E N 1
ATOM 9546 C CA . SER E 1 119 ? 24.07774 87.70921 36.27385 1.000 15.65854 119 SER E CA 1
ATOM 9547 C C . SER E 1 119 ? 23.05296 87.04745 35.36412 1.000 13.69663 119 SER E C 1
ATOM 9548 O O . SER E 1 119 ? 21.99691 87.62021 35.10863 1.000 16.73919 119 SER E O 1
ATOM 9556 N N . TYR E 1 120 ? 23.38814 85.88053 34.84392 1.000 14.62816 120 TYR E N 1
ATOM 9557 C CA . TYR E 1 120 ? 22.49495 85.23849 33.89430 1.000 14.15483 120 TYR E CA 1
ATOM 9558 C C . TYR E 1 120 ? 22.79601 83.76108 33.75638 1.000 11.88048 120 TYR E C 1
ATOM 9559 O O . TYR E 1 120 ? 23.80176 83.25757 34.25830 1.000 15.45169 120 TYR E O 1
ATOM 9577 N N . TYR E 1 121 ? 21.84502 83.06942 33.11736 1.000 12.33802 121 TYR E N 1
ATOM 9578 C CA . TYR E 1 121 ? 21.99262 81.69390 32.68319 1.000 15.21606 121 TYR E CA 1
ATOM 9579 C C . TYR E 1 121 ? 22.58679 81.64863 31.28597 1.000 15.80473 121 TYR E C 1
ATOM 9580 O O . TYR E 1 121 ? 22.22826 82.45864 30.42628 1.000 13.23968 121 TYR E O 1
ATOM 9598 N N . ALA E 1 122 ? 23.44053 80.66457 31.02938 1.000 11.42651 122 ALA E N 1
ATOM 9599 C CA . ALA E 1 122 ? 23.99161 80.51340 29.68783 1.000 14.84753 122 ALA E CA 1
ATOM 9600 C C . ALA E 1 122 ? 24.14170 79.02862 29.38584 1.000 14.77581 122 ALA E C 1
ATOM 9601 O O . ALA E 1 122 ? 24.36925 78.20416 30.28537 1.000 15.98756 122 ALA E O 1
ATOM 9608 N N . THR E 1 123 ? 23.94664 78.70190 28.11579 1.000 13.48531 123 THR E N 1
ATOM 9609 C CA . THR E 1 123 ? 24.32114 77.40924 27.58168 1.000 14.56185 123 THR E CA 1
ATOM 9610 C C . THR E 1 123 ? 24.78838 77.63112 26.15486 1.000 18.06937 123 THR E C 1
ATOM 9611 O O . THR E 1 123 ? 24.69518 78.72487 25.61355 1.000 17.09534 123 THR E O 1
ATOM 9622 N N . VAL E 1 124 ? 25.32884 76.57321 25.56628 1.000 14.12692 124 VAL E N 1
ATOM 9623 C CA . VAL E 1 124 ? 25.76191 76.55387 24.18349 1.000 12.43896 124 VAL E CA 1
ATOM 9624 C C . VAL E 1 124 ? 25.08278 75.36420 23.52614 1.000 17.40611 124 VAL E C 1
ATOM 9625 O O . VAL E 1 124 ? 25.09679 74.26471 24.07977 1.000 17.73948 124 VAL E O 1
ATOM 9638 N N . THR E 1 125 ? 24.42931 75.59390 22.39810 1.000 14.95962 125 THR E N 1
ATOM 9639 C CA . THR E 1 125 ? 24.00583 74.49386 21.53948 1.000 13.51086 125 THR E CA 1
ATOM 9640 C C . THR E 1 125 ? 25.07820 74.26296 20.49352 1.000 18.90953 125 THR E C 1
ATOM 9641 O O . THR E 1 125 ? 25.75394 75.19735 20.05276 1.000 17.15188 125 THR E O 1
ATOM 9652 N N . VAL E 1 126 ? 25.25595 73.00908 20.11007 1.000 16.99835 126 VAL E N 1
ATOM 9653 C CA . VAL E 1 126 ? 26.24866 72.65372 19.09920 1.000 19.86071 126 VAL E CA 1
ATOM 9654 C C . VAL E 1 126 ? 25.54294 71.83862 18.02936 1.000 16.81012 126 VAL E C 1
ATOM 9655 O O . VAL E 1 126 ? 25.08830 70.72510 18.30503 1.000 18.28133 126 VAL E O 1
ATOM 9668 N N . THR E 1 127 ? 25.48188 72.37827 16.80570 1.000 17.36583 127 THR E N 1
ATOM 9669 C CA . THR E 1 127 ? 24.76683 71.78706 15.68095 1.000 20.32530 127 THR E CA 1
ATOM 9670 C C . THR E 1 127 ? 25.77445 71.20536 14.71043 1.000 24.89056 127 THR E C 1
ATOM 9671 O O . THR E 1 127 ? 26.68229 71.91208 14.25381 1.000 20.50567 127 THR E O 1
ATOM 9682 N N . SER E 1 128 ? 25.59600 69.92220 14.40054 1.000 22.20108 128 SER E N 1
ATOM 9683 C CA . SER E 1 128 ? 26.48775 69.16688 13.53625 1.000 24.68769 128 SER E CA 1
ATOM 9684 C C . SER E 1 128 ? 26.03126 69.22209 12.08403 1.000 49.58525 128 SER E C 1
ATOM 9685 O O . SER E 1 128 ? 24.90046 69.58526 11.77551 1.000 25.20121 128 SER E O 1
ATOM 9693 N N . ALA E 1 129 ? 26.90130 68.75311 11.18650 1.000 28.90336 129 ALA E N 1
ATOM 9694 C CA . ALA E 1 129 ? 26.54889 68.74739 9.77062 1.000 30.80695 129 ALA E CA 1
ATOM 9695 C C . ALA E 1 129 ? 25.29940 67.91980 9.48235 1.000 29.81334 129 ALA E C 1
ATOM 9696 O O . ALA E 1 129 ? 24.60001 68.16582 8.48803 1.000 30.65596 129 ALA E O 1
ATOM 9703 N N . GLN E 1 130 ? 25.00918 66.92280 10.31357 1.000 28.48401 130 GLN E N 1
ATOM 9704 C CA . GLN E 1 130 ? 23.85893 66.05700 10.09727 1.000 45.86994 130 GLN E CA 1
ATOM 9705 C C . GLN E 1 130 ? 22.61523 66.57804 10.79811 1.000 38.77339 130 GLN E C 1
ATOM 9706 O O . GLN E 1 130 ? 21.57630 65.90896 10.78958 1.000 35.63776 130 GLN E O 1
ATOM 9720 N N . GLY E 1 131 ? 22.69747 67.76708 11.38208 1.000 34.89197 131 GLY E N 1
ATOM 9721 C CA . GLY E 1 131 ? 21.57957 68.36922 12.06378 1.000 35.55116 131 GLY E CA 1
ATOM 9722 C C . GLY E 1 131 ? 21.33730 67.92723 13.48887 1.000 29.55554 131 GLY E C 1
ATOM 9723 O O . GLY E 1 131 ? 20.31428 68.31693 14.04959 1.000 28.56577 131 GLY E O 1
ATOM 9727 N N . ALA E 1 132 ? 22.23278 67.14477 14.09006 1.000 22.72938 132 ALA E N 1
ATOM 9728 C CA . ALA E 1 132 ? 22.13379 66.83361 15.51365 1.000 28.72056 132 ALA E CA 1
ATOM 9729 C C . ALA E 1 132 ? 22.48775 68.06083 16.34228 1.000 24.21024 132 ALA E C 1
ATOM 9730 O O . ALA E 1 132 ? 23.36527 68.83926 15.95965 1.000 21.29278 132 ALA E O 1
ATOM 9737 N N . VAL E 1 133 ? 21.81804 68.21622 17.48964 1.000 21.48534 133 VAL E N 1
ATOM 9738 C CA . VAL E 1 133 ? 22.04600 69.33299 18.40698 1.000 16.10038 133 VAL E CA 1
ATOM 9739 C C . VAL E 1 133 ? 22.45884 68.76549 19.76546 1.000 20.64468 133 VAL E C 1
ATOM 9740 O O . VAL E 1 133 ? 21.78245 67.88843 20.30954 1.000 21.32253 133 VAL E O 1
ATOM 9753 N N . LEU E 1 134 ? 23.62568 69.16919 20.24052 1.000 18.49516 134 LEU E N 1
ATOM 9754 C CA . LEU E 1 134 ? 24.04259 68.92526 21.61410 1.000 16.40270 134 LEU E CA 1
ATOM 9755 C C . LEU E 1 134 ? 23.83432 70.19047 22.42813 1.000 14.61833 134 LEU E C 1
ATOM 9756 O O . LEU E 1 134 ? 24.24343 71.27764 22.01161 1.000 18.00573 134 LEU E O 1
ATOM 9772 N N . VAL E 1 135 ? 23.26929 70.03998 23.61650 1.000 14.70015 135 VAL E N 1
ATOM 9773 C CA . VAL E 1 135 ? 23.10826 71.14969 24.54758 1.000 15.48415 135 VAL E CA 1
ATOM 9774 C C . VAL E 1 135 ? 24.12970 70.95019 25.65499 1.000 16.86958 135 VAL E C 1
ATOM 9775 O O . VAL E 1 135 ? 24.13878 69.90885 26.32459 1.000 16.02306 135 VAL E O 1
ATOM 9788 N N . GLU E 1 136 ? 25.02165 71.93482 25.82707 1.000 14.62729 136 GLU E N 1
ATOM 9789 C CA . GLU E 1 136 ? 26.05650 71.81012 26.83894 1.000 15.80127 136 GLU E CA 1
ATOM 9790 C C . GLU E 1 136 ? 25.49708 72.06452 28.23155 1.000 19.82408 136 GLU E C 1
ATOM 9791 O O . GLU E 1 136 ? 24.45810 72.69586 28.38463 1.000 15.70526 136 GLU E O 1
ATOM 9803 N N . PRO E 1 137 ? 26.17138 71.56125 29.26247 1.000 15.40120 137 PRO E N 1
ATOM 9804 C CA . PRO E 1 137 ? 25.76642 71.87710 30.63847 1.000 15.80814 137 PRO E CA 1
ATOM 9805 C C . PRO E 1 137 ? 25.61440 73.37762 30.84234 1.000 15.38274 137 PRO E C 1
ATOM 9806 O O . PRO E 1 137 ? 26.42453 74.17579 30.36952 1.000 17.26150 137 PRO E O 1
ATOM 9817 N N . THR E 1 138 ? 24.58099 73.75586 31.57650 1.000 14.93224 138 THR E N 1
ATOM 9818 C CA . THR E 1 138 ? 24.31165 75.16478 31.77313 1.000 16.03696 138 THR E CA 1
ATOM 9819 C C . THR E 1 138 ? 25.32609 75.78756 32.72786 1.000 13.69237 138 THR E C 1
ATOM 9820 O O . THR E 1 138 ? 26.00713 75.10089 33.50917 1.000 17.71639 138 THR E O 1
ATOM 9831 N N . CYS E 1 139 ? 25.43195 77.11658 32.63918 1.000 16.95165 139 CYS E N 1
ATOM 9832 C CA . CYS E 1 139 ? 26.30855 77.90652 33.47889 1.000 16.59143 139 CYS E CA 1
ATOM 9833 C C . CYS E 1 139 ? 25.48924 79.02165 34.13271 1.000 14.67031 139 CYS E C 1
ATOM 9834 O O . CYS E 1 139 ? 24.49160 79.50622 33.58606 1.000 17.11343 139 CYS E O 1
ATOM 9842 N N . PHE E 1 140 ? 25.93658 79.44140 35.30085 1.000 16.93761 140 PHE E N 1
ATOM 9843 C CA . PHE E 1 140 ? 25.46961 80.67384 35.91977 1.000 19.02457 140 PHE E CA 1
ATOM 9844 C C . PHE E 1 140 ? 26.62897 81.64984 35.81255 1.000 14.40009 140 PHE E C 1
ATOM 9845 O O . PHE E 1 140 ? 27.73501 81.34757 36.27194 1.000 17.11366 140 PHE E O 1
ATOM 9862 N N . VAL E 1 141 ? 26.39552 82.79906 35.15652 1.000 13.67804 141 VAL E N 1
ATOM 9863 C CA . VAL E 1 141 ? 27.46913 83.72378 34.78898 1.000 15.54650 141 VAL E CA 1
ATOM 9864 C C . VAL E 1 141 ? 27.27724 85.03086 35.54808 1.000 16.38631 141 VAL E C 1
ATOM 9865 O O . VAL E 1 141 ? 26.14698 85.51390 35.69947 1.000 16.32505 141 VAL E O 1
ATOM 9878 N N . ARG E 1 142 ? 28.37471 85.59491 36.03864 1.000 14.69366 142 ARG E N 1
ATOM 9879 C CA . ARG E 1 142 ? 28.36429 86.90605 36.65459 1.000 14.41118 142 ARG E CA 1
ATOM 9880 C C . ARG E 1 142 ? 29.36625 87.77439 35.92403 1.000 14.77440 142 ARG E C 1
ATOM 9881 O O . ARG E 1 142 ? 30.57355 87.46883 35.92120 1.000 17.88304 142 ARG E O 1
ATOM 9902 N N . ASP E 1 143 ? 28.88275 88.88682 35.38681 1.000 14.24024 143 ASP E N 1
ATOM 9903 C CA . ASP E 1 143 ? 29.69803 89.83104 34.63324 1.000 14.61281 143 ASP E CA 1
ATOM 9904 C C . ASP E 1 143 ? 29.73508 91.19274 35.31076 1.000 15.53147 143 ASP E C 1
ATOM 9905 O O . ASP E 1 143 ? 28.77468 91.60021 35.98521 1.000 15.70319 143 ASP E O 1
ATOM 9914 N N . THR E 1 144 ? 30.83878 91.91671 35.08525 1.000 16.49621 144 THR E N 1
ATOM 9915 C CA . THR E 1 144 ? 30.86836 93.35901 35.24582 1.000 17.44006 144 THR E CA 1
ATOM 9916 C C . THR E 1 144 ? 31.24996 93.96785 33.90042 1.000 19.65273 144 THR E C 1
ATOM 9917 O O . THR E 1 144 ? 32.12360 93.45129 33.19231 1.000 20.79414 144 THR E O 1
ATOM 9928 N N . LEU E 1 145 ? 30.56280 95.05206 33.55199 1.000 17.31251 145 LEU E N 1
ATOM 9929 C CA . LEU E 1 145 ? 30.79925 95.82314 32.34215 1.000 20.84624 145 LEU E CA 1
ATOM 9930 C C . LEU E 1 145 ? 31.16514 97.24356 32.73997 1.000 20.64211 145 LEU E C 1
ATOM 9931 O O . LEU E 1 145 ? 30.67883 97.76948 33.75333 1.000 20.09584 145 LEU E O 1
ATOM 9947 N N . VAL E 1 146 ? 32.00555 97.88222 31.92775 1.000 20.29205 146 VAL E N 1
ATOM 9948 C CA . VAL E 1 146 ? 32.39188 99.26334 32.16136 1.000 24.73304 146 VAL E CA 1
ATOM 9949 C C . VAL E 1 146 ? 32.24578 99.99757 30.84401 1.000 24.69993 146 VAL E C 1
ATOM 9950 O O . VAL E 1 146 ? 32.31070 99.40756 29.76359 1.000 24.06103 146 VAL E O 1
ATOM 9963 N N . ARG E 1 147 ? 32.07653 101.29873 30.94494 1.000 27.02365 147 ARG E N 1
ATOM 9964 C CA . ARG E 1 147 ? 31.92105 102.15254 29.78433 1.000 28.65282 147 ARG E CA 1
ATOM 9965 C C . ARG E 1 147 ? 33.27202 102.74711 29.44692 1.000 27.30719 147 ARG E C 1
ATOM 9966 O O . ARG E 1 147 ? 33.90703 103.36774 30.30449 1.000 29.29387 147 ARG E O 1
ATOM 9987 N N . VAL E 1 148 ? 33.71914 102.55236 28.21474 1.000 32.54817 148 VAL E N 1
ATOM 9988 C CA . VAL E 1 148 ? 34.99030 103.11981 27.77325 1.000 27.42933 148 VAL E CA 1
ATOM 9989 C C . VAL E 1 148 ? 34.76576 103.84517 26.45853 1.000 52.77060 148 VAL E C 1
ATOM 9990 O O . VAL E 1 148 ? 34.32678 103.23742 25.46843 1.000 32.59994 148 VAL E O 1
ATOM 10003 N N . SER E 1 149 ? 35.03429 105.14930 26.44691 1.000 66.56928 149 SER E N 1
ATOM 10004 C CA . SER E 1 149 ? 34.74489 106.00004 25.29626 1.000 73.11386 149 SER E CA 1
ATOM 10005 C C . SER E 1 149 ? 33.28486 105.84119 24.88654 1.000 50.51870 149 SER E C 1
ATOM 10006 O O . SER E 1 149 ? 32.95187 105.64648 23.71995 1.000 35.99843 149 SER E O 1
ATOM 10014 N N . GLY E 1 150 ? 32.40732 105.81741 25.88180 1.000 39.43870 150 GLY E N 1
ATOM 10015 C CA . GLY E 1 150 ? 30.98255 105.82902 25.65497 1.000 47.79850 150 GLY E CA 1
ATOM 10016 C C . GLY E 1 150 ? 30.34779 104.49822 25.33393 1.000 51.14462 150 GLY E C 1
ATOM 10017 O O . GLY E 1 150 ? 29.13759 104.47420 25.07107 1.000 35.29492 150 GLY E O 1
ATOM 10021 N N . VAL E 1 151 ? 31.11939 103.41182 25.26709 1.000 50.50520 151 VAL E N 1
ATOM 10022 C CA . VAL E 1 151 ? 30.60240 102.10978 24.85645 1.000 61.46203 151 VAL E CA 1
ATOM 10023 C C . VAL E 1 151 ? 30.91297 101.08714 25.93843 1.000 34.92133 151 VAL E C 1
ATOM 10024 O O . VAL E 1 151 ? 31.96296 101.15085 26.57959 1.000 24.31661 151 VAL E O 1
ATOM 10037 N N . LEU E 1 152 ? 30.03640 100.09480 26.08477 1.000 28.96628 152 LEU E N 1
ATOM 10038 C CA . LEU E 1 152 ? 30.26841 99.05143 27.07464 1.000 26.64731 152 LEU E CA 1
ATOM 10039 C C . LEU E 1 152 ? 31.38992 98.10500 26.65744 1.000 18.33582 152 LEU E C 1
ATOM 10040 O O . LEU E 1 152 ? 31.55695 97.76560 25.48273 1.000 20.52884 152 LEU E O 1
ATOM 10056 N N . ARG E 1 153 ? 32.16322 97.66831 27.64601 1.000 16.59089 153 ARG E N 1
ATOM 10057 C CA . ARG E 1 153 ? 33.17862 96.65841 27.46529 1.000 14.65406 153 ARG E CA 1
ATOM 10058 C C . ARG E 1 153 ? 33.11323 95.72283 28.66598 1.000 15.07535 153 ARG E C 1
ATOM 10059 O O . ARG E 1 153 ? 32.74098 96.12660 29.77304 1.000 19.11510 153 ARG E O 1
ATOM 10080 N N . SER E 1 154 ? 33.54212 94.48723 28.44879 1.000 21.98556 154 SER E N 1
ATOM 10081 C CA . SER E 1 154 ? 33.63010 93.52245 29.53643 1.000 16.49155 154 SER E CA 1
ATOM 10082 C C . SER E 1 154 ? 34.84381 93.78527 30.42593 1.000 21.92573 154 SER E C 1
ATOM 10083 O O . SER E 1 154 ? 35.97546 93.88031 29.95032 1.000 20.49305 154 SER E O 1
ATOM 10091 N N . ARG E 1 155 ? 34.60296 93.85640 31.73115 1.000 17.28005 155 ARG E N 1
ATOM 10092 C CA . ARG E 1 155 ? 35.65379 94.00034 32.72670 1.000 22.00865 155 ARG E CA 1
ATOM 10093 C C . ARG E 1 155 ? 35.96179 92.68848 33.43437 1.000 27.53582 155 ARG E C 1
ATOM 10094 O O . ARG E 1 155 ? 37.11127 92.40933 33.75029 1.000 23.41312 155 ARG E O 1
ATOM 10115 N N . SER E 1 156 ? 34.93939 91.91003 33.73851 1.000 18.86302 156 SER E N 1
ATOM 10116 C CA . SER E 1 156 ? 35.09216 90.64755 34.44287 1.000 25.53456 156 SER E CA 1
ATOM 10117 C C . SER E 1 156 ? 33.96815 89.70137 34.02923 1.000 25.35636 156 SER E C 1
ATOM 10118 O O . SER E 1 156 ? 32.82271 90.12374 33.77622 1.000 16.52270 156 SER E O 1
ATOM 10126 N N . ARG E 1 157 ? 34.31803 88.42353 33.93678 1.000 17.51523 157 ARG E N 1
ATOM 10127 C CA . ARG E 1 157 ? 33.35532 87.37415 33.65026 1.000 15.95234 157 ARG E CA 1
ATOM 10128 C C . ARG E 1 157 ? 33.69222 86.17496 34.52450 1.000 17.12378 157 ARG E C 1
ATOM 10129 O O . ARG E 1 157 ? 34.80953 85.65891 34.47108 1.000 20.49245 157 ARG E O 1
ATOM 10150 N N . VAL E 1 158 ? 32.73178 85.69275 35.29019 1.000 16.44513 158 VAL E N 1
ATOM 10151 C CA . VAL E 1 158 ? 32.97362 84.54130 36.16436 1.000 18.45071 158 VAL E CA 1
ATOM 10152 C C . VAL E 1 158 ? 31.91148 83.50946 35.83337 1.000 22.42349 158 VAL E C 1
ATOM 10153 O O . VAL E 1 158 ? 30.70447 83.77674 35.95068 1.000 16.64785 158 VAL E O 1
ATOM 10166 N N . ILE E 1 159 ? 32.35720 82.34324 35.39069 1.000 22.35526 159 ILE E N 1
ATOM 10167 C CA . ILE E 1 159 ? 31.47254 81.29295 34.90293 1.000 20.79780 159 ILE E CA 1
ATOM 10168 C C . ILE E 1 159 ? 31.44189 80.18733 35.94002 1.000 17.58248 159 ILE E C 1
ATOM 10169 O O . ILE E 1 159 ? 32.48943 79.62166 36.28467 1.000 20.95450 159 ILE E O 1
ATOM 10185 N N . GLU E 1 160 ? 30.24201 79.84778 36.40880 1.000 18.71035 160 GLU E N 1
ATOM 10186 C CA . GLU E 1 160 ? 30.03625 78.69475 37.27842 1.000 19.20360 160 GLU E CA 1
ATOM 10187 C C . GLU E 1 160 ? 29.31808 77.63560 36.45909 1.000 20.29232 160 GLU E C 1
ATOM 10188 O O . GLU E 1 160 ? 28.19996 77.87025 36.00851 1.000 19.25798 160 GLU E O 1
ATOM 10200 N N . ARG E 1 161 ? 29.97562 76.49580 36.24223 1.000 17.42220 161 ARG E N 1
ATOM 10201 C CA . ARG E 1 161 ? 29.38413 75.42745 35.45152 1.000 17.82491 161 ARG E CA 1
ATOM 10202 C C . ARG E 1 161 ? 28.50757 74.56634 36.35293 1.000 17.67000 161 ARG E C 1
ATOM 10203 O O . ARG E 1 161 ? 28.98022 74.02865 37.36720 1.000 18.51484 161 ARG E O 1
ATOM 10224 N N . ASP E 1 162 ? 27.24340 74.37699 35.95418 1.000 17.00146 162 ASP E N 1
ATOM 10225 C CA . ASP E 1 162 ? 26.29421 73.70292 36.83130 1.000 16.83066 162 ASP E CA 1
ATOM 10226 C C . ASP E 1 162 ? 26.65318 72.23554 37.06487 1.000 18.34588 162 ASP E C 1
ATOM 10227 O O . ASP E 1 162 ? 26.42918 71.71024 38.16828 1.000 21.89487 162 ASP E O 1
ATOM 10236 N N . ASP E 1 163 ? 27.22806 71.55195 36.07439 1.000 19.97201 163 ASP E N 1
ATOM 10237 C CA . ASP E 1 163 ? 27.60268 70.16489 36.31702 1.000 21.99121 163 ASP E CA 1
ATOM 10238 C C . ASP E 1 163 ? 28.71504 70.07843 37.35907 1.000 22.78599 163 ASP E C 1
ATOM 10239 O O . ASP E 1 163 ? 28.68672 69.20067 38.24695 1.000 23.63540 163 ASP E O 1
ATOM 10248 N N . LEU E 1 164 ? 29.66714 71.01710 37.30269 1.000 22.75616 164 LEU E N 1
ATOM 10249 C CA . LEU E 1 164 ? 30.76322 71.00979 38.27019 1.000 27.53352 164 LEU E CA 1
ATOM 10250 C C . LEU E 1 164 ? 30.26461 71.36464 39.66157 1.000 27.55535 164 LEU E C 1
ATOM 10251 O O . LEU E 1 164 ? 30.72663 70.79637 40.65992 1.000 29.50260 164 LEU E O 1
ATOM 10267 N N . VAL E 1 165 ? 29.31633 72.29711 39.75001 1.000 23.98197 165 VAL E N 1
ATOM 10268 C CA . VAL E 1 165 ? 28.73364 72.63203 41.04257 1.000 35.71080 165 VAL E CA 1
ATOM 10269 C C . VAL E 1 165 ? 28.00094 71.42698 41.61509 1.000 39.42516 165 VAL E C 1
ATOM 10270 O O . VAL E 1 165 ? 28.15882 71.09283 42.79328 1.000 37.42956 165 VAL E O 1
ATOM 10283 N N . VAL E 1 166 ? 27.17220 70.77459 40.78970 1.000 21.37597 166 VAL E N 1
ATOM 10284 C CA . VAL E 1 166 ? 26.46533 69.57701 41.23464 1.000 24.02701 166 VAL E CA 1
ATOM 10285 C C . VAL E 1 166 ? 27.46848 68.54683 41.71345 1.000 26.22279 166 VAL E C 1
ATOM 10286 O O . VAL E 1 166 ? 27.29249 67.94411 42.77603 1.000 26.99879 166 VAL E O 1
ATOM 10299 N N . ARG E 1 167 ? 28.52675 68.31842 40.91899 1.000 30.87602 167 ARG E N 1
ATOM 10300 C CA . ARG E 1 167 ? 29.52792 67.31267 41.27638 1.000 34.60577 167 ARG E CA 1
ATOM 10301 C C . ARG E 1 167 ? 30.12552 67.61633 42.63755 1.000 57.34753 167 ARG E C 1
ATOM 10302 O O . ARG E 1 167 ? 30.41227 66.69667 43.41014 1.000 57.37791 167 ARG E O 1
ATOM 10323 N N . ALA E 1 168 ? 30.27024 68.89620 42.96523 1.000 64.57893 168 ALA E N 1
ATOM 10324 C CA . ALA E 1 168 ? 30.88403 69.33018 44.21108 1.000 66.96077 168 ALA E CA 1
ATOM 10325 C C . ALA E 1 168 ? 29.92949 69.28830 45.39633 1.000 69.02601 168 ALA E C 1
ATOM 10326 O O . ALA E 1 168 ? 30.25928 69.83275 46.45412 1.000 85.48173 168 ALA E O 1
ATOM 10333 N N . ARG E 1 169 ? 28.77048 68.65877 45.25547 1.000 55.66627 169 ARG E N 1
ATOM 10334 C CA . ARG E 1 169 ? 27.81288 68.57258 46.35438 1.000 58.90057 169 ARG E CA 1
ATOM 10335 C C . ARG E 1 169 ? 27.04361 67.25329 46.34226 1.000 59.08189 169 ARG E C 1
ATOM 10336 O O . ARG E 1 169 ? 27.55661 66.22808 45.90146 1.000 59.13382 169 ARG E O 1
ATOM 10357 N N . LYS F 1 30 ? 7.02516 28.62652 42.57949 1.000 29.74254 30 LYS F N 1
ATOM 10358 C CA . LYS F 1 30 ? 7.44560 27.51494 41.72503 1.000 40.47319 30 LYS F CA 1
ATOM 10359 C C . LYS F 1 30 ? 7.63249 28.00219 40.29564 1.000 33.86840 30 LYS F C 1
ATOM 10360 O O . LYS F 1 30 ? 6.70807 28.57762 39.71565 1.000 22.37076 30 LYS F O 1
ATOM 10363 N N . LEU F 1 31 ? 8.80071 27.74653 39.71482 1.000 20.88476 31 LEU F N 1
ATOM 10364 C CA . LEU F 1 31 ? 9.03473 28.19034 38.34389 1.000 22.72854 31 LEU F CA 1
ATOM 10365 C C . LEU F 1 31 ? 8.16777 27.38222 37.37408 1.000 22.68002 31 LEU F C 1
ATOM 10366 O O . LEU F 1 31 ?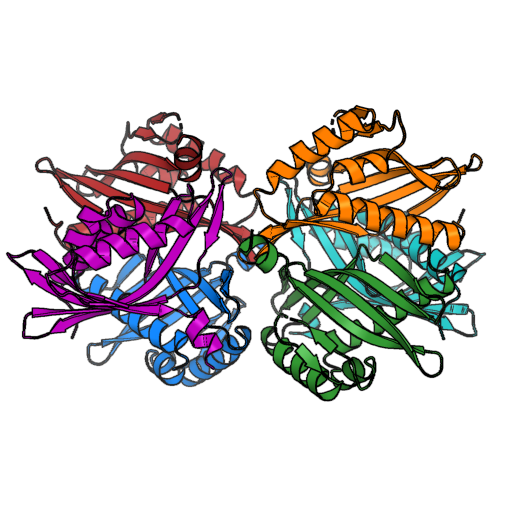 7.98357 26.18206 37.56384 1.000 21.77836 31 LEU F O 1
ATOM 10382 N N . PRO F 1 32 ? 7.62944 28.01007 36.32961 1.000 18.87098 32 PRO F N 1
ATOM 10383 C CA . PRO F 1 32 ? 6.84287 27.25450 35.34651 1.000 21.19215 32 PRO F CA 1
ATOM 10384 C C . PRO F 1 32 ? 7.75113 26.39963 34.47524 1.000 18.85860 32 PRO F C 1
ATOM 10385 O O . PRO F 1 32 ? 8.93370 26.68755 34.31055 1.000 18.59588 32 PRO F O 1
ATOM 10396 N N . SER F 1 33 ? 7.19654 25.30589 33.95564 1.000 19.01246 33 SER F N 1
ATOM 10397 C CA . SER F 1 33 ? 7.96109 24.50060 33.01534 1.000 14.75478 33 SER F CA 1
ATOM 10398 C C . SER F 1 33 ? 8.27181 25.33320 31.77444 1.000 13.98952 33 SER F C 1
ATOM 10399 O O . SER F 1 33 ? 7.51427 26.24385 31.42738 1.000 16.46857 33 SER F O 1
ATOM 10407 N N . PRO F 1 34 ? 9.36001 25.02351 31.05975 1.000 16.58813 34 PRO F N 1
ATOM 10408 C CA . PRO F 1 34 ? 9.62103 25.78912 29.82483 1.000 16.01749 34 PRO F CA 1
ATOM 10409 C C . PRO F 1 34 ? 8.51030 25.63582 28.80486 1.000 16.54397 34 PRO F C 1
ATOM 10410 O O . PRO F 1 34 ? 8.21189 26.60376 28.08429 1.000 14.47405 34 PRO F O 1
ATOM 10421 N N . GLU F 1 35 ? 7.89100 24.44035 28.71682 1.000 14.29530 35 GLU F N 1
ATOM 10422 C CA . GLU F 1 35 ? 6.75935 24.27361 27.79547 1.000 14.90937 35 GLU F CA 1
ATOM 10423 C C . GLU F 1 35 ? 5.59944 25.20173 28.16079 1.000 17.76976 35 GLU F C 1
ATOM 10424 O O . GLU F 1 35 ? 4.97621 25.82620 27.28296 1.000 13.83559 35 GLU F O 1
ATOM 10436 N N . LEU F 1 36 ? 5.26337 25.28330 29.45223 1.000 15.75271 36 LEU F N 1
ATOM 10437 C CA . LEU F 1 36 ? 4.18428 26.19572 29.84907 1.000 14.83080 36 LEU F CA 1
ATOM 10438 C C . LEU F 1 36 ? 4.56259 27.64026 29.56113 1.000 12.76202 36 LEU F C 1
ATOM 10439 O O . LEU F 1 36 ? 3.75316 28.42936 29.04570 1.000 15.14930 36 LEU F O 1
ATOM 10455 N N . TYR F 1 37 ? 5.80794 28.02005 29.87732 1.000 15.69207 37 TYR F N 1
ATOM 10456 C CA . TYR F 1 37 ? 6.20346 29.39690 29.62856 1.000 14.75523 37 TYR F CA 1
ATOM 10457 C C . TYR F 1 37 ? 6.05902 29.75100 28.14451 1.000 16.62017 37 TYR F C 1
ATOM 10458 O O . TYR F 1 37 ? 5.53167 30.81624 27.79059 1.000 14.49400 37 TYR F O 1
ATOM 10476 N N . VAL F 1 38 ? 6.56459 28.88976 27.26869 1.000 11.97146 38 VAL F N 1
ATOM 10477 C CA . VAL F 1 38 ? 6.44024 29.12777 25.83025 1.000 12.23310 38 VAL F CA 1
ATOM 10478 C C . VAL F 1 38 ? 4.96019 29.23556 25.44230 1.000 13.56670 38 VAL F C 1
ATOM 10479 O O . VAL F 1 38 ? 4.55005 30.14866 24.69864 1.000 17.27302 38 VAL F O 1
ATOM 10492 N N . GLU F 1 39 ? 4.13541 28.32659 25.96968 1.000 12.81757 39 GLU F N 1
ATOM 10493 C CA . GLU F 1 39 ? 2.72324 28.30612 25.61327 1.000 18.04675 39 GLU F CA 1
ATOM 10494 C C . GLU F 1 39 ? 2.05093 29.60973 25.99953 1.000 16.47092 39 GLU F C 1
ATOM 10495 O O . GLU F 1 39 ? 1.19986 30.12091 25.26831 1.000 14.10889 39 GLU F O 1
ATOM 10507 N N . VAL F 1 40 ? 2.39047 30.12899 27.17495 1.000 15.03502 40 VAL F N 1
ATOM 10508 C CA . VAL F 1 40 ? 1.84046 31.40563 27.63489 1.000 13.16065 40 VAL F CA 1
ATOM 10509 C C . VAL F 1 40 ? 2.26380 32.54910 26.70841 1.000 16.50602 40 VAL F C 1
ATOM 10510 O O . VAL F 1 40 ? 1.44476 33.42334 26.36968 1.000 16.27306 40 VAL F O 1
ATOM 10523 N N . THR F 1 41 ? 3.53933 32.58189 26.28715 1.000 14.74997 41 THR F N 1
ATOM 10524 C CA . THR F 1 41 ? 3.94782 33.66661 25.39498 1.000 14.41790 41 THR F CA 1
ATOM 10525 C C . THR F 1 41 ? 3.15284 33.63272 24.09282 1.000 14.34921 41 THR F C 1
ATOM 10526 O O . THR F 1 41 ? 2.77184 34.67921 23.53875 1.000 15.04365 41 THR F O 1
ATOM 10537 N N . GLN F 1 42 ? 2.91461 32.43432 23.57804 1.000 11.37128 42 GLN F N 1
ATOM 10538 C CA . GLN F 1 42 ? 2.18408 32.29067 22.32770 1.000 11.87182 42 GLN F CA 1
ATOM 10539 C C . GLN F 1 42 ? 0.70798 32.61348 22.50995 1.000 15.13162 42 GLN F C 1
ATOM 10540 O O . GLN F 1 42 ? 0.08660 33.24070 21.63665 1.000 19.11422 42 GLN F O 1
ATOM 10554 N N . PHE F 1 43 ? 0.13264 32.22254 23.64387 1.000 14.55930 43 PHE F N 1
ATOM 10555 C CA . PHE F 1 43 ? -1.24556 32.61231 23.92085 1.000 15.16550 43 PHE F CA 1
ATOM 10556 C C . PHE F 1 43 ? -1.41071 34.12492 23.84519 1.000 15.87643 43 PHE F C 1
ATOM 10557 O O . PHE F 1 43 ? -2.34622 34.62986 23.20166 1.000 15.11733 43 PHE F O 1
ATOM 10574 N N . TYR F 1 44 ? -0.53736 34.86673 24.53789 1.000 13.21635 44 TYR F N 1
ATOM 10575 C CA . TYR F 1 44 ? -0.69276 36.31748 24.61696 1.000 15.37716 44 TYR F CA 1
ATOM 10576 C C . TYR F 1 44 ? -0.39116 36.98965 23.28653 1.000 13.52430 44 TYR F C 1
ATOM 10577 O O . TYR F 1 44 ? -1.07321 37.95239 22.88663 1.000 14.57661 44 TYR F O 1
ATOM 10595 N N . ALA F 1 45 ? 0.61405 36.48810 22.56503 1.000 16.66244 45 ALA F N 1
ATOM 10596 C CA . ALA F 1 45 ? 0.91861 37.08320 21.26312 1.000 17.06718 45 ALA F CA 1
ATOM 10597 C C . ALA F 1 45 ? -0.29288 37.00938 20.34361 1.000 18.02228 45 ALA F C 1
ATOM 10598 O O . ALA F 1 45 ? -0.68569 38.00858 19.71647 1.000 15.99139 45 ALA F O 1
ATOM 10605 N N . ARG F 1 46 ? -0.90787 35.82954 20.26893 1.000 15.04698 46 ARG F N 1
ATOM 10606 C CA . ARG F 1 46 ? -2.05779 35.62728 19.38982 1.000 20.35033 46 ARG F CA 1
ATOM 10607 C C . ARG F 1 46 ? -3.28167 36.38723 19.88618 1.000 17.88443 46 ARG F C 1
ATOM 10608 O O . ARG F 1 46 ? -4.01880 36.96911 19.08388 1.000 18.12023 46 ARG F O 1
ATOM 10629 N N . GLN F 1 47 ? -3.50282 36.42790 21.20091 1.000 15.13263 47 GLN F N 1
ATOM 10630 C CA . GLN F 1 47 ? -4.64871 37.16040 21.73938 1.000 17.09139 47 GLN F CA 1
ATOM 10631 C C . GLN F 1 47 ? -4.56635 38.65546 21.42588 1.000 19.85095 47 GLN F C 1
ATOM 10632 O O . GLN F 1 47 ? -5.55719 39.27433 21.01097 1.000 18.65314 47 GLN F O 1
ATOM 10646 N N . MET F 1 48 ? -3.38980 39.25928 21.62861 1.000 13.71893 48 MET F N 1
ATOM 10647 C CA . MET F 1 48 ? -3.24583 40.68661 21.38336 1.000 15.70686 48 MET F CA 1
ATOM 10648 C C . MET F 1 48 ? -3.18807 41.00621 19.88925 1.000 14.47108 48 MET F C 1
ATOM 10649 O O . MET F 1 48 ? -3.63917 42.08018 19.47838 1.000 15.32374 48 MET F O 1
ATOM 10663 N N . HIS F 1 49 ? -2.60901 40.12078 19.06253 1.000 14.34119 49 HIS F N 1
ATOM 10664 C CA . HIS F 1 49 ? -2.66354 40.35436 17.62089 1.000 15.33153 49 HIS F CA 1
ATOM 10665 C C . HIS F 1 49 ? -4.11595 40.47688 17.17471 1.000 22.32314 49 HIS F C 1
ATOM 10666 O O . HIS F 1 49 ? -4.45314 41.29009 16.30514 1.000 21.51164 49 HIS F O 1
ATOM 10680 N N . ARG F 1 50 ? -4.98032 39.63137 17.73940 1.000 17.99911 50 ARG F N 1
ATOM 10681 C CA . ARG F 1 50 ? -6.39265 39.67226 17.40035 1.000 20.17406 50 ARG F CA 1
ATOM 10682 C C . ARG F 1 50 ? -7.02383 40.97453 17.87167 1.000 21.29902 50 ARG F C 1
ATOM 10683 O O . ARG F 1 50 ? -7.74320 41.63870 17.11705 1.000 21.20425 50 ARG F O 1
ATOM 10704 N N . MET F 1 51 ? -6.77663 41.36749 19.11273 1.000 20.18246 51 MET F N 1
ATOM 10705 C CA . MET F 1 51 ? -7.41909 42.59055 19.58766 1.000 17.38609 51 MET F CA 1
ATOM 10706 C C . MET F 1 51 ? -6.93826 43.79983 18.78711 1.000 21.91661 51 MET F C 1
ATOM 10707 O O . MET F 1 51 ? -7.73399 44.64473 18.36386 1.000 21.69730 51 MET F O 1
ATOM 10721 N N . ASP F 1 52 ? -5.62553 43.90061 18.58798 1.000 18.39585 52 ASP F N 1
ATOM 10722 C CA . ASP F 1 52 ? -5.06844 45.05604 17.90888 1.000 18.41121 52 ASP F CA 1
ATOM 10723 C C . ASP F 1 52 ? -5.45836 45.07087 16.43735 1.000 19.18382 52 ASP F C 1
ATOM 10724 O O . ASP F 1 52 ? -5.43842 46.13723 15.81637 1.000 21.45793 52 ASP F O 1
ATOM 10733 N N . GLY F 1 53 ? -5.75557 43.91835 15.87402 1.000 20.34946 53 GLY F N 1
ATOM 10734 C CA . GLY F 1 53 ? -6.15775 43.79092 14.49194 1.000 25.54367 53 GLY F CA 1
ATOM 10735 C C . GLY F 1 53 ? -7.65044 43.89611 14.27359 1.000 24.61095 53 GLY F C 1
ATOM 10736 O O . GLY F 1 53 ? -8.12115 43.62029 13.16796 1.000 25.90423 53 GLY F O 1
ATOM 10740 N N . ASP F 1 54 ? -8.40204 44.30862 15.29135 1.000 21.04158 54 ASP F N 1
ATOM 10741 C CA . ASP F 1 54 ? -9.84527 44.50055 15.22435 1.000 25.49914 54 ASP F CA 1
ATOM 10742 C C . ASP F 1 54 ? -10.61588 43.20058 15.01557 1.000 21.05953 54 ASP F C 1
ATOM 10743 O O . ASP F 1 54 ? -11.76761 43.23077 14.53191 1.000 24.36692 54 ASP F O 1
ATOM 10752 N N . ASP F 1 55 ? -10.01056 42.06570 15.35798 1.000 24.47325 55 ASP F N 1
ATOM 10753 C CA . ASP F 1 55 ? -10.70473 40.77565 15.35784 1.000 28.54115 55 ASP F CA 1
ATOM 10754 C C . ASP F 1 55 ? -11.30939 40.57831 16.74825 1.000 32.65066 55 ASP F C 1
ATOM 10755 O O . ASP F 1 55 ? -10.83722 39.80319 17.58323 1.000 22.97182 55 ASP F O 1
ATOM 10764 N N . PHE F 1 56 ? -12.35545 41.35480 17.00071 1.000 28.46586 56 PHE F N 1
ATOM 10765 C CA . PHE F 1 56 ? -12.87528 41.45787 18.35779 1.000 33.84974 56 PHE F CA 1
ATOM 10766 C C . PHE F 1 56 ? -13.54049 40.16459 18.79559 1.000 27.42029 56 PHE F C 1
ATOM 10767 O O . PHE F 1 56 ? -13.42547 39.76885 19.96036 1.000 27.51945 56 PHE F O 1
ATOM 10784 N N . GLY F 1 57 ? -14.21341 39.48184 17.87516 1.000 28.81681 57 GLY F N 1
ATOM 10785 C CA . GLY F 1 57 ? -14.79435 38.19520 18.22291 1.000 31.65641 57 GLY F CA 1
ATOM 10786 C C . GLY F 1 57 ? -13.73624 37.15382 18.52588 1.000 34.20596 57 GLY F C 1
ATOM 10787 O O . GLY F 1 57 ? -13.86493 36.38438 19.48386 1.000 27.84899 57 GLY F O 1
ATOM 10791 N N . GLY F 1 58 ? -12.68161 37.10995 17.70502 1.000 30.60862 58 GLY F N 1
ATOM 10792 C CA . GLY F 1 58 ? -11.59999 36.17205 17.93907 1.000 23.86282 58 GLY F CA 1
ATOM 10793 C C . GLY F 1 58 ? -10.85081 36.45919 19.22605 1.000 23.67983 58 GLY F C 1
ATOM 10794 O O . GLY F 1 58 ? -10.38845 35.53506 19.89921 1.000 23.72844 58 GLY F O 1
ATOM 10798 N N . PHE F 1 59 ? -10.68045 37.74252 19.55749 1.000 27.36449 59 PHE F N 1
ATOM 10799 C CA . PHE F 1 59 ? -10.15864 38.11927 20.86803 1.000 31.14201 59 PHE F CA 1
ATOM 10800 C C . PHE F 1 59 ? -11.05627 37.56221 21.96411 1.000 25.17086 59 PHE F C 1
ATOM 10801 O O . PHE F 1 59 ? -10.58905 36.88444 22.88315 1.000 21.48476 59 PHE F O 1
ATOM 10818 N N . ALA F 1 60 ? -12.36400 37.80011 21.85106 1.000 25.16263 60 ALA F N 1
ATOM 10819 C CA . ALA F 1 60 ? -13.27027 37.35831 22.90970 1.000 26.11525 60 ALA F CA 1
ATOM 10820 C C . ALA F 1 60 ? -13.29632 35.84382 23.01906 1.000 26.91528 60 ALA F C 1
ATOM 10821 O O . ALA F 1 60 ? -13.47834 35.30514 24.12158 1.000 28.55894 60 ALA F O 1
ATOM 10828 N N . ALA F 1 61 ? -13.06873 35.14226 21.90461 1.000 25.86643 61 ALA F N 1
ATOM 10829 C CA . ALA F 1 61 ? -13.06433 33.67721 21.89156 1.000 35.72167 61 ALA F CA 1
ATOM 10830 C C . ALA F 1 61 ? -11.90773 33.07397 22.68129 1.000 28.55564 61 ALA F C 1
ATOM 10831 O O . ALA F 1 61 ? -11.91756 31.85884 22.93347 1.000 30.00262 61 ALA F O 1
ATOM 10838 N N . THR F 1 62 ? -10.89095 33.86866 23.03119 1.000 19.67315 62 THR F N 1
ATOM 10839 C CA . THR F 1 62 ? -9.82303 33.36293 23.87986 1.000 19.75032 62 THR F CA 1
ATOM 10840 C C . THR F 1 62 ? -10.21552 33.32413 25.34798 1.000 19.53733 62 THR F C 1
ATOM 10841 O O . THR F 1 62 ? -9.46453 32.76563 26.14586 1.000 23.31807 62 THR F O 1
ATOM 10852 N N . PHE F 1 63 ? -11.37901 33.86020 25.70827 1.000 19.58264 63 PHE F N 1
ATOM 10853 C CA . PHE F 1 63 ? -11.89873 33.84786 27.06906 1.000 24.84562 63 PHE F CA 1
ATOM 10854 C C . PHE F 1 63 ? -12.92504 32.72975 27.21755 1.000 28.98768 63 PHE F C 1
ATOM 10855 O O . PHE F 1 63 ? -13.65480 32.40666 26.27795 1.000 27.20486 63 PHE F O 1
ATOM 10872 N N . VAL F 1 64 ? -12.96225 32.12739 28.41159 1.000 21.95796 64 VAL F N 1
ATOM 10873 C CA . VAL F 1 64 ? -13.97913 31.12138 28.71340 1.000 21.26814 64 VAL F CA 1
ATOM 10874 C C . VAL F 1 64 ? -15.31729 31.78913 29.02359 1.000 23.69976 64 VAL F C 1
ATOM 10875 O O . VAL F 1 64 ? -15.40921 32.98020 29.33607 1.000 22.79814 64 VAL F O 1
ATOM 10888 N N . ALA F 1 65 ? -16.38423 30.99264 28.93594 1.000 22.74996 65 ALA F N 1
ATOM 10889 C CA . ALA F 1 65 ? -17.68883 31.47549 29.35381 1.000 28.72229 65 ALA F CA 1
ATOM 10890 C C . ALA F 1 65 ? -17.59084 31.93826 30.79909 1.000 24.74065 65 ALA F C 1
ATOM 10891 O O . ALA F 1 65 ? -16.93989 31.29152 31.62977 1.000 28.63612 65 ALA F O 1
ATOM 10898 N N . GLY F 1 66 ? -18.20720 33.08324 31.08359 1.000 24.92523 66 GLY F N 1
ATOM 10899 C CA . GLY F 1 66 ? -18.17608 33.65610 32.41616 1.000 32.82689 66 GLY F CA 1
ATOM 10900 C C . GLY F 1 66 ? -16.84022 34.21251 32.86299 1.000 27.68393 66 GLY F C 1
ATOM 10901 O O . GLY F 1 66 ? -16.68086 34.50945 34.05661 1.000 25.47711 66 GLY F O 1
ATOM 10905 N N . ALA F 1 67 ? -15.86589 34.35496 31.95873 1.000 23.69968 67 ALA F N 1
ATOM 10906 C CA . ALA F 1 67 ? -14.58847 34.93924 32.34419 1.000 23.16209 67 ALA F CA 1
ATOM 10907 C C . ALA F 1 67 ? -14.80021 36.36106 32.85135 1.000 23.94748 67 ALA F C 1
ATOM 10908 O O . ALA F 1 67 ? -15.60828 37.12097 32.30940 1.000 26.02962 67 ALA F O 1
ATOM 10915 N N . GLU F 1 68 ? -14.01203 36.75640 33.82685 1.000 24.09165 68 GLU F N 1
ATOM 10916 C CA . GLU F 1 68 ? -14.17814 38.06707 34.44969 1.000 25.07836 68 GLU F CA 1
ATOM 10917 C C . GLU F 1 68 ? -13.07153 38.97576 33.92753 1.000 24.61012 68 GLU F C 1
ATOM 10918 O O . GLU F 1 68 ? -11.88733 38.66147 34.07344 1.000 23.94845 68 GLU F O 1
ATOM 10930 N N . PHE F 1 69 ? -13.46747 40.10719 33.35411 1.000 30.69498 69 PHE F N 1
ATOM 10931 C CA . PHE F 1 69 ? -12.55239 41.11228 32.82151 1.000 26.32042 69 PHE F CA 1
ATOM 10932 C C . PHE F 1 69 ? -12.86680 42.37853 33.61213 1.000 26.64844 69 PHE F C 1
ATOM 10933 O O . PHE F 1 69 ? -13.94219 42.97492 33.43658 1.000 28.50790 69 PHE F O 1
ATOM 10950 N N . ARG F 1 70 ? -11.95994 42.75598 34.50994 1.000 26.90490 70 ARG F N 1
ATOM 10951 C CA . ARG F 1 70 ? -12.18010 43.91766 35.37656 1.000 28.51733 70 ARG F CA 1
ATOM 10952 C C . ARG F 1 70 ? -11.27640 45.06209 34.94040 1.000 34.33546 70 ARG F C 1
ATOM 10953 O O . ARG F 1 70 ? -10.04030 44.97806 35.06428 1.000 28.31755 70 ARG F O 1
ATOM 10974 N N . LEU F 1 71 ? -11.94456 46.15894 34.56758 1.000 33.01474 71 LEU F N 1
ATOM 10975 C CA . LEU F 1 71 ? -11.38303 47.37372 34.00869 1.000 39.64457 71 LEU F CA 1
ATOM 10976 C C . LEU F 1 71 ? -10.82659 48.23578 35.09490 1.000 32.37003 71 LEU F C 1
ATOM 10977 O O . LEU F 1 71 ? -10.25045 49.28617 34.84332 1.000 55.80560 71 LEU F O 1
ATOM 10981 N N . THR F 1 75 ? -15.23210 48.65410 36.70891 1.000 39.39936 75 THR F N 1
ATOM 10982 C CA . THR F 1 75 ? -16.32794 47.96585 36.01509 1.000 55.05189 75 THR F CA 1
ATOM 10983 C C . THR F 1 75 ? -15.87080 46.62137 35.44994 1.000 39.00278 75 THR F C 1
ATOM 10984 O O . THR F 1 75 ? -14.78612 46.51883 34.87504 1.000 44.13785 75 THR F O 1
ATOM 10994 N N . VAL F 1 76 ? -16.71315 45.60353 35.59890 1.000 36.61909 76 VAL F N 1
ATOM 10995 C CA . VAL F 1 76 ? -16.41655 44.24218 35.17204 1.000 64.85272 76 VAL F CA 1
ATOM 10996 C C . VAL F 1 76 ? -17.25520 43.89326 33.94993 1.000 44.22444 76 VAL F C 1
ATOM 10997 O O . VAL F 1 76 ? -18.44041 44.23533 33.88065 1.000 39.41067 76 VAL F O 1
ATOM 11010 N N . LEU F 1 77 ? -16.62599 43.25191 32.96920 1.000 35.90610 77 LEU F N 1
ATOM 11011 C CA . LEU F 1 77 ? -17.32656 42.57053 31.89034 1.000 29.41709 77 LEU F CA 1
ATOM 11012 C C . LEU F 1 77 ? -17.20528 41.06902 32.13149 1.000 46.22252 77 LEU F C 1
ATOM 11013 O O . LEU F 1 77 ? -16.10153 40.56344 32.35602 1.000 38.07524 77 LEU F O 1
ATOM 11029 N N . THR F 1 78 ? -18.32764 40.35508 32.10319 1.000 28.57057 78 THR F N 1
ATOM 11030 C CA . THR F 1 78 ? -18.31578 38.91725 32.34732 1.000 27.67953 78 THR F CA 1
ATOM 11031 C C . THR F 1 78 ? -18.77546 38.19325 31.08973 1.000 27.24955 78 THR F C 1
ATOM 11032 O O . THR F 1 78 ? -19.85902 38.47578 30.56275 1.000 28.32359 78 THR F O 1
ATOM 11043 N N . GLY F 1 79 ? -17.95506 37.26225 30.60382 1.000 25.87602 79 GLY F N 1
ATOM 11044 C CA . GLY F 1 79 ? -18.33729 36.47330 29.45409 1.000 41.09712 79 GLY F CA 1
ATOM 11045 C C . GLY F 1 79 ? -17.85855 37.06232 28.14318 1.000 25.20001 79 GLY F C 1
ATOM 11046 O O . GLY F 1 79 ? -17.60069 38.26827 28.02997 1.000 25.62086 79 GLY F O 1
ATOM 11050 N N . PRO F 1 80 ? -17.70899 36.20968 27.12255 1.000 28.26885 80 PRO F N 1
ATOM 11051 C CA . PRO F 1 80 ? -17.14966 36.69870 25.84926 1.000 34.39871 80 PRO F CA 1
ATOM 11052 C C . PRO F 1 80 ? -17.97602 37.77706 25.16785 1.000 26.35013 80 PRO F C 1
ATOM 11053 O O . PRO F 1 80 ? -17.38151 38.66816 24.54682 1.000 32.02095 80 PRO F O 1
ATOM 11064 N N . GLU F 1 81 ? -19.31444 37.73503 25.23810 1.000 28.17149 81 GLU F N 1
ATOM 11065 C CA . GLU F 1 81 ? -20.09619 38.78775 24.58411 1.000 34.57008 81 GLU F CA 1
ATOM 11066 C C . GLU F 1 81 ? -19.75106 40.15715 25.15682 1.000 29.45101 81 GLU F C 1
ATOM 11067 O O . GLU F 1 81 ? -19.44788 41.10533 24.41846 1.000 34.44683 81 GLU F O 1
ATOM 11079 N N . ALA F 1 82 ? -19.75233 40.26287 26.48708 1.000 31.89052 82 ALA F N 1
ATOM 11080 C CA . ALA F 1 82 ? -19.45187 41.52921 27.12872 1.000 44.60287 82 ALA F CA 1
ATOM 11081 C C . ALA F 1 82 ? -18.00667 41.95146 26.87405 1.000 42.66698 82 ALA F C 1
ATOM 11082 O O . ALA F 1 82 ? -17.73893 43.13739 26.66729 1.000 28.87922 82 ALA F O 1
ATOM 11089 N N . ILE F 1 83 ? -17.07242 40.99757 26.87333 1.000 26.43710 83 ILE F N 1
ATOM 11090 C CA . ILE F 1 83 ? -15.65583 41.30622 26.65516 1.000 23.15328 83 ILE F CA 1
ATOM 11091 C C . ILE F 1 83 ? -15.41918 41.76030 25.21652 1.000 25.81933 83 ILE F C 1
ATOM 11092 O O . ILE F 1 83 ? -14.67950 42.71942 24.97725 1.000 29.36131 83 ILE F O 1
ATOM 11108 N N . GLU F 1 84 ? -16.08631 41.11868 24.24457 1.000 29.20632 84 GLU F N 1
ATOM 11109 C CA . GLU F 1 84 ? -15.98579 41.56592 22.85741 1.000 30.47664 84 GLU F CA 1
ATOM 11110 C C . GLU F 1 84 ? -16.52228 42.97745 22.71173 1.000 28.41451 84 GLU F C 1
ATOM 11111 O O . GLU F 1 84 ? -15.91247 43.81763 22.04207 1.000 27.25725 84 GLU F O 1
ATOM 11123 N N . ALA F 1 85 ? -17.69800 43.24660 23.29972 1.000 31.20341 85 ALA F N 1
ATOM 11124 C CA . ALA F 1 85 ? -18.28253 44.57419 23.18171 1.000 37.33076 85 ALA F CA 1
ATOM 11125 C C . ALA F 1 85 ? -17.36299 45.62665 23.78018 1.000 44.33679 85 ALA F C 1
ATOM 11126 O O . ALA F 1 85 ? -17.13734 46.68209 23.17394 1.000 32.82141 85 ALA F O 1
ATOM 11133 N N . GLY F 1 86 ? -16.77704 45.32594 24.94090 1.000 39.92847 86 GLY F N 1
ATOM 11134 C CA . GLY F 1 86 ? -15.88211 46.27245 25.58204 1.000 40.87682 86 GLY F CA 1
ATOM 11135 C C . GLY F 1 86 ? -14.62074 46.53661 24.78213 1.000 38.37891 86 GLY F C 1
ATOM 11136 O O . GLY F 1 86 ? -14.14087 47.66813 24.72837 1.000 34.60203 86 GLY F O 1
ATOM 11140 N N . ALA F 1 87 ? -14.04595 45.49835 24.17803 1.000 31.35411 87 ALA F N 1
ATOM 11141 C CA . ALA F 1 87 ? -12.87547 45.72762 23.33299 1.000 30.03359 87 ALA F CA 1
ATOM 11142 C C . ALA F 1 87 ? -13.25263 46.54541 22.10563 1.000 35.44570 87 ALA F C 1
ATOM 11143 O O . ALA F 1 87 ? -12.48173 47.40646 21.65509 1.000 35.25253 87 ALA F O 1
ATOM 11150 N N . ARG F 1 88 ? -14.41882 46.25648 21.52554 1.000 32.00767 88 ARG F N 1
ATOM 11151 C CA . ARG F 1 88 ? -14.90822 47.04857 20.40414 1.000 36.61557 88 ARG F CA 1
ATOM 11152 C C . ARG F 1 88 ? -15.05543 48.50348 20.82022 1.000 38.82418 88 ARG F C 1
ATOM 11153 O O . ARG F 1 88 ? -14.68742 49.41969 20.07414 1.000 38.81728 88 ARG F O 1
ATOM 11174 N N . ALA F 1 89 ? -15.60693 48.72456 22.01395 1.000 40.86034 89 ALA F N 1
ATOM 11175 C CA . ALA F 1 89 ? -15.79826 50.07322 22.53265 1.000 43.37717 89 ALA F CA 1
ATOM 11176 C C . ALA F 1 89 ? -14.46740 50.75293 22.82312 1.000 46.99941 89 ALA F C 1
ATOM 11177 O O . ALA F 1 89 ? -14.24991 51.90476 22.42969 1.000 56.92098 89 ALA F O 1
ATOM 11184 N N . ALA F 1 90 ? -13.56514 50.06038 23.52227 1.000 47.96399 90 ALA F N 1
ATOM 11185 C CA . ALA F 1 90 ? -12.27788 50.66088 23.84399 1.000 68.21200 90 ALA F CA 1
ATOM 11186 C C . ALA F 1 90 ? -11.51754 51.02351 22.58318 1.000 62.61210 90 ALA F C 1
ATOM 11187 O O . ALA F 1 90 ? -10.83429 52.05023 22.54829 1.000 78.12172 90 ALA F O 1
ATOM 11194 N N . ALA F 1 91 ? -11.65450 50.22208 21.52820 1.000 46.81626 91 ALA F N 1
ATOM 11195 C CA . ALA F 1 91 ? -10.98986 50.54432 20.27875 1.000 40.17164 91 ALA F CA 1
ATOM 11196 C C . ALA F 1 91 ? -11.48748 51.85782 19.71392 1.000 52.63109 91 ALA F C 1
ATOM 11197 O O . ALA F 1 91 ? -10.75278 52.50825 18.96401 1.000 37.80540 91 ALA F O 1
ATOM 11204 N N . GLY F 1 92 ? -12.70570 52.27077 20.08576 1.000 62.92616 92 GLY F N 1
ATOM 11205 C CA . GLY F 1 92 ? -13.23738 53.53046 19.60847 1.000 44.31432 92 GLY F CA 1
ATOM 11206 C C . GLY F 1 92 ? -12.37163 54.71033 19.97828 1.000 40.96812 92 GLY F C 1
ATOM 11207 O O . GLY F 1 92 ? -12.35300 55.71489 19.26717 1.000 39.35192 92 GLY F O 1
ATOM 11211 N N . ARG F 1 93 ? -11.64144 54.60231 21.09007 1.000 54.52853 93 ARG F N 1
ATOM 11212 C CA . ARG F 1 93 ? -10.76772 55.68395 21.52443 1.000 54.77843 93 ARG F CA 1
ATOM 11213 C C . ARG F 1 93 ? -9.64651 55.95358 20.52933 1.000 54.98587 93 ARG F C 1
ATOM 11214 O O . ARG F 1 93 ? -9.08657 57.05506 20.51696 1.000 47.35418 93 ARG F O 1
ATOM 11218 N N . PHE F 1 94 ? -9.33073 54.98551 19.67672 1.000 51.59702 94 PHE F N 1
ATOM 11219 C CA . PHE F 1 94 ? -8.23735 55.10211 18.72304 1.000 42.28030 94 PHE F CA 1
ATOM 11220 C C . PHE F 1 94 ? -8.64211 55.75154 17.40824 1.000 39.95049 94 PHE F C 1
ATOM 11221 O O . PHE F 1 94 ? -7.76543 56.17662 16.64947 1.000 30.62900 94 PHE F O 1
ATOM 11238 N N . ASP F 1 95 ? -9.93208 55.84400 17.11579 1.000 49.15404 95 ASP F N 1
ATOM 11239 C CA . ASP F 1 95 ? -10.35051 56.45083 15.84441 1.000 46.63023 95 ASP F CA 1
ATOM 11240 C C . ASP F 1 95 ? -9.75833 55.54407 14.75748 1.000 38.62657 95 ASP F C 1
ATOM 11241 O O . ASP F 1 95 ? -9.76646 54.31179 14.90293 1.000 43.96627 95 ASP F O 1
ATOM 11245 N N . GLY F 1 96 ? -9.20105 56.09297 13.69444 1.000 45.18356 96 GLY F N 1
ATOM 11246 C CA . GLY F 1 96 ? -8.55708 55.30580 12.66844 1.000 35.42949 96 GLY F CA 1
ATOM 11247 C C . GLY F 1 96 ? -7.10846 54.95618 12.94686 1.000 30.63423 96 GLY F C 1
ATOM 11248 O O . GLY F 1 96 ? -6.46507 54.34652 12.08584 1.000 38.50388 96 GLY F O 1
ATOM 11252 N N . ALA F 1 97 ? -6.56369 55.31071 14.11576 1.000 26.27780 97 ALA F N 1
ATOM 11253 C CA . ALA F 1 97 ? -5.15661 55.03372 14.38882 1.000 21.37590 97 ALA F CA 1
ATOM 11254 C C . ALA F 1 97 ? -4.95283 53.56943 14.78808 1.000 20.29187 97 ALA F C 1
ATOM 11255 O O . ALA F 1 97 ? -5.91090 52.83132 15.05082 1.000 25.02403 97 ALA F O 1
ATOM 11262 N N . GLN F 1 98 ? -3.67359 53.14229 14.81135 1.000 18.24324 98 GLN F N 1
ATOM 11263 C CA . GLN F 1 98 ? -3.34359 51.73573 15.00187 1.000 17.22978 98 GLN F CA 1
ATOM 11264 C C . GLN F 1 98 ? -2.79298 51.48747 16.40085 1.000 16.78708 98 GLN F C 1
ATOM 11265 O O . GLN F 1 98 ? -1.68023 51.94008 16.71165 1.000 14.68479 98 GLN F O 1
ATOM 11279 N N . PRO F 1 99 ? -3.52093 50.78551 17.26446 1.000 18.30498 99 PRO F N 1
ATOM 11280 C CA . PRO F 1 99 ? -2.96897 50.42000 18.57431 1.000 17.84491 99 PRO F CA 1
ATOM 11281 C C . PRO F 1 99 ? -2.06942 49.19782 18.48628 1.000 15.46834 99 PRO F C 1
ATOM 11282 O O . PRO F 1 99 ? -2.26065 48.30393 17.65422 1.000 15.76407 99 PRO F O 1
ATOM 11293 N N . ARG F 1 100 ? -1.08450 49.14935 19.39145 1.000 17.76881 100 ARG F N 1
ATOM 11294 C CA . ARG F 1 100 ? -0.29077 47.94613 19.59366 1.000 13.55043 100 ARG F CA 1
ATOM 11295 C C . ARG F 1 100 ? -0.11917 47.75770 21.08993 1.000 15.95399 100 ARG F C 1
ATOM 11296 O O . ARG F 1 100 ? 0.29630 48.70131 21.77587 1.000 14.68427 100 ARG F O 1
ATOM 11317 N N . HIS F 1 101 ? -0.46672 46.56815 21.59170 1.000 14.46153 101 HIS F N 1
ATOM 11318 C CA . HIS F 1 101 ? -0.31059 46.26796 23.01738 1.000 17.72277 101 HIS F CA 1
ATOM 11319 C C . HIS F 1 101 ? 1.08727 45.70902 23.23897 1.000 20.08345 101 HIS F C 1
ATOM 11320 O O . HIS F 1 101 ? 1.56963 44.89867 22.44883 1.000 19.83004 101 HIS F O 1
ATOM 11334 N N . TRP F 1 102 ? 1.73756 46.15703 24.31322 1.000 13.38914 102 TRP F N 1
ATOM 11335 C CA . TRP F 1 102 ? 3.08741 45.74486 24.68146 1.000 11.12092 102 TRP F CA 1
ATOM 11336 C C . TRP F 1 102 ? 3.01142 45.21201 26.10229 1.000 13.59518 102 TRP F C 1
ATOM 11337 O O . TRP F 1 102 ? 2.56107 45.93173 27.00346 1.000 14.18124 102 TRP F O 1
ATOM 11358 N N . PHE F 1 103 ? 3.42700 43.96306 26.30078 1.000 14.88230 103 PHE F N 1
ATOM 11359 C CA . PHE F 1 103 ? 3.49396 43.35451 27.63469 1.000 15.91929 103 PHE F CA 1
ATOM 11360 C C . PHE F 1 103 ? 4.96345 43.11326 28.01148 1.000 17.72463 103 PHE F C 1
ATOM 11361 O O . PHE F 1 103 ? 5.80857 42.85265 27.14412 1.000 18.61506 103 PHE F O 1
ATOM 11378 N N . ASP F 1 104 ? 5.26963 43.15683 29.30752 1.000 14.75571 104 ASP F N 1
ATOM 11379 C CA . ASP F 1 104 ? 6.62582 42.85031 29.75212 1.000 16.99364 104 ASP F CA 1
ATOM 11380 C C . ASP F 1 104 ? 6.62544 42.53965 31.24108 1.000 15.03185 104 ASP F C 1
ATOM 11381 O O . ASP F 1 104 ? 5.62563 42.70808 31.94497 1.000 15.04849 104 ASP F O 1
ATOM 11390 N N . MET F 1 105 ? 7.77066 42.03897 31.70415 1.000 14.07804 105 MET F N 1
ATOM 11391 C CA . MET F 1 105 ? 7.97316 41.73589 33.11829 1.000 15.13023 105 MET F CA 1
ATOM 11392 C C . MET F 1 105 ? 6.89883 40.77321 33.63750 1.000 12.23644 105 MET F C 1
ATOM 11393 O O . MET F 1 105 ? 6.26539 41.02126 34.66323 1.000 15.95489 105 MET F O 1
ATOM 11407 N N . MET F 1 106 ? 6.71265 39.66392 32.93766 1.000 16.75014 106 MET F N 1
ATOM 11408 C CA . MET F 1 106 ? 5.57525 38.78575 33.20153 1.000 14.56029 106 MET F CA 1
ATOM 11409 C C . MET F 1 106 ? 5.97998 37.61229 34.09826 1.000 10.82632 106 MET F C 1
ATOM 11410 O O . MET F 1 106 ? 6.86663 36.83797 33.75699 1.000 12.78348 106 MET F O 1
ATOM 11424 N N . THR F 1 107 ? 5.35496 37.53231 35.27250 1.000 14.59475 107 THR F N 1
ATOM 11425 C CA . THR F 1 107 ? 5.48573 36.34789 36.10681 1.000 14.92845 107 THR F CA 1
ATOM 11426 C C . THR F 1 107 ? 4.50768 35.29813 35.62107 1.000 14.78020 107 THR F C 1
ATOM 11427 O O . THR F 1 107 ? 3.42166 35.61849 35.13815 1.000 16.73235 107 THR F O 1
ATOM 11438 N N . VAL F 1 108 ? 4.90546 34.03607 35.73824 1.000 14.58469 108 VAL F N 1
ATOM 11439 C CA . VAL F 1 108 ? 4.05973 32.92441 35.31150 1.000 15.06718 108 VAL F CA 1
ATOM 11440 C C . VAL F 1 108 ? 4.15988 31.84347 36.36970 1.000 17.04920 108 VAL F C 1
ATOM 11441 O O . VAL F 1 108 ? 5.26033 31.40593 36.68998 1.000 18.18766 108 VAL F O 1
ATOM 11454 N N . GLU F 1 109 ? 3.01538 31.41711 36.92150 1.000 17.89955 109 GLU F N 1
ATOM 11455 C CA . GLU F 1 109 ? 2.99066 30.38936 37.95274 1.000 19.87325 109 GLU F CA 1
ATOM 11456 C C . GLU F 1 109 ? 1.84387 29.44615 37.63713 1.000 20.64906 109 GLU F C 1
ATOM 11457 O O . GLU F 1 109 ? 0.76383 29.89522 37.25348 1.000 20.84489 109 GLU F O 1
ATOM 11469 N N . GLU F 1 110 ? 2.07266 28.14958 37.80797 1.000 22.43318 110 GLU F N 1
ATOM 11470 C CA . GLU F 1 110 ? 1.03936 27.14485 37.60044 1.000 23.85285 110 GLU F CA 1
ATOM 11471 C C . GLU F 1 110 ? 0.59593 26.60663 38.94800 1.000 32.57784 110 GLU F C 1
ATOM 11472 O O . GLU F 1 110 ? 1.43539 26.21393 39.76820 1.000 29.21336 110 GLU F O 1
ATOM 11484 N N . ALA F 1 111 ? -0.71782 26.58968 39.17446 1.000 30.56828 111 ALA F N 1
ATOM 11485 C CA . ALA F 1 111 ? -1.26169 26.01352 40.39780 1.000 36.30602 111 ALA F CA 1
ATOM 11486 C C . ALA F 1 111 ? -1.36863 24.49050 40.31439 1.000 36.98994 111 ALA F C 1
ATOM 11487 O O . ALA F 1 111 ? -1.27368 23.87712 39.25201 1.000 37.19178 111 ALA F O 1
ATOM 11494 N N . ASP F 1 112 ? -1.58369 23.87037 41.47655 1.000 54.92253 112 ASP F N 1
ATOM 11495 C CA . ASP F 1 112 ? -1.68948 22.41773 41.51345 1.000 59.62524 112 ASP F CA 1
ATOM 11496 C C . ASP F 1 112 ? -2.85495 21.92578 40.66194 1.000 59.84018 112 ASP F C 1
ATOM 11497 O O . ASP F 1 112 ? -2.78809 20.82850 40.09896 1.000 59.06747 112 ASP F O 1
ATOM 11501 N N . ASP F 1 113 ? -3.89480 22.74445 40.49644 1.000 45.20247 113 ASP F N 1
ATOM 11502 C CA . ASP F 1 113 ? -5.06710 22.38380 39.70543 1.000 36.73690 113 ASP F CA 1
ATOM 11503 C C . ASP F 1 113 ? -4.94953 22.79648 38.23998 1.000 39.97098 113 ASP F C 1
ATOM 11504 O O . ASP F 1 113 ? -5.95575 22.78775 37.52088 1.000 52.48287 113 ASP F O 1
ATOM 11513 N N . GLY F 1 114 ? -3.75394 23.16994 37.78138 1.000 37.01423 114 GLY F N 1
ATOM 11514 C CA . GLY F 1 114 ? -3.55102 23.52406 36.39973 1.000 41.47549 114 GLY F CA 1
ATOM 11515 C C . GLY F 1 114 ? -3.82765 24.97030 36.07006 1.000 34.81887 114 GLY F C 1
ATOM 11516 O O . GLY F 1 114 ? -3.47529 25.41983 34.97518 1.000 34.11207 114 GLY F O 1
ATOM 11520 N N . THR F 1 115 ? -4.41039 25.72801 36.98935 1.000 30.73855 115 THR F N 1
ATOM 11521 C CA . THR F 1 115 ? -4.63026 27.13919 36.72397 1.000 28.51348 115 THR F CA 1
ATOM 11522 C C . THR F 1 115 ? -3.30137 27.86708 36.65498 1.000 25.77544 115 THR F C 1
ATOM 11523 O O . THR F 1 115 ? -2.42252 2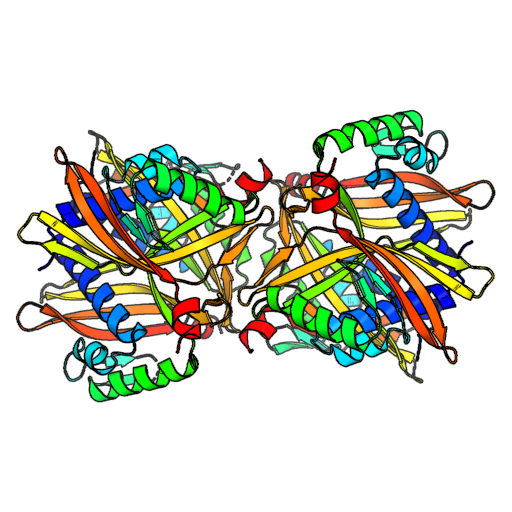7.65719 37.48790 1.000 25.05678 115 THR F O 1
ATOM 11534 N N . VAL F 1 116 ? -3.16781 28.75163 35.67478 1.000 17.82655 116 VAL F N 1
ATOM 11535 C CA . VAL F 1 116 ? -1.95621 29.53999 35.48302 1.000 18.79429 116 VAL F CA 1
ATOM 11536 C C . VAL F 1 116 ? -2.24181 30.97947 35.88130 1.000 24.69268 116 VAL F C 1
ATOM 11537 O O . VAL F 1 116 ? -3.20338 31.58809 35.39523 1.000 22.68662 116 VAL F O 1
ATOM 11550 N N . SER F 1 117 ? -1.40410 31.52776 36.76091 1.000 15.63705 117 SER F N 1
ATOM 11551 C CA . SER F 1 117 ? -1.50503 32.91160 37.18361 1.000 15.13499 117 SER F CA 1
ATOM 11552 C C . SER F 1 117 ? -0.34741 33.70069 36.58007 1.000 16.53378 117 SER F C 1
ATOM 11553 O O . SER F 1 117 ? 0.80364 33.25433 36.65562 1.000 17.07519 117 SER F O 1
ATOM 11561 N N . THR F 1 118 ? -0.64304 34.85008 35.98384 1.000 16.78201 118 THR F N 1
ATOM 11562 C CA . THR F 1 118 ? 0.39738 35.75268 35.51700 1.000 19.02476 118 THR F CA 1
ATOM 11563 C C . THR F 1 118 ? 0.17037 37.15168 36.08367 1.000 17.45073 118 THR F C 1
ATOM 11564 O O . THR F 1 118 ? -0.94525 37.53473 36.41957 1.000 14.61244 118 THR F O 1
ATOM 11575 N N . SER F 1 119 ? 1.24295 37.91719 36.16069 1.000 12.96746 119 SER F N 1
ATOM 11576 C CA . SER F 1 119 ? 1.17530 39.35358 36.44392 1.000 12.41244 119 SER F CA 1
ATOM 11577 C C . SER F 1 119 ? 2.18498 40.00260 35.50900 1.000 15.23224 119 SER F C 1
ATOM 11578 O O . SER F 1 119 ? 3.24571 39.42616 35.25235 1.000 17.84772 119 SER F O 1
ATOM 11586 N N . TYR F 1 120 ? 1.84351 41.17312 34.97787 1.000 12.59984 120 TYR F N 1
ATOM 11587 C CA . TYR F 1 120 ? 2.72923 41.79670 34.01260 1.000 16.24626 120 TYR F CA 1
ATOM 11588 C C . TYR F 1 120 ? 2.41977 43.26968 33.84358 1.000 15.59162 120 TYR F C 1
ATOM 11589 O O . TYR F 1 120 ? 1.38442 43.77187 34.29359 1.000 15.75778 120 TYR F O 1
ATOM 11607 N N . TYR F 1 121 ? 3.37030 43.95426 33.21188 1.000 13.79349 121 TYR F N 1
ATOM 11608 C CA . TYR F 1 121 ? 3.21534 45.33534 32.80188 1.000 12.54383 121 TYR F CA 1
ATOM 11609 C C . TYR F 1 121 ? 2.61372 45.40078 31.40731 1.000 12.44055 121 TYR F C 1
ATOM 11610 O O . TYR F 1 121 ? 2.97818 44.60748 30.52972 1.000 13.25264 121 TYR F O 1
ATOM 11628 N N . ALA F 1 122 ? 1.75609 46.38826 31.17824 1.000 12.59269 122 ALA F N 1
ATOM 11629 C CA . ALA F 1 122 ? 1.18317 46.54265 29.84457 1.000 12.23145 122 ALA F CA 1
ATOM 11630 C C . ALA F 1 122 ? 1.04459 48.01792 29.51649 1.000 14.63966 122 ALA F C 1
ATOM 11631 O O . ALA F 1 122 ? 0.83470 48.86737 30.39789 1.000 17.96714 122 ALA F O 1
ATOM 11638 N N . THR F 1 123 ? 1.24718 48.31967 28.23781 1.000 11.76030 123 THR F N 1
ATOM 11639 C CA . THR F 1 123 ? 0.86644 49.62552 27.71720 1.000 13.12253 123 THR F CA 1
ATOM 11640 C C . THR F 1 123 ? 0.38850 49.42022 26.28948 1.000 18.60559 123 THR F C 1
ATOM 11641 O O . THR F 1 123 ? 0.45841 48.31869 25.75311 1.000 17.27796 123 THR F O 1
ATOM 11652 N N . VAL F 1 124 ? -0.15515 50.48748 25.70766 1.000 15.47612 124 VAL F N 1
ATOM 11653 C CA . VAL F 1 124 ? -0.61116 50.51521 24.32204 1.000 11.79085 124 VAL F CA 1
ATOM 11654 C C . VAL F 1 124 ? 0.03167 51.71746 23.64417 1.000 18.60887 124 VAL F C 1
ATOM 11655 O O . VAL F 1 124 ? 0.00325 52.82444 24.18723 1.000 18.34739 124 VAL F O 1
ATOM 11668 N N . THR F 1 125 ? 0.66409 51.49289 22.50842 1.000 16.86007 125 THR F N 1
ATOM 11669 C CA . THR F 1 125 ? 1.09847 52.59101 21.65372 1.000 13.48770 125 THR F CA 1
ATOM 11670 C C . THR F 1 125 ? 0.03787 52.81960 20.60380 1.000 17.72839 125 THR F C 1
ATOM 11671 O O . THR F 1 125 ? -0.61774 51.87525 20.16854 1.000 15.87207 125 THR F O 1
ATOM 11682 N N . VAL F 1 126 ? -0.14654 54.06861 20.19798 1.000 14.78041 126 VAL F N 1
ATOM 11683 C CA . VAL F 1 126 ? -1.17618 54.40277 19.21766 1.000 17.08735 126 VAL F CA 1
ATOM 11684 C C . VAL F 1 126 ? -0.47108 55.19362 18.13509 1.000 15.84829 126 VAL F C 1
ATOM 11685 O O . VAL F 1 126 ? 0.03198 56.29365 18.40046 1.000 18.08354 126 VAL F O 1
ATOM 11698 N N . THR F 1 127 ? -0.42498 54.64100 16.92828 1.000 16.54400 127 THR F N 1
ATOM 11699 C CA . THR F 1 127 ? 0.27416 55.25355 15.80359 1.000 15.39572 127 THR F CA 1
ATOM 11700 C C . THR F 1 127 ? -0.72711 55.85685 14.82423 1.000 23.61969 127 THR F C 1
ATOM 11701 O O . THR F 1 127 ? -1.64965 55.17771 14.34330 1.000 19.88976 127 THR F O 1
ATOM 11712 N N . SER F 1 128 ? -0.53716 57.13898 14.53689 1.000 21.58882 128 SER F N 1
ATOM 11713 C CA . SER F 1 128 ? -1.43001 57.87687 13.65890 1.000 24.73374 128 SER F CA 1
ATOM 11714 C C . SER F 1 128 ? -0.94618 57.81844 12.21057 1.000 27.92617 128 SER F C 1
ATOM 11715 O O . SER F 1 128 ? 0.19994 57.47757 11.92393 1.000 24.74969 128 SER F O 1
ATOM 11723 N N . ALA F 1 129 ? -1.81551 58.26825 11.29530 1.000 29.58797 129 ALA F N 1
ATOM 11724 C CA . ALA F 1 129 ? -1.47504 58.29296 9.87795 1.000 31.65996 129 ALA F CA 1
ATOM 11725 C C . ALA F 1 129 ? -0.24308 59.13601 9.57339 1.000 31.00999 129 ALA F C 1
ATOM 11726 O O . ALA F 1 129 ? 0.41703 58.89479 8.55448 1.000 31.67769 129 ALA F O 1
ATOM 11733 N N . GLN F 1 130 ? 0.07359 60.11399 10.42066 1.000 30.04068 130 GLN F N 1
ATOM 11734 C CA . GLN F 1 130 ? 1.21259 61.00662 10.23572 1.000 30.56117 130 GLN F CA 1
ATOM 11735 C C . GLN F 1 130 ? 2.46100 60.51011 10.95487 1.000 32.95201 130 GLN F C 1
ATOM 11736 O O . GLN F 1 130 ? 3.46259 61.22915 11.02134 1.000 38.52381 130 GLN F O 1
ATOM 11750 N N . GLY F 1 131 ? 2.40928 59.30462 11.49804 1.000 30.45264 131 GLY F N 1
ATOM 11751 C CA . GLY F 1 131 ? 3.53453 58.69990 12.15634 1.000 29.16343 131 GLY F CA 1
ATOM 11752 C C . GLY F 1 131 ? 3.75426 59.11964 13.58173 1.000 29.71507 131 GLY F C 1
ATOM 11753 O O . GLY F 1 131 ? 4.72706 58.66047 14.18409 1.000 28.12287 131 GLY F O 1
ATOM 11757 N N . ALA F 1 132 ? 2.85271 59.90428 14.16158 1.000 20.89225 132 ALA F N 1
ATOM 11758 C CA . ALA F 1 132 ? 2.93181 60.22025 15.58930 1.000 27.80846 132 ALA F CA 1
ATOM 11759 C C . ALA F 1 132 ? 2.60957 59.00182 16.45077 1.000 24.47063 132 ALA F C 1
ATOM 11760 O O . ALA F 1 132 ? 1.74276 58.19489 16.10757 1.000 24.04589 132 ALA F O 1
ATOM 11767 N N . VAL F 1 133 ? 3.29501 58.87822 17.58991 1.000 20.36382 133 VAL F N 1
ATOM 11768 C CA . VAL F 1 133 ? 3.05964 57.77500 18.51912 1.000 18.24183 133 VAL F CA 1
ATOM 11769 C C . VAL F 1 133 ? 2.65351 58.33927 19.88104 1.000 17.00122 133 VAL F C 1
ATOM 11770 O O . VAL F 1 133 ? 3.32403 59.23135 20.42210 1.000 18.64308 133 VAL F O 1
ATOM 11783 N N . LEU F 1 134 ? 1.48920 57.92248 20.36230 1.000 19.40598 134 LEU F N 1
ATOM 11784 C CA . LEU F 1 134 ? 1.08269 58.15589 21.74221 1.000 14.67362 134 LEU F CA 1
ATOM 11785 C C . LEU F 1 134 ? 1.29341 56.87420 22.53581 1.000 16.04182 134 LEU F C 1
ATOM 11786 O O . LEU F 1 134 ? 0.84175 55.80057 22.12391 1.000 17.86281 134 LEU F O 1
ATOM 11802 N N . VAL F 1 135 ? 1.88624 57.00951 23.71485 1.000 15.04503 135 VAL F N 1
ATOM 11803 C CA . VAL F 1 135 ? 2.05796 55.91027 24.66153 1.000 12.35771 135 VAL F CA 1
ATOM 11804 C C . VAL F 1 135 ? 1.03947 56.11884 25.78257 1.000 17.30888 135 VAL F C 1
ATOM 11805 O O . VAL F 1 135 ? 1.01561 57.17356 26.43373 1.000 16.63101 135 VAL F O 1
ATOM 11818 N N . GLU F 1 136 ? 0.14912 55.12042 25.96887 1.000 16.13683 136 GLU F N 1
ATOM 11819 C CA . GLU F 1 136 ? -0.89522 55.22840 26.97936 1.000 18.36940 136 GLU F CA 1
ATOM 11820 C C . GLU F 1 136 ? -0.32596 54.96749 28.37474 1.000 17.95403 136 GLU F C 1
ATOM 11821 O O . GLU F 1 136 ? 0.70153 54.29997 28.52301 1.000 14.80371 136 GLU F O 1
ATOM 11833 N N . PRO F 1 137 ? -0.98046 55.50719 29.40172 1.000 13.20484 137 PRO F N 1
ATOM 11834 C CA . PRO F 1 137 ? -0.57622 55.20172 30.77338 1.000 13.37703 137 PRO F CA 1
ATOM 11835 C C . PRO F 1 137 ? -0.44562 53.69813 30.97474 1.000 16.13012 137 PRO F C 1
ATOM 11836 O O . PRO F 1 137 ? -1.28132 52.91440 30.52049 1.000 18.57819 137 PRO F O 1
ATOM 11847 N N . THR F 1 138 ? 0.59938 53.31023 31.68877 1.000 16.42387 138 THR F N 1
ATOM 11848 C CA . THR F 1 138 ? 0.88487 51.89914 31.89447 1.000 17.60453 138 THR F CA 1
ATOM 11849 C C . THR F 1 138 ? -0.11245 51.26424 32.86920 1.000 15.96173 138 THR F C 1
ATOM 11850 O O . THR F 1 138 ? -0.79766 51.93403 33.65895 1.000 17.85437 138 THR F O 1
ATOM 11861 N N . CYS F 1 139 ? -0.21994 49.94397 32.77217 1.000 16.82834 139 CYS F N 1
ATOM 11862 C CA . CYS F 1 139 ? -1.07707 49.16074 33.64317 1.000 16.35989 139 CYS F CA 1
ATOM 11863 C C . CYS F 1 139 ? -0.25908 48.03243 34.26477 1.000 14.45842 139 CYS F C 1
ATOM 11864 O O . CYS F 1 139 ? 0.70297 47.53646 33.67178 1.000 14.13811 139 CYS F O 1
ATOM 11872 N N . PHE F 1 140 ? -0.69936 47.59533 35.43397 1.000 14.61936 140 PHE F N 1
ATOM 11873 C CA . PHE F 1 140 ? -0.25573 46.35454 36.05786 1.000 13.48082 140 PHE F CA 1
ATOM 11874 C C . PHE F 1 140 ? -1.41541 45.37014 35.95720 1.000 17.58203 140 PHE F C 1
ATOM 11875 O O . PHE F 1 140 ? -2.51368 45.62852 36.47626 1.000 15.91049 140 PHE F O 1
ATOM 11892 N N . VAL F 1 141 ? -1.17631 44.23464 35.30472 1.000 15.03261 141 VAL F N 1
ATOM 11893 C CA . VAL F 1 141 ? -2.26246 43.31913 34.96152 1.000 14.57736 141 VAL F CA 1
ATOM 11894 C C . VAL F 1 141 ? -2.08394 42.01748 35.72540 1.000 13.34733 141 VAL F C 1
ATOM 11895 O O . VAL F 1 141 ? -0.95844 41.50874 35.84434 1.000 16.48745 141 VAL F O 1
ATOM 11908 N N . ARG F 1 142 ? -3.18927 41.47168 36.23174 1.000 13.69986 142 ARG F N 1
ATOM 11909 C CA . ARG F 1 142 ? -3.17343 40.15399 36.85123 1.000 13.87332 142 ARG F CA 1
ATOM 11910 C C . ARG F 1 142 ? -4.16056 39.26849 36.11158 1.000 14.07015 142 ARG F C 1
ATOM 11911 O O . ARG F 1 142 ? -5.36050 39.55292 36.10389 1.000 16.76409 142 ARG F O 1
ATOM 11932 N N . ASP F 1 143 ? -3.66287 38.16804 35.56244 1.000 13.49189 143 ASP F N 1
ATOM 11933 C CA . ASP F 1 143 ? -4.46414 37.21915 34.79755 1.000 15.30101 143 ASP F CA 1
ATOM 11934 C C . ASP F 1 143 ? -4.48040 35.84978 35.45270 1.000 14.90307 143 ASP F C 1
ATOM 11935 O O . ASP F 1 143 ? -3.49229 35.42371 36.07435 1.000 17.05222 143 ASP F O 1
ATOM 11944 N N . THR F 1 144 ? -5.59055 35.11706 35.23807 1.000 15.94322 144 THR F N 1
ATOM 11945 C CA . THR F 1 144 ? -5.59906 33.66610 35.38770 1.000 17.10888 144 THR F CA 1
ATOM 11946 C C . THR F 1 144 ? -5.99737 33.04700 34.04925 1.000 19.44263 144 THR F C 1
ATOM 11947 O O . THR F 1 144 ? -6.87823 33.56940 33.34126 1.000 19.47282 144 THR F O 1
ATOM 11958 N N . LEU F 1 145 ? -5.30508 31.95894 33.69775 1.000 20.55553 145 LEU F N 1
ATOM 11959 C CA . LEU F 1 145 ? -5.55135 31.16853 32.49714 1.000 17.03916 145 LEU F CA 1
ATOM 11960 C C . LEU F 1 145 ? -5.89318 29.74908 32.90456 1.000 23.35346 145 LEU F C 1
ATOM 11961 O O . LEU F 1 145 ? -5.38698 29.24520 33.90800 1.000 20.91443 145 LEU F O 1
ATOM 11977 N N . VAL F 1 146 ? -6.73286 29.09376 32.10724 1.000 22.98371 146 VAL F N 1
ATOM 11978 C CA . VAL F 1 146 ? -7.10198 27.70854 32.34524 1.000 22.15802 146 VAL F CA 1
ATOM 11979 C C . VAL F 1 146 ? -6.97544 26.97472 31.02265 1.000 22.20112 146 VAL F C 1
ATOM 11980 O O . VAL F 1 146 ? -7.05110 27.57200 29.94644 1.000 21.55350 146 VAL F O 1
ATOM 11993 N N . ARG F 1 147 ? -6.77678 25.66517 31.11746 1.000 24.24671 147 ARG F N 1
ATOM 11994 C CA . ARG F 1 147 ? -6.64540 24.79977 29.95375 1.000 46.62383 147 ARG F CA 1
ATOM 11995 C C . ARG F 1 147 ? -8.02232 24.21243 29.67089 1.000 36.22527 147 ARG F C 1
ATOM 11996 O O . ARG F 1 147 ? -8.61324 23.55341 30.53416 1.000 30.28588 147 ARG F O 1
ATOM 12017 N N . VAL F 1 148 ? -8.50308 24.40882 28.45236 1.000 28.94656 148 VAL F N 1
ATOM 12018 C CA . VAL F 1 148 ? -9.81486 23.94320 28.02522 1.000 37.84149 148 VAL F CA 1
ATOM 12019 C C . VAL F 1 148 ? -9.56441 23.18404 26.74858 1.000 45.64232 148 VAL F C 1
ATOM 12020 O O . VAL F 1 148 ? -9.01904 23.75377 25.79492 1.000 31.86356 148 VAL F O 1
ATOM 12033 N N . SER F 1 149 ? -10.00580 21.93056 26.69683 1.000 69.72427 149 SER F N 1
ATOM 12034 C CA . SER F 1 149 ? -9.50406 21.00394 25.69223 1.000 73.33811 149 SER F CA 1
ATOM 12035 C C . SER F 1 149 ? -8.01777 20.88490 26.05210 1.000 58.46721 149 SER F C 1
ATOM 12036 O O . SER F 1 149 ? -7.68854 20.65360 27.22151 1.000 65.07575 149 SER F O 1
ATOM 12044 N N . GLY F 1 150 ? -7.09829 21.13980 25.14026 1.000 35.95361 150 GLY F N 1
ATOM 12045 C CA . GLY F 1 150 ? -5.67895 21.15306 25.42314 1.000 42.53372 150 GLY F CA 1
ATOM 12046 C C . GLY F 1 150 ? -5.06410 22.53202 25.39052 1.000 52.32588 150 GLY F C 1
ATOM 12047 O O . GLY F 1 150 ? -3.83551 22.63258 25.48127 1.000 45.79948 150 GLY F O 1
ATOM 12051 N N . VAL F 1 151 ? -5.86994 23.59702 25.26406 1.000 41.63847 151 VAL F N 1
ATOM 12052 C CA . VAL F 1 151 ? -5.37819 24.93907 24.96395 1.000 51.79627 151 VAL F CA 1
ATOM 12053 C C . VAL F 1 151 ? -5.71306 25.93404 26.07011 1.000 32.31098 151 VAL F C 1
ATOM 12054 O O . VAL F 1 151 ? -6.71998 25.82017 26.76832 1.000 23.95963 151 VAL F O 1
ATOM 12067 N N . LEU F 1 152 ? -4.84487 26.92627 26.22167 1.000 27.21544 152 LEU F N 1
ATOM 12068 C CA . LEU F 1 152 ? -5.06849 27.94772 27.23000 1.000 24.28696 152 LEU F CA 1
ATOM 12069 C C . LEU F 1 152 ? -6.17345 28.91578 26.81993 1.000 23.30891 152 LEU F C 1
ATOM 12070 O O . LEU F 1 152 ? -6.33651 29.26873 25.65149 1.000 22.06551 152 LEU F O 1
ATOM 12086 N N . ARG F 1 153 ? -6.95318 29.34422 27.79965 1.000 19.08197 153 ARG F N 1
ATOM 12087 C CA . ARG F 1 153 ? -7.98096 30.34674 27.60480 1.000 19.77155 153 ARG F CA 1
ATOM 12088 C C . ARG F 1 153 ? -7.90640 31.28221 28.79927 1.000 18.04828 153 ARG F C 1
ATOM 12089 O O . ARG F 1 153 ? -7.49218 30.88164 29.88547 1.000 19.09806 153 ARG F O 1
ATOM 12110 N N . SER F 1 154 ? -8.31585 32.52608 28.59383 1.000 21.76713 154 SER F N 1
ATOM 12111 C CA . SER F 1 154 ? -8.37864 33.49977 29.68099 1.000 18.08802 154 SER F CA 1
ATOM 12112 C C . SER F 1 154 ? -9.58962 33.21884 30.57172 1.000 19.23883 154 SER F C 1
ATOM 12113 O O . SER F 1 154 ? -10.71686 33.06963 30.08905 1.000 21.46153 154 SER F O 1
ATOM 12121 N N . ARG F 1 155 ? -9.33983 33.16553 31.87824 1.000 20.09222 155 ARG F N 1
ATOM 12122 C CA . ARG F 1 155 ? -10.37671 32.98194 32.89022 1.000 22.50876 155 ARG F CA 1
ATOM 12123 C C . ARG F 1 155 ? -10.69102 34.27252 33.63264 1.000 23.31157 155 ARG F C 1
ATOM 12124 O O . ARG F 1 155 ? -11.84405 34.53372 33.96281 1.000 25.02307 155 ARG F O 1
ATOM 12145 N N . SER F 1 156 ? -9.67974 35.08226 33.91562 1.000 22.70285 156 SER F N 1
ATOM 12146 C CA . SER F 1 156 ? -9.85823 36.33805 34.63660 1.000 21.94406 156 SER F CA 1
ATOM 12147 C C . SER F 1 156 ? -8.75238 37.30426 34.20395 1.000 20.83440 156 SER F C 1
ATOM 12148 O O . SER F 1 156 ? -7.62604 36.90115 33.86160 1.000 18.26331 156 SER F O 1
ATOM 12156 N N . ARG F 1 157 ? -9.10996 38.57242 34.12980 1.000 23.66021 157 ARG F N 1
ATOM 12157 C CA . ARG F 1 157 ? -8.14872 39.61406 33.83142 1.000 20.21500 157 ARG F CA 1
ATOM 12158 C C . ARG F 1 157 ? -8.50396 40.81516 34.68962 1.000 20.26268 157 ARG F C 1
ATOM 12159 O O . ARG F 1 157 ? -9.64467 41.26693 34.66315 1.000 21.76368 157 ARG F O 1
ATOM 12180 N N . VAL F 1 158 ? -7.54550 41.33504 35.43737 1.000 18.05054 158 VAL F N 1
ATOM 12181 C CA . VAL F 1 158 ? -7.78779 42.48407 36.31226 1.000 19.47104 158 VAL F CA 1
ATOM 12182 C C . VAL F 1 158 ? -6.73501 43.52791 35.98672 1.000 19.67789 158 VAL F C 1
ATOM 12183 O O . VAL F 1 158 ? -5.53020 43.26004 36.09165 1.000 18.42939 158 VAL F O 1
ATOM 12196 N N . ILE F 1 159 ? -7.17894 44.69930 35.55467 1.000 19.18740 159 ILE F N 1
ATOM 12197 C CA . ILE F 1 159 ? -6.28371 45.74441 35.07085 1.000 20.43332 159 ILE F CA 1
ATOM 12198 C C . ILE F 1 159 ? -6.24346 46.83455 36.11859 1.000 21.55866 159 ILE F C 1
ATOM 12199 O O . ILE F 1 159 ? -7.28546 47.39487 36.45681 1.000 21.48811 159 ILE F O 1
ATOM 12215 N N . GLU F 1 160 ? -5.05171 47.15708 36.60645 1.000 19.77549 160 GLU F N 1
ATOM 12216 C CA . GLU F 1 160 ? -4.83434 48.29214 37.50142 1.000 22.21995 160 GLU F CA 1
ATOM 12217 C C . GLU F 1 160 ? -4.08749 49.33301 36.68596 1.000 21.06927 160 GLU F C 1
ATOM 12218 O O . GLU F 1 160 ? -2.94184 49.10564 36.28493 1.000 19.92479 160 GLU F O 1
ATOM 12230 N N . ARG F 1 161 ? -4.73812 50.47006 36.43766 1.000 20.13820 161 ARG F N 1
ATOM 12231 C CA . ARG F 1 161 ? -4.13877 51.52554 35.63706 1.000 19.09877 161 ARG F CA 1
ATOM 12232 C C . ARG F 1 161 ? -3.29376 52.44548 36.50886 1.000 17.37264 161 ARG F C 1
ATOM 12233 O O . ARG F 1 161 ? -3.77909 53.01234 37.49285 1.000 19.63826 161 ARG F O 1
ATOM 12254 N N . ASP F 1 162 ? -2.03362 52.63630 36.10378 1.000 16.77315 162 ASP F N 1
ATOM 12255 C CA . ASP F 1 162 ? -1.08367 53.29544 36.98000 1.000 16.27684 162 ASP F CA 1
ATOM 12256 C C . ASP F 1 162 ? -1.43961 54.75288 37.23138 1.000 20.08731 162 ASP F C 1
ATOM 12257 O O . ASP F 1 162 ? -1.18914 55.25706 38.33214 1.000 21.83391 162 ASP F O 1
ATOM 12266 N N . ASP F 1 163 ? -2.02668 55.45228 36.25581 1.000 19.24050 163 ASP F N 1
ATOM 12267 C CA . ASP F 1 163 ? -2.41597 56.83790 36.50580 1.000 22.15285 163 ASP F CA 1
ATOM 12268 C C . ASP F 1 163 ? -3.53253 56.92529 37.54741 1.000 22.36065 163 ASP F C 1
ATOM 12269 O O . ASP F 1 163 ? -3.51095 57.80577 38.42750 1.000 23.13018 163 ASP F O 1
ATOM 12278 N N . LEU F 1 164 ? -4.49200 55.98981 37.48717 1.000 22.70152 164 LEU F N 1
ATOM 12279 C CA . LEU F 1 164 ? -5.60226 55.99047 38.43722 1.000 24.52170 164 LEU F CA 1
ATOM 12280 C C . LEU F 1 164 ? -5.12905 55.60988 39.82918 1.000 34.84637 164 LEU F C 1
ATOM 12281 O O . LEU F 1 164 ? -5.55980 56.20700 40.82422 1.000 33.06005 164 LEU F O 1
ATOM 12297 N N . VAL F 1 165 ? -4.21074 54.65375 39.91511 1.000 28.34916 165 VAL F N 1
ATOM 12298 C CA . VAL F 1 165 ? -3.62702 54.30152 41.20377 1.000 49.72812 165 VAL F CA 1
ATOM 12299 C C . VAL F 1 165 ? -2.87732 55.49221 41.78505 1.000 36.54597 165 VAL F C 1
ATOM 12300 O O . VAL F 1 165 ? -3.05559 55.83958 42.95571 1.000 38.21977 165 VAL F O 1
ATOM 12313 N N . VAL F 1 166 ? -2.04586 56.15114 40.96773 1.000 25.78754 166 VAL F N 1
ATOM 12314 C CA . VAL F 1 166 ? -1.29938 57.31731 41.44337 1.000 39.67960 166 VAL F CA 1
ATOM 12315 C C . VAL F 1 166 ? -2.25871 58.37755 41.96508 1.000 39.03097 166 VAL F C 1
ATOM 12316 O O . VAL F 1 166 ? -2.06886 58.93005 43.05466 1.000 34.60610 166 VAL F O 1
ATOM 12329 N N . ARG F 1 167 ? -3.32003 58.64810 41.21500 1.000 33.16977 167 ARG F N 1
ATOM 12330 C CA . ARG F 1 167 ? -4.26507 59.70701 41.59042 1.000 49.39632 167 ARG F CA 1
ATOM 12331 C C . ARG F 1 167 ? -4.84422 59.47575 42.98571 1.000 45.51043 167 ARG F C 1
ATOM 12332 O O . ARG F 1 167 ? -5.11304 58.33627 43.36962 1.000 42.58397 167 ARG F O 1
#

Sequence (824 aa):
KLPSPELYVEVTQFYARQMHRMDGDDFGGFAATFVAGAEFRLAGGTVLTGPEAIEAGARAAAGRFDGAQPRHWFDMMTVEEADDGTVSTSYYATVTVTSAQGAVLVEPTCFVRDTLVRVSGVLRSRSRVIERDDLVVRARKLPSPELYVEVTQFYARQMHRMDGDDFGGFAATFVAGAEFRLTVLTGPEAIEAGARAAAGRFDGAQPRHWFDMMTVEEADDGTVSTSYYATVTVTSAQGAVLVEPTCFVRDTLVRVSGVLRSRSRVIERDDLVVRARKLPSPELYVEVTQFYARQMHRMDGDDFGGFAATFVAGAEFRLGTVLTGPEAIEAGARAAAGRFDGAQPRHWFDMMTVEEADDGTVSTSYYATVTVTSAQGAVLVEPTCFVRDTLVRVSGVLRSRSRVIERDDLVVRARKLPSPELYVEVTQFYARQMHRMDGDDFGGFAATFVAGAEFRLTVLTGPEAIEAGARAAAGRFDGAQPRHWFDMMTVEEADDGTVSTSYYATVTVTSAQGAVLVEPTCFVRDTLVRVSGVLRSRSRVIERDDLVVRARKLPSPELYVEVTQFYARQMHRMDGDDFGGFAATFVAGAEFRLTVLTGPEAIEAGARAAAGRFDGAQPRHWFDMMTVEEADDGTVSTSYYATVTVTSAQGAVLVEPTCFVRDTLVRVSGVLRSRSRVIERDDLVVRARKLPSPELYVEVTQFYARQMHRMDGDDFGGFAATFVAGAEFRLTVLTGPEAIEAGARAAAGRFDGAQPRHWFDMMTVEEADDGTVSTSYYATVTVTSAQGAVLVEPTCFVRDTLVRVSGVLRSRSRVIERDDLVVR

B-factor: mean 32.18, std 22.36, range [9.56, 174.33]

Foldseek 3Di:
DADDPVVVVQVVVLVVVLQVCLQVVVLLVNLVLADQQAWEADQVGDIQTGSVSSSVVSNVVCVVLVPWGKGKDWDPKGWDADPVGKIKIKIKIWIWTADPVGDIDIGFIWIKIWIWHADPRHIGTRYIHIHGVVVVVVVD/DADDVVVVVQVVVLVVVLQVCLLVLVLLVNLVLADQQAWEAVVIAGGSVRSSVVSNVVCVVLVPWGKGKDWDPKDWDADPVGKIKIKIKIWIWTQHPVRDTDIGAIWIKIWIWHADPRHIGTRYIHIGGVVVVVVVD/DADDVVVVVQVVVLVVVLQVCLQVVVLVVNLVLADQQAWEPAVDIQGGSVSSSV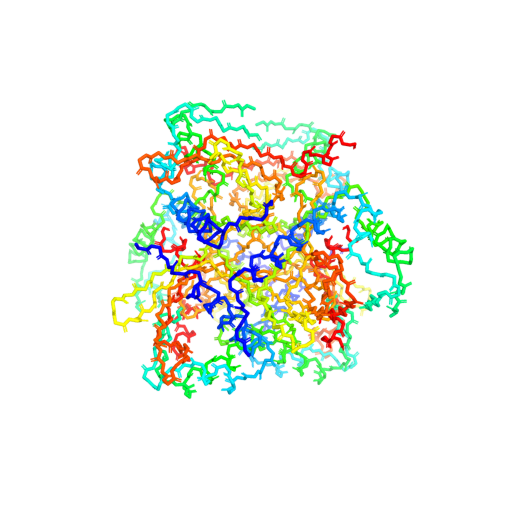VSNVVCVVLVPWTKGKDWDPKGWDADPQGKIKIKIKIWIWTADPVRDIDIGFIWIKIWIWHADPHHIGTRYIHIDGVVVVVVVD/DADDVVVVVQVVVLVVVLQVCLQVVVLLVNLVLADQQAWEAVVIAGGSVRSSVVSNVVCVVLPQWGKGKDWDPKDWDADPVRKIKIKIKIWIWTQDPVRDTDIGFMWIKIWIWHADPRHIGTRYIHIGGPVVVVVVD/DADDPVVVVQVVVLVVVLQVCLQVLVLLVNLVLADQQAWEALVTQGHSVSSSVVSNVVCVVLPPWGKGKDWDPKGWDADPVGKIKIKIKIWIWTADPVGDIDIGFMWIKIWIWHADPRHIGTRYIHIGGPVVVVVVD/DADDPVVVVQVVVLVVVLQVCLQVLVLLVNLVLADQQAWEAPVIQGGSVSSSVVSVVVCVVQPPWGKGKDWDPKGWDADPVGKIKIKIKIWIWTADPVGDIDIGQMWIKIWIWHADPNHIGTRYIHIGGPVVVVD

Radius of gyration: 29.38 Å; Cα contacts (8 Å, |Δi|>4): 1931; chains: 6; bounding box: 65×86×54 Å

=== Feature glossary ===
Legend for the data blocks above and below:

— What the protein is —

The amino-acid sequence is the protein's primary structure: the linear order of residues from the N-terminus to the C-terminus, written in one-letter code. Everything else here — the 3D coordinates, the secondary structure, the domain annotations — is ultimately a consequence of this string.

Database cross-references. InterPro integrates a dozen domain/family signature databases into unified entries with residue-range hits. GO terms attach function/process/location labels with evidence codes. CATH codes position the fold in a four-level structural taxonomy. Organism is the NCBI-taxonomy species name.

— Where its atoms are —

The mmCIF block holds the 3D Cartesian coordinates of each backbone atom (N, Cα, C, O) in ångströms. mmCIF is the PDB's canonical archive format — a tagged-loop text representation of the atomic model.

The six renders are orthographic views along the three Cartesian axes in both directions. Representation (cartoon, sticks, or surface) and color scheme (sequence-rainbow or by-chain) vary across proteins so the training set covers all the common visualization conventions.

— Local backbone conformation —

Secondary structure is the local, repeating backbone conformation. DSSP classifies it into eight states by reading the hydrogen-bond network: three helix types (H, G, I), two β types (E, B), two non-regular types (T, S), and unstructured coil (-).

SS3 is a coarse helix/strand/coil call (letters a/b/c) made by the P-SEA algorithm from inter-Cα distances and dihedrals. It is less detailed than DSSP but needs only Cα positions.

Backbone dihedral angles. Every residue except chain termini has a φ (preceding-C → N → Cα → C) and a ψ (N → Cα → C → next-N). They are reported in degrees following the IUPAC sign convention. Secondary structure is essentially a statement about which (φ, ψ) basin each residue occupies.

— Global shape and packing —

The geometric summary reports three shape descriptors. Rg (radius of gyration) measures how spread out the Cα atoms are about their centre of mass; compact globular proteins have small Rg, elongated or unfolded ones large. Cα contacts (<8 Å, |i−j|>4) count long-range residue pairs in spatial proximity — high for tightly packed folds, near zero for rods or random coil. The bounding-box extents give the protein's footprint along x, y, z in Å.

Solvent accessibility: the surface area of each residue that a 1.4 Å water probe can touch, in Å². When only backbone atoms are present the absolute values are lower than full-atom SASA (side chains contribute most of the area) and are flagged as backbone-only.

Plot images: a contact map (which residues are close in 3D, as an N×N binary image), a Ramachandran scatter (backbone torsion angles, revealing secondary-structure composition at a glance), and — for AlphaFold structures — a PAE heatmap (pairwise prediction confidence).

— Structural neighborhood —

Foldseek's 3Di representation compresses backbone geometry into a per-residue letter drawn from a learned twenty-state alphabet. It captures the tertiary interaction pattern around each residue — which residues are packed against it in space, regardless of where they are in sequence.

Structural nearest neighbors (via Foldseek easy-search vs the PDB). Reported per hit: target PDB id, E-value, and alignment TM-score. A TM-score above ~0.5 is the conventional threshold for 'same fold'.

— Confidence and disorder —

pLDDT (predicted Local Distance Difference Test) is AlphaFold's per-residue confidence score, ranging from 0 to 100. Values above 90 indicate high confidence (typically well-packed cores); 70–90 is confident; 50–70 low confidence; below 50 usually means the region is disordered or the prediction is unreliable there. AlphaFold stores pLDDT in the mmCIF B-factor column.

For experimental (PDB) structures, the B-factor (temperature factor) quantifies the positional spread of each atom in the crystal — a combination of thermal vibration and static disorder — in units of Å². High B-factors mark flexible loops or poorly resolved regions; low B-factors mark the rigid, well-ordered core.

Predicted Aligned Error (PAE) is an AlphaFold confidence matrix: entry (i, j) is the expected error in the position of residue j, in ångströms, when the prediction is superimposed on the true structure at residue i. Low PAE within a block of residues means that block is internally rigid and well-predicted; high PAE between two blocks means their relative placement is uncertain even if each block individually is confident.